Protein AF-0000000080790261 (afdb_homodimer)

InterPro domains:
  IPR000873 AMP-dependent synthetase/ligase domain [PF00501] (18-394)
  IPR020845 AMP-binding, conserved site [PS00455] (175-186)
  IPR025110 AMP-binding enzyme, C-terminal domain [PF13193] (445-522)
  IPR042099 ANL, N-terminal domain [G3DSA:3.40.50.12780] (2-430)
  IPR045851 AMP-binding enzyme domain superfamily [G3DSA:3.30.300.30] (431-535)
  IPR050237 ATP-dependent AMP-binding enzyme [PTHR43767] (5-531)

Nearest PDB structures (foldseek):
  6ijb-assembly1_B  TM=9.107E-01  e=2.250E-53  Ruegeria lacuscaerulensis ITI-1157
  4wv3-assembly1_A  TM=9.064E-01  e=4.041E-45  Stigmatella aurantiaca
  7kyd-assembly1_A  TM=8.888E-01  e=2.104E-43  Drosophila melanogaster
  8ppp-assembly2_B  TM=8.956E-01  e=1.020E-39  Streptoalloteichus hindustanus
  8pyx-assembly2_B  TM=8.896E-01  e=2.801E-38  Streptoalloteichus hindustanus

Sequence (1072 aa):
MSEYYEYELTIDKILDTGVKSFPDREIVYRDVRRYTFSSFADSVRRLMSGLKKLGVKEGETVGVIDWDTDVYLHSYYAIPMLGSVLHTVNIRYPPEIILKTILQAEDKYLIVRDEFLPLLEKAKNLLPVGMKIITYSDSKEKVRSNISDADFWELIDSSEPSEIPQVSENSRATIFFTSGTTGDPKGVWFTHRKLVLHALSVSLVGARPPLNVTTNDVYLILVPMFHVHSWGYPYVFMLSGIKYVLPGKYDYGLILKLMDKERVTFSAMVPTILYFIITHPEAQNYLHVFKRWKVIIGGSALPEGLARKAKELGITIICGYGLSETCPVLTVSYYNSLVENLDENKKFLEQITAGTPIPLVQLRIVDPVSGEEKKVNEIGEIVVRSPWLTKEYYKDPEKTKALWRGGWLHTGDLGYIDEYGYVHIVDREKDAIKSGGEFIPSLLLENVISLYPKVSQVAVVGRKDEKWGERPIAFIVPKEPITEEELRNFLLEMSNQGKIQKWWIPDKFIFIQSMPLTSTNKIDKKILRDLANKSMMSEYYEYELTIDKILDTGVKSFPDREIVYRDVRRYTFSSFADSVRRLMSGLKKLGVKEGETVGVIDWDTDVYLHSYYAIPMLGSVLHTVNIRYPPEIILKTILQAEDKYLIVRDEFLPLLEKAKNLLPVGMKIITYSDSKEKVRSNISDADFWELIDSSEPSEIPQVSENSRATIFFTSGTTGDPKGVWFTHRKLVLHALSVSLVGARPPLNVTTNDVYLILVPMFHVHSWGYPYVFMLSGIKYVLPGKYDYGLILKLMDKERVTFSAMVPTILYFIITHPEAQNYLHVFKRWKVIIGGSALPEGLARKAKELGITIICGYGLSETCPVLTVSYYNSLVENLDENKKFLEQITAGTPIPLVQLRIVDPVSGEEKKVNEIGEIVVRSPWLTKEYYKDPEKTKALWRGGWLHTGDLGYIDEYGYVHIVDREKDAIKSGGEFIPSLLLENVISLYPKVSQVAVVGRKDEKWGERPIAFIVPKEPITEEELRNFLLEMSNQGKIQKWWIPDKFIFIQSMPLTSTNKIDKKILRDLANKSM

Structure (mmCIF, N/CA/C/O backbone):
data_AF-0000000080790261-model_v1
#
loop_
_entity.id
_entity.type
_entity.pdbx_description
1 polymer 'Acyl-acyl carrier protein synthetase'
#
loop_
_atom_site.group_PDB
_atom_site.id
_atom_site.type_symbol
_atom_site.label_atom_id
_atom_site.label_alt_id
_atom_site.label_comp_id
_atom_site.label_asym_id
_atom_site.label_entity_id
_atom_site.label_seq_id
_atom_site.pdbx_PDB_ins_code
_atom_site.Cartn_x
_atom_site.Cartn_y
_atom_site.Cartn_z
_atom_site.occupancy
_atom_site.B_iso_or_equiv
_atom_site.auth_seq_id
_atom_site.auth_comp_id
_atom_site.auth_asym_id
_atom_site.auth_atom_id
_atom_site.pdbx_PDB_model_num
ATOM 1 N N . MET A 1 1 ? 14.242 -26.844 16.438 1 55.31 1 MET A N 1
ATOM 2 C CA . MET A 1 1 ? 13.258 -25.766 16.484 1 55.31 1 MET A CA 1
ATOM 3 C C . MET A 1 1 ? 13.359 -24.906 15.234 1 55.31 1 MET A C 1
ATOM 5 O O . MET A 1 1 ? 14.453 -24.688 14.703 1 55.31 1 MET A O 1
ATOM 9 N N . SER A 1 2 ? 12.219 -24.625 14.555 1 67.38 2 SER A N 1
ATOM 10 C CA . SER A 1 2 ? 12.242 -23.875 13.305 1 67.38 2 SER A CA 1
ATOM 11 C C . SER A 1 2 ? 12.891 -22.516 13.5 1 67.38 2 SER A C 1
ATOM 13 O O . SER A 1 2 ? 12.742 -21.891 14.555 1 67.38 2 SER A O 1
ATOM 15 N N . GLU A 1 3 ? 13.844 -22.266 12.633 1 88.25 3 GLU A N 1
ATOM 16 C CA . GLU A 1 3 ? 14.562 -21 12.617 1 88.25 3 GLU A CA 1
ATOM 17 C C . GLU A 1 3 ? 13.742 -19.906 11.93 1 88.25 3 GLU A C 1
ATOM 19 O O . GLU A 1 3 ? 14.305 -19.031 11.266 1 88.25 3 GLU A O 1
ATOM 24 N N . TYR A 1 4 ? 12.406 -20.078 12.156 1 92 4 TYR A N 1
ATOM 25 C CA . TYR A 1 4 ? 11.477 -19.109 11.578 1 92 4 TYR A CA 1
ATOM 26 C C . TYR A 1 4 ? 11.828 -17.688 12.008 1 92 4 TYR A C 1
ATOM 28 O O . TYR A 1 4 ? 12.133 -17.438 13.172 1 92 4 TYR A O 1
ATOM 36 N N . TYR A 1 5 ? 11.914 -16.781 11.062 1 92.75 5 TYR A N 1
ATOM 37 C CA . TYR A 1 5 ? 12.188 -15.359 11.305 1 92.75 5 TYR A CA 1
ATOM 38 C C . TYR A 1 5 ? 10.891 -14.57 11.445 1 92.75 5 TYR A C 1
ATOM 40 O O . TYR A 1 5 ? 10.117 -14.461 10.484 1 92.75 5 TYR A O 1
ATOM 48 N N . GLU A 1 6 ? 10.656 -14.031 12.602 1 93 6 GLU A N 1
ATOM 49 C CA . GLU A 1 6 ? 9.5 -13.156 12.797 1 93 6 GLU A CA 1
ATOM 50 C C . GLU A 1 6 ? 9.734 -11.781 12.188 1 93 6 GLU A C 1
ATOM 52 O O . GLU A 1 6 ? 10.422 -10.945 12.781 1 93 6 GLU A O 1
ATOM 57 N N . TYR A 1 7 ? 9.203 -11.531 11.086 1 97.06 7 TYR A N 1
ATOM 58 C CA . TYR A 1 7 ? 9.391 -10.281 10.359 1 97.06 7 TYR A CA 1
ATOM 59 C C . TYR A 1 7 ? 8.664 -9.133 11.062 1 97.06 7 TYR A C 1
ATOM 61 O O . TYR A 1 7 ? 7.449 -9.18 11.242 1 97.06 7 TYR A O 1
ATOM 69 N N . GLU A 1 8 ? 9.406 -8.117 11.5 1 97.81 8 GLU A N 1
ATOM 70 C CA . GLU A 1 8 ? 8.859 -6.945 12.172 1 97.81 8 GLU A CA 1
ATOM 71 C C . GLU A 1 8 ? 8.688 -5.785 11.195 1 97.81 8 GLU A C 1
ATOM 73 O O . GLU A 1 8 ? 9.586 -5.492 10.406 1 97.81 8 GLU A O 1
ATOM 78 N N . LEU A 1 9 ? 7.52 -5.145 11.242 1 98.5 9 LEU A N 1
ATOM 79 C CA . LEU A 1 9 ? 7.305 -3.943 10.445 1 98.5 9 LEU A CA 1
ATOM 80 C C . LEU A 1 9 ? 8.023 -2.746 11.062 1 98.5 9 LEU A C 1
ATOM 82 O O . LEU A 1 9 ? 7.457 -2.041 11.898 1 98.5 9 LEU A O 1
ATOM 86 N N . THR A 1 10 ? 9.234 -2.516 10.586 1 98.62 10 THR A N 1
ATOM 87 C CA . THR A 1 10 ? 10.039 -1.43 11.133 1 98.62 10 THR A CA 1
ATOM 88 C C . THR A 1 10 ? 10.547 -0.518 10.016 1 98.62 10 THR A C 1
ATOM 90 O O . THR A 1 10 ? 10.578 -0.911 8.852 1 98.62 10 THR A O 1
ATOM 93 N N . ILE A 1 11 ? 10.953 0.626 10.375 1 98.62 11 ILE A N 1
ATOM 94 C CA . ILE A 1 11 ? 11.297 1.713 9.469 1 98.62 11 ILE A CA 1
ATOM 95 C C . ILE A 1 11 ? 12.469 1.298 8.586 1 98.62 11 ILE A C 1
ATOM 97 O O . ILE A 1 11 ? 12.539 1.671 7.41 1 98.62 11 ILE A O 1
ATOM 101 N N . ASP A 1 12 ? 13.383 0.454 9.094 1 98.31 12 ASP A N 1
ATOM 102 C CA . ASP A 1 12 ? 14.523 0.006 8.305 1 98.31 12 ASP A CA 1
ATOM 103 C C . ASP A 1 12 ? 14.07 -0.736 7.051 1 98.31 12 ASP A C 1
ATOM 105 O O . ASP A 1 12 ? 14.75 -0.71 6.023 1 98.31 12 ASP A O 1
ATOM 109 N N . LYS A 1 13 ? 12.906 -1.394 7.137 1 98.5 13 LYS A N 1
ATOM 110 C CA . LYS A 1 13 ? 12.391 -2.119 5.977 1 98.5 13 LYS A CA 1
ATOM 111 C C . LYS A 1 13 ? 11.969 -1.157 4.871 1 98.5 13 LYS A C 1
ATOM 113 O O . LYS A 1 13 ? 12.039 -1.496 3.688 1 98.5 13 LYS A O 1
ATOM 118 N N . ILE A 1 14 ? 11.477 0.048 5.23 1 98.56 14 ILE A N 1
ATOM 119 C CA . ILE A 1 14 ? 11.148 1.07 4.242 1 98.56 14 ILE A CA 1
ATOM 120 C C . ILE A 1 14 ? 12.422 1.513 3.516 1 98.56 14 ILE A C 1
ATOM 122 O O . ILE A 1 14 ? 12.438 1.593 2.285 1 98.56 14 ILE A O 1
ATOM 126 N N . LEU A 1 15 ? 13.461 1.804 4.305 1 98.31 15 LEU A N 1
ATOM 127 C CA . LEU A 1 15 ? 14.742 2.199 3.727 1 98.31 15 LEU A CA 1
ATOM 128 C C . LEU A 1 15 ? 15.266 1.123 2.783 1 98.31 15 LEU A C 1
ATOM 130 O O . LEU A 1 15 ? 15.719 1.428 1.677 1 98.31 15 LEU A O 1
ATOM 134 N N . ASP A 1 16 ? 15.188 -0.118 3.236 1 97.12 16 ASP A N 1
ATOM 135 C CA . ASP A 1 16 ? 15.656 -1.255 2.447 1 97.12 16 ASP A CA 1
ATOM 136 C C . ASP A 1 16 ? 14.891 -1.357 1.128 1 97.12 16 ASP A C 1
ATOM 138 O O . ASP A 1 16 ? 15.492 -1.602 0.078 1 97.12 16 ASP A O 1
ATOM 142 N N . THR A 1 17 ? 13.602 -1.162 1.152 1 97.25 17 THR A N 1
ATOM 143 C CA . THR A 1 17 ? 12.742 -1.211 -0.03 1 97.25 17 THR A CA 1
ATOM 144 C C . THR A 1 17 ? 13.211 -0.198 -1.073 1 97.25 17 THR A C 1
ATOM 146 O O . THR A 1 17 ? 13.352 -0.534 -2.252 1 97.25 17 THR A O 1
ATOM 149 N N . GLY A 1 18 ? 13.414 1.036 -0.629 1 97.56 18 GLY A N 1
ATOM 150 C CA . GLY A 1 18 ? 13.836 2.086 -1.545 1 97.56 18 GLY A CA 1
ATOM 151 C C . GLY A 1 18 ? 15.195 1.833 -2.162 1 97.56 18 GLY A C 1
ATOM 152 O O . GLY A 1 18 ? 15.367 1.956 -3.377 1 97.56 18 GLY A O 1
ATOM 153 N N . VAL A 1 19 ? 16.141 1.401 -1.335 1 97.31 19 VAL A N 1
ATOM 154 C CA . VAL A 1 19 ? 17.516 1.246 -1.77 1 97.31 19 VAL A CA 1
ATOM 155 C C . VAL A 1 19 ? 17.625 0.084 -2.754 1 97.31 19 VAL A C 1
ATOM 157 O O . VAL A 1 19 ? 18.375 0.16 -3.736 1 97.31 19 VAL A O 1
ATOM 160 N N . LYS A 1 20 ? 16.891 -0.927 -2.516 1 96.12 20 LYS A N 1
ATOM 161 C CA . LYS A 1 20 ? 16.984 -2.133 -3.334 1 96.12 20 LYS A CA 1
ATOM 162 C C . LYS A 1 20 ? 16.422 -1.892 -4.734 1 96.12 20 LYS A C 1
ATOM 164 O O . LYS A 1 20 ? 17.031 -2.301 -5.727 1 96.12 20 LYS A O 1
ATOM 169 N N . SER A 1 21 ? 15.344 -1.177 -4.859 1 96.38 21 SER A N 1
ATOM 170 C CA . SER A 1 21 ? 14.648 -1.059 -6.141 1 96.38 21 SER A CA 1
ATOM 171 C C . SER A 1 21 ? 14.977 0.264 -6.824 1 96.38 21 SER A C 1
ATOM 173 O O . SER A 1 21 ? 14.883 0.375 -8.047 1 96.38 21 SER A O 1
ATOM 175 N N . PHE A 1 22 ? 15.375 1.237 -6.059 1 98.06 22 PHE A N 1
ATOM 176 C CA . PHE A 1 22 ? 15.586 2.562 -6.629 1 98.06 22 PHE A CA 1
ATOM 177 C C . PHE A 1 22 ? 16.875 3.172 -6.117 1 98.06 22 PHE A C 1
ATOM 179 O O . PHE A 1 22 ? 16.891 4.309 -5.645 1 98.06 22 PHE A O 1
ATOM 186 N N . PRO A 1 23 ? 17.938 2.482 -6.281 1 98.12 23 PRO A N 1
ATOM 187 C CA . PRO A 1 23 ? 19.188 2.883 -5.633 1 98.12 23 PRO A CA 1
ATOM 188 C C . PRO A 1 23 ? 19.688 4.246 -6.105 1 98.12 23 PRO A C 1
ATOM 190 O O . PRO A 1 23 ? 20.328 4.973 -5.34 1 98.12 23 PRO A O 1
ATOM 193 N N . ASP A 1 24 ? 19.406 4.672 -7.344 1 98.12 24 ASP A N 1
ATOM 194 C CA . ASP A 1 24 ? 19.969 5.906 -7.871 1 98.12 24 ASP A CA 1
ATOM 195 C C . ASP A 1 24 ? 18.938 7.027 -7.891 1 98.12 24 ASP A C 1
ATOM 197 O O . ASP A 1 24 ? 19.172 8.094 -8.453 1 98.12 24 ASP A O 1
ATOM 201 N N . ARG A 1 25 ? 17.719 6.73 -7.379 1 98.5 25 ARG A N 1
ATOM 202 C CA . ARG A 1 25 ? 16.734 7.797 -7.215 1 98.5 25 ARG A CA 1
ATOM 203 C C . ARG A 1 25 ? 17.25 8.883 -6.281 1 98.5 25 ARG A C 1
ATOM 205 O O . ARG A 1 25 ? 17.984 8.594 -5.324 1 98.5 25 ARG A O 1
ATOM 212 N N . GLU A 1 26 ? 16.812 10.141 -6.441 1 98.69 26 GLU A N 1
ATOM 213 C CA . GLU A 1 26 ? 17.516 11.242 -5.809 1 98.69 26 GLU A CA 1
ATOM 214 C C . GLU A 1 26 ? 16.719 11.82 -4.641 1 98.69 26 GLU A C 1
ATOM 216 O O . GLU A 1 26 ? 15.492 11.758 -4.633 1 98.69 26 GLU A O 1
ATOM 221 N N . ILE A 1 27 ? 17.375 12.25 -3.67 1 98.88 27 ILE A N 1
ATOM 222 C CA . ILE A 1 27 ? 16.953 13.18 -2.629 1 98.88 27 ILE A CA 1
ATOM 223 C C . ILE A 1 27 ? 17.719 14.5 -2.773 1 98.88 27 ILE A C 1
ATOM 225 O O . ILE A 1 27 ? 18.953 14.5 -2.824 1 98.88 27 ILE A O 1
ATOM 229 N N . VAL A 1 28 ? 17.016 15.578 -2.916 1 98.88 28 VAL A N 1
ATOM 230 C CA . VAL A 1 28 ? 17.656 16.875 -3.162 1 98.88 28 VAL A CA 1
ATOM 231 C C . VAL A 1 28 ? 17.328 17.828 -2.02 1 98.88 28 VAL A C 1
ATOM 233 O O . VAL A 1 28 ? 16.156 18 -1.656 1 98.88 28 VAL A O 1
ATOM 236 N N . TYR A 1 29 ? 18.328 18.375 -1.375 1 98.69 29 TYR A N 1
ATOM 237 C CA . TYR A 1 29 ? 18.156 19.438 -0.388 1 98.69 29 TYR A CA 1
ATOM 238 C C . TYR A 1 29 ? 18.516 20.797 -0.978 1 98.69 29 TYR A C 1
ATOM 240 O O . TYR A 1 29 ? 19.703 21.109 -1.144 1 98.69 29 TYR A O 1
ATOM 248 N N . ARG A 1 30 ? 17.422 21.562 -1.202 1 97.38 30 ARG A N 1
ATOM 249 C CA . ARG A 1 30 ? 17.594 22.859 -1.842 1 97.38 30 ARG A CA 1
ATOM 250 C C . ARG A 1 30 ? 18.484 22.75 -3.08 1 97.38 30 ARG A C 1
ATOM 252 O O . ARG A 1 30 ? 18.219 21.922 -3.961 1 97.38 30 ARG A O 1
ATOM 259 N N . ASP A 1 31 ? 19.266 23.641 -3.34 1 93.69 31 ASP A N 1
ATOM 260 C CA . ASP A 1 31 ? 20.266 23.562 -4.402 1 93.69 31 ASP A CA 1
ATOM 261 C C . ASP A 1 31 ? 21.672 23.406 -3.824 1 93.69 31 ASP A C 1
ATOM 263 O O . ASP A 1 31 ? 22.641 23.891 -4.406 1 93.69 31 ASP A O 1
ATOM 267 N N . VAL A 1 32 ? 21.688 22.672 -2.697 1 95.5 32 VAL A N 1
ATOM 268 C CA . VAL A 1 32 ? 22.938 22.641 -1.948 1 95.5 32 VAL A CA 1
ATOM 269 C C . VAL A 1 32 ? 23.516 21.234 -1.944 1 95.5 32 VAL A C 1
ATOM 271 O O . VAL A 1 32 ? 24.734 21.047 -2.047 1 95.5 32 VAL A O 1
ATOM 274 N N . ARG A 1 33 ? 22.719 20.172 -1.651 1 97.75 33 ARG A N 1
ATOM 275 C CA . ARG A 1 33 ? 23.188 18.797 -1.528 1 97.75 33 ARG A CA 1
ATOM 276 C C . ARG A 1 33 ? 22.25 17.812 -2.232 1 97.75 33 ARG A C 1
ATOM 278 O O . ARG A 1 33 ? 21.047 18.078 -2.338 1 97.75 33 ARG A O 1
ATOM 285 N N . ARG A 1 34 ? 22.812 16.781 -2.729 1 98.12 34 ARG A N 1
ATOM 286 C CA . ARG A 1 34 ? 22.078 15.734 -3.434 1 98.12 34 ARG A CA 1
ATOM 287 C C . ARG A 1 34 ? 22.547 14.352 -2.988 1 98.12 34 ARG A C 1
ATOM 289 O O . ARG A 1 34 ? 23.75 14.141 -2.746 1 98.12 34 ARG A O 1
ATOM 296 N N . TYR A 1 35 ? 21.641 13.484 -2.82 1 98.62 35 TYR A N 1
ATOM 297 C CA . TYR A 1 35 ? 21.891 12.078 -2.508 1 98.62 35 TYR A CA 1
ATOM 298 C C . TYR A 1 35 ? 21.188 11.164 -3.5 1 98.62 35 TYR A C 1
ATOM 300 O O . TYR A 1 35 ? 20.219 11.57 -4.156 1 98.62 35 TYR A O 1
ATOM 308 N N . THR A 1 36 ? 21.719 10 -3.732 1 98.75 36 THR A N 1
ATOM 309 C CA . THR A 1 36 ? 20.906 8.891 -4.207 1 98.75 36 THR A CA 1
ATOM 310 C C . THR A 1 36 ? 20.312 8.109 -3.035 1 98.75 36 THR A C 1
ATOM 312 O O . THR A 1 36 ? 20.766 8.25 -1.898 1 98.75 36 THR A O 1
ATOM 315 N N . PHE A 1 37 ? 19.297 7.336 -3.268 1 98.81 37 PHE A N 1
ATOM 316 C CA . PHE A 1 37 ? 18.766 6.516 -2.186 1 98.81 37 PHE A CA 1
ATOM 317 C C . PHE A 1 37 ? 19.875 5.691 -1.536 1 98.81 37 PHE A C 1
ATOM 319 O O . PHE A 1 37 ? 19.938 5.586 -0.309 1 98.81 37 PHE A O 1
ATOM 326 N N . SER A 1 38 ? 20.781 5.117 -2.314 1 98.44 38 SER A N 1
ATOM 327 C CA . SER A 1 38 ? 21.875 4.285 -1.81 1 98.44 38 SER A CA 1
ATOM 328 C C . SER A 1 38 ? 22.828 5.098 -0.949 1 98.44 38 SER A C 1
ATOM 330 O O . SER A 1 38 ? 23.203 4.672 0.148 1 98.44 38 SER A O 1
ATOM 332 N N . SER A 1 39 ? 23.281 6.262 -1.501 1 98.62 39 SER A N 1
ATOM 333 C CA . SER A 1 39 ? 24.234 7.074 -0.745 1 98.62 39 SER A CA 1
ATOM 334 C C . SER A 1 39 ? 23.594 7.625 0.527 1 98.62 39 SER A C 1
ATOM 336 O O . SER A 1 39 ? 24.266 7.777 1.549 1 98.62 39 SER A O 1
ATOM 338 N N . PHE A 1 40 ? 22.328 7.988 0.444 1 98.75 40 PHE A N 1
ATOM 339 C CA . PHE A 1 40 ? 21.594 8.438 1.624 1 98.75 40 PHE A CA 1
ATOM 340 C C . PHE A 1 40 ? 21.531 7.34 2.678 1 98.75 40 PHE A C 1
ATOM 342 O O . PHE A 1 40 ? 21.797 7.586 3.855 1 98.75 40 PHE A O 1
ATOM 349 N N . ALA A 1 41 ? 21.188 6.137 2.266 1 98.5 41 ALA A N 1
ATOM 350 C CA . ALA A 1 41 ? 21.094 5.008 3.188 1 98.5 41 ALA A CA 1
ATOM 351 C C . ALA A 1 41 ? 22.453 4.75 3.859 1 98.5 41 ALA A C 1
ATOM 353 O O . ALA A 1 41 ? 22.5 4.441 5.051 1 98.5 41 ALA A O 1
ATOM 354 N N . ASP A 1 42 ? 23.516 4.805 3.113 1 98.31 42 ASP A N 1
ATOM 355 C CA . ASP A 1 42 ? 24.859 4.656 3.674 1 98.31 42 ASP A CA 1
ATOM 356 C C . ASP A 1 42 ? 25.125 5.723 4.734 1 98.31 42 ASP A C 1
ATOM 358 O O . ASP A 1 42 ? 25.641 5.418 5.809 1 98.31 42 ASP A O 1
ATOM 362 N N . SER A 1 43 ? 24.797 6.961 4.391 1 98.5 43 SER A N 1
ATOM 363 C CA . SER A 1 43 ? 24.969 8.07 5.316 1 98.5 43 SER A CA 1
ATOM 364 C C . SER A 1 43 ? 24.156 7.867 6.586 1 98.5 43 SER A C 1
ATOM 366 O O . SER A 1 43 ? 24.609 8.18 7.688 1 98.5 43 SER A O 1
ATOM 368 N N . VAL A 1 44 ? 22.906 7.367 6.48 1 98.69 44 VAL A N 1
ATOM 369 C CA . VAL A 1 44 ? 22.047 7.074 7.613 1 98.69 44 VAL A CA 1
ATOM 370 C C . VAL A 1 44 ? 22.703 6.039 8.523 1 98.69 44 VAL A C 1
ATOM 372 O O . VAL A 1 44 ? 22.734 6.199 9.742 1 98.69 44 VAL A O 1
ATOM 375 N N . ARG A 1 45 ? 23.266 4.996 7.938 1 98.25 45 ARG A N 1
ATOM 376 C CA . ARG A 1 45 ? 23.906 3.928 8.703 1 98.25 45 ARG A CA 1
ATOM 377 C C . ARG A 1 45 ? 25.156 4.43 9.414 1 98.25 45 ARG A C 1
ATOM 379 O O . ARG A 1 45 ? 25.469 3.984 10.516 1 98.25 45 ARG A O 1
ATOM 386 N N . ARG A 1 46 ? 25.906 5.301 8.75 1 98.56 46 ARG A N 1
ATOM 387 C CA . ARG A 1 46 ? 27.062 5.918 9.398 1 98.56 46 ARG A CA 1
ATOM 388 C C . ARG A 1 46 ? 26.641 6.785 10.578 1 98.56 46 ARG A C 1
ATOM 390 O O . ARG A 1 46 ? 27.281 6.777 11.625 1 98.56 46 ARG A O 1
ATOM 397 N N . LEU A 1 47 ? 25.562 7.547 10.367 1 98.62 47 LEU A N 1
ATOM 398 C CA . LEU A 1 47 ? 25.031 8.344 11.469 1 98.62 47 LEU A CA 1
ATOM 399 C C . LEU A 1 47 ? 24.656 7.453 12.648 1 98.62 47 LEU A C 1
ATOM 401 O O . LEU A 1 47 ? 24.906 7.801 13.805 1 98.62 47 LEU A O 1
ATOM 405 N N . MET A 1 48 ? 23.953 6.32 12.359 1 98.19 48 MET A N 1
ATOM 406 C CA . MET A 1 48 ? 23.609 5.367 13.406 1 98.19 48 MET A CA 1
ATOM 407 C C . MET A 1 48 ? 24.828 4.965 14.219 1 98.19 48 MET A C 1
ATOM 409 O O . MET A 1 48 ? 24.797 4.961 15.445 1 98.19 48 MET A O 1
ATOM 413 N N . SER A 1 49 ? 25.906 4.645 13.5 1 97.81 49 SER A N 1
ATOM 414 C CA . SER A 1 49 ? 27.156 4.266 14.148 1 97.81 49 SER A CA 1
ATOM 415 C C . SER A 1 49 ? 27.703 5.406 15 1 97.81 49 SER A C 1
ATOM 417 O O . SER A 1 49 ? 28.172 5.18 16.125 1 97.81 49 SER A O 1
ATOM 419 N N . GLY A 1 50 ? 27.688 6.574 14.414 1 98.06 50 GLY A N 1
ATOM 420 C CA . GLY A 1 50 ? 28.156 7.738 15.156 1 98.06 50 GLY A CA 1
ATOM 421 C C . GLY A 1 50 ? 27.344 7.992 16.422 1 98.06 50 GLY A C 1
ATOM 422 O O . GLY A 1 50 ? 27.906 8.297 17.469 1 98.06 50 GLY A O 1
ATOM 423 N N . LEU A 1 51 ? 26.031 7.898 16.375 1 98.12 51 LEU A N 1
ATOM 424 C CA . LEU A 1 51 ? 25.156 8.094 17.531 1 98.12 51 LEU A CA 1
ATOM 425 C C . LEU A 1 51 ? 25.406 7.023 18.578 1 98.12 51 LEU A C 1
ATOM 427 O O . LEU A 1 51 ? 25.406 7.32 19.781 1 98.12 51 LEU A O 1
ATOM 431 N N . LYS A 1 52 ? 25.547 5.812 18.094 1 96.56 52 LYS A N 1
ATOM 432 C CA . LYS A 1 52 ? 25.859 4.727 19.016 1 96.56 52 LYS A CA 1
ATOM 433 C C . LYS A 1 52 ? 27.156 5.012 19.766 1 96.56 52 LYS A C 1
ATOM 435 O O . LYS A 1 52 ? 27.25 4.805 20.984 1 96.56 52 LYS A O 1
ATOM 440 N N . LYS A 1 53 ? 28.172 5.449 19.047 1 96.12 53 LYS A N 1
ATOM 441 C CA . LYS A 1 53 ? 29.469 5.773 19.641 1 96.12 53 LYS A CA 1
ATOM 442 C C . LYS A 1 53 ? 29.344 6.902 20.656 1 96.12 53 LYS A C 1
ATOM 444 O O . LYS A 1 53 ? 30.047 6.93 21.672 1 96.12 53 LYS A O 1
ATOM 449 N N . LEU A 1 54 ? 28.422 7.809 20.375 1 96.69 54 LEU A N 1
ATOM 450 C CA . LEU A 1 54 ? 28.188 8.938 21.281 1 96.69 54 LEU A CA 1
ATOM 451 C C . LEU A 1 54 ? 27.469 8.477 22.547 1 96.69 54 LEU A C 1
ATOM 453 O O . LEU A 1 54 ? 27.469 9.188 23.562 1 96.69 54 LEU A O 1
ATOM 457 N N . GLY A 1 55 ? 26.797 7.246 22.453 1 96.5 55 GLY A N 1
ATOM 458 C CA . GLY A 1 55 ? 26.203 6.672 23.641 1 96.5 55 GLY A CA 1
ATOM 459 C C . GLY A 1 55 ? 24.688 6.547 23.562 1 96.5 55 GLY A C 1
ATOM 460 O O . GLY A 1 55 ? 24.031 6.152 24.531 1 96.5 55 GLY A O 1
ATOM 461 N N . VAL A 1 56 ? 24.109 6.832 22.438 1 97.12 56 VAL A N 1
ATOM 462 C CA . VAL A 1 56 ? 22.672 6.746 22.281 1 97.12 56 VAL A CA 1
ATOM 463 C C . VAL A 1 56 ? 22.219 5.293 22.438 1 97.12 56 VAL A C 1
ATOM 465 O O . VAL A 1 56 ? 22.797 4.391 21.812 1 97.12 56 VAL A O 1
ATOM 468 N N . LYS A 1 57 ? 21.219 5.035 23.203 1 96.12 57 LYS A N 1
ATOM 469 C CA . LYS A 1 57 ? 20.75 3.684 23.484 1 96.12 57 LYS A CA 1
ATOM 470 C C . LYS A 1 57 ? 19.297 3.496 23.031 1 96.12 57 LYS A C 1
ATOM 472 O O . LYS A 1 57 ? 18.594 4.473 22.766 1 96.12 57 LYS A O 1
ATOM 477 N N . GLU A 1 58 ? 18.922 2.242 23 1 96 58 GLU A N 1
ATOM 478 C CA . GLU A 1 58 ? 17.547 1.891 22.688 1 96 58 GLU A CA 1
ATOM 479 C C . GLU A 1 58 ? 16.578 2.502 23.719 1 96 58 GLU A C 1
ATOM 481 O O . GLU A 1 58 ? 16.859 2.492 24.906 1 96 58 GLU A O 1
ATOM 486 N N . GLY A 1 59 ? 15.508 3.068 23.156 1 96.62 59 GLY A N 1
ATOM 487 C CA . GLY A 1 59 ? 14.477 3.598 24.031 1 96.62 59 GLY A CA 1
ATOM 488 C C . GLY A 1 59 ? 14.703 5.051 24.422 1 96.62 59 GLY A C 1
ATOM 489 O O . GLY A 1 59 ? 13.781 5.73 24.859 1 96.62 59 GLY A O 1
ATOM 490 N N . GLU A 1 60 ? 15.938 5.582 24.328 1 97.88 60 GLU A N 1
ATOM 491 C CA . GLU A 1 60 ? 16.203 6.98 24.641 1 97.88 60 GLU A CA 1
ATOM 492 C C . GLU A 1 60 ? 15.664 7.91 23.562 1 97.88 60 GLU A C 1
ATOM 494 O O . GLU A 1 60 ? 15.594 7.535 22.391 1 97.88 60 GLU A O 1
ATOM 499 N N . THR A 1 61 ? 15.281 9.086 23.984 1 98.56 61 THR A N 1
ATOM 500 C CA . THR A 1 61 ? 14.688 10.039 23.062 1 98.56 61 THR A CA 1
ATOM 501 C C . THR A 1 61 ? 15.734 11.039 22.562 1 98.56 61 THR A C 1
ATOM 503 O O . THR A 1 61 ? 16.547 11.539 23.344 1 98.56 61 THR A O 1
ATOM 506 N N . VAL A 1 62 ? 15.797 11.234 21.266 1 98.81 62 VAL A N 1
ATOM 507 C CA . VAL A 1 62 ? 16.641 12.227 20.609 1 98.81 62 VAL A CA 1
ATOM 508 C C . VAL A 1 62 ? 15.766 13.289 19.938 1 98.81 62 VAL A C 1
ATOM 510 O O . VAL A 1 62 ? 15.008 12.984 19.016 1 98.81 62 VAL A O 1
ATOM 513 N N . GLY A 1 63 ? 15.867 14.523 20.406 1 98.69 63 GLY A N 1
ATOM 514 C CA . GLY A 1 63 ? 15.141 15.625 19.797 1 98.69 63 GLY A CA 1
ATOM 515 C C . GLY A 1 63 ? 15.867 16.25 18.625 1 98.69 63 GLY A C 1
ATOM 516 O O . GLY A 1 63 ? 17.094 16.266 18.594 1 98.69 63 GLY A O 1
ATOM 517 N N . VAL A 1 64 ? 15.141 16.734 17.672 1 98.75 64 VAL A N 1
ATOM 518 C CA . VAL A 1 64 ? 15.711 17.422 16.531 1 98.75 64 VAL A CA 1
ATOM 519 C C . VAL A 1 64 ? 15.078 18.812 16.391 1 98.75 64 VAL A C 1
ATOM 521 O O . VAL A 1 64 ? 13.852 18.938 16.359 1 98.75 64 VAL A O 1
ATOM 524 N N . ILE A 1 65 ? 15.852 19.828 16.406 1 97.69 65 ILE A N 1
ATOM 525 C CA . ILE A 1 65 ? 15.445 21.219 16.234 1 97.69 65 ILE A CA 1
ATOM 526 C C . ILE A 1 65 ? 16 21.766 14.922 1 97.69 65 ILE A C 1
ATOM 528 O O . ILE A 1 65 ? 17.156 22.203 14.867 1 97.69 65 ILE A O 1
ATOM 532 N N . ASP A 1 66 ? 15.188 21.734 13.914 1 97.94 66 ASP A N 1
ATOM 533 C CA . ASP A 1 66 ? 15.664 22.062 12.57 1 97.94 66 ASP A CA 1
ATOM 534 C C . ASP A 1 66 ? 14.508 22.438 11.648 1 97.94 66 ASP A C 1
ATOM 536 O O . ASP A 1 66 ? 13.344 22.391 12.047 1 97.94 66 ASP A O 1
ATOM 540 N N . TRP A 1 67 ? 14.875 23.016 10.438 1 96.62 67 TRP A N 1
ATOM 541 C CA . TRP A 1 67 ? 13.945 23.172 9.328 1 96.62 67 TRP A CA 1
ATOM 542 C C . TRP A 1 67 ? 13.75 21.844 8.594 1 96.62 67 TRP A C 1
ATOM 544 O O . TRP A 1 67 ? 14.094 20.781 9.117 1 96.62 67 TRP A O 1
ATOM 554 N N . ASP A 1 68 ? 13.125 21.859 7.379 1 98 68 ASP A N 1
ATOM 555 C CA . ASP A 1 68 ? 12.922 20.656 6.57 1 98 68 ASP A CA 1
ATOM 556 C C . ASP A 1 68 ? 14.18 20.312 5.77 1 98 68 ASP A C 1
ATOM 558 O O . ASP A 1 68 ? 14.195 20.453 4.543 1 98 68 ASP A O 1
ATOM 562 N N . THR A 1 69 ? 15.188 19.766 6.395 1 98.56 69 THR A N 1
ATOM 563 C CA . THR A 1 69 ? 16.516 19.594 5.816 1 98.56 69 THR A CA 1
ATOM 564 C C . THR A 1 69 ? 16.844 18.125 5.629 1 98.56 69 THR A C 1
ATOM 566 O O . THR A 1 69 ? 16.094 17.25 6.062 1 98.56 69 THR A O 1
ATOM 569 N N . ASP A 1 70 ? 17.969 17.812 4.914 1 98.62 70 ASP A N 1
ATOM 570 C CA . ASP A 1 70 ? 18.484 16.453 4.777 1 98.62 70 ASP A CA 1
ATOM 571 C C . ASP A 1 70 ? 18.953 15.914 6.121 1 98.62 70 ASP A C 1
ATOM 573 O O . ASP A 1 70 ? 18.891 14.711 6.367 1 98.62 70 ASP A O 1
ATOM 577 N N . VAL A 1 71 ? 19.406 16.797 7.043 1 98.69 71 VAL A N 1
ATOM 578 C CA . VAL A 1 71 ? 19.797 16.391 8.391 1 98.69 71 VAL A CA 1
ATOM 579 C C . VAL A 1 71 ? 18.578 15.836 9.133 1 98.69 71 VAL A C 1
ATOM 581 O O . VAL A 1 71 ? 18.656 14.781 9.766 1 98.69 71 VAL A O 1
ATOM 584 N N . TYR A 1 72 ? 17.516 16.625 9.023 1 98.81 72 TYR A N 1
ATOM 585 C CA . TYR A 1 72 ? 16.266 16.172 9.633 1 98.81 72 TYR A CA 1
ATOM 586 C C . TYR A 1 72 ? 15.836 14.828 9.047 1 98.81 72 TYR A C 1
ATOM 588 O O . TYR A 1 72 ? 15.438 13.922 9.781 1 98.81 72 TYR A O 1
ATOM 596 N N . LEU A 1 73 ? 15.922 14.664 7.738 1 98.94 73 LEU A N 1
ATOM 597 C CA . LEU A 1 73 ? 15.539 13.43 7.074 1 98.94 73 LEU A CA 1
ATOM 598 C C . LEU A 1 73 ? 16.406 12.266 7.539 1 98.94 73 LEU A C 1
ATOM 600 O O . LEU A 1 73 ? 15.906 11.164 7.77 1 98.94 73 LEU A O 1
ATOM 604 N N . HIS A 1 74 ? 17.734 12.477 7.695 1 98.88 74 HIS A N 1
ATOM 605 C CA . HIS A 1 74 ? 18.609 11.453 8.258 1 98.88 74 HIS A CA 1
ATOM 606 C C . HIS A 1 74 ? 18.109 10.992 9.625 1 98.88 74 HIS A C 1
ATOM 608 O O . HIS A 1 74 ? 18.156 9.797 9.93 1 98.88 74 HIS A O 1
ATOM 614 N N . SER A 1 75 ? 17.641 11.938 10.383 1 98.88 75 SER A N 1
ATOM 615 C CA . SER A 1 75 ? 17.203 11.656 11.742 1 98.88 75 SER A CA 1
ATOM 616 C C . SER A 1 75 ? 15.922 10.836 11.75 1 98.88 75 SER A C 1
ATOM 618 O O . SER A 1 75 ? 15.711 10 12.641 1 98.88 75 SER A O 1
ATOM 620 N N . TYR A 1 76 ? 15.039 11.078 10.75 1 98.88 76 TYR A N 1
ATOM 621 C CA . TYR A 1 76 ? 13.805 10.32 10.602 1 98.88 76 TYR A CA 1
ATOM 622 C C . TYR A 1 76 ? 14.086 8.828 10.484 1 98.88 76 TYR A C 1
ATOM 624 O O . TYR A 1 76 ? 13.227 8 10.797 1 98.88 76 TYR A O 1
ATOM 632 N N . TYR A 1 77 ? 15.242 8.461 10.016 1 98.81 77 TYR A N 1
ATOM 633 C CA . TYR A 1 77 ? 15.602 7.062 9.789 1 98.81 77 TYR A CA 1
ATOM 634 C C . TYR A 1 77 ? 16.578 6.57 10.852 1 98.81 77 TYR A C 1
ATOM 636 O O . TYR A 1 77 ? 16.266 5.641 11.602 1 98.81 77 TYR A O 1
ATOM 644 N N . ALA A 1 78 ? 17.672 7.23 11.102 1 98.75 78 ALA A N 1
ATOM 645 C CA . ALA A 1 78 ? 18.766 6.75 11.938 1 98.75 78 ALA A CA 1
ATOM 646 C C . ALA A 1 78 ? 18.312 6.543 13.383 1 98.75 78 ALA A C 1
ATOM 648 O O . ALA A 1 78 ? 18.609 5.516 13.992 1 98.75 78 ALA A O 1
ATOM 649 N N . ILE A 1 79 ? 17.578 7.48 13.922 1 98.75 79 ILE A N 1
ATOM 650 C CA . ILE A 1 79 ? 17.219 7.469 15.336 1 98.75 79 ILE A CA 1
ATOM 651 C C . ILE A 1 79 ? 16.281 6.301 15.625 1 98.75 79 ILE A C 1
ATOM 653 O O . ILE A 1 79 ? 16.594 5.426 16.438 1 98.75 79 ILE A O 1
ATOM 657 N N . PRO A 1 80 ? 15.148 6.227 14.906 1 98.75 80 PRO A N 1
ATOM 658 C CA . PRO A 1 80 ? 14.281 5.082 15.188 1 98.75 80 PRO A CA 1
ATOM 659 C C . PRO A 1 80 ? 14.93 3.748 14.828 1 98.75 80 PRO A C 1
ATOM 661 O O . PRO A 1 80 ? 14.688 2.738 15.492 1 98.75 80 PRO A O 1
ATOM 664 N N . MET A 1 81 ? 15.742 3.686 13.766 1 98.38 81 MET A N 1
ATOM 665 C CA . MET A 1 81 ? 16.359 2.436 13.344 1 98.38 81 MET A CA 1
ATOM 666 C C . MET A 1 81 ? 17.328 1.926 14.398 1 98.38 81 MET A C 1
ATOM 668 O O . MET A 1 81 ? 17.625 0.729 14.461 1 98.38 81 MET A O 1
ATOM 672 N N . LEU A 1 82 ? 17.797 2.783 15.258 1 97.38 82 LEU A N 1
ATOM 673 C CA . LEU A 1 82 ? 18.656 2.41 16.375 1 97.38 82 LEU A CA 1
ATOM 674 C C . LEU A 1 82 ? 17.844 1.88 17.547 1 97.38 82 LEU A C 1
ATOM 676 O O . LEU A 1 82 ? 18.391 1.346 18.5 1 97.38 82 LEU A O 1
ATOM 680 N N . GLY A 1 83 ? 16.562 1.977 17.422 1 97.81 83 GLY A N 1
ATOM 681 C CA . GLY A 1 83 ? 15.68 1.609 18.516 1 97.81 83 GLY A CA 1
ATOM 682 C C . GLY A 1 83 ? 15.375 2.766 19.453 1 97.81 83 GLY A C 1
ATOM 683 O O . GLY A 1 83 ? 14.719 2.586 20.469 1 97.81 83 GLY A O 1
ATOM 684 N N . SER A 1 84 ? 15.859 3.938 19.109 1 98.44 84 SER A N 1
ATOM 685 C CA . SER A 1 84 ? 15.594 5.141 19.891 1 98.44 84 SER A CA 1
ATOM 686 C C . SER A 1 84 ? 14.352 5.859 19.391 1 98.44 84 SER A C 1
ATOM 688 O O . SER A 1 84 ? 13.703 5.414 18.453 1 98.44 84 SER A O 1
ATOM 690 N N . VAL A 1 85 ? 13.945 6.961 20.094 1 98.81 85 VAL A N 1
ATOM 691 C CA . VAL A 1 85 ? 12.711 7.676 19.797 1 98.81 85 VAL A CA 1
ATOM 692 C C . VAL A 1 85 ? 13.039 9.055 19.234 1 98.81 85 VAL A C 1
ATOM 694 O O . VAL A 1 85 ? 13.781 9.82 19.844 1 98.81 85 VAL A O 1
ATOM 697 N N . LEU A 1 86 ? 12.586 9.359 18.094 1 98.94 86 LEU A N 1
ATOM 698 C CA . LEU A 1 86 ? 12.742 10.672 17.484 1 98.94 86 LEU A CA 1
ATOM 699 C C . LEU A 1 86 ? 11.703 11.656 18.016 1 98.94 86 LEU A C 1
ATOM 701 O O . LEU A 1 86 ? 10.5 11.43 17.875 1 98.94 86 LEU A O 1
ATOM 705 N N . HIS A 1 87 ? 12.109 12.648 18.719 1 98.81 87 HIS A N 1
ATOM 706 C CA . HIS A 1 87 ? 11.258 13.766 19.109 1 98.81 87 HIS A CA 1
ATOM 707 C C . HIS A 1 87 ? 11.375 14.922 18.109 1 98.81 87 HIS A C 1
ATOM 709 O O . HIS A 1 87 ? 12.422 15.562 18.016 1 98.81 87 HIS A O 1
ATOM 715 N N . THR A 1 88 ? 10.359 15.141 17.312 1 98.31 88 THR A N 1
ATOM 716 C CA . THR A 1 88 ? 10.359 16.25 16.359 1 98.31 88 THR A CA 1
ATOM 717 C C . THR A 1 88 ? 9.922 17.547 17.047 1 98.31 88 THR A C 1
ATOM 719 O O . THR A 1 88 ? 8.734 17.781 17.234 1 98.31 88 THR A O 1
ATOM 722 N N . VAL A 1 89 ? 10.844 18.375 17.297 1 96.31 89 VAL A N 1
ATOM 723 C CA . VAL A 1 89 ? 10.617 19.578 18.078 1 96.31 89 VAL A CA 1
ATOM 724 C C . VAL A 1 89 ? 10.062 20.688 17.188 1 96.31 89 VAL A C 1
ATOM 726 O O . VAL A 1 89 ? 10.625 20.984 16.125 1 96.31 89 VAL A O 1
ATOM 729 N N . ASN A 1 90 ? 8.961 21.281 17.578 1 93.12 90 ASN A N 1
ATOM 730 C CA . ASN A 1 90 ? 8.359 22.391 16.844 1 93.12 90 ASN A CA 1
ATOM 731 C C . ASN A 1 90 ? 9.133 23.688 17.047 1 93.12 90 ASN A C 1
ATOM 733 O O . ASN A 1 90 ? 9.031 24.312 18.094 1 93.12 90 ASN A O 1
ATOM 737 N N . ILE A 1 91 ? 9.844 24.141 16.125 1 91.69 91 ILE A N 1
ATOM 738 C CA . ILE A 1 91 ? 10.758 25.266 16.219 1 91.69 91 ILE A CA 1
ATOM 739 C C . ILE A 1 91 ? 9.969 26.578 16.25 1 91.69 91 ILE A C 1
ATOM 741 O O . ILE A 1 91 ? 10.516 27.625 16.547 1 91.69 91 ILE A O 1
ATOM 745 N N . ARG A 1 92 ? 8.734 26.453 15.984 1 86.25 92 ARG A N 1
ATOM 746 C CA . ARG A 1 92 ? 7.914 27.656 15.898 1 86.25 92 ARG A CA 1
ATOM 747 C C . ARG A 1 92 ? 7.242 27.953 17.234 1 86.25 92 ARG A C 1
ATOM 749 O O . ARG A 1 92 ? 6.605 29 17.406 1 86.25 92 ARG A O 1
ATOM 756 N N . TYR A 1 93 ? 7.383 27.078 18.188 1 84.69 93 TYR A N 1
ATOM 757 C CA . TYR A 1 93 ? 6.922 27.359 19.547 1 84.69 93 TYR A CA 1
ATOM 758 C C . TYR A 1 93 ? 7.793 28.406 20.219 1 84.69 93 TYR A C 1
ATOM 760 O O . TYR A 1 93 ? 8.961 28.578 19.859 1 84.69 93 TYR A O 1
ATOM 768 N N . PRO A 1 94 ? 7.16 29.141 21.172 1 83.44 94 PRO A N 1
ATOM 769 C CA . PRO A 1 94 ? 8.023 29.969 22.016 1 83.44 94 PRO A CA 1
ATOM 770 C C . PRO A 1 94 ? 9.102 29.156 22.734 1 83.44 94 PRO A C 1
ATOM 772 O O . PRO A 1 94 ? 8.875 28 23.078 1 83.44 94 PRO A O 1
ATOM 775 N N . PRO A 1 95 ? 10.25 29.75 23 1 86.06 95 PRO A N 1
ATOM 776 C CA . PRO A 1 95 ? 11.383 29.047 23.594 1 86.06 95 PRO A CA 1
ATOM 777 C C . PRO A 1 95 ? 11 28.281 24.875 1 86.06 95 PRO A C 1
ATOM 779 O O . PRO A 1 95 ? 11.461 27.156 25.078 1 86.06 95 PRO A O 1
ATOM 782 N N . GLU A 1 96 ? 10.164 28.891 25.703 1 85.69 96 GLU A N 1
ATOM 783 C CA . GLU A 1 96 ? 9.766 28.25 26.953 1 85.69 96 GLU A CA 1
ATOM 784 C C . GLU A 1 96 ? 8.992 26.969 26.688 1 85.69 96 GLU A C 1
ATOM 786 O O . GLU A 1 96 ? 9.148 25.984 27.422 1 85.69 96 GLU A O 1
ATOM 791 N N . ILE A 1 97 ? 8.172 27.016 25.656 1 87.69 97 ILE A N 1
ATOM 792 C CA . ILE A 1 97 ? 7.383 25.844 25.297 1 87.69 97 ILE A CA 1
ATOM 793 C C . ILE A 1 97 ? 8.281 24.781 24.672 1 87.69 97 ILE A C 1
ATOM 795 O O . ILE A 1 97 ? 8.117 23.594 24.922 1 87.69 97 ILE A O 1
ATOM 799 N N . ILE A 1 98 ? 9.242 25.203 23.859 1 91.69 98 ILE A N 1
ATOM 800 C CA . ILE A 1 98 ? 10.211 24.281 23.281 1 91.69 98 ILE A CA 1
ATOM 801 C C . ILE A 1 98 ? 10.922 23.516 24.391 1 91.69 98 ILE A C 1
ATOM 803 O O . ILE A 1 98 ? 10.992 22.281 24.359 1 91.69 98 ILE A O 1
ATOM 807 N N . LEU A 1 99 ? 11.352 24.25 25.375 1 92 99 LEU A N 1
ATOM 808 C CA . LEU A 1 99 ? 12.07 23.641 26.484 1 92 99 LEU A CA 1
ATOM 809 C C . LEU A 1 99 ? 11.164 22.688 27.266 1 92 99 LEU A C 1
ATOM 811 O O . LEU A 1 99 ? 11.594 21.609 27.672 1 92 99 LEU A O 1
ATOM 815 N N . LYS A 1 100 ? 9.945 23.156 27.438 1 91.38 100 LYS A N 1
ATOM 816 C CA . LYS A 1 100 ? 8.977 22.312 28.141 1 91.38 100 LYS A CA 1
ATOM 817 C C . LYS A 1 100 ? 8.789 20.969 27.422 1 91.38 100 LYS A C 1
ATOM 819 O O . LYS A 1 100 ? 8.703 19.922 28.062 1 91.38 100 LYS A O 1
ATOM 824 N N . THR A 1 101 ? 8.656 20.984 26.094 1 94.81 101 THR A N 1
ATOM 825 C CA . THR A 1 101 ? 8.445 19.75 25.344 1 94.81 101 THR A CA 1
ATOM 826 C C . THR A 1 101 ? 9.688 18.875 25.391 1 94.81 101 THR A C 1
ATOM 828 O O . THR A 1 101 ? 9.578 17.641 25.438 1 94.81 101 THR A O 1
ATOM 831 N N . ILE A 1 102 ? 10.883 19.438 25.422 1 95.94 102 ILE A N 1
ATOM 832 C CA . ILE A 1 102 ? 12.141 18.703 25.516 1 95.94 102 ILE A CA 1
ATOM 833 C C . ILE A 1 102 ? 12.195 17.953 26.844 1 95.94 102 ILE A C 1
ATOM 835 O O . ILE A 1 102 ? 12.562 16.766 26.891 1 95.94 102 ILE A O 1
ATOM 839 N N . LEU A 1 103 ? 11.758 18.625 27.875 1 95 103 LEU A N 1
ATOM 840 C CA . LEU A 1 103 ? 11.766 18.031 29.203 1 95 103 LEU A CA 1
ATOM 841 C C . LEU A 1 103 ? 10.695 16.938 29.328 1 95 103 LEU A C 1
ATOM 843 O O . LEU A 1 103 ? 10.953 15.875 29.875 1 95 103 LEU A O 1
ATOM 847 N N . GLN A 1 104 ? 9.578 17.266 28.781 1 94.44 104 GLN A N 1
ATOM 848 C CA . GLN A 1 104 ? 8.477 16.312 28.859 1 94.44 104 GLN A CA 1
ATOM 849 C C . GLN A 1 104 ? 8.773 15.047 28.047 1 94.44 104 GLN A C 1
ATOM 851 O O . GLN A 1 104 ? 8.406 13.945 28.438 1 94.44 104 GLN A O 1
ATOM 856 N N . ALA A 1 105 ? 9.422 15.211 26.891 1 97 105 ALA A N 1
ATOM 857 C CA . ALA A 1 105 ? 9.789 14.086 26.047 1 97 105 ALA A CA 1
ATOM 858 C C . ALA A 1 105 ? 10.977 13.32 26.625 1 97 105 ALA A C 1
ATOM 860 O O . ALA A 1 105 ? 11.289 12.219 26.188 1 97 105 ALA A O 1
ATOM 861 N N . GLU A 1 106 ? 11.641 13.906 27.609 1 96.88 106 GLU A N 1
ATOM 862 C CA . GLU A 1 106 ? 12.812 13.328 28.25 1 96.88 106 GLU A CA 1
ATOM 863 C C . GLU A 1 106 ? 13.953 13.133 27.25 1 96.88 106 GLU A C 1
ATOM 865 O O . GLU A 1 106 ? 14.57 12.07 27.219 1 96.88 106 GLU A O 1
ATOM 870 N N . ASP A 1 107 ? 14.164 14.125 26.484 1 97.94 107 ASP A N 1
ATOM 871 C CA . ASP A 1 107 ? 15.258 14.07 25.516 1 97.94 107 ASP A CA 1
ATOM 872 C C . ASP A 1 107 ? 16.594 13.906 26.234 1 97.94 107 ASP A C 1
ATOM 874 O O . ASP A 1 107 ? 16.891 14.609 27.203 1 97.94 107 ASP A O 1
ATOM 878 N N . LYS A 1 108 ? 17.375 12.977 25.734 1 98.06 108 LYS A N 1
ATOM 879 C CA . LYS A 1 108 ? 18.734 12.812 26.234 1 98.06 108 LYS A CA 1
ATOM 880 C C . LYS A 1 108 ? 19.75 13.43 25.281 1 98.06 108 LYS A C 1
ATOM 882 O O . LYS A 1 108 ? 20.859 13.781 25.703 1 98.06 108 LYS A O 1
ATOM 887 N N . TYR A 1 109 ? 19.375 13.547 24.109 1 98.38 109 TYR A N 1
ATOM 888 C CA . TYR A 1 109 ? 20.188 14.148 23.047 1 98.38 109 TYR A CA 1
ATOM 889 C C . TYR A 1 109 ? 19.359 15.148 22.234 1 98.38 109 TYR A C 1
ATOM 891 O O . TYR A 1 109 ? 18.141 15.008 22.109 1 98.38 109 TYR A O 1
ATOM 899 N N . LEU A 1 110 ? 20.031 16.172 21.719 1 98.44 110 LEU A N 1
ATOM 900 C CA . LEU A 1 110 ? 19.422 17.109 20.781 1 98.44 110 LEU A CA 1
ATOM 901 C C . LEU A 1 110 ? 20.297 17.297 19.547 1 98.44 110 LEU A C 1
ATOM 903 O O . LEU A 1 110 ? 21.5 17.531 19.688 1 98.44 110 LEU A O 1
ATOM 907 N N . ILE A 1 111 ? 19.766 17.078 18.406 1 98.69 111 ILE A N 1
ATOM 908 C CA . ILE A 1 111 ? 20.391 17.531 17.156 1 98.69 111 ILE A CA 1
ATOM 909 C C . ILE A 1 111 ? 19.875 18.922 16.812 1 98.69 111 ILE A C 1
ATOM 911 O O . ILE A 1 111 ? 18.672 19.109 16.609 1 98.69 111 ILE A O 1
ATOM 915 N N . VAL A 1 112 ? 20.812 19.891 16.703 1 97.94 112 VAL A N 1
ATOM 916 C CA . VAL A 1 112 ? 20.375 21.281 16.609 1 97.94 112 VAL A CA 1
ATOM 917 C C . VAL A 1 112 ? 21.141 21.984 15.484 1 97.94 112 VAL A C 1
ATOM 919 O O . VAL A 1 112 ? 22.375 21.938 15.445 1 97.94 112 VAL A O 1
ATOM 922 N N . ARG A 1 113 ? 20.375 22.531 14.617 1 96.88 113 ARG A N 1
ATOM 923 C CA . ARG A 1 113 ? 20.953 23.422 13.625 1 96.88 113 ARG A CA 1
ATOM 924 C C . ARG A 1 113 ? 21.578 24.656 14.289 1 96.88 113 ARG A C 1
ATOM 926 O O . ARG A 1 113 ? 21.016 25.188 15.25 1 96.88 113 ARG A O 1
ATOM 933 N N . ASP A 1 114 ? 22.625 25.203 13.758 1 96 114 ASP A N 1
ATOM 934 C CA . ASP A 1 114 ? 23.375 26.312 14.344 1 96 114 ASP A CA 1
ATOM 935 C C . ASP A 1 114 ? 22.469 27.531 14.562 1 96 114 ASP A C 1
ATOM 937 O O . ASP A 1 114 ? 22.578 28.203 15.578 1 96 114 ASP A O 1
ATOM 941 N N . GLU A 1 115 ? 21.5 27.719 13.68 1 94 115 GLU A N 1
ATOM 942 C CA . GLU A 1 115 ? 20.594 28.859 13.75 1 94 115 GLU A CA 1
ATOM 943 C C . GLU A 1 115 ? 19.781 28.844 15.039 1 94 115 GLU A C 1
ATOM 945 O O . GLU A 1 115 ? 19.328 29.875 15.523 1 94 115 GLU A O 1
ATOM 950 N N . PHE A 1 116 ? 19.594 27.703 15.633 1 94.75 116 PHE A N 1
ATOM 951 C CA . PHE A 1 116 ? 18.719 27.578 16.797 1 94.75 116 PHE A CA 1
ATOM 952 C C . PHE A 1 116 ? 19.547 27.375 18.062 1 94.75 116 PHE A C 1
ATOM 954 O O . PHE A 1 116 ? 18.984 27.266 19.156 1 94.75 116 PHE A O 1
ATOM 961 N N . LEU A 1 117 ? 20.844 27.359 17.969 1 94.69 117 LEU A N 1
ATOM 962 C CA . LEU A 1 117 ? 21.734 27.094 19.094 1 94.69 117 LEU A CA 1
ATOM 963 C C . LEU A 1 117 ? 21.594 28.172 20.156 1 94.69 117 LEU A C 1
ATOM 965 O O . LEU A 1 117 ? 21.656 27.875 21.359 1 94.69 117 LEU A O 1
ATOM 969 N N . PRO A 1 118 ? 21.406 29.453 19.781 1 92.69 118 PRO A N 1
ATOM 970 C CA . PRO A 1 118 ? 21.266 30.5 20.797 1 92.69 118 PRO A CA 1
ATOM 971 C C . PRO A 1 118 ? 20.094 30.234 21.75 1 92.69 118 PRO A C 1
ATOM 973 O O . PRO A 1 118 ? 20.156 30.609 22.938 1 92.69 118 PRO A O 1
ATOM 976 N N . LEU A 1 119 ? 19.062 29.656 21.219 1 90.81 119 LEU A N 1
ATOM 977 C CA . LEU A 1 119 ? 17.922 29.297 22.047 1 90.81 119 LEU A CA 1
ATOM 978 C C . LEU A 1 119 ? 18.344 28.375 23.188 1 90.81 119 LEU A C 1
ATOM 980 O O . LEU A 1 119 ? 17.938 28.562 24.328 1 90.81 119 LEU A O 1
ATOM 984 N N . LEU A 1 120 ? 19.172 27.406 22.922 1 92.81 120 LEU A N 1
ATOM 985 C CA . LEU A 1 120 ? 19.625 26.422 23.906 1 92.81 120 LEU A CA 1
ATOM 986 C C . LEU A 1 120 ? 20.672 27.016 24.828 1 92.81 120 LEU A C 1
ATOM 988 O O . LEU A 1 120 ? 20.734 26.688 26.016 1 92.81 120 LEU A O 1
ATOM 992 N N . GLU A 1 121 ? 21.5 27.891 24.266 1 92.81 121 GLU A N 1
ATOM 993 C CA . GLU A 1 121 ? 22.516 28.547 25.078 1 92.81 121 GLU A CA 1
ATOM 994 C C . GLU A 1 121 ? 21.891 29.391 26.172 1 92.81 121 GLU A C 1
ATOM 996 O O . GLU A 1 121 ? 22.375 29.406 27.297 1 92.81 121 GLU A O 1
ATOM 1001 N N . LYS A 1 122 ? 20.828 30.016 25.781 1 90.5 122 LYS A N 1
ATOM 1002 C CA . LYS A 1 122 ? 20.125 30.875 26.734 1 90.5 122 LYS A CA 1
ATOM 1003 C C . LYS A 1 122 ? 19.438 30.031 27.812 1 90.5 122 LYS A C 1
ATOM 1005 O O . LYS A 1 122 ? 19.266 30.5 28.938 1 90.5 122 LYS A O 1
ATOM 1010 N N . ALA A 1 123 ? 19.125 28.844 27.469 1 90.19 123 ALA A N 1
ATOM 1011 C CA . ALA A 1 123 ? 18.406 27.984 28.391 1 90.19 123 ALA A CA 1
ATOM 1012 C C . ALA A 1 123 ? 19.312 26.922 28.984 1 90.19 123 ALA A C 1
ATOM 1014 O O . ALA A 1 123 ? 18.844 25.891 29.469 1 90.19 123 ALA A O 1
ATOM 1015 N N . LYS A 1 124 ? 20.531 27.078 28.906 1 90 124 LYS A N 1
ATOM 1016 C CA . LYS A 1 124 ? 21.531 26.062 29.25 1 90 124 LYS A CA 1
ATOM 1017 C C . LYS A 1 124 ? 21.297 25.5 30.656 1 90 124 LYS A C 1
ATOM 1019 O O . LYS A 1 124 ? 21.391 24.297 30.875 1 90 124 LYS A O 1
ATOM 1024 N N . ASN A 1 125 ? 20.891 26.359 31.594 1 89.44 125 ASN A N 1
ATOM 1025 C CA . ASN A 1 125 ? 20.734 25.953 33 1 89.44 125 ASN A CA 1
ATOM 1026 C C . ASN A 1 125 ? 19.438 25.172 33.188 1 89.44 125 ASN A C 1
ATOM 1028 O O . ASN A 1 125 ? 19.25 24.531 34.25 1 89.44 125 ASN A O 1
ATOM 1032 N N . LEU A 1 126 ? 18.594 25.219 32.188 1 89.94 126 LEU A N 1
ATOM 1033 C CA . LEU A 1 126 ? 17.312 24.531 32.281 1 89.94 126 LEU A CA 1
ATOM 1034 C C . LEU A 1 126 ? 17.359 23.188 31.578 1 89.94 126 LEU A C 1
ATOM 1036 O O . LEU A 1 126 ? 16.438 22.375 31.734 1 89.94 126 LEU A O 1
ATOM 1040 N N . LEU A 1 127 ? 18.406 22.906 30.859 1 91.75 127 LEU A N 1
ATOM 1041 C CA . LEU A 1 127 ? 18.547 21.641 30.156 1 91.75 127 LEU A CA 1
ATOM 1042 C C . LEU A 1 127 ? 18.938 20.531 31.125 1 91.75 127 LEU A C 1
ATOM 1044 O O . LEU A 1 127 ? 19.625 20.766 32.125 1 91.75 127 LEU A O 1
ATOM 1048 N N . PRO A 1 128 ? 18.375 19.359 30.844 1 90.69 128 PRO A N 1
ATOM 1049 C CA . PRO A 1 128 ? 18.719 18.25 31.734 1 90.69 128 PRO A CA 1
ATOM 1050 C C . PRO A 1 128 ? 20.219 18 31.812 1 90.69 128 PRO A C 1
ATOM 1052 O O . PRO A 1 128 ? 20.938 18.125 30.812 1 90.69 128 PRO A O 1
ATOM 1055 N N . VAL A 1 129 ? 20.578 17.562 33.031 1 89.69 129 VAL A N 1
ATOM 1056 C CA . VAL A 1 129 ? 21.984 17.234 33.281 1 89.69 129 VAL A CA 1
ATOM 1057 C C . VAL A 1 129 ? 22.375 16.016 32.406 1 89.69 129 VAL A C 1
ATOM 1059 O O . VAL A 1 129 ? 21.641 15.031 32.375 1 89.69 129 VAL A O 1
ATOM 1062 N N . GLY A 1 130 ? 23.484 16.188 31.719 1 91.75 130 GLY A N 1
ATOM 1063 C CA . GLY A 1 130 ? 23.984 15.062 30.953 1 91.75 130 GLY A CA 1
ATOM 1064 C C . GLY A 1 130 ? 23.5 15.039 29.516 1 91.75 130 GLY A C 1
ATOM 1065 O O . GLY A 1 130 ? 23.938 14.211 28.719 1 91.75 130 GLY A O 1
ATOM 1066 N N . MET A 1 131 ? 22.547 15.945 29.203 1 95.75 131 MET A N 1
ATOM 1067 C CA . MET A 1 131 ? 22.078 16.016 27.828 1 95.75 131 MET A CA 1
ATOM 1068 C C . MET A 1 131 ? 23.219 16.344 26.875 1 95.75 131 MET A C 1
ATOM 1070 O O . MET A 1 131 ? 24.047 17.219 27.188 1 95.75 131 MET A O 1
ATOM 1074 N N . LYS A 1 132 ? 23.312 15.633 25.781 1 97.44 132 LYS A N 1
ATOM 1075 C CA . LYS A 1 132 ? 24.312 15.914 24.766 1 97.44 132 LYS A CA 1
ATOM 1076 C C . LYS A 1 132 ? 23.719 16.656 23.578 1 97.44 132 LYS A C 1
ATOM 1078 O O . LYS A 1 132 ? 22.625 16.312 23.109 1 97.44 132 LYS A O 1
ATOM 1083 N N . ILE A 1 133 ? 24.391 17.641 23.188 1 97.69 133 ILE A N 1
ATOM 1084 C CA . ILE A 1 133 ? 23.938 18.484 22.109 1 97.69 133 ILE A CA 1
ATOM 1085 C C . ILE A 1 133 ? 24.797 18.266 20.859 1 97.69 133 ILE A C 1
ATOM 1087 O O . ILE A 1 133 ? 26.016 18.469 20.906 1 97.69 133 ILE A O 1
ATOM 1091 N N . ILE A 1 134 ? 24.203 17.781 19.812 1 98.31 134 ILE A N 1
ATOM 1092 C CA . ILE A 1 134 ? 24.844 17.578 18.516 1 98.31 134 ILE A CA 1
ATOM 1093 C C . ILE A 1 134 ? 24.5 18.75 17.594 1 98.31 134 ILE A C 1
ATOM 1095 O O . ILE A 1 134 ? 23.328 18.984 17.297 1 98.31 134 ILE A O 1
ATOM 1099 N N . THR A 1 135 ? 25.5 19.5 17.125 1 98 135 THR A N 1
ATOM 1100 C CA . THR A 1 135 ? 25.25 20.688 16.312 1 98 135 THR A CA 1
ATOM 1101 C C . THR A 1 135 ? 25.703 20.469 14.875 1 98 135 THR A C 1
ATOM 1103 O O . THR A 1 135 ? 26.469 19.547 14.594 1 98 135 THR A O 1
ATOM 1106 N N . TYR A 1 136 ? 25.141 21.219 13.961 1 97.06 136 TYR A N 1
ATOM 1107 C CA . TYR A 1 136 ? 25.641 21.219 12.586 1 97.06 136 TYR A CA 1
ATOM 1108 C C . TYR A 1 136 ? 25.359 22.562 11.922 1 97.06 136 TYR A C 1
ATOM 1110 O O . TYR A 1 136 ? 24.562 23.359 12.422 1 97.06 136 TYR A O 1
ATOM 1118 N N . SER A 1 137 ? 26.094 22.875 10.922 1 95.56 137 SER A N 1
ATOM 1119 C CA . SER A 1 137 ? 25.844 23.984 10.016 1 95.56 137 SER A CA 1
ATOM 1120 C C . SER A 1 137 ? 25.547 23.484 8.602 1 95.56 137 SER A C 1
ATOM 1122 O O . SER A 1 137 ? 26.062 22.453 8.188 1 95.56 137 SER A O 1
ATOM 1124 N N . ASP A 1 138 ? 24.734 24.219 7.965 1 92.94 138 ASP A N 1
ATOM 1125 C CA . ASP A 1 138 ? 24.328 23.844 6.613 1 92.94 138 ASP A CA 1
ATOM 1126 C C . ASP A 1 138 ? 25.547 23.75 5.684 1 92.94 138 ASP A C 1
ATOM 1128 O O . ASP A 1 138 ? 25.547 22.953 4.738 1 92.94 138 ASP A O 1
ATOM 1132 N N . SER A 1 139 ? 26.578 24.562 5.906 1 92.31 139 SER A N 1
ATOM 1133 C CA . SER A 1 139 ? 27.797 24.594 5.105 1 92.31 139 SER A CA 1
ATOM 1134 C C . SER A 1 139 ? 28.75 23.469 5.516 1 92.31 139 SER A C 1
ATOM 1136 O O . SER A 1 139 ? 29.797 23.281 4.891 1 92.31 139 SER A O 1
ATOM 1138 N N . LYS A 1 140 ? 28.438 22.719 6.551 1 92.19 140 LYS A N 1
ATOM 1139 C CA . LYS A 1 140 ? 29.219 21.609 7.102 1 92.19 140 LYS A CA 1
ATOM 1140 C C . LYS A 1 140 ? 30.422 22.125 7.879 1 92.19 140 LYS A C 1
ATOM 1142 O O . LYS A 1 140 ? 31.281 21.344 8.289 1 92.19 140 LYS A O 1
ATOM 1147 N N . GLU A 1 141 ? 30.453 23.406 8.078 1 92.38 141 GLU A N 1
ATOM 1148 C CA . GLU A 1 141 ? 31.484 23.953 8.961 1 92.38 141 GLU A CA 1
ATOM 1149 C C . GLU A 1 141 ? 31.188 23.625 10.422 1 92.38 141 GLU A C 1
ATOM 1151 O O . GLU A 1 141 ? 30.031 23.641 10.852 1 92.38 141 GLU A O 1
ATOM 1156 N N . LYS A 1 142 ? 32.188 23.344 11.117 1 92.06 142 LYS A N 1
ATOM 1157 C CA . LYS A 1 142 ? 32.031 23.016 12.531 1 92.06 142 LYS A CA 1
ATOM 1158 C C . LYS A 1 142 ? 31.453 24.219 13.297 1 92.06 142 LYS A C 1
ATOM 1160 O O . LYS A 1 142 ? 31.922 25.344 13.125 1 92.06 142 LYS A O 1
ATOM 1165 N N . VAL A 1 143 ? 30.438 23.922 14.086 1 92.69 143 VAL A N 1
ATOM 1166 C CA . VAL A 1 143 ? 29.797 24.969 14.875 1 92.69 143 VAL A CA 1
ATOM 1167 C C . VAL A 1 143 ? 30.609 25.234 16.141 1 92.69 143 VAL A C 1
ATOM 1169 O O . VAL A 1 143 ? 30.969 24.297 16.859 1 92.69 143 VAL A O 1
ATOM 1172 N N . ARG A 1 144 ? 30.922 26.5 16.406 1 88.62 144 ARG A N 1
ATOM 1173 C CA . ARG A 1 144 ? 31.656 26.891 17.609 1 88.62 144 ARG A CA 1
ATOM 1174 C C . ARG A 1 144 ? 30.719 27.266 18.734 1 88.62 144 ARG A C 1
ATOM 1176 O O . ARG A 1 144 ? 30.109 28.344 18.703 1 88.62 144 ARG A O 1
ATOM 1183 N N . SER A 1 145 ? 30.547 26.406 19.594 1 90.5 145 SER A N 1
ATOM 1184 C CA . SER A 1 145 ? 29.719 26.656 20.766 1 90.5 145 SER A CA 1
ATOM 1185 C C . SER A 1 145 ? 30.203 25.859 21.969 1 90.5 145 SER A C 1
ATOM 1187 O O . SER A 1 145 ? 30.688 24.734 21.812 1 90.5 145 SER A O 1
ATOM 1189 N N . ASN A 1 146 ? 30.062 26.438 23.172 1 88.94 146 ASN A N 1
ATOM 1190 C CA . ASN A 1 146 ? 30.531 25.797 24.406 1 88.94 146 ASN A CA 1
ATOM 1191 C C . ASN A 1 146 ? 29.578 24.688 24.859 1 88.94 146 ASN A C 1
ATOM 1193 O O . ASN A 1 146 ? 29.922 23.891 25.719 1 88.94 146 ASN A O 1
ATOM 1197 N N . ILE A 1 147 ? 28.422 24.609 24.234 1 90.5 147 ILE A N 1
ATOM 1198 C CA . ILE A 1 147 ? 27.469 23.609 24.703 1 90.5 147 ILE A CA 1
ATOM 1199 C C . ILE A 1 147 ? 27.406 22.453 23.703 1 90.5 147 ILE A C 1
ATOM 1201 O O . ILE A 1 147 ? 26.656 21.5 23.906 1 90.5 147 ILE A O 1
ATOM 1205 N N . SER A 1 148 ? 28.141 22.547 22.609 1 93.25 148 SER A N 1
ATOM 1206 C CA . SER A 1 148 ? 28.156 21.5 21.594 1 93.25 148 SER A CA 1
ATOM 1207 C C . SER A 1 148 ? 29.031 20.328 22.031 1 93.25 148 SER A C 1
ATOM 1209 O O . SER A 1 148 ? 30.203 20.516 22.375 1 93.25 148 SER A O 1
ATOM 1211 N N . ASP A 1 149 ? 28.438 19.156 21.953 1 94.44 149 ASP A N 1
ATOM 1212 C CA . ASP A 1 149 ? 29.172 17.969 22.359 1 94.44 149 ASP A CA 1
ATOM 1213 C C . ASP A 1 149 ? 29.719 17.219 21.125 1 94.44 149 ASP A C 1
ATOM 1215 O O . ASP A 1 149 ? 30.672 16.453 21.234 1 94.44 149 ASP A O 1
ATOM 1219 N N . ALA A 1 150 ? 29.078 17.359 20.062 1 96.69 150 ALA A N 1
ATOM 1220 C CA . ALA A 1 150 ? 29.484 16.656 18.844 1 96.69 150 ALA A CA 1
ATOM 1221 C C . ALA A 1 150 ? 29 17.406 17.609 1 96.69 150 ALA A C 1
ATOM 1223 O O . ALA A 1 150 ? 28.094 18.234 17.688 1 96.69 150 ALA A O 1
ATOM 1224 N N . ASP A 1 151 ? 29.688 17.125 16.547 1 97.69 151 ASP A N 1
ATOM 1225 C CA . ASP A 1 151 ? 29.281 17.656 15.234 1 97.69 151 ASP A CA 1
ATOM 1226 C C . ASP A 1 151 ? 28.578 16.578 14.414 1 97.69 151 ASP A C 1
ATOM 1228 O O . ASP A 1 151 ? 29.094 15.477 14.242 1 97.69 151 ASP A O 1
ATOM 1232 N N . PHE A 1 152 ? 27.422 16.938 13.891 1 98.12 152 PHE A N 1
ATOM 1233 C CA . PHE A 1 152 ? 26.578 15.992 13.164 1 98.12 152 PHE A CA 1
ATOM 1234 C C . PHE A 1 152 ? 27.359 15.367 12.008 1 98.12 152 PHE A C 1
ATOM 1236 O O . PHE A 1 152 ? 27.344 14.148 11.828 1 98.12 152 PHE A O 1
ATOM 1243 N N . TRP A 1 153 ? 27.969 16.188 11.156 1 97.94 153 TRP A N 1
ATOM 1244 C CA . TRP A 1 153 ? 28.672 15.711 9.969 1 97.94 153 TRP A CA 1
ATOM 1245 C C . TRP A 1 153 ? 29.891 14.891 10.344 1 97.94 153 TRP A C 1
ATOM 1247 O O . TRP A 1 153 ? 30.234 13.93 9.648 1 97.94 153 TRP A O 1
ATOM 1257 N N . GLU A 1 154 ? 30.516 15.242 11.43 1 96.62 154 GLU A N 1
ATOM 1258 C CA . GLU A 1 154 ? 31.656 14.453 11.906 1 96.62 154 GLU A CA 1
ATOM 1259 C C . GLU A 1 154 ? 31.219 13.062 12.344 1 96.62 154 GLU A C 1
ATOM 1261 O O . GLU A 1 154 ? 31.953 12.094 12.18 1 96.62 154 GLU A O 1
ATOM 1266 N N . LEU A 1 155 ? 30.031 13.008 12.992 1 97.5 155 LEU A N 1
ATOM 1267 C CA . LEU A 1 155 ? 29.516 11.703 13.383 1 97.5 155 LEU A CA 1
ATOM 1268 C C . LEU A 1 155 ? 29.391 10.781 12.18 1 97.5 155 LEU A C 1
ATOM 1270 O O . LEU A 1 155 ? 29.641 9.578 12.281 1 97.5 155 LEU A O 1
ATOM 1274 N N . ILE A 1 156 ? 28.953 11.289 11.016 1 97.56 156 ILE A N 1
ATOM 1275 C CA . ILE A 1 156 ? 28.766 10.516 9.797 1 97.56 156 ILE A CA 1
ATOM 1276 C C . ILE A 1 156 ? 30.125 10.195 9.172 1 97.56 156 ILE A C 1
ATOM 1278 O O . ILE A 1 156 ? 30.422 9.031 8.891 1 97.56 156 ILE A O 1
ATOM 1282 N N . ASP A 1 157 ? 30.969 11.195 9.023 1 96.56 157 ASP A N 1
ATOM 1283 C CA . ASP A 1 157 ? 32.219 11.086 8.266 1 96.56 157 ASP A CA 1
ATOM 1284 C C . ASP A 1 157 ? 33.219 10.203 8.992 1 96.56 157 ASP A C 1
ATOM 1286 O O . ASP A 1 157 ? 34.062 9.562 8.359 1 96.56 157 ASP A O 1
ATOM 1290 N N . SER A 1 158 ? 33.062 10.141 10.266 1 95.62 158 SER A N 1
ATOM 1291 C CA . SER A 1 158 ? 34.062 9.43 11.039 1 95.62 158 SER A CA 1
ATOM 1292 C C . SER A 1 158 ? 33.625 8.016 11.375 1 95.62 158 SER A C 1
ATOM 1294 O O . SER A 1 158 ? 34.281 7.316 12.164 1 95.62 158 SER A O 1
ATOM 1296 N N . SER A 1 159 ? 32.531 7.598 10.836 1 96.06 159 SER A N 1
ATOM 1297 C CA . SER A 1 159 ? 31.984 6.301 11.227 1 96.06 159 SER A CA 1
ATOM 1298 C C . SER A 1 159 ? 31.797 5.395 10.016 1 96.06 159 SER A C 1
ATOM 1300 O O . SER A 1 159 ? 31.562 5.871 8.906 1 96.06 159 SER A O 1
ATOM 1302 N N . GLU A 1 160 ? 31.922 4.09 10.242 1 95.94 160 GLU A N 1
ATOM 1303 C CA . GLU A 1 160 ? 31.547 3.084 9.258 1 95.94 160 GLU A CA 1
ATOM 1304 C C . GLU A 1 160 ? 30.062 2.729 9.375 1 95.94 160 GLU A C 1
ATOM 1306 O O . GLU A 1 160 ? 29.469 2.859 10.453 1 95.94 160 GLU A O 1
ATOM 1311 N N . PRO A 1 161 ? 29.531 2.285 8.281 1 93.94 161 PRO A N 1
ATOM 1312 C CA . PRO A 1 161 ? 28.109 1.936 8.359 1 93.94 161 PRO A CA 1
ATOM 1313 C C . PRO A 1 161 ? 27.828 0.842 9.391 1 93.94 161 PRO A C 1
ATOM 1315 O O . PRO A 1 161 ? 28.562 -0.146 9.461 1 93.94 161 PRO A O 1
ATOM 1318 N N . SER A 1 162 ? 26.797 0.993 10.133 1 87.44 162 SER A N 1
ATOM 1319 C CA . SER A 1 162 ? 26.391 0.081 11.203 1 87.44 162 SER A CA 1
ATOM 1320 C C . SER A 1 162 ? 25.469 -1.011 10.664 1 87.44 162 SER A C 1
ATOM 1322 O O . SER A 1 162 ? 24.766 -0.804 9.68 1 87.44 162 SER A O 1
ATOM 1324 N N . GLU A 1 163 ? 25.562 -2.156 11.367 1 88.69 163 GLU A N 1
ATOM 1325 C CA . GLU A 1 163 ? 24.484 -3.119 11.195 1 88.69 163 GLU A CA 1
ATOM 1326 C C . GLU A 1 163 ? 23.188 -2.615 11.844 1 88.69 163 GLU A C 1
ATOM 1328 O O . GLU A 1 163 ? 23.234 -1.932 12.867 1 88.69 163 GLU A O 1
ATOM 1333 N N . ILE A 1 164 ? 22.156 -2.9 11.258 1 90.56 164 ILE A N 1
ATOM 1334 C CA . ILE A 1 164 ? 20.859 -2.459 11.773 1 90.56 164 ILE A CA 1
ATOM 1335 C C . ILE A 1 164 ? 20.375 -3.428 12.852 1 90.56 164 ILE A C 1
ATOM 1337 O O . ILE A 1 164 ? 20.219 -4.621 12.594 1 90.56 164 ILE A O 1
ATOM 1341 N N . PRO A 1 165 ? 20.172 -2.939 14.008 1 93.56 165 PRO A N 1
ATOM 1342 C CA . PRO A 1 165 ? 19.672 -3.824 15.062 1 93.56 165 PRO A CA 1
ATOM 1343 C C . PRO A 1 165 ? 18.25 -4.293 14.82 1 93.56 165 PRO A C 1
ATOM 1345 O O . PRO A 1 165 ? 17.516 -3.676 14.039 1 93.56 165 PRO A O 1
ATOM 1348 N N . GLN A 1 166 ? 17.922 -5.383 15.469 1 92.75 166 GLN A N 1
ATOM 1349 C CA . GLN A 1 166 ? 16.531 -5.836 15.43 1 92.75 166 GLN A CA 1
ATOM 1350 C C . GLN A 1 166 ? 15.664 -5.027 16.375 1 92.75 166 GLN A C 1
ATOM 1352 O O . GLN A 1 166 ? 15.922 -4.992 17.578 1 92.75 166 GLN A O 1
ATOM 1357 N N . VAL A 1 167 ? 14.789 -4.32 15.859 1 96.62 167 VAL A N 1
ATOM 1358 C CA . VAL A 1 167 ? 13.859 -3.486 16.609 1 96.62 167 VAL A CA 1
ATOM 1359 C C . VAL A 1 167 ? 12.453 -4.066 16.5 1 96.62 167 VAL A C 1
ATOM 1361 O O . VAL A 1 167 ? 12.047 -4.551 15.445 1 96.62 167 VAL A O 1
ATOM 1364 N N . SER A 1 168 ? 11.695 -4.086 17.641 1 97.75 168 SER A N 1
ATOM 1365 C CA . SER A 1 168 ? 10.305 -4.543 17.625 1 97.75 168 SER A CA 1
ATOM 1366 C C . SER A 1 168 ? 9.422 -3.562 16.859 1 97.75 168 SER A C 1
ATOM 1368 O O . SER A 1 168 ? 9.57 -2.346 17 1 97.75 168 SER A O 1
ATOM 1370 N N . GLU A 1 169 ? 8.453 -4.098 16.109 1 98.38 169 GLU A N 1
ATOM 1371 C CA . GLU A 1 169 ? 7.523 -3.219 15.398 1 98.38 169 GLU A CA 1
ATOM 1372 C C . GLU A 1 169 ? 6.648 -2.438 16.375 1 98.38 169 GLU A C 1
ATOM 1374 O O . GLU A 1 169 ? 6.082 -1.404 16.016 1 98.38 169 GLU A O 1
ATOM 1379 N N . ASN A 1 170 ? 6.562 -2.867 17.656 1 97.88 170 ASN A N 1
ATOM 1380 C CA . ASN A 1 170 ? 5.711 -2.232 18.656 1 97.88 170 ASN A CA 1
ATOM 1381 C C . ASN A 1 170 ? 6.496 -1.227 19.5 1 97.88 170 ASN A C 1
ATOM 1383 O O . ASN A 1 170 ? 5.938 -0.595 20.406 1 97.88 170 ASN A O 1
ATOM 1387 N N . SER A 1 171 ? 7.797 -1.052 19.156 1 97.94 171 SER A N 1
ATOM 1388 C CA . SER A 1 171 ? 8.594 -0.039 19.844 1 97.94 171 SER A CA 1
ATOM 1389 C C . SER A 1 171 ? 8.203 1.366 19.391 1 97.94 171 SER A C 1
ATOM 1391 O O . SER A 1 171 ? 7.926 1.593 18.219 1 97.94 171 SER A O 1
ATOM 1393 N N . ARG A 1 172 ? 8.172 2.295 20.375 1 98.12 172 ARG A N 1
ATOM 1394 C CA . ARG A 1 172 ? 7.934 3.693 20.031 1 98.12 172 ARG A CA 1
ATOM 1395 C C . ARG A 1 172 ? 9.031 4.23 19.125 1 98.12 172 ARG A C 1
ATOM 1397 O O . ARG A 1 172 ? 10.219 4.086 19.422 1 98.12 172 ARG A O 1
ATOM 1404 N N . ALA A 1 173 ? 8.633 4.844 18.031 1 98.69 173 ALA A N 1
ATOM 1405 C CA . ALA A 1 173 ? 9.602 5.348 17.062 1 98.69 173 ALA A CA 1
ATOM 1406 C C . ALA A 1 173 ? 9.68 6.871 17.094 1 98.69 173 ALA A C 1
ATOM 1408 O O . ALA A 1 173 ? 10.734 7.453 16.844 1 98.69 173 ALA A O 1
ATOM 1409 N N . THR A 1 174 ? 8.531 7.5 17.391 1 98.81 174 THR A N 1
ATOM 1410 C CA . THR A 1 174 ? 8.484 8.953 17.328 1 98.81 174 THR A CA 1
ATOM 1411 C C . THR A 1 174 ? 7.578 9.523 18.406 1 98.81 174 THR A C 1
ATOM 1413 O O . THR A 1 174 ? 6.684 8.836 18.906 1 98.81 174 THR A O 1
ATOM 1416 N N . ILE A 1 175 ? 7.82 10.734 18.766 1 98.56 175 ILE A N 1
ATOM 1417 C CA . ILE A 1 175 ? 6.961 11.531 19.641 1 98.56 175 ILE A CA 1
ATOM 1418 C C . ILE A 1 175 ? 7.008 12.992 19.219 1 98.56 175 ILE A C 1
ATOM 1420 O O . ILE A 1 175 ? 8.031 13.477 18.719 1 98.56 175 ILE A O 1
ATOM 1424 N N . PHE A 1 176 ? 5.977 13.664 19.234 1 97.5 176 PHE A N 1
ATOM 1425 C CA . PHE A 1 176 ? 5.895 15.109 19.062 1 97.5 176 PHE A CA 1
ATOM 1426 C C . PHE A 1 176 ? 4.793 15.703 19.922 1 97.5 176 PHE A C 1
ATOM 1428 O O . PHE A 1 176 ? 4.039 14.961 20.562 1 97.5 176 PHE A O 1
ATOM 1435 N N . PHE A 1 177 ? 4.742 17.031 19.984 1 93.75 177 PHE A N 1
ATOM 1436 C CA . PHE A 1 177 ? 3.799 17.688 20.875 1 93.75 177 PHE A CA 1
ATOM 1437 C C . PHE A 1 177 ? 2.865 18.609 20.094 1 93.75 177 PHE A C 1
ATOM 1439 O O . PHE A 1 177 ? 3.291 19.281 19.156 1 93.75 177 PHE A O 1
ATOM 1446 N N . THR A 1 178 ? 1.601 18.547 20.406 1 87.5 178 THR A N 1
ATOM 1447 C CA . THR A 1 178 ? 0.6 19.391 19.766 1 87.5 178 THR A CA 1
ATOM 1448 C C . THR A 1 178 ? 0.023 20.391 20.766 1 87.5 178 THR A C 1
ATOM 1450 O O . THR A 1 178 ? 0.031 20.141 21.969 1 87.5 178 THR A O 1
ATOM 1453 N N . SER A 1 179 ? -0.401 21.609 20.203 1 72 179 SER A N 1
ATOM 1454 C CA . SER A 1 179 ? -0.915 22.672 21.047 1 72 179 SER A CA 1
ATOM 1455 C C . SER A 1 179 ? -2.336 22.359 21.516 1 72 179 SER A C 1
ATOM 1457 O O . SER A 1 179 ? -3.121 21.766 20.781 1 72 179 SER A O 1
ATOM 1459 N N . GLY A 1 180 ? -2.496 22.031 22.859 1 57.16 180 GLY A N 1
ATOM 1460 C CA . GLY A 1 180 ? -3.842 21.828 23.375 1 57.16 180 GLY A CA 1
ATOM 1461 C C . GLY A 1 180 ? -4.598 23.109 23.625 1 57.16 180 GLY A C 1
ATOM 1462 O O . GLY A 1 180 ? -3.998 24.188 23.672 1 57.16 180 GLY A O 1
ATOM 1463 N N . THR A 1 181 ? -5.895 23.094 23.391 1 48.75 181 THR A N 1
ATOM 1464 C CA . THR A 1 181 ? -6.766 24.219 23.703 1 48.75 181 THR A CA 1
ATOM 1465 C C . THR A 1 181 ? -6.5 24.734 25.109 1 48.75 181 THR A C 1
ATOM 1467 O O . THR A 1 181 ? -6.711 25.922 25.391 1 48.75 181 THR A O 1
ATOM 1470 N N . THR A 1 182 ? -6.227 23.75 25.969 1 48.84 182 THR A N 1
ATOM 1471 C CA . THR A 1 182 ? -6.148 24.141 27.375 1 48.84 182 THR A CA 1
ATOM 1472 C C . THR A 1 182 ? -4.746 24.625 27.719 1 48.84 182 THR A C 1
ATOM 1474 O O . THR A 1 182 ? -4.41 24.781 28.906 1 48.84 182 THR A O 1
ATOM 1477 N N . GLY A 1 183 ? -3.842 24.844 26.734 1 62.44 183 GLY A N 1
ATOM 1478 C CA . GLY A 1 183 ? -2.609 25.594 26.922 1 62.44 183 GLY A CA 1
ATOM 1479 C C . GLY A 1 183 ? -1.374 24.719 26.938 1 62.44 183 GLY A C 1
ATOM 1480 O O . GLY A 1 183 ? -0.341 25.078 26.375 1 62.44 183 GLY A O 1
ATOM 1481 N N . ASP A 1 184 ? -1.363 23.516 27.656 1 76.19 184 ASP A N 1
ATOM 1482 C CA . ASP A 1 184 ? -0.112 22.766 27.688 1 76.19 184 ASP A CA 1
ATOM 1483 C C . ASP A 1 184 ? -0.011 21.812 26.5 1 76.19 184 ASP A C 1
ATOM 1485 O O . ASP A 1 184 ? -0.991 21.156 26.141 1 76.19 184 ASP A O 1
ATOM 1489 N N . PRO A 1 185 ? 1.109 21.703 25.922 1 86.38 185 PRO A N 1
ATOM 1490 C CA . PRO A 1 185 ? 1.281 20.797 24.781 1 86.38 185 PRO A CA 1
ATOM 1491 C C . PRO A 1 185 ? 1.074 19.328 25.156 1 86.38 185 PRO A C 1
ATOM 1493 O O . PRO A 1 185 ? 1.437 18.906 26.25 1 86.38 185 PRO A O 1
ATOM 1496 N N . LYS A 1 186 ? 0.375 18.484 24.359 1 92.06 186 LYS A N 1
ATOM 1497 C CA . LYS A 1 186 ? 0.134 17.047 24.531 1 92.06 186 LYS A CA 1
ATOM 1498 C C . LYS A 1 186 ? 1.096 16.219 23.672 1 92.06 186 LYS A C 1
ATOM 1500 O O . LYS A 1 186 ? 1.27 16.5 22.484 1 92.06 186 LYS A O 1
ATOM 1505 N N . GLY A 1 187 ? 1.727 15.273 24.328 1 96.12 187 GLY A N 1
ATOM 1506 C CA . GLY A 1 187 ? 2.641 14.398 23.609 1 96.12 187 GLY A CA 1
ATOM 1507 C C . GLY A 1 187 ? 1.937 13.273 22.875 1 96.12 187 GLY A C 1
ATOM 1508 O O . GLY A 1 187 ? 1.146 12.531 23.453 1 96.12 187 GLY A O 1
ATOM 1509 N N . VAL A 1 188 ? 2.137 13.172 21.578 1 97.81 188 VAL A N 1
ATOM 1510 C CA . VAL A 1 188 ? 1.585 12.133 20.734 1 97.81 188 VAL A CA 1
ATOM 1511 C C . VAL A 1 188 ? 2.715 11.266 20.172 1 97.81 188 VAL A C 1
ATOM 1513 O O . VAL A 1 188 ? 3.754 11.789 19.75 1 97.81 188 VAL A O 1
ATOM 1516 N N . TRP A 1 189 ? 2.543 9.969 20.25 1 98.19 189 TRP A N 1
ATOM 1517 C CA . TRP A 1 189 ? 3.645 9.109 19.812 1 98.19 189 TRP A CA 1
ATOM 1518 C C . TRP A 1 189 ? 3.133 7.938 18.984 1 98.19 189 TRP A C 1
ATOM 1520 O O . TRP A 1 189 ? 1.943 7.613 19.016 1 98.19 189 TRP A O 1
ATOM 1530 N N . PHE A 1 190 ? 4.031 7.34 18.234 1 98.69 190 PHE A N 1
ATOM 1531 C CA . PHE A 1 190 ? 3.695 6.266 17.297 1 98.69 190 PHE A CA 1
ATOM 1532 C C . PHE A 1 190 ? 4.793 5.211 17.281 1 98.69 190 PHE A C 1
ATOM 1534 O O . PHE A 1 190 ? 5.973 5.527 17.469 1 98.69 190 PHE A O 1
ATOM 1541 N N . THR A 1 191 ? 4.398 3.959 17.078 1 98.69 191 THR A N 1
ATOM 1542 C CA . THR A 1 191 ? 5.336 2.846 16.953 1 98.69 191 THR A CA 1
ATOM 1543 C C . THR A 1 191 ? 5.816 2.688 15.516 1 98.69 191 THR A C 1
ATOM 1545 O O . THR A 1 191 ? 5.27 3.309 14.602 1 98.69 191 THR A O 1
ATOM 1548 N N . HIS A 1 192 ? 6.836 1.812 15.32 1 98.81 192 HIS A N 1
ATOM 1549 C CA . HIS A 1 192 ? 7.293 1.459 13.984 1 98.81 192 HIS A CA 1
ATOM 1550 C C . HIS A 1 192 ? 6.148 0.919 13.133 1 98.81 192 HIS A C 1
ATOM 1552 O O . HIS A 1 192 ? 5.941 1.368 12.008 1 98.81 192 HIS A O 1
ATOM 1558 N N . ARG A 1 193 ? 5.371 0.038 13.727 1 98.69 193 ARG A N 1
ATOM 1559 C CA . ARG A 1 193 ? 4.266 -0.617 13.031 1 98.69 193 ARG A CA 1
ATOM 1560 C C . ARG A 1 193 ? 3.271 0.406 12.492 1 98.69 193 ARG A C 1
ATOM 1562 O O . ARG A 1 193 ? 2.842 0.319 11.344 1 98.69 193 ARG A O 1
ATOM 1569 N N . LYS A 1 194 ? 2.975 1.34 13.297 1 98.69 194 LYS A N 1
ATOM 1570 C CA . LYS A 1 194 ? 1.997 2.357 12.93 1 98.69 194 LYS A CA 1
ATOM 1571 C C . LYS A 1 194 ? 2.494 3.197 11.758 1 98.69 194 LYS A C 1
ATOM 1573 O O . LYS A 1 194 ? 1.756 3.432 10.797 1 98.69 194 LYS A O 1
ATOM 1578 N N . LEU A 1 195 ? 3.762 3.57 11.812 1 98.81 195 LEU A N 1
ATOM 1579 C CA . LEU A 1 195 ? 4.336 4.414 10.773 1 98.81 195 LEU A CA 1
ATOM 1580 C C . LEU A 1 195 ? 4.426 3.664 9.453 1 98.81 195 LEU A C 1
ATOM 1582 O O . LEU A 1 195 ? 4.125 4.223 8.398 1 98.81 195 LEU A O 1
ATOM 1586 N N . VAL A 1 196 ? 4.789 2.383 9.516 1 98.81 196 VAL A N 1
ATOM 1587 C CA . VAL A 1 196 ? 4.938 1.58 8.305 1 98.81 196 VAL A CA 1
ATOM 1588 C C . VAL A 1 196 ? 3.57 1.368 7.656 1 98.81 196 VAL A C 1
ATOM 1590 O O . VAL A 1 196 ? 3.414 1.561 6.449 1 98.81 196 VAL A O 1
ATOM 1593 N N . LEU A 1 197 ? 2.559 1.016 8.438 1 98.81 197 LEU A N 1
ATOM 1594 C CA . LEU A 1 197 ? 1.223 0.759 7.91 1 98.81 197 LEU A CA 1
ATOM 1595 C C . LEU A 1 197 ? 0.603 2.037 7.355 1 98.81 197 LEU A C 1
ATOM 1597 O O . LEU A 1 197 ? -0.063 2.01 6.316 1 98.81 197 LEU A O 1
ATOM 1601 N N . HIS A 1 198 ? 0.85 3.15 8.031 1 98.75 198 HIS A N 1
ATOM 1602 C CA . HIS A 1 198 ? 0.391 4.445 7.535 1 98.75 198 HIS A CA 1
ATOM 1603 C C . HIS A 1 198 ? 1 4.758 6.172 1 98.75 198 HIS A C 1
ATOM 1605 O O . HIS A 1 198 ? 0.286 5.141 5.242 1 98.75 198 HIS A O 1
ATOM 1611 N N . ALA A 1 199 ? 2.309 4.562 6.098 1 98.56 199 ALA A N 1
ATOM 1612 C CA . ALA A 1 199 ? 3.016 4.855 4.855 1 98.56 199 ALA A CA 1
ATOM 1613 C C . ALA A 1 199 ? 2.506 3.979 3.715 1 98.56 199 ALA A C 1
ATOM 1615 O O . ALA A 1 199 ? 2.346 4.449 2.586 1 98.56 199 ALA A O 1
ATOM 1616 N N . LEU A 1 200 ? 2.227 2.713 3.996 1 98.38 200 LEU A N 1
ATOM 1617 C CA . LEU A 1 200 ? 1.704 1.802 2.984 1 98.38 200 LEU A CA 1
ATOM 1618 C C . LEU A 1 200 ? 0.345 2.273 2.479 1 98.38 200 LEU A C 1
ATOM 1620 O O . LEU A 1 200 ? 0.122 2.352 1.269 1 98.38 200 LEU A O 1
ATOM 1624 N N . SER A 1 201 ? -0.524 2.617 3.354 1 98.31 201 SER A N 1
ATOM 1625 C CA . SER A 1 201 ? -1.88 3.016 2.986 1 98.31 201 SER A CA 1
ATOM 1626 C C . SER A 1 201 ? -1.88 4.336 2.225 1 98.31 201 SER A C 1
ATOM 1628 O O . SER A 1 201 ? -2.609 4.496 1.244 1 98.31 201 SER A O 1
ATOM 1630 N N . VAL A 1 202 ? -1.038 5.281 2.672 1 98.12 202 VAL A N 1
ATOM 1631 C CA . VAL A 1 202 ? -0.933 6.574 1.998 1 98.12 202 VAL A CA 1
ATOM 1632 C C . VAL A 1 202 ? -0.391 6.375 0.584 1 98.12 202 VAL A C 1
ATOM 1634 O O . VAL A 1 202 ? -0.857 7.016 -0.362 1 98.12 202 VAL A O 1
ATOM 1637 N N . SER A 1 203 ? 0.59 5.504 0.435 1 97.12 203 SER A N 1
ATOM 1638 C CA . SER A 1 203 ? 1.169 5.23 -0.876 1 97.12 203 SER A CA 1
ATOM 1639 C C . SER A 1 203 ? 0.122 4.676 -1.838 1 97.12 203 SER A C 1
ATOM 1641 O O . SER A 1 203 ? 0.144 4.984 -3.031 1 97.12 203 SER A O 1
ATOM 1643 N N . LEU A 1 204 ? -0.799 3.877 -1.349 1 96.12 204 LEU A N 1
ATOM 1644 C CA . LEU A 1 204 ? -1.814 3.254 -2.191 1 96.12 204 LEU A CA 1
ATOM 1645 C C . LEU A 1 204 ? -2.748 4.305 -2.783 1 96.12 204 LEU A C 1
ATOM 1647 O O . LEU A 1 204 ? -3.113 4.227 -3.957 1 96.12 204 LEU A O 1
ATOM 1651 N N . VAL A 1 205 ? -3.09 5.309 -2.027 1 95.19 205 VAL A N 1
ATOM 1652 C CA . VAL A 1 205 ? -4.109 6.25 -2.475 1 95.19 205 VAL A CA 1
ATOM 1653 C C . VAL A 1 205 ? -3.482 7.289 -3.4 1 95.19 205 VAL A C 1
ATOM 1655 O O . VAL A 1 205 ? -4.176 7.902 -4.219 1 95.19 205 VAL A O 1
ATOM 1658 N N . GLY A 1 206 ? -2.145 7.5 -3.252 1 94 206 GLY A N 1
ATOM 1659 C CA . GLY A 1 206 ? -1.474 8.414 -4.164 1 94 206 GLY A CA 1
ATOM 1660 C C . GLY A 1 206 ? -1.632 8.023 -5.621 1 94 206 GLY A C 1
ATOM 1661 O O . GLY A 1 206 ? -1.652 8.883 -6.504 1 94 206 GLY A O 1
ATOM 1662 N N . ALA A 1 207 ? -1.85 6.738 -5.852 1 92 207 ALA A N 1
ATOM 1663 C CA . ALA A 1 207 ? -1.933 6.227 -7.219 1 92 207 ALA A CA 1
ATOM 1664 C C . ALA A 1 207 ? -3.346 6.379 -7.773 1 92 207 ALA A C 1
ATOM 1666 O O . ALA A 1 207 ? -3.57 6.195 -8.969 1 92 207 ALA A O 1
ATOM 1667 N N . ARG A 1 208 ? -4.312 6.723 -6.965 1 95.88 208 ARG A N 1
ATOM 1668 C CA . ARG A 1 208 ? -5.703 6.832 -7.387 1 95.88 208 ARG A CA 1
ATOM 1669 C C . ARG A 1 208 ? -5.969 8.18 -8.055 1 95.88 208 ARG A C 1
ATOM 1671 O O . ARG A 1 208 ? -5.348 9.18 -7.707 1 95.88 208 ARG A O 1
ATOM 1678 N N . PRO A 1 209 ? -6.895 8.188 -8.992 1 95.88 209 PRO A N 1
ATOM 1679 C CA . PRO A 1 209 ? -7.293 9.484 -9.562 1 95.88 209 PRO A CA 1
ATOM 1680 C C . PRO A 1 209 ? -7.961 10.398 -8.539 1 95.88 209 PRO A C 1
ATOM 1682 O O . PRO A 1 209 ? -8.641 9.914 -7.625 1 95.88 209 PRO A O 1
ATOM 1685 N N . PRO A 1 210 ? -7.637 11.672 -8.688 1 95.94 210 PRO A N 1
ATOM 1686 C CA . PRO A 1 210 ? -7.023 12.32 -9.852 1 95.94 210 PRO A CA 1
ATOM 1687 C C . PRO A 1 210 ? -5.516 12.508 -9.695 1 95.94 210 PRO A C 1
ATOM 1689 O O . PRO A 1 210 ? -4.867 13.086 -10.57 1 95.94 210 PRO A O 1
ATOM 1692 N N . LEU A 1 211 ? -4.898 12.031 -8.578 1 95.25 211 LEU A N 1
ATOM 1693 C CA . LEU A 1 211 ? -3.475 12.273 -8.367 1 95.25 211 LEU A CA 1
ATOM 1694 C C . LEU A 1 211 ? -2.633 11.453 -9.336 1 95.25 211 LEU A C 1
ATOM 1696 O O . LEU A 1 211 ? -1.736 11.984 -9.992 1 95.25 211 LEU A O 1
ATOM 1700 N N . ASN A 1 212 ? -2.938 10.078 -9.422 1 94 212 ASN A N 1
ATOM 1701 C CA . ASN A 1 212 ? -2.234 9.172 -10.328 1 94 212 ASN A CA 1
ATOM 1702 C C . ASN A 1 212 ? -0.721 9.281 -10.156 1 94 212 ASN A C 1
ATOM 1704 O O . ASN A 1 212 ? 0.01 9.422 -11.141 1 94 212 ASN A O 1
ATOM 1708 N N . VAL A 1 213 ? -0.281 9.266 -8.945 1 94.94 213 VAL A N 1
ATOM 1709 C CA . VAL A 1 213 ? 1.143 9.375 -8.648 1 94.94 213 VAL A CA 1
ATOM 1710 C C . VAL A 1 213 ? 1.856 8.086 -9.047 1 94.94 213 VAL A C 1
ATOM 1712 O O . VAL A 1 213 ? 1.338 6.992 -8.836 1 94.94 213 VAL A O 1
ATOM 1715 N N . THR A 1 214 ? 2.994 8.18 -9.672 1 92.25 214 THR A N 1
ATOM 1716 C CA . THR A 1 214 ? 3.867 7.062 -10.031 1 92.25 214 THR A CA 1
ATOM 1717 C C . THR A 1 214 ? 5.309 7.355 -9.625 1 92.25 214 THR A C 1
ATOM 1719 O O . THR A 1 214 ? 5.594 8.406 -9.039 1 92.25 214 THR A O 1
ATOM 1722 N N . THR A 1 215 ? 6.199 6.445 -9.961 1 94.44 215 THR A N 1
ATOM 1723 C CA . THR A 1 215 ? 7.609 6.594 -9.617 1 94.44 215 THR A CA 1
ATOM 1724 C C . THR A 1 215 ? 8.25 7.715 -10.43 1 94.44 215 THR A C 1
ATOM 1726 O O . THR A 1 215 ? 9.352 8.172 -10.109 1 94.44 215 THR A O 1
ATOM 1729 N N . ASN A 1 216 ? 7.516 8.242 -11.422 1 93 216 ASN A N 1
ATOM 1730 C CA . ASN A 1 216 ? 8.039 9.312 -12.266 1 93 216 ASN A CA 1
ATOM 1731 C C . ASN A 1 216 ? 7.781 10.68 -11.648 1 93 216 ASN A C 1
ATOM 1733 O O . ASN A 1 216 ? 8.312 11.688 -12.117 1 93 216 ASN A O 1
ATOM 1737 N N . ASP A 1 217 ? 7.012 10.727 -10.625 1 97 217 ASP A N 1
ATOM 1738 C CA . ASP A 1 217 ? 6.691 11.992 -9.969 1 97 217 ASP A CA 1
ATOM 1739 C C . ASP A 1 217 ? 7.859 12.469 -9.109 1 97 217 ASP A C 1
ATOM 1741 O O . ASP A 1 217 ? 8.805 11.719 -8.859 1 97 217 ASP A O 1
ATOM 1745 N N . VAL A 1 218 ? 7.812 13.719 -8.742 1 98.69 218 VAL A N 1
ATOM 1746 C CA . VAL A 1 218 ? 8.805 14.359 -7.883 1 98.69 218 VAL A CA 1
ATOM 1747 C C . VAL A 1 218 ? 8.109 15.047 -6.715 1 98.69 218 VAL A C 1
ATOM 1749 O O . VAL A 1 218 ? 7.27 15.93 -6.914 1 98.69 218 VAL A O 1
ATOM 1752 N N . TYR A 1 219 ? 8.469 14.656 -5.496 1 98.81 219 TYR A N 1
ATOM 1753 C CA . TYR A 1 219 ? 7.855 15.195 -4.285 1 98.81 219 TYR A CA 1
ATOM 1754 C C . TYR A 1 219 ? 8.586 16.438 -3.807 1 98.81 219 TYR A C 1
ATOM 1756 O O . TYR A 1 219 ? 9.82 16.453 -3.746 1 98.81 219 TYR A O 1
ATOM 1764 N N . LEU A 1 220 ? 7.902 17.484 -3.539 1 98.88 220 LEU A N 1
ATOM 1765 C CA . LEU A 1 220 ? 8.281 18.609 -2.705 1 98.88 220 LEU A CA 1
ATOM 1766 C C . LEU A 1 220 ? 7.203 18.906 -1.662 1 98.88 220 LEU A C 1
ATOM 1768 O O . LEU A 1 220 ? 6.246 19.625 -1.938 1 98.88 220 LEU A O 1
ATOM 1772 N N . ILE A 1 221 ? 7.438 18.391 -0.502 1 98.75 221 ILE A N 1
ATOM 1773 C CA . ILE A 1 221 ? 6.414 18.438 0.536 1 98.75 221 ILE A CA 1
ATOM 1774 C C . ILE A 1 221 ? 6.59 19.688 1.396 1 98.75 221 ILE A C 1
ATOM 1776 O O . ILE A 1 221 ? 7.672 19.922 1.938 1 98.75 221 ILE A O 1
ATOM 1780 N N . LEU A 1 222 ? 5.527 20.453 1.486 1 98 222 LEU A N 1
ATOM 1781 C CA . LEU A 1 222 ? 5.555 21.703 2.244 1 98 222 LEU A CA 1
ATOM 1782 C C . LEU A 1 222 ? 4.707 21.578 3.51 1 98 222 LEU A C 1
ATOM 1784 O O . LEU A 1 222 ? 3.824 22.406 3.746 1 98 222 LEU A O 1
ATOM 1788 N N . VAL A 1 223 ? 4.922 20.562 4.238 1 96.62 223 VAL A N 1
ATOM 1789 C CA . VAL A 1 223 ? 4.488 20.266 5.598 1 96.62 223 VAL A CA 1
ATOM 1790 C C . VAL A 1 223 ? 5.707 20.125 6.512 1 96.62 223 VAL A C 1
ATOM 1792 O O . VAL A 1 223 ? 6.52 19.219 6.34 1 96.62 223 VAL A O 1
ATOM 1795 N N . PRO A 1 224 ? 5.828 21.047 7.441 1 95.5 224 PRO A N 1
ATOM 1796 C CA . PRO A 1 224 ? 7.043 21 8.258 1 95.5 224 PRO A CA 1
ATOM 1797 C C . PRO A 1 224 ? 7.32 19.594 8.812 1 95.5 224 PRO A C 1
ATOM 1799 O O . PRO A 1 224 ? 6.402 18.906 9.266 1 95.5 224 PRO A O 1
ATOM 1802 N N . MET A 1 225 ? 8.562 19.203 8.812 1 97.75 225 MET A N 1
ATOM 1803 C CA . MET A 1 225 ? 8.977 17.859 9.234 1 97.75 225 MET A CA 1
ATOM 1804 C C . MET A 1 225 ? 8.773 17.688 10.734 1 97.75 225 MET A C 1
ATOM 1806 O O . MET A 1 225 ? 8.633 16.562 11.211 1 97.75 225 MET A O 1
ATOM 1810 N N . PHE A 1 226 ? 8.711 18.75 11.477 1 95.12 226 PHE A N 1
ATOM 1811 C CA . PHE A 1 226 ? 8.484 18.625 12.906 1 95.12 226 PHE A CA 1
ATOM 1812 C C . PHE A 1 226 ? 7.02 18.359 13.203 1 95.12 226 PHE A C 1
ATOM 1814 O O . PHE A 1 226 ? 6.664 17.984 14.328 1 95.12 226 PHE A O 1
ATOM 1821 N N . HIS A 1 227 ? 6.184 18.578 12.172 1 93.56 227 HIS A N 1
ATOM 1822 C CA . HIS A 1 227 ? 4.742 18.469 12.391 1 93.56 227 HIS A CA 1
ATOM 1823 C C . HIS A 1 227 ? 4.203 17.141 11.867 1 93.56 227 HIS A C 1
ATOM 1825 O O . HIS A 1 227 ? 4.156 16.922 10.648 1 93.56 227 HIS A O 1
ATOM 1831 N N . VAL A 1 228 ? 3.77 16.297 12.711 1 95.5 228 VAL A N 1
ATOM 1832 C CA . VAL A 1 228 ? 3.074 15.039 12.492 1 95.5 228 VAL A CA 1
ATOM 1833 C C . VAL A 1 228 ? 3.719 14.289 11.32 1 95.5 228 VAL A C 1
ATOM 1835 O O . VAL A 1 228 ? 3.039 13.914 10.367 1 95.5 228 VAL A O 1
ATOM 1838 N N . HIS A 1 229 ? 5.023 14.188 11.266 1 97.19 229 HIS A N 1
ATOM 1839 C CA . HIS A 1 229 ? 5.844 13.398 10.352 1 97.19 229 HIS A CA 1
ATOM 1840 C C . HIS A 1 229 ? 5.742 13.93 8.93 1 97.19 229 HIS A C 1
ATOM 1842 O O . HIS A 1 229 ? 5.754 13.156 7.969 1 97.19 229 HIS A O 1
ATOM 1848 N N . SER A 1 230 ? 5.52 15.242 8.781 1 97.88 230 SER A N 1
ATOM 1849 C CA . SER A 1 230 ? 5.316 15.789 7.441 1 97.88 230 SER A CA 1
ATOM 1850 C C . SER A 1 230 ? 4.312 14.953 6.652 1 97.88 230 SER A C 1
ATOM 1852 O O . SER A 1 230 ? 4.555 14.609 5.492 1 97.88 230 SER A O 1
ATOM 1854 N N . TRP A 1 231 ? 3.316 14.531 7.348 1 98.19 231 TRP A N 1
ATOM 1855 C CA . TRP A 1 231 ? 2.166 13.75 6.891 1 98.19 231 TRP A CA 1
ATOM 1856 C C . TRP A 1 231 ? 2.6 12.383 6.379 1 98.19 231 TRP A C 1
ATOM 1858 O O . TRP A 1 231 ? 1.954 11.812 5.496 1 98.19 231 TRP A O 1
ATOM 1868 N N . GLY A 1 232 ? 3.717 11.883 6.75 1 98.44 232 GLY A N 1
ATOM 1869 C CA . GLY A 1 232 ? 4.188 10.539 6.453 1 98.44 232 GLY A CA 1
ATOM 1870 C C . GLY A 1 232 ? 5.074 10.477 5.223 1 98.44 232 GLY A C 1
ATOM 1871 O O . GLY A 1 232 ? 5.672 9.438 4.934 1 98.44 232 GLY A O 1
ATOM 1872 N N . TYR A 1 233 ? 5.348 11.578 4.523 1 98.56 233 TYR A N 1
ATOM 1873 C CA . TYR A 1 233 ? 5.984 11.57 3.213 1 98.56 233 TYR A CA 1
ATOM 1874 C C . TYR A 1 233 ? 7.473 11.258 3.33 1 98.56 233 TYR A C 1
ATOM 1876 O O . TYR A 1 233 ? 8.078 10.727 2.396 1 98.56 233 TYR A O 1
ATOM 1884 N N . PRO A 1 234 ? 8.094 11.523 4.531 1 98.75 234 PRO A N 1
ATOM 1885 C CA . PRO A 1 234 ? 9.484 11.078 4.68 1 98.75 234 PRO A CA 1
ATOM 1886 C C . PRO A 1 234 ? 9.633 9.562 4.547 1 98.75 234 PRO A C 1
ATOM 1888 O O . PRO A 1 234 ? 10.742 9.07 4.328 1 98.75 234 PRO A O 1
ATOM 1891 N N . TYR A 1 235 ? 8.562 8.828 4.711 1 98.81 235 TYR A N 1
ATOM 1892 C CA . TYR A 1 235 ? 8.586 7.375 4.539 1 98.81 235 TYR A CA 1
ATOM 1893 C C . TYR A 1 235 ? 7.992 6.98 3.193 1 98.81 235 TYR A C 1
ATOM 1895 O O . TYR A 1 235 ? 8.508 6.082 2.523 1 98.81 235 TYR A O 1
ATOM 1903 N N . VAL A 1 236 ? 6.949 7.684 2.73 1 98.56 236 VAL A N 1
ATOM 1904 C CA . VAL A 1 236 ? 6.195 7.363 1.524 1 98.56 236 VAL A CA 1
ATOM 1905 C C . VAL A 1 236 ? 7.105 7.445 0.303 1 98.56 236 VAL A C 1
ATOM 1907 O O . VAL A 1 236 ? 7.051 6.586 -0.581 1 98.56 236 VAL A O 1
ATOM 1910 N N . PHE A 1 237 ? 7.965 8.492 0.225 1 98.5 237 PHE A N 1
ATOM 1911 C CA . PHE A 1 237 ? 8.789 8.672 -0.964 1 98.5 237 PHE A CA 1
ATOM 1912 C C . PHE A 1 237 ? 9.742 7.496 -1.147 1 98.5 237 PHE A C 1
ATOM 1914 O O . PHE A 1 237 ? 9.977 7.051 -2.271 1 98.5 237 PHE A O 1
ATOM 1921 N N . MET A 1 238 ? 10.312 7.023 -0.075 1 98.19 238 MET A N 1
ATOM 1922 C CA . MET A 1 238 ? 11.258 5.91 -0.095 1 98.19 238 MET A CA 1
ATOM 1923 C C . MET A 1 238 ? 10.555 4.609 -0.47 1 98.19 238 MET A C 1
ATOM 1925 O O . MET A 1 238 ? 11.055 3.846 -1.298 1 98.19 238 MET A O 1
ATOM 1929 N N . LEU A 1 239 ? 9.391 4.391 0.082 1 97.25 239 LEU A N 1
ATOM 1930 C CA . LEU A 1 239 ? 8.578 3.213 -0.199 1 97.25 239 LEU A CA 1
ATOM 1931 C C . LEU A 1 239 ? 8.133 3.195 -1.657 1 97.25 239 LEU A C 1
ATOM 1933 O O . LEU A 1 239 ? 8.078 2.133 -2.281 1 97.25 239 LEU A O 1
ATOM 1937 N N . SER A 1 240 ? 7.836 4.352 -2.207 1 96.75 240 SER A N 1
ATOM 1938 C CA . SER A 1 240 ? 7.266 4.484 -3.543 1 96.75 240 SER A CA 1
ATOM 1939 C C . SER A 1 240 ? 8.352 4.688 -4.594 1 96.75 240 SER A C 1
ATOM 1941 O O . SER A 1 240 ? 8.086 4.613 -5.793 1 96.75 240 SER A O 1
ATOM 1943 N N . GLY A 1 241 ? 9.578 4.949 -4.168 1 97.31 241 GLY A N 1
ATOM 1944 C CA . GLY A 1 241 ? 10.672 5.168 -5.105 1 97.31 241 GLY A CA 1
ATOM 1945 C C . GLY A 1 241 ? 10.57 6.492 -5.84 1 97.31 241 GLY A C 1
ATOM 1946 O O . GLY A 1 241 ? 10.828 6.562 -7.043 1 97.31 241 GLY A O 1
ATOM 1947 N N . ILE A 1 242 ? 10.172 7.531 -5.168 1 98.19 242 ILE A N 1
ATOM 1948 C CA . ILE A 1 242 ? 9.93 8.828 -5.801 1 98.19 242 ILE A CA 1
ATOM 1949 C C . ILE A 1 242 ? 11.008 9.82 -5.371 1 98.19 242 ILE A C 1
ATOM 1951 O O . ILE A 1 242 ? 11.398 9.852 -4.199 1 98.19 242 ILE A O 1
ATOM 1955 N N . LYS A 1 243 ? 11.508 10.555 -6.34 1 98.56 243 LYS A N 1
ATOM 1956 C CA . LYS A 1 243 ? 12.453 11.633 -6.047 1 98.56 243 LYS A CA 1
ATOM 1957 C C . LYS A 1 243 ? 11.883 12.602 -5.016 1 98.56 243 LYS A C 1
ATOM 1959 O O . LYS A 1 243 ? 10.703 12.953 -5.07 1 98.56 243 LYS A O 1
ATOM 1964 N N . TYR A 1 244 ? 12.711 12.992 -4.008 1 98.88 244 TYR A N 1
ATOM 1965 C CA . TYR A 1 244 ? 12.258 13.828 -2.896 1 98.88 244 TYR A CA 1
ATOM 1966 C C . TYR A 1 244 ? 13.086 15.102 -2.795 1 98.88 244 TYR A C 1
ATOM 1968 O O . TYR A 1 244 ? 14.305 15.039 -2.611 1 98.88 244 TYR A O 1
ATOM 1976 N N . VAL A 1 245 ? 12.422 16.266 -2.902 1 98.94 245 VAL A N 1
ATOM 1977 C CA . VAL A 1 245 ? 13.07 17.562 -2.807 1 98.94 245 VAL A CA 1
ATOM 1978 C C . VAL A 1 245 ? 12.727 18.219 -1.471 1 98.94 245 VAL A C 1
ATOM 1980 O O . VAL A 1 245 ? 11.555 18.375 -1.134 1 98.94 245 VAL A O 1
ATOM 1983 N N . LEU A 1 246 ? 13.75 18.578 -0.666 1 98.88 246 LEU A N 1
ATOM 1984 C CA . LEU A 1 246 ? 13.602 19.234 0.623 1 98.88 246 LEU A CA 1
ATOM 1985 C C . LEU A 1 246 ? 13.883 20.734 0.498 1 98.88 246 LEU A C 1
ATOM 1987 O O . LEU A 1 246 ? 14.977 21.125 0.079 1 98.88 246 LEU A O 1
ATOM 1991 N N . PRO A 1 247 ? 12.969 21.531 0.92 1 98.12 247 PRO A N 1
ATOM 1992 C CA . PRO A 1 247 ? 13.117 22.969 0.702 1 98.12 247 PRO A CA 1
ATOM 1993 C C . PRO A 1 247 ? 13.953 23.656 1.782 1 98.12 247 PRO A C 1
ATOM 1995 O O . PRO A 1 247 ? 14.453 24.766 1.576 1 98.12 247 PRO A O 1
ATOM 1998 N N . GLY A 1 248 ? 14.133 23.047 2.994 1 97.5 248 GLY A N 1
ATOM 1999 C CA . GLY A 1 248 ? 14.695 23.75 4.133 1 97.5 248 GLY A CA 1
ATOM 2000 C C . GLY A 1 248 ? 13.727 24.75 4.742 1 97.5 248 GLY A C 1
ATOM 2001 O O . GLY A 1 248 ? 12.555 24.438 4.957 1 97.5 248 GLY A O 1
ATOM 2002 N N . LYS A 1 249 ? 14.281 25.875 5.113 1 94.81 249 LYS A N 1
ATOM 2003 C CA . LYS A 1 249 ? 13.414 26.969 5.539 1 94.81 249 LYS A CA 1
ATOM 2004 C C . LYS A 1 249 ? 12.531 27.453 4.391 1 94.81 249 LYS A C 1
ATOM 2006 O O . LYS A 1 249 ? 13.008 27.609 3.262 1 94.81 249 LYS A O 1
ATOM 2011 N N . TYR A 1 250 ? 11.266 27.703 4.656 1 94.94 250 TYR A N 1
ATOM 2012 C CA . TYR A 1 250 ? 10.336 28.078 3.605 1 94.94 250 TYR A CA 1
ATOM 2013 C C . TYR A 1 250 ? 10.641 29.484 3.094 1 94.94 250 TYR A C 1
ATOM 2015 O O . TYR A 1 250 ? 10.602 30.453 3.857 1 94.94 250 TYR A O 1
ATOM 2023 N N . ASP A 1 251 ? 11.125 29.547 1.993 1 94.94 251 ASP A N 1
ATOM 2024 C CA . ASP A 1 251 ? 11.258 30.703 1.129 1 94.94 251 ASP A CA 1
ATOM 2025 C C . ASP A 1 251 ? 10.531 30.5 -0.198 1 94.94 251 ASP A C 1
ATOM 2027 O O . ASP A 1 251 ? 11.016 29.75 -1.062 1 94.94 251 ASP A O 1
ATOM 2031 N N . TYR A 1 252 ? 9.391 31.156 -0.37 1 95.31 252 TYR A N 1
ATOM 2032 C CA . TYR A 1 252 ? 8.469 30.812 -1.451 1 95.31 252 TYR A CA 1
ATOM 2033 C C . TYR A 1 252 ? 9.086 31.141 -2.809 1 95.31 252 TYR A C 1
ATOM 2035 O O . TYR A 1 252 ? 8.766 30.484 -3.811 1 95.31 252 TYR A O 1
ATOM 2043 N N . GLY A 1 253 ? 9.93 32.219 -2.852 1 96 253 GLY A N 1
ATOM 2044 C CA . GLY A 1 253 ? 10.68 32.438 -4.074 1 96 253 GLY A CA 1
ATOM 2045 C C . GLY A 1 253 ? 11.609 31.297 -4.43 1 96 253 GLY A C 1
ATOM 2046 O O . GLY A 1 253 ? 11.664 30.875 -5.582 1 96 253 GLY A O 1
ATOM 2047 N N . LEU A 1 254 ? 12.32 30.844 -3.459 1 97.06 254 LEU A N 1
ATOM 2048 C CA . LEU A 1 254 ? 13.211 29.703 -3.654 1 97.06 254 LEU A CA 1
ATOM 2049 C C . LEU A 1 254 ? 12.422 28.438 -4 1 97.06 254 LEU A C 1
ATOM 2051 O O . LEU A 1 254 ? 12.867 27.641 -4.824 1 97.06 254 LEU A O 1
ATOM 2055 N N . ILE A 1 255 ? 11.312 28.266 -3.385 1 98.19 255 ILE A N 1
ATOM 2056 C CA . ILE A 1 255 ? 10.469 27.109 -3.611 1 98.19 255 ILE A CA 1
ATOM 2057 C C . ILE A 1 255 ? 10.016 27.062 -5.066 1 98.19 255 ILE A C 1
ATOM 2059 O O . ILE A 1 255 ? 10.086 26.031 -5.723 1 98.19 255 ILE A O 1
ATOM 2063 N N . LEU A 1 256 ? 9.578 28.203 -5.594 1 98.19 256 LEU A N 1
ATOM 2064 C CA . LEU A 1 256 ? 9.188 28.281 -7 1 98.19 256 LEU A CA 1
ATOM 2065 C C . LEU A 1 256 ? 10.352 27.891 -7.906 1 98.19 256 LEU A C 1
ATOM 2067 O O . LEU A 1 256 ? 10.164 27.141 -8.867 1 98.19 256 LEU A O 1
ATOM 2071 N N . LYS A 1 257 ? 11.508 28.359 -7.594 1 98.06 257 LYS A N 1
ATOM 2072 C CA . LYS A 1 257 ? 12.703 28.031 -8.367 1 98.06 257 LYS A CA 1
ATOM 2073 C C . LYS A 1 257 ? 13 26.531 -8.32 1 98.06 257 LYS A C 1
ATOM 2075 O O . LYS A 1 257 ? 13.336 25.922 -9.336 1 98.06 257 LYS A O 1
ATOM 2080 N N . LEU A 1 258 ? 12.898 25.969 -7.125 1 98.31 258 LEU A N 1
ATOM 2081 C CA . LEU A 1 258 ? 13.141 24.531 -6.941 1 98.31 258 LEU A CA 1
ATOM 2082 C C . LEU A 1 258 ? 12.125 23.703 -7.719 1 98.31 258 LEU A C 1
ATOM 2084 O O . LEU A 1 258 ? 12.469 22.672 -8.297 1 98.31 258 LEU A O 1
ATOM 2088 N N . MET A 1 259 ? 10.859 24.125 -7.672 1 98.44 259 MET A N 1
ATOM 2089 C CA . MET A 1 259 ? 9.805 23.422 -8.391 1 98.44 259 MET A CA 1
ATOM 2090 C C . MET A 1 259 ? 10.125 23.328 -9.875 1 98.44 259 MET A C 1
ATOM 2092 O O . MET A 1 259 ? 9.898 22.297 -10.5 1 98.44 259 MET A O 1
ATOM 2096 N N . ASP A 1 260 ? 10.602 24.406 -10.406 1 98.44 260 ASP A N 1
ATOM 2097 C CA . ASP A 1 260 ? 10.953 24.453 -11.82 1 98.44 260 ASP A CA 1
ATOM 2098 C C . ASP A 1 260 ? 12.203 23.625 -12.102 1 98.44 260 ASP A C 1
ATOM 2100 O O . ASP A 1 260 ? 12.172 22.703 -12.938 1 98.44 260 ASP A O 1
ATOM 2104 N N . LYS A 1 261 ? 13.266 23.859 -11.359 1 98.25 261 LYS A N 1
ATOM 2105 C CA . LYS A 1 261 ? 14.57 23.234 -11.586 1 98.25 261 LYS A CA 1
ATOM 2106 C C . LYS A 1 261 ? 14.492 21.719 -11.422 1 98.25 261 LYS A C 1
ATOM 2108 O O . LYS A 1 261 ? 15.109 20.984 -12.195 1 98.25 261 LYS A O 1
ATOM 2113 N N . GLU A 1 262 ? 13.75 21.234 -10.438 1 98.38 262 GLU A N 1
ATOM 2114 C CA . GLU A 1 262 ? 13.711 19.812 -10.117 1 98.38 262 GLU A CA 1
ATOM 2115 C C . GLU A 1 262 ? 12.477 19.156 -10.727 1 98.38 262 GLU A C 1
ATOM 2117 O O . GLU A 1 262 ? 12.211 17.984 -10.461 1 98.38 262 GLU A O 1
ATOM 2122 N N . ARG A 1 263 ? 11.664 19.953 -11.438 1 98.12 263 ARG A N 1
ATOM 2123 C CA . ARG A 1 263 ? 10.484 19.453 -12.133 1 98.12 263 ARG A CA 1
ATOM 2124 C C . ARG A 1 263 ? 9.5 18.812 -11.164 1 98.12 263 ARG A C 1
ATOM 2126 O O . ARG A 1 263 ? 9.023 17.703 -11.391 1 98.12 263 ARG A O 1
ATOM 2133 N N . VAL A 1 264 ? 9.258 19.5 -10.086 1 98.69 264 VAL A N 1
ATOM 2134 C CA . VAL A 1 264 ? 8.344 19.031 -9.055 1 98.69 264 VAL A CA 1
ATOM 2135 C C . VAL A 1 264 ? 6.953 18.828 -9.656 1 98.69 264 VAL A C 1
ATOM 2137 O O . VAL A 1 264 ? 6.473 19.656 -10.422 1 98.69 264 VAL A O 1
ATOM 2140 N N . THR A 1 265 ? 6.324 17.703 -9.297 1 98.56 265 THR A N 1
ATOM 2141 C CA . THR A 1 265 ? 5 17.422 -9.836 1 98.56 265 THR A CA 1
ATOM 2142 C C . THR A 1 265 ? 3.986 17.219 -8.719 1 98.56 265 THR A C 1
ATOM 2144 O O . THR A 1 265 ? 2.779 17.203 -8.961 1 98.56 265 THR A O 1
ATOM 2147 N N . PHE A 1 266 ? 4.434 17.125 -7.477 1 98.69 266 PHE A N 1
ATOM 2148 C CA . PHE A 1 266 ? 3.527 16.828 -6.371 1 98.69 266 PHE A CA 1
ATOM 2149 C C . PHE A 1 266 ? 3.969 17.547 -5.102 1 98.69 266 PHE A C 1
ATOM 2151 O O . PHE A 1 266 ? 5.156 17.562 -4.777 1 98.69 266 PHE A O 1
ATOM 2158 N N . SER A 1 267 ? 3.01 18.109 -4.348 1 98.75 267 SER A N 1
ATOM 2159 C CA . SER A 1 267 ? 3.264 18.719 -3.043 1 98.75 267 SER A CA 1
ATOM 2160 C C . SER A 1 267 ? 2.084 18.5 -2.1 1 98.75 267 SER A C 1
ATOM 2162 O O . SER A 1 267 ? 0.977 18.188 -2.541 1 98.75 267 SER A O 1
ATOM 2164 N N . ALA A 1 268 ? 2.338 18.578 -0.842 1 98.31 268 ALA A N 1
ATOM 2165 C CA . ALA A 1 268 ? 1.355 18.609 0.238 1 98.31 268 ALA A CA 1
ATOM 2166 C C . ALA A 1 268 ? 1.541 19.859 1.103 1 98.31 268 ALA A C 1
ATOM 2168 O O . ALA A 1 268 ? 2.67 20.266 1.388 1 98.31 268 ALA A O 1
ATOM 2169 N N . MET A 1 269 ? 0.437 20.438 1.458 1 97.31 269 MET A N 1
ATOM 2170 C CA . MET A 1 269 ? 0.556 21.703 2.197 1 97.31 269 MET A CA 1
ATOM 2171 C C . MET A 1 269 ? -0.785 22.094 2.803 1 97.31 269 MET A C 1
ATOM 2173 O O . MET A 1 269 ? -1.797 21.438 2.582 1 97.31 269 MET A O 1
ATOM 2177 N N . VAL A 1 270 ? -0.758 23.141 3.598 1 93.75 270 VAL A N 1
ATOM 2178 C CA . VAL A 1 270 ? -1.97 23.797 4.094 1 93.75 270 VAL A CA 1
ATOM 2179 C C . VAL A 1 270 ? -2.422 24.875 3.105 1 93.75 270 VAL A C 1
ATOM 2181 O O . VAL A 1 270 ? -1.64 25.312 2.266 1 93.75 270 VAL A O 1
ATOM 2184 N N . PRO A 1 271 ? -3.672 25.375 3.15 1 92.62 271 PRO A N 1
ATOM 2185 C CA . PRO A 1 271 ? -4.199 26.344 2.188 1 92.62 271 PRO A CA 1
ATOM 2186 C C . PRO A 1 271 ? -3.389 27.625 2.148 1 92.62 271 PRO A C 1
ATOM 2188 O O . PRO A 1 271 ? -3.18 28.203 1.073 1 92.62 271 PRO A O 1
ATOM 2191 N N . THR A 1 272 ? -2.883 28.078 3.303 1 88.81 272 THR A N 1
ATOM 2192 C CA . THR A 1 272 ? -2.16 29.344 3.373 1 88.81 272 THR A CA 1
ATOM 2193 C C . THR A 1 272 ? -0.881 29.281 2.545 1 88.81 272 THR A C 1
ATOM 2195 O O . THR A 1 272 ? -0.497 30.266 1.912 1 88.81 272 THR A O 1
ATOM 2198 N N . ILE A 1 273 ? -0.229 28.125 2.539 1 94.12 273 ILE A N 1
ATOM 2199 C CA . ILE A 1 273 ? 1.001 27.984 1.769 1 94.12 273 ILE A CA 1
ATOM 2200 C C . ILE A 1 273 ? 0.681 28 0.276 1 94.12 273 ILE A C 1
ATOM 2202 O O . ILE A 1 273 ? 1.396 28.625 -0.511 1 94.12 273 ILE A O 1
ATOM 2206 N N . LEU A 1 274 ? -0.383 27.312 -0.098 1 95.56 274 LEU A N 1
ATOM 2207 C CA . LEU A 1 274 ? -0.837 27.375 -1.481 1 95.56 274 LEU A CA 1
ATOM 2208 C C . LEU A 1 274 ? -1.062 28.828 -1.907 1 95.56 274 LEU A C 1
ATOM 2210 O O . LEU A 1 274 ? -0.61 29.234 -2.979 1 95.56 274 LEU A O 1
ATOM 2214 N N . TYR A 1 275 ? -1.758 29.578 -1.053 1 91.62 275 TYR A N 1
ATOM 2215 C CA . TYR A 1 275 ? -2.045 30.984 -1.315 1 91.62 275 TYR A CA 1
ATOM 2216 C C . TYR A 1 275 ? -0.759 31.781 -1.53 1 91.62 275 TYR A C 1
ATOM 2218 O O . TYR A 1 275 ? -0.644 32.531 -2.494 1 91.62 275 TYR A O 1
ATOM 2226 N N . PHE A 1 276 ? 0.264 31.562 -0.674 1 91.06 276 PHE A N 1
ATOM 2227 C CA . PHE A 1 276 ? 1.522 32.281 -0.757 1 91.06 276 PHE A CA 1
ATOM 2228 C C . PHE A 1 276 ? 2.262 31.953 -2.047 1 91.06 276 PHE A C 1
ATOM 2230 O O . PHE A 1 276 ? 2.877 32.812 -2.664 1 91.06 276 PHE A O 1
ATOM 2237 N N . ILE A 1 277 ? 2.154 30.703 -2.496 1 96.44 277 ILE A N 1
ATOM 2238 C CA . ILE A 1 277 ? 2.879 30.266 -3.684 1 96.44 277 ILE A CA 1
ATOM 2239 C C . ILE A 1 277 ? 2.225 30.859 -4.934 1 96.44 277 ILE A C 1
ATOM 2241 O O . ILE A 1 277 ? 2.9 31.453 -5.77 1 96.44 277 ILE A O 1
ATOM 2245 N N . ILE A 1 278 ? 0.926 30.781 -5.062 1 95.69 278 ILE A N 1
ATOM 2246 C CA . ILE A 1 278 ? 0.284 31.125 -6.324 1 95.69 278 ILE A CA 1
ATOM 2247 C C . ILE A 1 278 ? 0.147 32.625 -6.438 1 95.69 278 ILE A C 1
ATOM 2249 O O . ILE A 1 278 ? -0.106 33.156 -7.523 1 95.69 278 ILE A O 1
ATOM 2253 N N . THR A 1 279 ? 0.251 33.375 -5.254 1 92.5 279 THR A N 1
ATOM 2254 C CA . THR A 1 279 ? 0.144 34.844 -5.301 1 92.5 279 THR A CA 1
ATOM 2255 C C . THR A 1 279 ? 1.521 35.469 -5.184 1 92.5 279 THR A C 1
ATOM 2257 O O . THR A 1 279 ? 1.63 36.688 -5.09 1 92.5 279 THR A O 1
ATOM 2260 N N . HIS A 1 280 ? 2.527 34.688 -5.066 1 94.44 280 HIS A N 1
ATOM 2261 C CA . HIS A 1 280 ? 3.877 35.219 -5.016 1 94.44 280 HIS A CA 1
ATOM 2262 C C . HIS A 1 280 ? 4.148 36.125 -6.223 1 94.44 280 HIS A C 1
ATOM 2264 O O . HIS A 1 280 ? 3.721 35.812 -7.34 1 94.44 280 HIS A O 1
ATOM 2270 N N . PRO A 1 281 ? 4.914 37.156 -6.02 1 95.19 281 PRO A N 1
ATOM 2271 C CA . PRO A 1 281 ? 5.184 38.094 -7.125 1 95.19 281 PRO A CA 1
ATOM 2272 C C . PRO A 1 281 ? 5.836 37.406 -8.32 1 95.19 281 PRO A C 1
ATOM 2274 O O . PRO A 1 281 ? 5.617 37.812 -9.469 1 95.19 281 PRO A O 1
ATOM 2277 N N . GLU A 1 282 ? 6.535 36.375 -8.086 1 96.12 282 GLU A N 1
ATOM 2278 C CA . GLU A 1 282 ? 7.254 35.688 -9.148 1 96.12 282 GLU A CA 1
ATOM 2279 C C . GLU A 1 282 ? 6.438 34.531 -9.703 1 96.12 282 GLU A C 1
ATOM 2281 O O . GLU A 1 282 ? 6.855 33.844 -10.656 1 96.12 282 GLU A O 1
ATOM 2286 N N . ALA A 1 283 ? 5.273 34.281 -9.266 1 95.69 283 ALA A N 1
ATOM 2287 C CA . ALA A 1 283 ? 4.473 33.094 -9.633 1 95.69 283 ALA A CA 1
ATOM 2288 C C . ALA A 1 283 ? 4.172 33.094 -11.125 1 95.69 283 ALA A C 1
ATOM 2290 O O . ALA A 1 283 ? 4.109 32.031 -11.75 1 95.69 283 ALA A O 1
ATOM 2291 N N . GLN A 1 284 ? 4.062 34.25 -11.688 1 95.25 284 GLN A N 1
ATOM 2292 C CA . GLN A 1 284 ? 3.705 34.375 -13.094 1 95.25 284 GLN A CA 1
ATOM 2293 C C . GLN A 1 284 ? 4.781 33.781 -13.992 1 95.25 284 GLN A C 1
ATOM 2295 O O . GLN A 1 284 ? 4.488 33.312 -15.094 1 95.25 284 GLN A O 1
ATOM 2300 N N . ASN A 1 285 ? 5.988 33.781 -13.5 1 96.25 285 ASN A N 1
ATOM 2301 C CA . ASN A 1 285 ? 7.113 33.25 -14.266 1 96.25 285 ASN A CA 1
ATOM 2302 C C . ASN A 1 285 ? 7.117 31.734 -14.266 1 96.25 285 ASN A C 1
ATOM 2304 O O . ASN A 1 285 ? 7.863 31.109 -15.023 1 96.25 285 ASN A O 1
ATOM 2308 N N . TYR A 1 286 ? 6.242 31.109 -13.5 1 96.62 286 TYR A N 1
ATOM 2309 C CA . TYR A 1 286 ? 6.305 29.656 -13.305 1 96.62 286 TYR A CA 1
ATOM 2310 C C . TYR A 1 286 ? 4.965 29.016 -13.641 1 96.62 286 TYR A C 1
ATOM 2312 O O . TYR A 1 286 ? 4.645 27.938 -13.117 1 96.62 286 TYR A O 1
ATOM 2320 N N . LEU A 1 287 ? 4.176 29.547 -14.477 1 96.19 287 LEU A N 1
ATOM 2321 C CA . LEU A 1 287 ? 2.854 29.047 -14.836 1 96.19 287 LEU A CA 1
ATOM 2322 C C . LEU A 1 287 ? 2.943 27.641 -15.438 1 96.19 287 LEU A C 1
ATOM 2324 O O . LEU A 1 287 ? 2.041 26.828 -15.258 1 96.19 287 LEU A O 1
ATOM 2328 N N . HIS A 1 288 ? 4.035 27.359 -16.141 1 96.88 288 HIS A N 1
ATOM 2329 C CA . HIS A 1 288 ? 4.23 26.047 -16.75 1 96.88 288 HIS A CA 1
ATOM 2330 C C . HIS A 1 288 ? 4.414 24.984 -15.672 1 96.88 288 HIS A C 1
ATOM 2332 O O . HIS A 1 288 ? 4.07 23.812 -15.891 1 96.88 288 HIS A O 1
ATOM 2338 N N . VAL A 1 289 ? 4.934 25.297 -14.539 1 97.31 289 VAL A N 1
ATOM 2339 C CA . VAL A 1 289 ? 5.121 24.406 -13.406 1 97.31 289 VAL A CA 1
ATOM 2340 C C . VAL A 1 289 ? 3.762 24.016 -12.82 1 97.31 289 VAL A C 1
ATOM 2342 O O . VAL A 1 289 ? 3.535 22.859 -12.469 1 97.31 289 VAL A O 1
ATOM 2345 N N . PHE A 1 290 ? 2.848 25 -12.773 1 97.75 290 PHE A N 1
ATOM 2346 C CA . PHE A 1 290 ? 1.537 24.797 -12.164 1 97.75 290 PHE A CA 1
ATOM 2347 C C . PHE A 1 290 ? 0.697 23.828 -12.992 1 97.75 290 PHE A C 1
ATOM 2349 O O . PHE A 1 290 ? -0.122 23.094 -12.445 1 97.75 290 PHE A O 1
ATOM 2356 N N . LYS A 1 291 ? 0.92 23.734 -14.273 1 96.38 291 LYS A N 1
ATOM 2357 C CA . LYS A 1 291 ? 0.129 22.906 -15.172 1 96.38 291 LYS A CA 1
ATOM 2358 C C . LYS A 1 291 ? 0.372 21.422 -14.898 1 96.38 291 LYS A C 1
ATOM 2360 O O . LYS A 1 291 ? -0.479 20.578 -15.203 1 96.38 291 LYS A O 1
ATOM 2365 N N . ARG A 1 292 ? 1.495 21.078 -14.281 1 95.56 292 ARG A N 1
ATOM 2366 C CA . ARG A 1 292 ? 1.802 19.672 -13.992 1 95.56 292 ARG A CA 1
ATOM 2367 C C . ARG A 1 292 ? 1.75 19.406 -12.5 1 95.56 292 ARG A C 1
ATOM 2369 O O . ARG A 1 292 ? 2.051 18.297 -12.055 1 95.56 292 ARG A O 1
ATOM 2376 N N . TRP A 1 293 ? 1.383 20.469 -11.812 1 98.31 293 TRP A N 1
ATOM 2377 C CA . TRP A 1 293 ? 1.489 20.422 -10.359 1 98.31 293 TRP A CA 1
ATOM 2378 C C . TRP A 1 293 ? 0.233 19.812 -9.742 1 98.31 293 TRP A C 1
ATOM 2380 O O . TRP A 1 293 ? -0.883 20.234 -10.047 1 98.31 293 TRP A O 1
ATOM 2390 N N . LYS A 1 294 ? 0.369 18.75 -8.961 1 97.94 294 LYS A N 1
ATOM 2391 C CA . LYS A 1 294 ? -0.657 18.125 -8.117 1 97.94 294 LYS A CA 1
ATOM 2392 C C . LYS A 1 294 ? -0.437 18.469 -6.648 1 97.94 294 LYS A C 1
ATOM 2394 O O . LYS A 1 294 ? 0.674 18.312 -6.133 1 97.94 294 LYS A O 1
ATOM 2399 N N . VAL A 1 295 ? -1.506 18.859 -5.973 1 98.12 295 VAL A N 1
ATOM 2400 C CA . VAL A 1 295 ? -1.324 19.328 -4.602 1 98.12 295 VAL A CA 1
ATOM 2401 C C . VAL A 1 295 ? -2.379 18.703 -3.695 1 98.12 295 VAL A C 1
ATOM 2403 O O . VAL A 1 295 ? -3.57 18.719 -4.012 1 98.12 295 VAL A O 1
ATOM 2406 N N . ILE A 1 296 ? -1.96 18.141 -2.602 1 98.19 296 ILE A N 1
ATOM 2407 C CA . ILE A 1 296 ? -2.873 17.734 -1.538 1 98.19 296 ILE A CA 1
ATOM 2408 C C . ILE A 1 296 ? -2.91 18.797 -0.452 1 98.19 296 ILE A C 1
ATOM 2410 O O . ILE A 1 296 ? -1.865 19.219 0.049 1 98.19 296 ILE A O 1
ATOM 2414 N N . ILE A 1 297 ? -4.109 19.234 -0.164 1 97.75 297 ILE A N 1
ATOM 2415 C CA . ILE A 1 297 ? -4.32 20.25 0.863 1 97.75 297 ILE A CA 1
ATOM 2416 C C . ILE A 1 297 ? -4.934 19.609 2.105 1 97.75 297 ILE A C 1
ATOM 2418 O O . ILE A 1 297 ? -5.887 18.828 2.006 1 97.75 297 ILE A O 1
ATOM 2422 N N . GLY A 1 298 ? -4.34 19.844 3.219 1 95.5 298 GLY A N 1
ATOM 2423 C CA . GLY A 1 298 ? -4.848 19.391 4.5 1 95.5 298 GLY A CA 1
ATOM 2424 C C . GLY A 1 298 ? -4.516 20.328 5.648 1 95.5 298 GLY A C 1
ATOM 2425 O O . GLY A 1 298 ? -4.082 21.453 5.426 1 95.5 298 GLY A O 1
ATOM 2426 N N . GLY A 1 299 ? -4.793 19.891 6.867 1 89.62 299 GLY A N 1
ATOM 2427 C CA . GLY A 1 299 ? -4.5 20.672 8.062 1 89.62 299 GLY A CA 1
ATOM 2428 C C . GLY A 1 299 ? -5.586 21.672 8.398 1 89.62 299 GLY A C 1
ATOM 2429 O O . GLY A 1 299 ? -5.762 22.047 9.562 1 89.62 299 GLY A O 1
ATOM 2430 N N . SER A 1 300 ? -6.184 22.234 7.422 1 86.88 300 SER A N 1
ATOM 2431 C CA . SER A 1 300 ? -7.332 23.125 7.523 1 86.88 300 SER A CA 1
ATOM 2432 C C . SER A 1 300 ? -8.195 23.062 6.27 1 86.88 300 SER A C 1
ATOM 2434 O O . SER A 1 300 ? -7.766 22.547 5.238 1 86.88 300 SER A O 1
ATOM 2436 N N . ALA A 1 301 ? -9.352 23.594 6.426 1 87.56 301 ALA A N 1
ATOM 2437 C CA . ALA A 1 301 ? -10.273 23.578 5.289 1 87.56 301 ALA A CA 1
ATOM 2438 C C . ALA A 1 301 ? -9.758 24.438 4.148 1 87.56 301 ALA A C 1
ATOM 2440 O O . ALA A 1 301 ? -9.219 25.531 4.383 1 87.56 301 ALA A O 1
ATOM 2441 N N . LEU A 1 302 ? -9.867 23.922 2.971 1 91.88 302 LEU A N 1
ATOM 2442 C CA . LEU A 1 302 ? -9.555 24.688 1.769 1 91.88 302 LEU A CA 1
ATOM 2443 C C . LEU A 1 302 ? -10.773 25.484 1.293 1 91.88 302 LEU A C 1
ATOM 2445 O O . LEU A 1 302 ? -11.758 24.891 0.852 1 91.88 302 LEU A O 1
ATOM 2449 N N . PRO A 1 303 ? -10.688 26.797 1.405 1 89.94 303 PRO A N 1
ATOM 2450 C CA . PRO A 1 303 ? -11.812 27.578 0.875 1 89.94 303 PRO A CA 1
ATOM 2451 C C . PRO A 1 303 ? -12 27.391 -0.629 1 89.94 303 PRO A C 1
ATOM 2453 O O . PRO A 1 303 ? -11.016 27.359 -1.377 1 89.94 303 PRO A O 1
ATOM 2456 N N . GLU A 1 304 ? -13.219 27.281 -1.069 1 92.81 304 GLU A N 1
ATOM 2457 C CA . GLU A 1 304 ? -13.523 27.016 -2.473 1 92.81 304 GLU A CA 1
ATOM 2458 C C . GLU A 1 304 ? -12.938 28.094 -3.375 1 92.81 304 GLU A C 1
ATOM 2460 O O . GLU A 1 304 ? -12.5 27.812 -4.492 1 92.81 304 GLU A O 1
ATOM 2465 N N . GLY A 1 305 ? -12.977 29.391 -2.926 1 92.12 305 GLY A N 1
ATOM 2466 C CA . GLY A 1 305 ? -12.406 30.469 -3.717 1 92.12 305 GLY A CA 1
ATOM 2467 C C . GLY A 1 305 ? -10.945 30.25 -4.074 1 92.12 305 GLY A C 1
ATOM 2468 O O . GLY A 1 305 ? -10.547 30.438 -5.223 1 92.12 305 GLY A O 1
ATOM 2469 N N . LEU A 1 306 ? -10.172 29.859 -3.088 1 92.31 306 LEU A N 1
ATOM 2470 C CA . LEU A 1 306 ? -8.758 29.578 -3.305 1 92.31 306 LEU A CA 1
ATOM 2471 C C . LEU A 1 306 ? -8.578 28.344 -4.195 1 92.31 306 LEU A C 1
ATOM 2473 O O . LEU A 1 306 ? -7.695 28.312 -5.051 1 92.31 306 LEU A O 1
ATOM 2477 N N . ALA A 1 307 ? -9.414 27.359 -4.047 1 96.44 307 ALA A N 1
ATOM 2478 C CA . ALA A 1 307 ? -9.367 26.141 -4.855 1 96.44 307 ALA A CA 1
ATOM 2479 C C . ALA A 1 307 ? -9.625 26.453 -6.328 1 96.44 307 ALA A C 1
ATOM 2481 O O . ALA A 1 307 ? -8.945 25.922 -7.207 1 96.44 307 ALA A O 1
ATOM 2482 N N . ARG A 1 308 ? -10.602 27.234 -6.605 1 95.5 308 ARG A N 1
ATOM 2483 C CA . ARG A 1 308 ? -10.938 27.609 -7.977 1 95.5 308 ARG A CA 1
ATOM 2484 C C . ARG A 1 308 ? -9.797 28.391 -8.625 1 95.5 308 ARG A C 1
ATOM 2486 O O . ARG A 1 308 ? -9.5 28.203 -9.805 1 95.5 308 ARG A O 1
ATOM 2493 N N . LYS A 1 309 ? -9.234 29.312 -7.82 1 94.25 309 LYS A N 1
ATOM 2494 C CA . LYS A 1 309 ? -8.086 30.047 -8.328 1 94.25 309 LYS A CA 1
ATOM 2495 C C . LYS A 1 309 ? -6.957 29.094 -8.727 1 94.25 309 LYS A C 1
ATOM 2497 O O . LYS A 1 309 ? -6.332 29.266 -9.773 1 94.25 309 LYS A O 1
ATOM 2502 N N . ALA A 1 310 ? -6.66 28.141 -7.902 1 97.06 310 ALA A N 1
ATOM 2503 C CA . ALA A 1 310 ? -5.633 27.141 -8.195 1 97.06 310 ALA A CA 1
ATOM 2504 C C . ALA A 1 310 ? -5.977 26.344 -9.453 1 97.06 310 ALA A C 1
ATOM 2506 O O . ALA A 1 310 ? -5.117 26.125 -10.305 1 97.06 310 ALA A O 1
ATOM 2507 N N . LYS A 1 311 ? -7.227 25.953 -9.555 1 97.19 311 LYS A N 1
ATOM 2508 C CA . LYS A 1 311 ? -7.695 25.203 -10.719 1 97.19 311 LYS A CA 1
ATOM 2509 C C . LYS A 1 311 ? -7.488 26 -12 1 97.19 311 LYS A C 1
ATOM 2511 O O . LYS A 1 311 ? -7.094 25.453 -13.023 1 97.19 311 LYS A O 1
ATOM 2516 N N . GLU A 1 312 ? -7.789 27.266 -11.922 1 96.44 312 GLU A N 1
ATOM 2517 C CA . GLU A 1 312 ? -7.633 28.141 -13.078 1 96.44 312 GLU A CA 1
ATOM 2518 C C . GLU A 1 312 ? -6.184 28.172 -13.547 1 96.44 312 GLU A C 1
ATOM 2520 O O . GLU A 1 312 ? -5.918 28.375 -14.734 1 96.44 312 GLU A O 1
ATOM 2525 N N . LEU A 1 313 ? -5.289 28 -12.648 1 97.25 313 LEU A N 1
ATOM 2526 C CA . LEU A 1 313 ? -3.867 28.031 -12.969 1 97.25 313 LEU A CA 1
ATOM 2527 C C . LEU A 1 313 ? -3.404 26.672 -13.508 1 97.25 313 LEU A C 1
ATOM 2529 O O . LEU A 1 313 ? -2.242 26.516 -13.883 1 97.25 313 LEU A O 1
ATOM 2533 N N . GLY A 1 314 ? -4.27 25.703 -13.531 1 97.44 314 GLY A N 1
ATOM 2534 C CA . GLY A 1 314 ? -3.945 24.391 -14.07 1 97.44 314 GLY A CA 1
ATOM 2535 C C . GLY A 1 314 ? -3.479 23.422 -13.008 1 97.44 314 GLY A C 1
ATOM 2536 O O . GLY A 1 314 ? -3 22.328 -13.328 1 97.44 314 GLY A O 1
ATOM 2537 N N . ILE A 1 315 ? -3.594 23.75 -11.734 1 98.31 315 ILE A N 1
ATOM 2538 C CA . ILE A 1 315 ? -3.152 22.922 -10.633 1 98.31 315 ILE A CA 1
ATOM 2539 C C . ILE A 1 315 ? -4.234 21.891 -10.297 1 98.31 315 ILE A C 1
ATOM 2541 O O . ILE A 1 315 ? -5.414 22.234 -10.195 1 98.31 315 ILE A O 1
ATOM 2545 N N . THR A 1 316 ? -3.873 20.578 -10.195 1 98 316 THR A N 1
ATOM 2546 C CA . THR A 1 316 ? -4.773 19.562 -9.656 1 98 316 THR A CA 1
ATOM 2547 C C . THR A 1 316 ? -4.777 19.609 -8.133 1 98 316 THR A C 1
ATOM 2549 O O . THR A 1 316 ? -3.742 19.391 -7.496 1 98 316 THR A O 1
ATOM 2552 N N . ILE A 1 317 ? -5.914 19.906 -7.574 1 97.19 317 ILE A N 1
ATOM 2553 C CA . ILE A 1 317 ? -5.984 20.062 -6.129 1 97.19 317 ILE A CA 1
ATOM 2554 C C . ILE A 1 317 ? -6.934 19.031 -5.539 1 97.19 317 ILE A C 1
ATOM 2556 O O . ILE A 1 317 ? -8.016 18.781 -6.078 1 97.19 317 ILE A O 1
ATOM 2560 N N . ILE A 1 318 ? -6.504 18.375 -4.492 1 97.75 318 ILE A N 1
ATOM 2561 C CA . ILE A 1 318 ? -7.379 17.531 -3.693 1 97.75 318 ILE A CA 1
ATOM 2562 C C . ILE A 1 318 ? -7.125 17.781 -2.209 1 97.75 318 ILE A C 1
ATOM 2564 O O . ILE A 1 318 ? -6.086 18.328 -1.832 1 97.75 318 ILE A O 1
ATOM 2568 N N . CYS A 1 319 ? -8.055 17.438 -1.4 1 98 319 CYS A N 1
ATOM 2569 C CA . CYS A 1 319 ? -7.914 17.656 0.036 1 98 319 CYS A CA 1
ATOM 2570 C C . CYS A 1 319 ? -7.836 16.328 0.781 1 98 319 CYS A C 1
ATOM 2572 O O . CYS A 1 319 ? -8.133 15.281 0.214 1 98 319 CYS A O 1
ATOM 2574 N N . GLY A 1 320 ? -7.332 16.344 1.948 1 97.56 320 GLY A N 1
ATOM 2575 C CA . GLY A 1 320 ? -7.297 15.242 2.9 1 97.56 320 GLY A CA 1
ATOM 2576 C C . GLY A 1 320 ? -7.543 15.68 4.332 1 97.56 320 GLY A C 1
ATOM 2577 O O . GLY A 1 320 ? -7.539 16.875 4.625 1 97.56 320 GLY A O 1
ATOM 2578 N N . TYR A 1 321 ? -7.82 14.719 5.141 1 97.94 321 TYR A N 1
ATOM 2579 C CA . TYR A 1 321 ? -8.156 14.969 6.539 1 97.94 321 TYR A CA 1
ATOM 2580 C C . TYR A 1 321 ? -7.41 14.008 7.457 1 97.94 321 TYR A C 1
ATOM 2582 O O . TYR A 1 321 ? -7.207 12.844 7.113 1 97.94 321 TYR A O 1
ATOM 2590 N N . GLY A 1 322 ? -6.984 14.484 8.547 1 97.12 322 GLY A N 1
ATOM 2591 C CA . GLY A 1 322 ? -6.336 13.758 9.633 1 97.12 322 GLY A CA 1
ATOM 2592 C C . GLY A 1 322 ? -5.98 14.641 10.812 1 97.12 322 GLY A C 1
ATOM 2593 O O . GLY A 1 322 ? -6.207 15.859 10.773 1 97.12 322 GLY A O 1
ATOM 2594 N N . LEU A 1 323 ? -5.516 14.039 11.859 1 95.94 323 LEU A N 1
ATOM 2595 C CA . LEU A 1 323 ? -5.125 14.711 13.094 1 95.94 323 LEU A CA 1
ATOM 2596 C C . LEU A 1 323 ? -3.713 14.305 13.508 1 95.94 323 LEU A C 1
ATOM 2598 O O . LEU A 1 323 ? -3.141 13.367 12.938 1 95.94 323 LEU A O 1
ATOM 2602 N N . SER A 1 324 ? -3.166 15.078 14.422 1 94.81 324 SER A N 1
ATOM 2603 C CA . SER A 1 324 ? -1.91 14.664 15.039 1 94.81 324 SER A CA 1
ATOM 2604 C C . SER A 1 324 ? -2.018 13.266 15.633 1 94.81 324 SER A C 1
ATOM 2606 O O . SER A 1 324 ? -1.065 12.484 15.57 1 94.81 324 SER A O 1
ATOM 2608 N N . GLU A 1 325 ? -3.174 12.961 16.188 1 97.19 325 GLU A N 1
ATOM 2609 C CA . GLU A 1 325 ? -3.416 11.695 16.875 1 97.19 325 GLU A CA 1
ATOM 2610 C C . GLU A 1 325 ? -3.574 10.547 15.891 1 97.19 325 GLU A C 1
ATOM 2612 O O . GLU A 1 325 ? -3.555 9.375 16.281 1 97.19 325 GLU A O 1
ATOM 2617 N N . THR A 1 326 ? -3.672 10.844 14.516 1 97.81 326 THR A N 1
ATOM 2618 C CA . THR A 1 326 ? -4.004 9.789 13.57 1 97.81 326 THR A CA 1
ATOM 2619 C C . THR A 1 326 ? -2.842 9.539 12.609 1 97.81 326 THR A C 1
ATOM 2621 O O . THR A 1 326 ? -3.021 8.938 11.547 1 97.81 326 THR A O 1
ATOM 2624 N N . CYS A 1 327 ? -1.652 10.25 12.555 1 95.19 327 CYS A N 1
ATOM 2625 C CA . CYS A 1 327 ? -0.352 9.82 12.055 1 95.19 327 CYS A CA 1
ATOM 2626 C C . CYS A 1 327 ? -0.098 10.359 10.656 1 95.19 327 CYS A C 1
ATOM 2628 O O . CYS A 1 327 ? 0.961 10.117 10.07 1 95.19 327 CYS A O 1
ATOM 2630 N N . PRO A 1 328 ? -0.84 11.234 9.859 1 96.12 328 PRO A N 1
ATOM 2631 C CA . PRO A 1 328 ? -2.137 11.711 10.352 1 96.12 328 PRO A CA 1
ATOM 2632 C C . PRO A 1 328 ? -3.293 11.328 9.43 1 96.12 328 PRO A C 1
ATOM 2634 O O . PRO A 1 328 ? -4.457 11.508 9.789 1 96.12 328 PRO A O 1
ATOM 2637 N N . VAL A 1 329 ? -3.031 10.703 8.258 1 98.56 329 VAL A N 1
ATOM 2638 C CA . VAL A 1 329 ? -3.984 10.703 7.156 1 98.56 329 VAL A CA 1
ATOM 2639 C C . VAL A 1 329 ? -5.082 9.68 7.418 1 98.56 329 VAL A C 1
ATOM 2641 O O . VAL A 1 329 ? -4.797 8.508 7.68 1 98.56 329 VAL A O 1
ATOM 2644 N N . LEU A 1 330 ? -6.293 10.141 7.344 1 98.62 330 LEU A N 1
ATOM 2645 C CA . LEU A 1 330 ? -7.457 9.273 7.488 1 98.62 330 LEU A CA 1
ATOM 2646 C C . LEU A 1 330 ? -8.234 9.18 6.18 1 98.62 330 LEU A C 1
ATOM 2648 O O . LEU A 1 330 ? -8.711 8.102 5.805 1 98.62 330 LEU A O 1
ATOM 2652 N N . THR A 1 331 ? -8.438 10.344 5.539 1 98.56 331 THR A N 1
ATOM 2653 C CA . THR A 1 331 ? -9.227 10.422 4.312 1 98.56 331 THR A CA 1
ATOM 2654 C C . THR A 1 331 ? -8.523 11.281 3.268 1 98.56 331 THR A C 1
ATOM 2656 O O . THR A 1 331 ? -7.688 12.125 3.609 1 98.56 331 THR A O 1
ATOM 2659 N N . VAL A 1 332 ? -8.727 11.016 2.053 1 98.5 332 VAL A N 1
ATOM 2660 C CA . VAL A 1 332 ? -8.266 11.789 0.903 1 98.5 332 VAL A CA 1
ATOM 2661 C C . VAL A 1 332 ? -9.375 11.875 -0.141 1 98.5 332 VAL A C 1
ATOM 2663 O O . VAL A 1 332 ? -10.164 10.938 -0.296 1 98.5 332 VAL A O 1
ATOM 2666 N N . SER A 1 333 ? -9.461 12.93 -0.833 1 98.25 333 SER A N 1
ATOM 2667 C CA . SER A 1 333 ? -10.547 13.156 -1.775 1 98.25 333 SER A CA 1
ATOM 2668 C C . SER A 1 333 ? -10.227 12.57 -3.146 1 98.25 333 SER A C 1
ATOM 2670 O O . SER A 1 333 ? -10.453 13.219 -4.172 1 98.25 333 SER A O 1
ATOM 2672 N N . TYR A 1 334 ? -9.703 11.359 -3.18 1 97.44 334 TYR A N 1
ATOM 2673 C CA . TYR A 1 334 ? -9.578 10.648 -4.449 1 97.44 334 TYR A CA 1
ATOM 2674 C C . TYR A 1 334 ? -10.938 10.266 -5.004 1 97.44 334 TYR A C 1
ATOM 2676 O O . TYR A 1 334 ? -11.953 10.352 -4.301 1 97.44 334 TYR A O 1
ATOM 2684 N N . TYR A 1 335 ? -11.008 9.953 -6.344 1 97.56 335 TYR A N 1
ATOM 2685 C CA . TYR A 1 335 ? -12.289 9.586 -6.949 1 97.56 335 TYR A CA 1
ATOM 2686 C C . TYR A 1 335 ? -12.719 8.195 -6.516 1 97.56 335 TYR A C 1
ATOM 2688 O O . TYR A 1 335 ? -12.047 7.207 -6.828 1 97.56 335 TYR A O 1
ATOM 2696 N N . ASN A 1 336 ? -13.742 8.062 -5.727 1 96.88 336 ASN A N 1
ATOM 2697 C CA . ASN A 1 336 ? -14.375 6.77 -5.488 1 96.88 336 ASN A CA 1
ATOM 2698 C C . ASN A 1 336 ? -15.328 6.395 -6.617 1 96.88 336 ASN A C 1
ATOM 2700 O O . ASN A 1 336 ? -15.383 7.078 -7.641 1 96.88 336 ASN A O 1
ATOM 2704 N N . SER A 1 337 ? -16.016 5.297 -6.461 1 97.19 337 SER A N 1
ATOM 2705 C CA . SER A 1 337 ? -16.781 4.766 -7.578 1 97.19 337 SER A CA 1
ATOM 2706 C C . SER A 1 337 ? -18.047 5.582 -7.82 1 97.19 337 SER A C 1
ATOM 2708 O O . SER A 1 337 ? -18.656 5.5 -8.891 1 97.19 337 SER A O 1
ATOM 2710 N N . LEU A 1 338 ? -18.438 6.414 -6.855 1 97.12 338 LEU A N 1
ATOM 2711 C CA . LEU A 1 338 ? -19.672 7.18 -6.969 1 97.12 338 LEU A CA 1
ATOM 2712 C C . LEU A 1 338 ? -19.406 8.531 -7.621 1 97.12 338 LEU A C 1
ATOM 2714 O O . LEU A 1 338 ? -20.344 9.172 -8.133 1 97.12 338 LEU A O 1
ATOM 2718 N N . VAL A 1 339 ? -18.172 8.945 -7.617 1 97.31 339 VAL A N 1
ATOM 2719 C CA . VAL A 1 339 ? -17.859 10.297 -8.078 1 97.31 339 VAL A CA 1
ATOM 2720 C C . VAL A 1 339 ? -17.109 10.234 -9.398 1 97.31 339 VAL A C 1
ATOM 2722 O O . VAL A 1 339 ? -17.156 11.18 -10.195 1 97.31 339 VAL A O 1
ATOM 2725 N N . GLU A 1 340 ? -16.422 9.117 -9.695 1 95.94 340 GLU A N 1
ATOM 2726 C CA . GLU A 1 340 ? -15.445 9.031 -10.773 1 95.94 340 GLU A CA 1
ATOM 2727 C C . GLU A 1 340 ? -16.094 9.312 -12.125 1 95.94 340 GLU A C 1
ATOM 2729 O O . GLU A 1 340 ? -15.422 9.773 -13.055 1 95.94 340 GLU A O 1
ATOM 2734 N N . ASN A 1 341 ? -17.422 9.125 -12.273 1 94.19 341 ASN A N 1
ATOM 2735 C CA . ASN A 1 341 ? -18.094 9.305 -13.562 1 94.19 341 ASN A CA 1
ATOM 2736 C C . ASN A 1 341 ? -18.969 10.555 -13.57 1 94.19 341 ASN A C 1
ATOM 2738 O O . ASN A 1 341 ? -19.703 10.789 -14.523 1 94.19 341 ASN A O 1
ATOM 2742 N N . LEU A 1 342 ? -18.859 11.344 -12.5 1 96.44 342 LEU A N 1
ATOM 2743 C CA . LEU A 1 342 ? -19.625 12.594 -12.453 1 96.44 342 LEU A CA 1
ATOM 2744 C C . LEU A 1 342 ? -18.984 13.648 -13.344 1 96.44 342 LEU A C 1
ATOM 2746 O O . LEU A 1 342 ? -17.906 13.438 -13.891 1 96.44 342 LEU A O 1
ATOM 2750 N N . ASP A 1 343 ? -19.703 14.719 -13.578 1 96.25 343 ASP A N 1
ATOM 2751 C CA . ASP A 1 343 ? -19.141 15.805 -14.375 1 96.25 343 ASP A CA 1
ATOM 2752 C C . ASP A 1 343 ? -18 16.484 -13.641 1 96.25 343 ASP A C 1
ATOM 2754 O O . ASP A 1 343 ? -17.859 16.344 -12.422 1 96.25 343 ASP A O 1
ATOM 2758 N N . GLU A 1 344 ? -17.281 17.266 -14.273 1 95.94 344 GLU A N 1
ATOM 2759 C CA . GLU A 1 344 ? -16.031 17.828 -13.781 1 95.94 344 GLU A CA 1
ATOM 2760 C C . GLU A 1 344 ? -16.281 18.766 -12.602 1 95.94 344 GLU A C 1
ATOM 2762 O O . GLU A 1 344 ? -15.477 18.844 -11.672 1 95.94 344 GLU A O 1
ATOM 2767 N N . ASN A 1 345 ? -17.297 19.547 -12.625 1 96 345 ASN A N 1
ATOM 2768 C CA . ASN A 1 345 ? -17.594 20.469 -11.539 1 96 345 ASN A CA 1
ATOM 2769 C C . ASN A 1 345 ? -17.938 19.734 -10.25 1 96 345 ASN A C 1
ATOM 2771 O O . ASN A 1 345 ? -17.5 20.141 -9.172 1 96 345 ASN A O 1
ATOM 2775 N N . LYS A 1 346 ? -18.734 18.7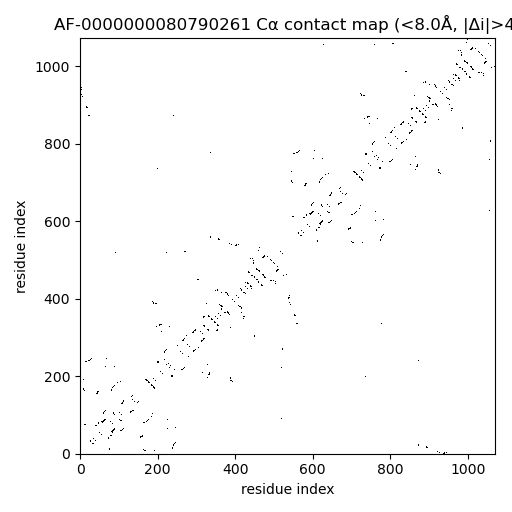19 -10.398 1 95.94 346 LYS A N 1
ATOM 2776 C CA . LYS A 1 346 ? -19.094 17.922 -9.234 1 95.94 346 LYS A CA 1
ATOM 2777 C C . LYS A 1 346 ? -17.875 17.203 -8.656 1 95.94 346 LYS A C 1
ATOM 2779 O O . LYS A 1 346 ? -17.719 17.125 -7.438 1 95.94 346 LYS A O 1
ATOM 2784 N N . LYS A 1 347 ? -17.094 16.656 -9.57 1 97.12 347 LYS A N 1
ATOM 2785 C CA . LYS A 1 347 ? -15.836 16.047 -9.125 1 97.12 347 LYS A CA 1
ATOM 2786 C C . LYS A 1 347 ? -14.984 17.047 -8.359 1 97.12 347 LYS A C 1
ATOM 2788 O O . LYS A 1 347 ? -14.453 16.734 -7.293 1 97.12 347 LYS A O 1
ATOM 2793 N N . PHE A 1 348 ? -14.898 18.25 -8.883 1 97.25 348 PHE A N 1
ATOM 2794 C CA . PHE A 1 348 ? -14.086 19.281 -8.281 1 97.25 348 PHE A CA 1
ATOM 2795 C C . PHE A 1 348 ? -14.586 19.625 -6.883 1 97.25 348 PHE A C 1
ATOM 2797 O O . PHE A 1 348 ? -13.797 19.781 -5.949 1 97.25 348 PHE A O 1
ATOM 2804 N N . LEU A 1 349 ? -15.852 19.719 -6.703 1 96.19 349 LEU A N 1
ATOM 2805 C CA . LEU A 1 349 ? -16.438 20.062 -5.41 1 96.19 349 LEU A CA 1
ATOM 2806 C C . LEU A 1 349 ? -16.141 18.984 -4.379 1 96.19 349 LEU A C 1
ATOM 2808 O O . LEU A 1 349 ? -15.961 19.266 -3.197 1 96.19 349 LEU A O 1
ATOM 2812 N N . GLU A 1 350 ? -16.125 17.719 -4.844 1 97 350 GLU A N 1
ATOM 2813 C CA . GLU A 1 350 ? -15.789 16.625 -3.93 1 97 350 GLU A CA 1
ATOM 2814 C C . GLU A 1 350 ? -14.297 16.625 -3.615 1 97 350 GLU A C 1
ATOM 2816 O O . GLU A 1 350 ? -13.891 16.25 -2.512 1 97 350 GLU A O 1
ATOM 2821 N N . GLN A 1 351 ? -13.477 17.047 -4.574 1 97.25 351 GLN A N 1
ATOM 2822 C CA . GLN A 1 351 ? -12.023 17.094 -4.402 1 97.25 351 GLN A CA 1
ATOM 2823 C C . GLN A 1 351 ? -11.648 18 -3.234 1 97.25 351 GLN A C 1
ATOM 2825 O O . GLN A 1 351 ? -10.602 17.812 -2.607 1 97.25 351 GLN A O 1
ATOM 2830 N N . ILE A 1 352 ? -12.438 19.016 -2.902 1 96.5 352 ILE A N 1
ATOM 2831 C CA . ILE A 1 352 ? -12.023 20 -1.914 1 96.5 352 ILE A CA 1
ATOM 2832 C C . ILE A 1 352 ? -12.734 19.734 -0.589 1 96.5 352 ILE A C 1
ATOM 2834 O O . ILE A 1 352 ? -12.781 20.609 0.282 1 96.5 352 ILE A O 1
ATOM 2838 N N . THR A 1 353 ? -13.453 18.531 -0.455 1 96.5 353 THR A N 1
ATOM 2839 C CA . THR A 1 353 ? -13.938 18.031 0.829 1 96.5 353 THR A CA 1
ATOM 2840 C C . THR A 1 353 ? -12.836 17.297 1.579 1 96.5 353 THR A C 1
ATOM 2842 O O . THR A 1 353 ? -11.68 17.297 1.141 1 96.5 353 THR A O 1
ATOM 2845 N N . ALA A 1 354 ? -13.195 16.734 2.766 1 96.94 354 ALA A N 1
ATOM 2846 C CA . ALA A 1 354 ? -12.227 15.953 3.523 1 96.94 354 ALA A CA 1
ATOM 2847 C C . ALA A 1 354 ? -11.992 14.586 2.875 1 96.94 354 ALA A C 1
ATOM 2849 O O . ALA A 1 354 ? -11.062 13.867 3.244 1 96.94 354 ALA A O 1
ATOM 2850 N N . GLY A 1 355 ? -12.812 14.25 1.908 1 97.75 355 GLY A N 1
ATOM 2851 C CA . GLY A 1 355 ? -12.562 13.07 1.09 1 97.75 355 GLY A CA 1
ATOM 2852 C C . GLY A 1 355 ? -13.156 11.805 1.672 1 97.75 355 GLY A C 1
ATOM 2853 O O . GLY A 1 355 ? -14.148 11.859 2.404 1 97.75 355 GLY A O 1
ATOM 2854 N N . THR A 1 356 ? -12.742 10.656 1.187 1 97.94 356 THR A N 1
ATOM 2855 C CA . THR A 1 356 ? -13.195 9.328 1.603 1 97.94 356 THR A CA 1
ATOM 2856 C C . THR A 1 356 ? -12.078 8.578 2.314 1 97.94 356 THR A C 1
ATOM 2858 O O . THR A 1 356 ? -10.898 8.875 2.119 1 97.94 356 THR A O 1
ATOM 2861 N N . PRO A 1 357 ? -12.383 7.664 3.236 1 98.38 357 PRO A N 1
ATOM 2862 C CA . PRO A 1 357 ? -11.367 6.949 4.008 1 98.38 357 PRO A CA 1
ATOM 2863 C C . PRO A 1 357 ? -10.344 6.238 3.117 1 98.38 357 PRO A C 1
ATOM 2865 O O . PRO A 1 357 ? -10.719 5.664 2.088 1 98.38 357 PRO A O 1
ATOM 2868 N N . ILE A 1 358 ? -9.086 6.352 3.482 1 98.38 358 ILE A N 1
ATOM 2869 C CA . ILE A 1 358 ? -8.062 5.57 2.791 1 98.38 358 ILE A CA 1
ATOM 2870 C C . ILE A 1 358 ? -8.117 4.121 3.264 1 98.38 358 ILE A C 1
ATOM 2872 O O . ILE A 1 358 ? -8.805 3.801 4.234 1 98.38 358 ILE A O 1
ATOM 2876 N N . PRO A 1 359 ? -7.418 3.207 2.635 1 98.12 359 PRO A N 1
ATOM 2877 C CA . PRO A 1 359 ? -7.488 1.795 3.016 1 98.12 359 PRO A CA 1
ATOM 2878 C C . PRO A 1 359 ? -7.168 1.565 4.492 1 98.12 359 PRO A C 1
ATOM 2880 O O . PRO A 1 359 ? -6.211 2.146 5.016 1 98.12 359 PRO A O 1
ATOM 2883 N N . LEU A 1 360 ? -7.957 0.778 5.191 1 98.38 360 LEU A N 1
ATOM 2884 C CA . LEU A 1 360 ? -7.805 0.318 6.566 1 98.38 360 LEU A CA 1
ATOM 2885 C C . LEU A 1 360 ? -8.32 1.361 7.551 1 98.38 360 LEU A C 1
ATOM 2887 O O . LEU A 1 360 ? -8.227 1.178 8.766 1 98.38 360 LEU A O 1
ATOM 2891 N N . VAL A 1 361 ? -8.945 2.43 7.066 1 98.62 361 VAL A N 1
ATOM 2892 C CA . VAL A 1 361 ? -9.57 3.408 7.949 1 98.62 361 VAL A CA 1
ATOM 2893 C C . VAL A 1 361 ? -11.062 3.123 8.07 1 98.62 361 VAL A C 1
ATOM 2895 O O . VAL A 1 361 ? -11.758 2.977 7.059 1 98.62 361 VAL A O 1
ATOM 2898 N N . GLN A 1 362 ? -11.5 2.951 9.242 1 97.94 362 GLN A N 1
ATOM 2899 C CA . GLN A 1 362 ? -12.922 2.928 9.578 1 97.94 362 GLN A CA 1
ATOM 2900 C C . GLN A 1 362 ? -13.359 4.25 10.195 1 97.94 362 GLN A C 1
ATOM 2902 O O . GLN A 1 362 ? -12.789 4.691 11.195 1 97.94 362 GLN A O 1
ATOM 2907 N N . LEU A 1 363 ? -14.281 4.91 9.562 1 97.94 363 LEU A N 1
ATOM 2908 C CA . LEU A 1 363 ? -14.75 6.227 9.984 1 97.94 363 LEU A CA 1
ATOM 2909 C C . LEU A 1 363 ? -16.266 6.262 10.078 1 97.94 363 LEU A C 1
ATOM 2911 O O . LEU A 1 363 ? -16.969 5.746 9.203 1 97.94 363 LEU A O 1
ATOM 2915 N N . ARG A 1 364 ? -16.781 6.777 11.172 1 96.19 364 ARG A N 1
ATOM 2916 C CA . ARG A 1 364 ? -18.203 6.949 11.391 1 96.19 364 ARG A CA 1
ATOM 2917 C C . ARG A 1 364 ? -18.516 8.344 11.922 1 96.19 364 ARG A C 1
ATOM 2919 O O . ARG A 1 364 ? -17.641 9.008 12.484 1 96.19 364 ARG A O 1
ATOM 2926 N N . ILE A 1 365 ? -19.75 8.742 11.625 1 97.56 365 ILE A N 1
ATOM 2927 C CA . ILE A 1 365 ? -20.297 9.953 12.227 1 97.56 365 ILE A CA 1
ATOM 2928 C C . ILE A 1 365 ? -21.266 9.578 13.344 1 97.56 365 ILE A C 1
ATOM 2930 O O . ILE A 1 365 ? -22.219 8.828 13.125 1 97.56 365 ILE A O 1
ATOM 2934 N N . VAL A 1 366 ? -20.984 10.109 14.57 1 96.62 366 VAL A N 1
ATOM 2935 C CA . VAL A 1 366 ? -21.828 9.688 15.68 1 96.62 366 VAL A CA 1
ATOM 2936 C C . VAL A 1 366 ? -22.391 10.914 16.391 1 96.62 366 VAL A C 1
ATOM 2938 O O . VAL A 1 366 ? -21.812 12 16.328 1 96.62 366 VAL A O 1
ATOM 2941 N N . ASP A 1 367 ? -23.5 10.703 16.984 1 93.12 367 ASP A N 1
ATOM 2942 C CA . ASP A 1 367 ? -24.031 11.711 17.891 1 93.12 367 ASP A CA 1
ATOM 2943 C C . ASP A 1 367 ? -23.156 11.836 19.141 1 93.12 367 ASP A C 1
ATOM 2945 O O . ASP A 1 367 ? -22.891 10.844 19.828 1 93.12 367 ASP A O 1
ATOM 2949 N N . PRO A 1 368 ? -22.719 12.984 19.375 1 84.94 368 PRO A N 1
ATOM 2950 C CA . PRO A 1 368 ? -21.781 13.156 20.484 1 84.94 368 PRO A CA 1
ATOM 2951 C C . PRO A 1 368 ? -22.391 12.758 21.828 1 84.94 368 PRO A C 1
ATOM 2953 O O . PRO A 1 368 ? -21.656 12.414 22.766 1 84.94 368 PRO A O 1
ATOM 2956 N N . VAL A 1 369 ? -23.688 12.75 21.969 1 84.88 369 VAL A N 1
ATOM 2957 C CA . VAL A 1 369 ? -24.359 12.477 23.234 1 84.88 369 VAL A CA 1
ATOM 2958 C C . VAL A 1 369 ? -24.781 11.016 23.281 1 84.88 369 VAL A C 1
ATOM 2960 O O . VAL A 1 369 ? -24.375 10.266 24.172 1 84.88 369 VAL A O 1
ATOM 2963 N N . SER A 1 370 ? -25.484 10.578 22.281 1 88.56 370 SER A N 1
ATOM 2964 C CA . SER A 1 370 ? -26.047 9.234 22.312 1 88.56 370 SER A CA 1
ATOM 2965 C C . SER A 1 370 ? -25.062 8.203 21.797 1 88.56 370 SER A C 1
ATOM 2967 O O . SER A 1 370 ? -25.188 7.012 22.094 1 88.56 370 SER A O 1
ATOM 2969 N N . GLY A 1 371 ? -24.172 8.672 20.969 1 90.5 371 GLY A N 1
ATOM 2970 C CA . GLY A 1 371 ? -23.234 7.75 20.375 1 90.5 371 GLY A CA 1
ATOM 2971 C C . GLY A 1 371 ? -23.797 7.031 19.156 1 90.5 371 GLY A C 1
ATOM 2972 O O . GLY A 1 371 ? -23.094 6.254 18.5 1 90.5 371 GLY A O 1
ATOM 2973 N N . GLU A 1 372 ? -24.969 7.281 18.844 1 93.25 372 GLU A N 1
ATOM 2974 C CA . GLU A 1 372 ? -25.594 6.633 17.703 1 93.25 372 GLU A CA 1
ATOM 2975 C C . GLU A 1 372 ? -25.031 7.145 16.391 1 93.25 372 GLU A C 1
ATOM 2977 O O . GLU A 1 372 ? -24.734 8.336 16.25 1 93.25 372 GLU A O 1
ATOM 2982 N N . GLU A 1 373 ? -24.875 6.211 15.492 1 94.19 373 GLU A N 1
ATOM 2983 C CA . GLU A 1 373 ? -24.359 6.582 14.18 1 94.19 373 GLU A CA 1
ATOM 2984 C C . GLU A 1 373 ? -25.344 7.449 13.422 1 94.19 373 GLU A C 1
ATOM 2986 O O . GLU A 1 373 ? -26.547 7.18 13.43 1 94.19 373 GLU A O 1
ATOM 2991 N N . LYS A 1 374 ? -24.859 8.477 12.836 1 94 374 LYS A N 1
ATOM 2992 C CA . LYS A 1 374 ? -25.672 9.414 12.07 1 94 374 LYS A CA 1
ATOM 2993 C C . LYS A 1 374 ? -25.891 8.922 10.648 1 94 374 LYS A C 1
ATOM 2995 O O . LYS A 1 374 ? -25.125 8.102 10.141 1 94 374 LYS A O 1
ATOM 3000 N N . LYS A 1 375 ? -27 9.375 10.07 1 91.19 375 LYS A N 1
ATOM 3001 C CA . LYS A 1 375 ? -27.297 9.062 8.68 1 91.19 375 LYS A CA 1
ATOM 3002 C C . LYS A 1 375 ? -26.547 9.992 7.727 1 91.19 375 LYS A C 1
ATOM 3004 O O . LYS A 1 375 ? -25.844 10.898 8.172 1 91.19 375 LYS A O 1
ATOM 3009 N N . VAL A 1 376 ? -26.609 9.68 6.516 1 94.62 376 VAL A N 1
ATOM 3010 C CA . VAL A 1 376 ? -26.016 10.492 5.453 1 94.62 376 VAL A CA 1
ATOM 3011 C C . VAL A 1 376 ? -26.484 11.938 5.594 1 94.62 376 VAL A C 1
ATOM 3013 O O . VAL A 1 376 ? -27.656 12.203 5.852 1 94.62 376 VAL A O 1
ATOM 3016 N N . ASN A 1 377 ? -25.562 12.859 5.551 1 94.5 377 ASN A N 1
ATOM 3017 C CA . ASN A 1 377 ? -25.797 14.297 5.547 1 94.5 377 ASN A CA 1
ATOM 3018 C C . ASN A 1 377 ? -26.203 14.805 6.926 1 94.5 377 ASN A C 1
ATOM 3020 O O . ASN A 1 377 ? -26.641 15.945 7.07 1 94.5 377 ASN A O 1
ATOM 3024 N N . GLU A 1 378 ? -26.109 13.984 7.926 1 94.25 378 GLU A N 1
ATOM 3025 C CA . GLU A 1 378 ? -26.375 14.422 9.289 1 94.25 378 GLU A CA 1
ATOM 3026 C C . GLU A 1 378 ? -25.078 14.703 10.047 1 94.25 378 GLU A C 1
ATOM 3028 O O . GLU A 1 378 ? -24.156 13.898 10.016 1 94.25 378 GLU A O 1
ATOM 3033 N N . ILE A 1 379 ? -25.094 15.82 10.688 1 91.88 379 ILE A N 1
ATOM 3034 C CA . ILE A 1 379 ? -23.891 16.297 11.367 1 91.88 379 ILE A CA 1
ATOM 3035 C C . ILE A 1 379 ? -23.703 15.547 12.68 1 91.88 379 ILE A C 1
ATOM 3037 O O . ILE A 1 379 ? -24.672 15.297 13.406 1 91.88 379 ILE A O 1
ATOM 3041 N N . GLY A 1 380 ? -22.578 15.133 12.961 1 93.94 380 GLY A N 1
ATOM 3042 C CA . GLY A 1 380 ? -22.141 14.523 14.203 1 93.94 380 GLY A CA 1
ATOM 3043 C C . GLY A 1 380 ? -20.641 14.547 14.391 1 93.94 380 GLY A C 1
ATOM 3044 O O . GLY A 1 380 ? -19.938 15.25 13.672 1 93.94 380 GLY A O 1
ATOM 3045 N N . GLU A 1 381 ? -20.188 13.914 15.422 1 95.5 381 GLU A N 1
ATOM 3046 C CA . GLU A 1 381 ? -18.75 13.82 15.656 1 95.5 381 GLU A CA 1
ATOM 3047 C C . GLU A 1 381 ? -18.109 12.734 14.789 1 95.5 381 GLU A C 1
ATOM 3049 O O . GLU A 1 381 ? -18.672 11.648 14.633 1 95.5 381 GLU A O 1
ATOM 3054 N N . ILE A 1 382 ? -17.031 13 14.242 1 97.25 382 ILE A N 1
ATOM 3055 C CA . ILE A 1 382 ? -16.25 12.016 13.492 1 97.25 382 ILE A CA 1
ATOM 3056 C C . ILE A 1 382 ? -15.477 11.133 14.461 1 97.25 382 ILE A C 1
ATOM 3058 O O . ILE A 1 382 ? -14.703 11.625 15.289 1 97.25 382 ILE A O 1
ATOM 3062 N N . VAL A 1 383 ? -15.648 9.852 14.453 1 97.75 383 VAL A N 1
ATOM 3063 C CA . VAL A 1 383 ? -14.859 8.898 15.219 1 97.75 383 VAL A CA 1
ATOM 3064 C C . VAL A 1 383 ? -14.18 7.906 14.281 1 97.75 383 VAL A C 1
ATOM 3066 O O . VAL A 1 383 ? -14.68 7.641 13.18 1 97.75 383 VAL A O 1
ATOM 3069 N N . VAL A 1 384 ? -13.055 7.359 14.703 1 98.31 384 VAL A N 1
ATOM 3070 C CA . VAL A 1 384 ? -12.266 6.629 13.719 1 98.31 384 VAL A CA 1
ATOM 3071 C C . VAL A 1 384 ? -11.562 5.453 14.383 1 98.31 384 VAL A C 1
ATOM 3073 O O . VAL A 1 384 ? -11.32 5.473 15.594 1 98.31 384 VAL A O 1
ATOM 3076 N N . ARG A 1 385 ? -11.344 4.438 13.617 1 98.12 385 ARG A N 1
ATOM 3077 C CA . ARG A 1 385 ? -10.422 3.336 13.867 1 98.12 385 ARG A CA 1
ATOM 3078 C C . ARG A 1 385 ? -9.445 3.154 12.711 1 98.12 385 ARG A C 1
ATOM 3080 O O . ARG A 1 385 ? -9.828 3.301 11.547 1 98.12 385 ARG A O 1
ATOM 3087 N N . SER A 1 386 ? -8.266 2.926 12.93 1 98.56 386 SER A N 1
ATOM 3088 C CA . SER A 1 386 ? -7.215 2.604 11.969 1 98.56 386 SER A CA 1
ATOM 3089 C C . SER A 1 386 ? -6 2.002 12.672 1 98.56 386 SER A C 1
ATOM 3091 O O . SER A 1 386 ? -5.832 2.158 13.883 1 98.56 386 SER A O 1
ATOM 3093 N N . PRO A 1 387 ? -5.156 1.288 11.977 1 98.44 387 PRO A N 1
ATOM 3094 C CA . PRO A 1 387 ? -4.043 0.628 12.664 1 98.44 387 PRO A CA 1
ATOM 3095 C C . PRO A 1 387 ? -2.947 1.605 13.086 1 98.44 387 PRO A C 1
ATOM 3097 O O . PRO A 1 387 ? -2.016 1.223 13.797 1 98.44 387 PRO A O 1
ATOM 3100 N N . TRP A 1 388 ? -3.049 2.842 12.82 1 98.62 388 TRP A N 1
ATOM 3101 C CA . TRP A 1 388 ? -1.93 3.736 13.094 1 98.62 388 TRP A CA 1
ATOM 3102 C C . TRP A 1 388 ? -2.35 4.867 14.023 1 98.62 388 TRP A C 1
ATOM 3104 O O . TRP A 1 388 ? -1.696 5.91 14.078 1 98.62 388 TRP A O 1
ATOM 3114 N N . LEU A 1 389 ? -3.428 4.723 14.781 1 98.56 389 LEU A N 1
ATOM 3115 C CA . LEU A 1 389 ? -3.859 5.742 15.734 1 98.56 389 LEU A CA 1
ATOM 3116 C C . LEU A 1 389 ? -2.996 5.715 16.984 1 98.56 389 LEU A C 1
ATOM 3118 O O . LEU A 1 389 ? -2.523 4.652 17.406 1 98.56 389 LEU A O 1
ATOM 3122 N N . THR A 1 390 ? -2.768 6.875 17.562 1 98.06 390 THR A N 1
ATOM 3123 C CA . THR A 1 390 ? -2.014 6.918 18.797 1 98.06 390 THR A CA 1
ATOM 3124 C C . THR A 1 390 ? -2.758 6.18 19.906 1 98.06 390 THR A C 1
ATOM 3126 O O . THR A 1 390 ? -3.99 6.203 19.969 1 98.06 390 THR A O 1
ATOM 3129 N N . LYS A 1 391 ? -2.023 5.523 20.719 1 96.25 391 LYS A N 1
ATOM 3130 C CA . LYS A 1 391 ? -2.611 4.762 21.812 1 96.25 391 LYS A CA 1
ATOM 3131 C C . LYS A 1 391 ? -3.018 5.676 22.969 1 96.25 391 LYS A C 1
ATOM 3133 O O . LYS A 1 391 ? -3.988 5.398 23.672 1 96.25 391 LYS A O 1
ATOM 3138 N N . GLU A 1 392 ? -2.244 6.68 23.141 1 96.38 392 GLU A N 1
ATOM 3139 C CA . GLU A 1 392 ? -2.432 7.566 24.281 1 96.38 392 GLU A CA 1
ATOM 3140 C C . GLU A 1 392 ? -1.626 8.852 24.125 1 96.38 392 GLU A C 1
ATOM 3142 O O . GLU A 1 392 ? -0.735 8.93 23.281 1 96.38 392 GLU A O 1
ATOM 3147 N N . TYR A 1 393 ? -2.059 9.844 24.875 1 95.44 393 TYR A N 1
ATOM 3148 C CA . TYR A 1 393 ? -1.182 10.984 25.078 1 95.44 393 TYR A CA 1
ATOM 3149 C C . TYR A 1 393 ? -0.089 10.664 26.094 1 95.44 393 TYR A C 1
ATOM 3151 O O . TYR A 1 393 ? -0.36 10.078 27.141 1 95.44 393 TYR A O 1
ATOM 3159 N N . TYR A 1 394 ? 1.113 10.977 25.703 1 95.81 394 TYR A N 1
ATOM 3160 C CA . TYR A 1 394 ? 2.266 10.633 26.531 1 95.81 394 TYR A CA 1
ATOM 3161 C C . TYR A 1 394 ? 2.109 11.18 27.938 1 95.81 394 TYR A C 1
ATOM 3163 O O . TYR A 1 394 ? 1.999 12.398 28.125 1 95.81 394 TYR A O 1
ATOM 3171 N N . LYS A 1 395 ? 1.979 10.414 28.984 1 93.06 395 LYS A N 1
ATOM 3172 C CA . LYS A 1 395 ? 1.903 10.727 30.406 1 93.06 395 LYS A CA 1
ATOM 3173 C C . LYS A 1 395 ? 0.722 11.641 30.703 1 93.06 395 LYS A C 1
ATOM 3175 O O . LYS A 1 395 ? 0.835 12.562 31.516 1 93.06 395 LYS A O 1
ATOM 3180 N N . ASP A 1 396 ? -0.349 11.445 30 1 92.5 396 ASP A N 1
ATOM 3181 C CA . ASP A 1 396 ? -1.57 12.219 30.219 1 92.5 396 ASP A CA 1
ATOM 3182 C C . ASP A 1 396 ? -2.803 11.312 30.188 1 92.5 396 ASP A C 1
ATOM 3184 O O . ASP A 1 396 ? -3.574 11.344 29.219 1 92.5 396 ASP A O 1
ATOM 3188 N N . PRO A 1 397 ? -3.02 10.656 31.234 1 92.69 397 PRO A N 1
ATOM 3189 C CA . PRO A 1 397 ? -4.117 9.688 31.266 1 92.69 397 PRO A CA 1
ATOM 3190 C C . PRO A 1 397 ? -5.488 10.336 31.094 1 92.69 397 PRO A C 1
ATOM 3192 O O . PRO A 1 397 ? -6.391 9.742 30.516 1 92.69 397 PRO A O 1
ATOM 3195 N N . GLU A 1 398 ? -5.621 11.508 31.641 1 90.19 398 GLU A N 1
ATOM 3196 C CA . GLU A 1 398 ? -6.914 12.18 31.562 1 90.19 398 GLU A CA 1
ATOM 3197 C C . GLU A 1 398 ? -7.293 12.492 30.125 1 90.19 398 GLU A C 1
ATOM 3199 O O . GLU A 1 398 ? -8.398 12.164 29.688 1 90.19 398 GLU A O 1
ATOM 3204 N N . LYS A 1 399 ? -6.414 13.109 29.438 1 90.19 399 LYS A N 1
ATOM 3205 C CA . LYS A 1 399 ? -6.699 13.422 28.031 1 90.19 399 LYS A CA 1
ATOM 3206 C C . LYS A 1 399 ? -6.801 12.156 27.188 1 90.19 399 LYS A C 1
ATOM 3208 O O . LYS A 1 399 ? -7.551 12.117 26.219 1 90.19 399 LYS A O 1
ATOM 3213 N N . THR A 1 400 ? -6.09 11.125 27.625 1 94.06 400 THR A N 1
ATOM 3214 C CA . THR A 1 400 ? -6.148 9.844 26.922 1 94.06 400 THR A CA 1
ATOM 3215 C C . THR A 1 400 ? -7.539 9.234 27.031 1 94.06 400 THR A C 1
ATOM 3217 O O . THR A 1 400 ? -8.07 8.695 26.062 1 94.06 400 THR A O 1
ATOM 3220 N N . LYS A 1 401 ? -8.102 9.32 28.203 1 92.88 401 LYS A N 1
ATOM 3221 C CA . LYS A 1 401 ? -9.438 8.773 28.438 1 92.88 401 LYS A CA 1
ATOM 3222 C C . LYS A 1 401 ? -10.477 9.477 27.578 1 92.88 401 LYS A C 1
ATOM 3224 O O . LYS A 1 401 ? -11.414 8.836 27.094 1 92.88 401 LYS A O 1
ATOM 3229 N N . ALA A 1 402 ? -10.297 10.727 27.406 1 89.88 402 ALA A N 1
ATOM 3230 C CA . ALA A 1 402 ? -11.227 11.516 26.594 1 89.88 402 ALA A CA 1
ATOM 3231 C C . ALA A 1 402 ? -11.07 11.188 25.109 1 89.88 402 ALA A C 1
ATOM 3233 O O . ALA A 1 402 ? -12.016 11.336 24.328 1 89.88 402 ALA A O 1
ATOM 3234 N N . LEU A 1 403 ? -9.953 10.781 24.75 1 93.88 403 LEU A N 1
ATOM 3235 C CA . LEU A 1 403 ? -9.617 10.5 23.359 1 93.88 403 LEU A CA 1
ATOM 3236 C C . LEU A 1 403 ? -10.289 9.219 22.875 1 93.88 403 LEU A C 1
ATOM 3238 O O . LEU A 1 403 ? -10.711 9.133 21.719 1 93.88 403 LEU A O 1
ATOM 3242 N N . TRP A 1 404 ? -10.414 8.219 23.781 1 95.62 404 TRP A N 1
ATOM 3243 C CA . TRP A 1 404 ? -10.93 6.898 23.438 1 95.62 404 TRP A CA 1
ATOM 3244 C C . TRP A 1 404 ? -12.219 6.59 24.203 1 95.62 404 TRP A C 1
ATOM 3246 O O . TRP A 1 404 ? -12.219 6.562 25.438 1 95.62 404 TRP A O 1
ATOM 3256 N N . ARG A 1 405 ? -13.273 6.387 23.516 1 93.69 405 ARG A N 1
ATOM 3257 C CA . ARG A 1 405 ? -14.547 5.969 24.094 1 93.69 405 ARG A CA 1
ATOM 3258 C C . ARG A 1 405 ? -15.234 4.922 23.219 1 93.69 405 ARG A C 1
ATOM 3260 O O . ARG A 1 405 ? -15.344 5.098 22 1 93.69 405 ARG A O 1
ATOM 3267 N N . GLY A 1 406 ? -15.656 3.824 23.766 1 92.06 406 GLY A N 1
ATOM 3268 C CA . GLY A 1 406 ? -16.359 2.785 23.047 1 92.06 406 GLY A CA 1
ATOM 3269 C C . GLY A 1 406 ? -15.516 2.115 21.984 1 92.06 406 GLY A C 1
ATOM 3270 O O . GLY A 1 406 ? -16.031 1.701 20.938 1 92.06 406 GLY A O 1
ATOM 3271 N N . GLY A 1 407 ? -14.258 2.193 22.125 1 94.25 407 GLY A N 1
ATOM 3272 C CA . GLY A 1 407 ? -13.367 1.547 21.188 1 94.25 407 GLY A CA 1
ATOM 3273 C C . GLY A 1 407 ? -13.125 2.375 19.938 1 94.25 407 GLY A C 1
ATOM 3274 O O . GLY A 1 407 ? -12.633 1.858 18.922 1 94.25 407 GLY A O 1
ATOM 3275 N N . TRP A 1 408 ? -13.547 3.551 19.984 1 96.94 408 TRP A N 1
ATOM 3276 C CA . TRP A 1 408 ? -13.32 4.48 18.875 1 96.94 408 TRP A CA 1
ATOM 3277 C C . TRP A 1 408 ? -12.523 5.695 19.344 1 96.94 408 TRP A C 1
ATOM 3279 O O . TRP A 1 408 ? -12.688 6.16 20.469 1 96.94 408 TRP A O 1
ATOM 3289 N N . LEU A 1 409 ? -11.633 6.168 18.516 1 97.81 409 LEU A N 1
ATOM 3290 C CA . LEU A 1 409 ? -11 7.457 18.766 1 97.81 409 LEU A CA 1
ATOM 3291 C C . LEU A 1 409 ? -11.938 8.602 18.422 1 97.81 409 LEU A C 1
ATOM 3293 O O . LEU A 1 409 ? -12.445 8.672 17.297 1 97.81 409 LEU A O 1
ATOM 3297 N N . HIS A 1 410 ? -12.172 9.43 19.359 1 95.94 410 HIS A N 1
ATOM 3298 C CA . HIS A 1 410 ? -13 10.609 19.172 1 95.94 410 HIS A CA 1
ATOM 3299 C C . HIS A 1 410 ? -12.164 11.797 18.703 1 95.94 410 HIS A C 1
ATOM 3301 O O . HIS A 1 410 ? -11.289 12.273 19.422 1 95.94 410 HIS A O 1
ATOM 3307 N N . THR A 1 411 ? -12.438 12.328 17.516 1 95.19 411 THR A N 1
ATOM 3308 C CA . THR A 1 411 ? -11.602 13.352 16.891 1 95.19 411 THR A CA 1
ATOM 3309 C C . THR A 1 411 ? -11.93 14.734 17.469 1 95.19 411 THR A C 1
ATOM 3311 O O . THR A 1 411 ? -11.117 15.656 17.375 1 95.19 411 THR A O 1
ATOM 3314 N N . GLY A 1 412 ? -13.148 14.883 17.922 1 92.12 412 GLY A N 1
ATOM 3315 C CA . GLY A 1 412 ? -13.609 16.188 18.359 1 92.12 412 GLY A CA 1
ATOM 3316 C C . GLY A 1 412 ? -14.078 17.062 17.203 1 92.12 412 GLY A C 1
ATOM 3317 O O . GLY A 1 412 ? -14.594 18.156 17.422 1 92.12 412 GLY A O 1
ATOM 3318 N N . ASP A 1 413 ? -13.953 16.594 16.016 1 92.88 413 ASP A N 1
ATOM 3319 C CA . ASP A 1 413 ? -14.422 17.328 14.836 1 92.88 413 ASP A CA 1
ATOM 3320 C C . ASP A 1 413 ? -15.859 16.938 14.484 1 92.88 413 ASP A C 1
ATOM 3322 O O . ASP A 1 413 ? -16.234 15.773 14.602 1 92.88 413 ASP A O 1
ATOM 3326 N N . LEU A 1 414 ? -16.562 17.969 14.117 1 92.62 414 LEU A N 1
ATOM 3327 C CA . LEU A 1 414 ? -17.938 17.75 13.664 1 92.62 414 LEU A CA 1
ATOM 3328 C C . LEU A 1 414 ? -18.016 17.75 12.141 1 92.62 414 LEU A C 1
ATOM 3330 O O . LEU A 1 414 ? -17.359 18.562 11.477 1 92.62 414 LEU A O 1
ATOM 3334 N N . GLY A 1 415 ? -18.703 16.828 11.664 1 94.5 415 GLY A N 1
ATOM 3335 C CA . GLY A 1 415 ? -18.859 16.719 10.227 1 94.5 415 GLY A CA 1
ATOM 3336 C C . GLY A 1 415 ? -19.969 15.773 9.812 1 94.5 415 GLY A C 1
ATOM 3337 O O . GLY A 1 415 ? -20.797 15.375 10.641 1 94.5 415 GLY A O 1
ATOM 3338 N N . TYR A 1 416 ? -20.125 15.516 8.578 1 95.75 416 TYR A N 1
ATOM 3339 C CA . TYR A 1 416 ? -21.078 14.562 8.016 1 95.75 416 TYR A CA 1
ATOM 3340 C C . TYR A 1 416 ? -20.5 13.875 6.781 1 95.75 416 TYR A C 1
ATOM 3342 O O . TYR A 1 416 ? -19.469 14.305 6.254 1 95.75 416 TYR A O 1
ATOM 3350 N N . ILE A 1 417 ? -21.047 12.742 6.395 1 97.56 417 ILE A N 1
ATOM 3351 C CA . ILE A 1 417 ? -20.766 12.039 5.152 1 97.56 417 ILE A CA 1
ATOM 3352 C C . ILE A 1 417 ? -21.875 12.297 4.137 1 97.56 417 ILE A C 1
ATOM 3354 O O . ILE A 1 417 ? -23.047 12.148 4.453 1 97.56 417 ILE A O 1
ATOM 3358 N N . ASP A 1 418 ? -21.547 12.695 2.955 1 97.25 418 ASP A N 1
ATOM 3359 C CA . ASP A 1 418 ? -22.578 13.023 1.965 1 97.25 418 ASP A CA 1
ATOM 3360 C C . ASP A 1 418 ? -23.016 11.773 1.204 1 97.25 418 ASP A C 1
ATOM 3362 O O . ASP A 1 418 ? -22.641 10.656 1.568 1 97.25 418 ASP A O 1
ATOM 3366 N N . GLU A 1 419 ? -23.875 11.93 0.191 1 96.19 419 GLU A N 1
ATOM 3367 C CA . GLU A 1 419 ? -24.469 10.812 -0.534 1 96.19 419 GLU A CA 1
ATOM 3368 C C . GLU A 1 419 ? -23.438 10.07 -1.361 1 96.19 419 GLU A C 1
ATOM 3370 O O . GLU A 1 419 ? -23.656 8.93 -1.776 1 96.19 419 GLU A O 1
ATOM 3375 N N . TYR A 1 420 ? -22.297 10.766 -1.554 1 96.88 420 TYR A N 1
ATOM 3376 C CA . TYR A 1 420 ? -21.234 10.141 -2.342 1 96.88 420 TYR A CA 1
ATOM 3377 C C . TYR A 1 420 ? -20.203 9.492 -1.438 1 96.88 420 TYR A C 1
ATOM 3379 O O . TYR A 1 420 ? -19.219 8.914 -1.923 1 96.88 420 TYR A O 1
ATOM 3387 N N . GLY A 1 421 ? -20.328 9.562 -0.181 1 96.69 421 GLY A N 1
ATOM 3388 C CA . GLY A 1 421 ? -19.422 8.922 0.757 1 96.69 421 GLY A CA 1
ATOM 3389 C C . GLY A 1 421 ? -18.25 9.805 1.17 1 96.69 421 GLY A C 1
ATOM 3390 O O . GLY A 1 421 ? -17.297 9.328 1.78 1 96.69 421 GLY A O 1
ATOM 3391 N N . TYR A 1 422 ? -18.297 11.07 0.842 1 98 422 TYR A N 1
ATOM 3392 C CA . TYR A 1 422 ? -17.219 11.992 1.199 1 98 422 TYR A CA 1
ATOM 3393 C C . TYR A 1 422 ? -17.5 12.672 2.531 1 98 422 TYR A C 1
ATOM 3395 O O . TYR A 1 422 ? -18.656 13.039 2.816 1 98 422 TYR A O 1
ATOM 3403 N N . VAL A 1 423 ? -16.469 12.836 3.275 1 97.88 423 VAL A N 1
ATOM 3404 C CA . VAL A 1 423 ? -16.562 13.469 4.586 1 97.88 423 VAL A CA 1
ATOM 3405 C C . VAL A 1 423 ? -16.469 14.984 4.434 1 97.88 423 VAL A C 1
ATOM 3407 O O . VAL A 1 423 ? -15.609 15.492 3.711 1 97.88 423 VAL A O 1
ATOM 3410 N N . HIS A 1 424 ? -17.344 15.664 5.043 1 95.75 424 HIS A N 1
ATOM 3411 C CA . HIS A 1 424 ? -17.344 17.125 5.16 1 95.75 424 HIS A CA 1
ATOM 3412 C C . HIS A 1 424 ? -17.125 17.562 6.605 1 95.75 424 HIS A C 1
ATOM 3414 O O . HIS A 1 424 ? -17.875 17.156 7.5 1 95.75 424 HIS A O 1
ATOM 3420 N N . ILE A 1 425 ? -16.078 18.312 6.801 1 93.69 425 ILE A N 1
ATOM 3421 C CA . ILE A 1 425 ? -15.852 18.875 8.125 1 93.69 425 ILE A CA 1
ATOM 3422 C C . ILE A 1 425 ? -16.625 20.172 8.281 1 93.69 425 ILE A C 1
ATOM 3424 O O . ILE A 1 425 ? -16.547 21.062 7.414 1 93.69 425 ILE A O 1
ATOM 3428 N N . VAL A 1 426 ? -17.328 20.266 9.312 1 87.75 426 VAL A N 1
ATOM 3429 C CA . VAL A 1 426 ? -18.156 21.453 9.516 1 87.75 426 VAL A CA 1
ATOM 3430 C C . VAL A 1 426 ? -17.469 22.391 10.508 1 87.75 426 VAL A C 1
ATOM 3432 O O . VAL A 1 426 ? -17.547 23.609 10.375 1 87.75 426 VAL A O 1
ATOM 3435 N N . ASP A 1 427 ? -16.922 21.875 11.516 1 84.19 427 ASP A N 1
ATOM 3436 C CA . ASP A 1 427 ? -16.203 22.672 12.492 1 84.19 427 ASP A CA 1
ATOM 3437 C C . ASP A 1 427 ? -15.516 21.797 13.531 1 84.19 427 ASP A C 1
ATOM 3439 O O . ASP A 1 427 ? -15.664 20.578 13.508 1 84.19 427 ASP A O 1
ATOM 3443 N N . ARG A 1 428 ? -14.648 22.438 14.25 1 78.81 428 ARG A N 1
ATOM 3444 C CA . ARG A 1 428 ? -14.195 21.797 15.477 1 78.81 428 ARG A CA 1
ATOM 3445 C C . ARG A 1 428 ? -15.141 22.094 16.641 1 78.81 428 ARG A C 1
ATOM 3447 O O . ARG A 1 428 ? -15.688 23.203 16.719 1 78.81 428 ARG A O 1
ATOM 3454 N N . GLU A 1 429 ? -15.297 21.109 17.344 1 72 429 GLU A N 1
ATOM 3455 C CA . GLU A 1 429 ? -16.188 21.312 18.484 1 72 429 GLU A CA 1
ATOM 3456 C C . GLU A 1 429 ? -15.828 22.594 19.234 1 72 429 GLU A C 1
ATOM 3458 O O . GLU A 1 429 ? -16.719 23.375 19.594 1 72 429 GLU A O 1
ATOM 3463 N N . LYS A 1 430 ? -14.57 22.859 19.25 1 68.94 430 LYS A N 1
ATOM 3464 C CA . LYS A 1 430 ? -14.125 24 20.031 1 68.94 430 LYS A CA 1
ATOM 3465 C C . LYS A 1 430 ? -14.289 25.297 19.25 1 68.94 430 LYS A C 1
ATOM 3467 O O . LYS A 1 430 ? -14.281 26.391 19.828 1 68.94 430 LYS A O 1
ATOM 3472 N N . ASP A 1 431 ? -14.445 25.234 17.969 1 73.94 431 ASP A N 1
ATOM 3473 C CA . ASP A 1 431 ? -14.523 26.422 17.109 1 73.94 431 ASP A CA 1
ATOM 3474 C C . ASP A 1 431 ? -15.953 26.672 16.656 1 73.94 431 ASP A C 1
ATOM 3476 O O . ASP A 1 431 ? -16.25 27.719 16.078 1 73.94 431 ASP A O 1
ATOM 3480 N N . ALA A 1 432 ? -16.734 25.75 16.922 1 76 432 ALA A N 1
ATOM 3481 C CA . ALA A 1 432 ? -18.141 25.922 16.531 1 76 432 ALA A CA 1
ATOM 3482 C C . ALA A 1 432 ? -18.766 27.109 17.25 1 76 432 ALA A C 1
ATOM 3484 O O . ALA A 1 432 ? -18.516 27.328 18.438 1 76 432 ALA A O 1
ATOM 3485 N N . ILE A 1 433 ? -19.375 27.984 16.469 1 84.88 433 ILE A N 1
ATOM 3486 C CA . ILE A 1 433 ? -20.031 29.172 17.016 1 84.88 433 ILE A CA 1
ATOM 3487 C C . ILE A 1 433 ? -21.438 28.812 17.484 1 84.88 433 ILE A C 1
ATOM 3489 O O . ILE A 1 433 ? -22.297 28.453 16.688 1 84.88 433 ILE A O 1
ATOM 3493 N N . LYS A 1 434 ? -21.641 28.859 18.797 1 84.81 434 LYS A N 1
ATOM 3494 C CA . LYS A 1 434 ? -22.938 28.562 19.391 1 84.81 434 LYS A CA 1
ATOM 3495 C C . LYS A 1 434 ? -23.781 29.828 19.531 1 84.81 434 LYS A C 1
ATOM 3497 O O . LYS A 1 434 ? -23.516 30.656 20.406 1 84.81 434 LYS A O 1
ATOM 3502 N N . SER A 1 435 ? -24.703 29.938 18.625 1 86.75 435 SER A N 1
ATOM 3503 C CA . SER A 1 435 ? -25.547 31.125 18.594 1 86.75 435 SER A CA 1
ATOM 3504 C C . SER A 1 435 ? -27.016 30.766 18.766 1 86.75 435 SER A C 1
ATOM 3506 O O . SER A 1 435 ? -27.578 30.031 17.969 1 86.75 435 SER A O 1
ATOM 3508 N N . GLY A 1 436 ? -27.703 31.234 19.797 1 80.31 436 GLY A N 1
ATOM 3509 C CA . GLY A 1 436 ? -29.109 31 20.047 1 80.31 436 GLY A CA 1
ATOM 3510 C C . GLY A 1 436 ? -29.453 29.531 20.219 1 80.31 436 GLY A C 1
ATOM 3511 O O . GLY A 1 436 ? -30.5 29.062 19.75 1 80.31 436 GLY A O 1
ATOM 3512 N N . GLY A 1 437 ? -28.562 28.797 20.781 1 72.56 437 GLY A N 1
ATOM 3513 C CA . GLY A 1 437 ? -28.797 27.375 21.031 1 72.56 437 GLY A CA 1
ATOM 3514 C C . GLY A 1 437 ? -28.484 26.5 19.828 1 72.56 437 GLY A C 1
ATOM 3515 O O . GLY A 1 437 ? -28.578 25.281 19.906 1 72.56 437 GLY A O 1
ATOM 3516 N N . GLU A 1 438 ? -28.094 27.156 18.719 1 79.75 438 GLU A N 1
ATOM 3517 C CA . GLU A 1 438 ? -27.734 26.422 17.5 1 79.75 438 GLU A CA 1
ATOM 3518 C C . GLU A 1 438 ? -26.281 26.656 17.125 1 79.75 438 GLU A C 1
ATOM 3520 O O . GLU A 1 438 ? -25.562 27.391 17.812 1 79.75 438 GLU A O 1
ATOM 3525 N N . PHE A 1 439 ? -25.922 25.875 16.188 1 80.38 439 PHE A N 1
ATOM 3526 C CA . PHE A 1 439 ? -24.531 25.938 15.766 1 80.38 439 PHE A CA 1
ATOM 3527 C C . PHE A 1 439 ? -24.422 26.594 14.391 1 80.38 439 PHE A C 1
ATOM 3529 O O . PHE A 1 439 ? -25.219 26.312 13.492 1 80.38 439 PHE A O 1
ATOM 3536 N N . ILE A 1 440 ? -23.531 27.672 14.359 1 85.44 440 ILE A N 1
ATOM 3537 C CA . ILE A 1 440 ? -23.172 28.266 13.078 1 85.44 440 ILE A CA 1
ATOM 3538 C C . ILE A 1 440 ? -21.891 27.625 12.555 1 85.44 440 ILE A C 1
ATOM 3540 O O . ILE A 1 440 ? -20.828 27.75 13.188 1 85.44 440 ILE A O 1
ATOM 3544 N N . PRO A 1 441 ? -21.922 26.984 11.477 1 85.38 441 PRO A N 1
ATOM 3545 C CA . PRO A 1 441 ? -20.703 26.375 10.906 1 85.38 441 PRO A CA 1
ATOM 3546 C C . PRO A 1 441 ? -19.75 27.422 10.32 1 85.38 441 PRO A C 1
ATOM 3548 O O . PRO A 1 441 ? -19.969 27.875 9.188 1 85.38 441 PRO A O 1
ATOM 3551 N N . SER A 1 442 ? -18.688 27.656 11.07 1 89.25 442 SER A N 1
ATOM 3552 C CA . SER A 1 442 ? -17.781 28.703 10.656 1 89.25 442 SER A CA 1
ATOM 3553 C C . SER A 1 442 ? -17.078 28.359 9.344 1 89.25 442 SER A C 1
ATOM 3555 O O . SER A 1 442 ? -16.844 29.234 8.508 1 89.25 442 SER A O 1
ATOM 3557 N N . LEU A 1 443 ? -16.797 27.078 9.086 1 88.12 443 LEU A N 1
ATOM 3558 C CA . LEU A 1 443 ? -16.078 26.672 7.891 1 88.12 443 LEU A CA 1
ATOM 3559 C C . LEU A 1 443 ? -16.938 26.828 6.648 1 88.12 443 LEU A C 1
ATOM 3561 O O . LEU A 1 443 ? -16.438 27.188 5.582 1 88.12 443 LEU A O 1
ATOM 3565 N N . LEU A 1 444 ? -18.172 26.516 6.777 1 84.62 444 LEU A N 1
ATOM 3566 C CA . LEU A 1 444 ? -19.078 26.734 5.66 1 84.62 444 LEU A CA 1
ATOM 3567 C C . LEU A 1 444 ? -19.188 28.203 5.312 1 84.62 444 LEU A C 1
ATOM 3569 O O . LEU A 1 444 ? -19.234 28.562 4.133 1 84.62 444 LEU A O 1
ATOM 3573 N N . LEU A 1 445 ? -19.266 29.031 6.34 1 90 445 LEU A N 1
ATOM 3574 C CA . LEU A 1 445 ? -19.312 30.469 6.125 1 90 445 LEU A CA 1
ATOM 3575 C C . LEU A 1 445 ? -18.031 30.953 5.445 1 90 445 LEU A C 1
ATOM 3577 O O . LEU A 1 445 ? -18.094 31.781 4.531 1 90 445 LEU A O 1
ATOM 3581 N N . GLU A 1 446 ? -16.938 30.469 5.934 1 92.94 446 GLU A N 1
ATOM 3582 C CA . GLU A 1 446 ? -15.664 30.828 5.316 1 92.94 446 GLU A CA 1
ATOM 3583 C C . GLU A 1 446 ? -15.633 30.422 3.846 1 92.94 446 GLU A C 1
ATOM 3585 O O . GLU A 1 446 ? -15.148 31.172 3 1 92.94 446 GLU A O 1
ATOM 3590 N N . ASN A 1 447 ? -16.141 29.297 3.574 1 91.44 447 ASN A N 1
ATOM 3591 C CA . ASN A 1 447 ? -16.203 28.781 2.207 1 91.44 447 ASN A CA 1
ATOM 3592 C C . ASN A 1 447 ? -17.016 29.703 1.303 1 91.44 447 ASN A C 1
ATOM 3594 O O . ASN A 1 447 ? -16.578 30.062 0.209 1 91.44 447 ASN A O 1
ATOM 3598 N N . VAL A 1 448 ? -18.172 30.109 1.727 1 91.5 448 VAL A N 1
ATOM 3599 C CA . VAL A 1 448 ? -19.078 30.938 0.935 1 91.5 448 VAL A CA 1
ATOM 3600 C C . VAL A 1 448 ? -18.453 32.312 0.746 1 91.5 448 VAL A C 1
ATOM 3602 O O . VAL A 1 448 ? -18.453 32.875 -0.363 1 91.5 448 VAL A O 1
ATOM 3605 N N . ILE A 1 449 ? -17.891 32.875 1.812 1 94.31 449 ILE A N 1
ATOM 3606 C CA . ILE A 1 449 ? -17.297 34.219 1.749 1 94.31 449 ILE A CA 1
ATOM 3607 C C . ILE A 1 449 ? -16.109 34.188 0.773 1 94.31 449 ILE A C 1
ATOM 3609 O O . ILE A 1 449 ? -15.906 35.156 0.036 1 94.31 449 ILE A O 1
ATOM 3613 N N . SER A 1 450 ? -15.414 33.156 0.718 1 93.25 450 SER A N 1
ATOM 3614 C CA . SER A 1 450 ? -14.219 33.031 -0.114 1 93.25 450 SER A CA 1
ATOM 3615 C C . SER A 1 450 ? -14.578 33.094 -1.597 1 93.25 450 SER A C 1
ATOM 3617 O O . SER A 1 450 ? -13.703 33.312 -2.439 1 93.25 450 SER A O 1
ATOM 3619 N N . LEU A 1 451 ? -15.812 32.844 -1.955 1 92.06 451 LEU A N 1
ATOM 3620 C CA . LEU A 1 451 ? -16.25 32.844 -3.346 1 92.06 451 LEU A CA 1
ATOM 3621 C C . LEU A 1 451 ? -16.359 34.281 -3.889 1 92.06 451 LEU A C 1
ATOM 3623 O O . LEU A 1 451 ? -16.453 34.469 -5.102 1 92.06 451 LEU A O 1
ATOM 3627 N N . TYR A 1 452 ? -16.422 35.219 -2.953 1 93.75 452 TYR A N 1
ATOM 3628 C CA . TYR A 1 452 ? -16.484 36.594 -3.414 1 93.75 452 TYR A CA 1
ATOM 3629 C C . TYR A 1 452 ? -15.188 37.031 -4.078 1 93.75 452 TYR A C 1
ATOM 3631 O O . TYR A 1 452 ? -14.109 36.906 -3.482 1 93.75 452 TYR A O 1
ATOM 3639 N N . PRO A 1 453 ? -15.203 37.562 -5.223 1 92.69 453 PRO A N 1
ATOM 3640 C CA . PRO A 1 453 ? -14.016 37.75 -6.055 1 92.69 453 PRO A CA 1
ATOM 3641 C C . PRO A 1 453 ? -12.969 38.656 -5.379 1 92.69 453 PRO A C 1
ATOM 3643 O O . PRO A 1 453 ? -11.773 38.5 -5.648 1 92.69 453 PRO A O 1
ATOM 3646 N N . LYS A 1 454 ? -13.391 39.5 -4.477 1 94.81 454 LYS A N 1
ATOM 3647 C CA . LYS A 1 454 ? -12.461 40.469 -3.891 1 94.81 454 LYS A CA 1
ATOM 3648 C C . LYS A 1 454 ? -11.883 39.969 -2.58 1 94.81 454 LYS A C 1
ATOM 3650 O O . LYS A 1 454 ? -11.125 40.656 -1.905 1 94.81 454 LYS A O 1
ATOM 3655 N N . VAL A 1 455 ? -12.18 38.75 -2.219 1 94.5 455 VAL A N 1
ATOM 3656 C CA . VAL A 1 455 ? -11.695 38.156 -0.979 1 94.5 455 VAL A CA 1
ATOM 3657 C C . VAL A 1 455 ? -10.508 37.25 -1.277 1 94.5 455 VAL A C 1
ATOM 3659 O O . VAL A 1 455 ? -10.609 36.344 -2.109 1 94.5 455 VAL A O 1
ATOM 3662 N N . SER A 1 456 ? -9.398 37.469 -0.606 1 92.06 456 SER A N 1
ATOM 3663 C CA . SER A 1 456 ? -8.211 36.625 -0.744 1 92.06 456 SER A CA 1
ATOM 3664 C C . SER A 1 456 ? -8.188 35.531 0.312 1 92.06 456 SER A C 1
ATOM 3666 O O . SER A 1 456 ? -7.945 34.375 -0.004 1 92.06 456 SER A O 1
ATOM 3668 N N . GLN A 1 457 ? -8.359 35.875 1.539 1 93.06 457 GLN A N 1
ATOM 3669 C CA . GLN A 1 457 ? -8.438 34.938 2.66 1 93.06 457 GLN A CA 1
ATOM 3670 C C . GLN A 1 457 ? -9.57 35.312 3.611 1 93.06 457 GLN A C 1
ATOM 3672 O O . GLN A 1 457 ? -9.961 36.5 3.686 1 93.06 457 GLN A O 1
ATOM 3677 N N . VAL A 1 458 ? -10.133 34.438 4.242 1 94.25 458 VAL A N 1
ATOM 3678 C CA . VAL A 1 458 ? -11.227 34.688 5.184 1 94.25 458 VAL A CA 1
ATOM 3679 C C . VAL A 1 458 ? -11.125 33.719 6.352 1 94.25 458 VAL A C 1
ATOM 3681 O O . VAL A 1 458 ? -10.727 32.562 6.172 1 94.25 458 VAL A O 1
ATOM 3684 N N . ALA A 1 459 ? -11.344 34.125 7.496 1 93.56 459 ALA A N 1
ATOM 3685 C CA . ALA A 1 459 ? -11.523 33.312 8.703 1 93.56 459 ALA A CA 1
ATOM 3686 C C . ALA A 1 459 ? -12.719 33.812 9.516 1 93.56 459 ALA A C 1
ATOM 3688 O O . ALA A 1 459 ? -12.922 35.031 9.656 1 93.56 459 ALA A O 1
ATOM 3689 N N . VAL A 1 460 ? -13.578 32.969 10.008 1 92.69 460 VAL A N 1
ATOM 3690 C CA . VAL A 1 460 ? -14.75 33.312 10.812 1 92.69 460 VAL A CA 1
ATOM 3691 C C . VAL A 1 460 ? -14.594 32.75 12.227 1 92.69 460 VAL A C 1
ATOM 3693 O O . VAL A 1 460 ? -14.266 31.594 12.406 1 92.69 460 VAL A O 1
ATOM 3696 N N . VAL A 1 461 ? -14.711 33.594 13.164 1 93.06 461 VAL A N 1
ATOM 3697 C CA . VAL A 1 461 ? -14.609 33.188 14.562 1 93.06 461 VAL A CA 1
ATOM 3698 C C . VAL A 1 461 ? -15.844 33.656 15.328 1 93.06 461 VAL A C 1
ATOM 3700 O O . VAL A 1 461 ? -16.578 34.531 14.859 1 93.06 461 VAL A O 1
ATOM 3703 N N . GLY A 1 462 ? -16.094 33 16.469 1 90.38 462 GLY A N 1
ATOM 3704 C CA . GLY A 1 462 ? -17.203 33.406 17.328 1 90.38 462 GLY A CA 1
ATOM 3705 C C . GLY A 1 462 ? -16.812 34.531 18.281 1 90.38 462 GLY A C 1
ATOM 3706 O O . GLY A 1 462 ? -15.703 34.531 18.812 1 90.38 462 GLY A O 1
ATOM 3707 N N . ARG A 1 463 ? -17.688 35.406 18.359 1 90.44 463 ARG A N 1
ATOM 3708 C CA . ARG A 1 463 ? -17.562 36.438 19.375 1 90.44 463 ARG A CA 1
ATOM 3709 C C . ARG A 1 463 ? -18.688 36.344 20.391 1 90.44 463 ARG A C 1
ATOM 3711 O O . ARG A 1 463 ? -19.828 36.031 20.031 1 90.44 463 ARG A O 1
ATOM 3718 N N . LYS A 1 464 ? -18.359 36.688 21.656 1 89.25 464 LYS A N 1
ATOM 3719 C CA . LYS A 1 464 ? -19.391 36.656 22.703 1 89.25 464 LYS A CA 1
ATOM 3720 C C . LYS A 1 464 ? -20.469 37.688 22.422 1 89.25 464 LYS A C 1
ATOM 3722 O O . LYS A 1 464 ? -20.188 38.812 22.016 1 89.25 464 LYS A O 1
ATOM 3727 N N . ASP A 1 465 ? -21.656 37.25 22.516 1 88.31 465 ASP A N 1
ATOM 3728 C CA . ASP A 1 465 ? -22.844 38.094 22.312 1 88.31 465 ASP A CA 1
ATOM 3729 C C . ASP A 1 465 ? -23.828 37.938 23.469 1 88.31 465 ASP A C 1
ATOM 3731 O O . ASP A 1 465 ? -24.125 36.844 23.906 1 88.31 465 ASP A O 1
ATOM 3735 N N . GLU A 1 466 ? -24.281 38.969 24.031 1 85.88 466 GLU A N 1
ATOM 3736 C CA . GLU A 1 466 ? -25.141 38.969 25.203 1 85.88 466 GLU A CA 1
ATOM 3737 C C . GLU A 1 466 ? -26.469 38.25 24.922 1 85.88 466 GLU A C 1
ATOM 3739 O O . GLU A 1 466 ? -27 37.562 25.766 1 85.88 466 GLU A O 1
ATOM 3744 N N . LYS A 1 467 ? -26.984 38.438 23.781 1 85.56 467 LYS A N 1
ATOM 3745 C CA . LYS A 1 467 ? -28.312 37.938 23.422 1 85.56 467 LYS A CA 1
ATOM 3746 C C . LYS A 1 467 ? -28.234 36.531 22.891 1 85.56 467 LYS A C 1
ATOM 3748 O O . LYS A 1 467 ? -29.094 35.688 23.219 1 85.56 467 LYS A O 1
ATOM 3753 N N . TRP A 1 468 ? -27.219 36.25 22.125 1 88.38 468 TRP A N 1
ATOM 3754 C CA . TRP A 1 468 ? -27.219 35 21.359 1 88.38 468 TRP A CA 1
ATOM 3755 C C . TRP A 1 468 ? -26.156 34.062 21.875 1 88.38 468 TRP A C 1
ATOM 3757 O O . TRP A 1 468 ? -26.031 32.906 21.406 1 88.38 468 TRP A O 1
ATOM 3767 N N . GLY A 1 469 ? -25.406 34.5 22.891 1 88.5 469 GLY A N 1
ATOM 3768 C CA . GLY A 1 469 ? -24.25 33.719 23.328 1 88.5 469 GLY A CA 1
ATOM 3769 C C . GLY A 1 469 ? -23 34 22.531 1 88.5 469 GLY A C 1
ATOM 3770 O O . GLY A 1 469 ? -22.031 34.562 23.047 1 88.5 469 GLY A O 1
ATOM 3771 N N . GLU A 1 470 ? -23.062 33.594 21.219 1 91.38 470 GLU A N 1
ATOM 3772 C CA . GLU A 1 470 ? -21.984 33.938 20.281 1 91.38 470 GLU A CA 1
ATOM 3773 C C . GLU A 1 470 ? -22.531 34.375 18.922 1 91.38 470 GLU A C 1
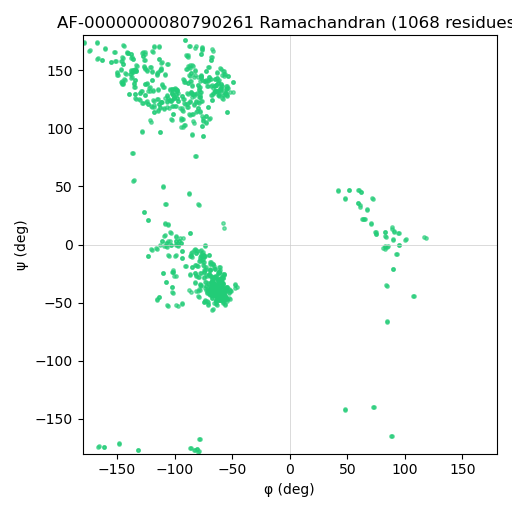ATOM 3775 O O . GLU A 1 470 ? -23.641 33.969 18.547 1 91.38 470 GLU A O 1
ATOM 3780 N N . ARG A 1 471 ? -21.812 35.188 18.344 1 92.44 471 ARG A N 1
ATOM 3781 C CA . ARG A 1 471 ? -22.094 35.594 16.969 1 92.44 471 ARG A CA 1
ATOM 3782 C C . ARG A 1 471 ? -20.812 35.562 16.125 1 92.44 471 ARG A C 1
ATOM 3784 O O . ARG A 1 471 ? -19.719 35.781 16.641 1 92.44 471 ARG A O 1
ATOM 3791 N N . PRO A 1 472 ? -20.969 35.281 14.867 1 93.81 472 PRO A N 1
ATOM 3792 C CA . PRO A 1 472 ? -19.797 35.188 14.016 1 93.81 472 PRO A CA 1
ATOM 3793 C C . PRO A 1 472 ? -19.219 36.562 13.633 1 93.81 472 PRO A C 1
ATOM 3795 O O . PRO A 1 472 ? -19.984 37.5 13.398 1 93.81 472 PRO A O 1
ATOM 3798 N N . ILE A 1 473 ? -17.938 36.625 13.594 1 94.62 473 ILE A N 1
ATOM 3799 C CA . ILE A 1 473 ? -17.172 37.719 13.023 1 94.62 473 ILE A CA 1
ATOM 3800 C C . ILE A 1 473 ? -16.234 37.188 11.938 1 94.62 473 ILE A C 1
ATOM 3802 O O . ILE A 1 473 ? -15.609 36.156 12.109 1 94.62 473 ILE A O 1
ATOM 3806 N N . ALA A 1 474 ? -16.266 37.875 10.812 1 95.56 474 ALA A N 1
ATOM 3807 C CA . ALA A 1 474 ? -15.414 37.438 9.711 1 95.56 474 ALA A CA 1
ATOM 3808 C C . ALA A 1 474 ? -14.203 38.344 9.562 1 95.56 474 ALA A C 1
ATOM 3810 O O . ALA A 1 474 ? -14.344 39.562 9.461 1 95.56 474 ALA A O 1
ATOM 3811 N N . PHE A 1 475 ? -13.086 37.812 9.602 1 95.31 475 PHE A N 1
ATOM 3812 C CA . PHE A 1 475 ? -11.859 38.5 9.242 1 95.31 475 PHE A CA 1
ATOM 3813 C C . PHE A 1 475 ? -11.508 38.25 7.781 1 95.31 475 PHE A C 1
ATOM 3815 O O . PHE A 1 475 ? -11.484 37.125 7.328 1 95.31 475 PHE A O 1
ATOM 3822 N N . ILE A 1 476 ? -11.273 39.312 7.016 1 95.5 476 ILE A N 1
ATOM 3823 C CA . ILE A 1 476 ? -11.094 39.219 5.57 1 95.5 476 ILE A CA 1
ATOM 3824 C C . ILE A 1 476 ? -9.781 39.875 5.16 1 95.5 476 ILE A C 1
ATOM 3826 O O . ILE A 1 476 ? -9.461 40.969 5.605 1 95.5 476 ILE A O 1
ATOM 3830 N N . VAL A 1 477 ? -8.969 39.188 4.406 1 94.88 477 VAL A N 1
ATOM 3831 C CA . VAL A 1 477 ? -7.891 39.781 3.635 1 94.88 477 VAL A CA 1
ATOM 3832 C C . VAL A 1 477 ? -8.375 40.094 2.217 1 94.88 477 VAL A C 1
ATOM 3834 O O . VAL A 1 477 ? -8.57 39.156 1.418 1 94.88 477 VAL A O 1
ATOM 3837 N N . PRO A 1 478 ? -8.562 41.312 1.868 1 93.88 478 PRO A N 1
ATOM 3838 C CA . PRO A 1 478 ? -9.094 41.656 0.545 1 93.88 478 PRO A CA 1
ATOM 3839 C C . PRO A 1 478 ? -8.023 41.688 -0.538 1 93.88 478 PRO A C 1
ATOM 3841 O O . PRO A 1 478 ? -6.863 42 -0.256 1 93.88 478 PRO A O 1
ATOM 3844 N N . LYS A 1 479 ? -8.391 41.281 -1.691 1 90.75 479 LYS A N 1
ATOM 3845 C CA . LYS A 1 479 ? -7.566 41.438 -2.883 1 90.75 479 LYS A CA 1
ATOM 3846 C C . LYS A 1 479 ? -7.641 42.875 -3.408 1 90.75 479 LYS A C 1
ATOM 3848 O O . LYS A 1 479 ? -6.703 43.344 -4.051 1 90.75 479 LYS A O 1
ATOM 3853 N N . GLU A 1 480 ? -8.789 43.438 -3.348 1 91.5 480 GLU A N 1
ATOM 3854 C CA . GLU A 1 480 ? -9.156 44.781 -3.746 1 91.5 480 GLU A CA 1
ATOM 3855 C C . GLU A 1 480 ? -10.094 45.438 -2.727 1 91.5 480 GLU A C 1
ATOM 3857 O O . GLU A 1 480 ? -10.586 44.75 -1.821 1 91.5 480 GLU A O 1
ATOM 3862 N N . PRO A 1 481 ? -10.164 46.688 -2.869 1 92.31 481 PRO A N 1
ATOM 3863 C CA . PRO A 1 481 ? -11.055 47.344 -1.908 1 92.31 481 PRO A CA 1
ATOM 3864 C C . PRO A 1 481 ? -12.461 46.75 -1.899 1 92.31 481 PRO A C 1
ATOM 3866 O O . PRO A 1 481 ? -13.047 46.5 -2.961 1 92.31 481 PRO A O 1
ATOM 3869 N N . ILE A 1 482 ? -12.945 46.375 -0.702 1 92.56 482 ILE A N 1
ATOM 3870 C CA . ILE A 1 482 ? -14.242 45.75 -0.511 1 92.56 482 ILE A CA 1
ATOM 3871 C C . ILE A 1 482 ? -14.938 46.375 0.706 1 92.56 482 ILE A C 1
ATOM 3873 O O . ILE A 1 482 ? -14.281 46.75 1.677 1 92.56 482 ILE A O 1
ATOM 3877 N N . THR A 1 483 ? -16.234 46.531 0.651 1 93.31 483 THR A N 1
ATOM 3878 C CA . THR A 1 483 ? -16.984 47.094 1.776 1 93.31 483 THR A CA 1
ATOM 3879 C C . THR A 1 483 ? -17.766 46 2.484 1 93.31 483 THR A C 1
ATOM 3881 O O . THR A 1 483 ? -18.047 44.938 1.899 1 93.31 483 THR A O 1
ATOM 3884 N N . GLU A 1 484 ? -18.031 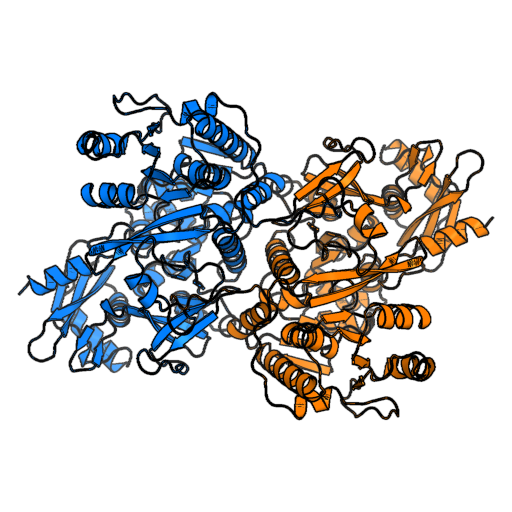46.281 3.729 1 94.38 484 GLU A N 1
ATOM 3885 C CA . GLU A 1 484 ? -18.891 45.344 4.484 1 94.38 484 GLU A CA 1
ATOM 3886 C C . GLU A 1 484 ? -20.219 45.125 3.789 1 94.38 484 GLU A C 1
ATOM 3888 O O . GLU A 1 484 ? -20.75 44.031 3.777 1 94.38 484 GLU A O 1
ATOM 3893 N N . GLU A 1 485 ? -20.734 46.156 3.201 1 94 485 GLU A N 1
ATOM 3894 C CA . GLU A 1 485 ? -22.031 46.094 2.531 1 94 485 GLU A CA 1
ATOM 3895 C C . GLU A 1 485 ? -21.984 45.156 1.337 1 94 485 GLU A C 1
ATOM 3897 O O . GLU A 1 485 ? -22.938 44.406 1.105 1 94 485 GLU A O 1
ATOM 3902 N N . GLU A 1 486 ? -20.938 45.188 0.653 1 94.75 486 GLU A N 1
ATOM 3903 C CA . GLU A 1 486 ? -20.766 44.312 -0.49 1 94.75 486 GLU A CA 1
ATOM 3904 C C . GLU A 1 486 ? -20.797 42.844 -0.057 1 94.75 486 GLU A C 1
ATOM 3906 O O . GLU A 1 486 ? -21.469 42.031 -0.679 1 94.75 486 GLU A O 1
ATOM 3911 N N . LEU A 1 487 ? -20.109 42.562 0.989 1 95.5 487 LEU A N 1
ATOM 3912 C CA . LEU A 1 487 ? -20.031 41.219 1.477 1 95.5 487 LEU A CA 1
ATOM 3913 C C . LEU A 1 487 ? -21.375 40.75 2.053 1 95.5 487 LEU A C 1
ATOM 3915 O O . LEU A 1 487 ? -21.781 39.625 1.846 1 95.5 487 LEU A O 1
ATOM 3919 N N . ARG A 1 488 ? -21.984 41.625 2.793 1 95.12 488 ARG A N 1
ATOM 3920 C CA . ARG A 1 488 ? -23.281 41.281 3.373 1 95.12 488 ARG A CA 1
ATOM 3921 C C . ARG A 1 488 ? -24.312 41 2.283 1 95.12 488 ARG A C 1
ATOM 3923 O O . ARG A 1 488 ? -25.094 40.062 2.402 1 95.12 488 ARG A O 1
ATOM 3930 N N . ASN A 1 489 ? -24.328 41.844 1.235 1 95.5 489 ASN A N 1
ATOM 3931 C CA . ASN A 1 489 ? -25.25 41.625 0.115 1 95.5 489 ASN A CA 1
ATOM 3932 C C . ASN A 1 489 ? -24.969 40.312 -0.576 1 95.5 489 ASN A C 1
ATOM 3934 O O . ASN A 1 489 ? -25.906 39.594 -0.938 1 95.5 489 ASN A O 1
ATOM 3938 N N . PHE A 1 490 ? -23.766 40.094 -0.739 1 95.5 490 PHE A N 1
ATOM 3939 C CA . PHE A 1 490 ? -23.359 38.844 -1.349 1 95.5 490 PHE A CA 1
ATOM 3940 C C . PHE A 1 490 ? -23.859 37.656 -0.519 1 95.5 490 PHE A C 1
ATOM 3942 O O . PHE A 1 490 ? -24.422 36.688 -1.06 1 95.5 490 PHE A O 1
ATOM 3949 N N . LEU A 1 491 ? -23.656 37.688 0.797 1 95.69 491 LEU A N 1
ATOM 3950 C CA . LEU A 1 491 ? -24.031 36.594 1.687 1 95.69 491 LEU A CA 1
ATOM 3951 C C . LEU A 1 491 ? -25.547 36.469 1.757 1 95.69 491 LEU A C 1
ATOM 3953 O O . LEU A 1 491 ? -26.062 35.344 1.897 1 95.69 491 LEU A O 1
ATOM 3957 N N . LEU A 1 492 ? -26.234 37.594 1.636 1 94.75 492 LEU A N 1
ATOM 3958 C CA . LEU A 1 492 ? -27.688 37.531 1.576 1 94.75 492 LEU A CA 1
ATOM 3959 C C . LEU A 1 492 ? -28.156 36.812 0.319 1 94.75 492 LEU A C 1
ATOM 3961 O O . LEU A 1 492 ? -29.109 36.031 0.363 1 94.75 492 LEU A O 1
ATOM 3965 N N . GLU A 1 493 ? -27.5 37.094 -0.689 1 95 493 GLU A N 1
ATOM 3966 C CA . GLU A 1 493 ? -27.797 36.375 -1.933 1 95 493 GLU A CA 1
ATOM 3967 C C . GLU A 1 493 ? -27.547 34.875 -1.794 1 95 493 GLU A C 1
ATOM 3969 O O . GLU A 1 493 ? -28.328 34.062 -2.268 1 95 493 GLU A O 1
ATOM 3974 N N . MET A 1 494 ? -26.438 34.594 -1.218 1 93.69 494 MET A N 1
ATOM 3975 C CA . MET A 1 494 ? -26.094 33.188 -1.003 1 93.69 494 MET A CA 1
ATOM 3976 C C . MET A 1 494 ? -27.125 32.5 -0.099 1 93.69 494 MET A C 1
ATOM 3978 O O . MET A 1 494 ? -27.453 31.344 -0.286 1 93.69 494 MET A O 1
ATOM 3982 N N . SER A 1 495 ? -27.578 33.25 0.894 1 91.25 495 SER A N 1
ATOM 3983 C CA . SER A 1 495 ? -28.609 32.75 1.786 1 91.25 495 SER A CA 1
ATOM 3984 C C . SER A 1 495 ? -29.906 32.5 1.03 1 91.25 495 SER A C 1
ATOM 3986 O O . SER A 1 495 ? -30.562 31.469 1.249 1 91.25 495 SER A O 1
ATOM 3988 N N . ASN A 1 496 ? -30.219 33.344 0.14 1 91.75 496 ASN A N 1
ATOM 3989 C CA . ASN A 1 496 ? -31.406 33.188 -0.683 1 91.75 496 ASN A CA 1
ATOM 3990 C C . ASN A 1 496 ? -31.312 31.969 -1.585 1 91.75 496 ASN A C 1
ATOM 3992 O O . ASN A 1 496 ? -32.344 31.359 -1.921 1 91.75 496 ASN A O 1
ATOM 3996 N N . GLN A 1 497 ? -30.125 31.656 -1.891 1 91.25 497 GLN A N 1
ATOM 3997 C CA . GLN A 1 497 ? -29.891 30.484 -2.74 1 91.25 497 GLN A CA 1
ATOM 3998 C C . GLN A 1 497 ? -29.828 29.203 -1.913 1 91.25 497 GLN A C 1
ATOM 4000 O O . GLN A 1 497 ? -29.656 28.109 -2.463 1 91.25 497 GLN A O 1
ATOM 4005 N N . GLY A 1 498 ? -29.844 29.375 -0.62 1 85.56 498 GLY A N 1
ATOM 4006 C CA . GLY A 1 498 ? -29.906 28.219 0.255 1 85.56 498 GLY A CA 1
ATOM 4007 C C . GLY A 1 498 ? -28.531 27.672 0.626 1 85.56 498 GLY A C 1
ATOM 4008 O O . GLY A 1 498 ? -28.422 26.578 1.156 1 85.56 498 GLY A O 1
ATOM 4009 N N . LYS A 1 499 ? -27.516 28.422 0.396 1 85.69 499 LYS A N 1
ATOM 4010 C CA . LYS A 1 499 ? -26.172 27.969 0.68 1 85.69 499 LYS A CA 1
ATOM 4011 C C . LYS A 1 499 ? -25.812 28.156 2.152 1 85.69 499 LYS A C 1
ATOM 4013 O O . LYS A 1 499 ? -25 27.422 2.707 1 85.69 499 LYS A O 1
ATOM 4018 N N . ILE A 1 500 ? -26.406 29.266 2.691 1 89.75 500 ILE A N 1
ATOM 4019 C CA . ILE A 1 500 ? -26.234 29.516 4.117 1 89.75 500 ILE A CA 1
ATOM 4020 C C . ILE A 1 500 ? -27.547 30.047 4.699 1 89.75 500 ILE A C 1
ATOM 4022 O O . ILE A 1 500 ? -28.484 30.359 3.959 1 89.75 500 ILE A O 1
ATOM 4026 N N . GLN A 1 501 ? -27.641 30.016 5.969 1 88 501 GLN A N 1
ATOM 4027 C CA . GLN A 1 501 ? -28.797 30.625 6.621 1 88 501 GLN A CA 1
ATOM 4028 C C . GLN A 1 501 ? -28.562 32.125 6.887 1 88 501 GLN A C 1
ATOM 4030 O O . GLN A 1 501 ? -27.438 32.531 7.184 1 88 501 GLN A O 1
ATOM 4035 N N . LYS A 1 502 ? -29.609 32.875 6.785 1 89.94 502 LYS A N 1
ATOM 4036 C CA . LYS A 1 502 ? -29.531 34.312 6.949 1 89.94 502 LYS A CA 1
ATOM 4037 C C . LYS A 1 502 ? -28.922 34.656 8.305 1 89.94 502 LYS A C 1
ATOM 4039 O O . LYS A 1 502 ? -28.109 35.594 8.406 1 89.94 502 LYS A O 1
ATOM 4044 N N . TRP A 1 503 ? -29.328 33.906 9.359 1 89.12 503 TRP A N 1
ATOM 4045 C CA . TRP A 1 503 ? -28.922 34.281 10.711 1 89.12 503 TRP A CA 1
ATOM 4046 C C . TRP A 1 503 ? -27.469 33.875 10.953 1 89.12 503 TRP A C 1
ATOM 4048 O O . TRP A 1 503 ? -26.906 34.188 12.016 1 89.12 503 TRP A O 1
ATOM 4058 N N . TRP A 1 504 ? -26.812 33.156 9.945 1 90.94 504 TRP A N 1
ATOM 4059 C CA . TRP A 1 504 ? -25.391 32.812 10.031 1 90.94 504 TRP A CA 1
ATOM 4060 C C . TRP A 1 504 ? -24.531 34.031 9.688 1 90.94 504 TRP A C 1
ATOM 4062 O O . TRP A 1 504 ? -23.328 34.031 9.992 1 90.94 504 TRP A O 1
ATOM 4072 N N . ILE A 1 505 ? -25.031 34.938 8.961 1 93.81 505 ILE A N 1
ATOM 4073 C CA . ILE A 1 505 ? -24.25 36.031 8.406 1 93.81 505 ILE A CA 1
ATOM 4074 C C . ILE A 1 505 ? -23.547 36.781 9.539 1 93.81 505 ILE A C 1
ATOM 4076 O O . ILE A 1 505 ? -24.172 37.156 10.539 1 93.81 505 ILE A O 1
ATOM 4080 N N . PRO A 1 506 ? -22.25 37 9.367 1 94.94 506 PRO A N 1
ATOM 4081 C CA . PRO A 1 506 ? -21.469 37.656 10.422 1 94.94 506 PRO A CA 1
ATOM 4082 C C . PRO A 1 506 ? -22 39.031 10.773 1 94.94 506 PRO A C 1
ATOM 4084 O O . PRO A 1 506 ? -22.438 39.781 9.891 1 94.94 506 PRO A O 1
ATOM 4087 N N . ASP A 1 507 ? -21.875 39.344 12.016 1 90.5 507 ASP A N 1
ATOM 4088 C CA . ASP A 1 507 ? -22.312 40.656 12.484 1 90.5 507 ASP A CA 1
ATOM 4089 C C . ASP A 1 507 ? -21.344 41.75 12.055 1 90.5 507 ASP A C 1
ATOM 4091 O O . ASP A 1 507 ? -21.719 42.906 11.938 1 90.5 507 ASP A O 1
ATOM 4095 N N . LYS A 1 508 ? -20.125 41.312 11.93 1 92.5 508 LYS A N 1
ATOM 4096 C CA . LYS A 1 508 ? -19.062 42.25 11.594 1 92.5 508 LYS A CA 1
ATOM 4097 C C . LYS A 1 508 ? -18.047 41.625 10.664 1 92.5 508 LYS A C 1
ATOM 4099 O O . LYS A 1 508 ? -17.781 40.406 10.758 1 92.5 508 LYS A O 1
ATOM 4104 N N . PHE A 1 509 ? -17.625 42.469 9.758 1 95.06 509 PHE A N 1
ATOM 4105 C CA . PHE A 1 509 ? -16.516 42.094 8.875 1 95.06 509 PHE A CA 1
ATOM 4106 C C . PHE A 1 509 ? -15.289 42.938 9.148 1 95.06 509 PHE A C 1
ATOM 4108 O O . PHE A 1 509 ? -15.336 44.188 9.039 1 95.06 509 PHE A O 1
ATOM 4115 N N . ILE A 1 510 ? -14.258 42.312 9.555 1 94.56 510 ILE A N 1
ATOM 4116 C CA . ILE A 1 510 ? -13.023 43.031 9.875 1 94.56 510 ILE A CA 1
ATOM 4117 C C . ILE A 1 510 ? -11.992 42.812 8.773 1 94.56 510 ILE A C 1
ATOM 4119 O O . ILE A 1 510 ? -11.617 41.656 8.5 1 94.56 510 ILE A O 1
ATOM 4123 N N . PHE A 1 511 ? -11.586 43.844 8.109 1 94.81 511 PHE A N 1
ATOM 4124 C CA . PHE A 1 511 ? -10.602 43.75 7.039 1 94.81 511 PHE A CA 1
ATOM 4125 C C . PHE A 1 511 ? -9.188 43.875 7.594 1 94.81 511 PHE A C 1
ATOM 4127 O O . PHE A 1 511 ? -8.867 44.875 8.25 1 94.81 511 PHE A O 1
ATOM 4134 N N . ILE A 1 512 ? -8.359 42.906 7.383 1 93.94 512 ILE A N 1
ATOM 4135 C CA . ILE A 1 512 ? -6.992 42.938 7.895 1 93.94 512 ILE A CA 1
ATOM 4136 C C . ILE A 1 512 ? -6.012 42.719 6.746 1 93.94 512 ILE A C 1
ATOM 4138 O O . ILE A 1 512 ? -6.402 42.281 5.652 1 93.94 512 ILE A O 1
ATOM 4142 N N . GLN A 1 513 ? -4.719 43 6.938 1 91.31 513 GLN A N 1
ATOM 4143 C CA . GLN A 1 513 ? -3.701 42.938 5.895 1 91.31 513 GLN A CA 1
ATOM 4144 C C . GLN A 1 513 ? -3.225 41.5 5.695 1 91.31 513 GLN A C 1
ATOM 4146 O O . GLN A 1 513 ? -2.898 41.094 4.578 1 91.31 513 GLN A O 1
ATOM 4151 N N . SER A 1 514 ? -3.102 40.844 6.805 1 92 514 SER A N 1
ATOM 4152 C CA . SER A 1 514 ? -2.637 39.438 6.754 1 92 514 SER A CA 1
ATOM 4153 C C . SER A 1 514 ? -3.207 38.625 7.91 1 92 514 SER A C 1
ATOM 4155 O O . SER A 1 514 ? -3.498 39.188 8.977 1 92 514 SER A O 1
ATOM 4157 N N . MET A 1 515 ? -3.426 37.406 7.672 1 92.56 515 MET A N 1
ATOM 4158 C CA . MET A 1 515 ? -3.947 36.5 8.703 1 92.56 515 MET A CA 1
ATOM 4159 C C . MET A 1 515 ? -2.842 36.062 9.656 1 92.56 515 MET A C 1
ATOM 4161 O O . MET A 1 515 ? -1.722 35.781 9.227 1 92.56 515 MET A O 1
ATOM 4165 N N . PRO A 1 516 ? -3.121 36.125 10.977 1 91.31 516 PRO A N 1
ATOM 4166 C CA . PRO A 1 516 ? -2.176 35.469 11.891 1 91.31 516 PRO A CA 1
ATOM 4167 C C . PRO A 1 516 ? -2.066 33.969 11.656 1 91.31 516 PRO A C 1
ATOM 4169 O O . PRO A 1 516 ? -3.066 33.312 11.352 1 91.31 516 PRO A O 1
ATOM 4172 N N . LEU A 1 517 ? -0.898 33.5 11.766 1 88.94 517 LEU A N 1
ATOM 4173 C CA . LEU A 1 517 ? -0.675 32.125 11.43 1 88.94 517 LEU A CA 1
ATOM 4174 C C . LEU A 1 517 ? -0.148 31.344 12.633 1 88.94 517 LEU A C 1
ATOM 4176 O O . LEU A 1 517 ? 0.539 31.906 13.484 1 88.94 517 LEU A O 1
ATOM 4180 N N . THR A 1 518 ? -0.516 30.078 12.672 1 84.75 518 THR A N 1
ATOM 4181 C CA . THR A 1 518 ? 0.039 29.141 13.656 1 84.75 518 THR A CA 1
ATOM 4182 C C . THR A 1 518 ? 1.43 28.688 13.227 1 84.75 518 THR A C 1
ATOM 4184 O O . THR A 1 518 ? 1.933 29.094 12.18 1 84.75 518 THR A O 1
ATOM 4187 N N . SER A 1 519 ? 1.971 27.766 14.109 1 78.62 519 SER A N 1
ATOM 4188 C CA . SER A 1 519 ? 3.311 27.25 13.859 1 78.62 519 SER A CA 1
ATOM 4189 C C . SER A 1 519 ? 3.332 26.344 12.633 1 78.62 519 SER A C 1
ATOM 4191 O O . SER A 1 519 ? 4.398 26.062 12.086 1 78.62 519 SER A O 1
ATOM 4193 N N . THR A 1 520 ? 2.244 25.922 12.188 1 76.19 520 THR A N 1
ATOM 4194 C CA . THR A 1 520 ? 2.166 25.047 11.023 1 76.19 520 THR A CA 1
ATOM 4195 C C . THR A 1 520 ? 1.591 25.812 9.828 1 76.19 520 THR A C 1
ATOM 4197 O O . THR A 1 520 ? 1.076 25.203 8.891 1 76.19 520 THR A O 1
ATOM 4200 N N . ASN A 1 521 ? 1.614 27.156 9.891 1 77.44 521 ASN A N 1
ATOM 4201 C CA . ASN A 1 521 ? 1.224 28.062 8.812 1 77.44 521 ASN A CA 1
ATOM 4202 C C . ASN A 1 521 ? -0.284 28.031 8.578 1 77.44 521 ASN A C 1
ATOM 4204 O O . ASN A 1 521 ? -0.753 28.359 7.488 1 77.44 521 ASN A O 1
ATOM 4208 N N . LYS A 1 522 ? -1.02 27.531 9.578 1 86.88 522 LYS A N 1
ATOM 4209 C CA . LYS A 1 522 ? -2.475 27.625 9.508 1 86.88 522 LYS A CA 1
ATOM 4210 C C . LYS A 1 522 ? -2.98 28.938 10.078 1 86.88 522 LYS A C 1
ATOM 4212 O O . LYS A 1 522 ? -2.287 29.594 10.867 1 86.88 522 LYS A O 1
ATOM 4217 N N . ILE A 1 523 ? -4.125 29.406 9.625 1 88.44 523 ILE A N 1
ATOM 4218 C CA . ILE A 1 523 ? -4.727 30.609 10.219 1 88.44 523 ILE A CA 1
ATOM 4219 C C . ILE A 1 523 ? -4.973 30.375 11.703 1 88.44 523 ILE A C 1
ATOM 4221 O O . ILE A 1 523 ? -5.531 29.344 12.094 1 88.44 523 ILE A O 1
ATOM 4225 N N . ASP A 1 524 ? -4.484 31.219 12.609 1 89.62 524 ASP A N 1
ATOM 4226 C CA . ASP A 1 524 ? -4.625 31.125 14.055 1 89.62 524 ASP A CA 1
ATOM 4227 C C . ASP A 1 524 ? -5.945 31.75 14.523 1 89.62 524 ASP A C 1
ATOM 4229 O O . ASP A 1 524 ? -5.996 32.938 14.859 1 89.62 524 ASP A O 1
ATOM 4233 N N . LYS A 1 525 ? -6.965 31.016 14.688 1 88.31 525 LYS A N 1
ATOM 4234 C CA . LYS A 1 525 ? -8.289 31.516 15.039 1 88.31 525 LYS A CA 1
ATOM 4235 C C . LYS A 1 525 ? -8.344 31.953 16.5 1 88.31 525 LYS A C 1
ATOM 4237 O O . LYS A 1 525 ? -9.234 32.719 16.891 1 88.31 525 LYS A O 1
ATOM 4242 N N . LYS A 1 526 ? -7.445 31.438 17.281 1 85.25 526 LYS A N 1
ATOM 4243 C CA . LYS A 1 526 ? -7.395 31.875 18.672 1 85.25 526 LYS A CA 1
ATOM 4244 C C . LYS A 1 526 ? -7.07 33.375 18.766 1 85.25 526 LYS A C 1
ATOM 4246 O O . LYS A 1 526 ? -7.738 34.094 19.484 1 85.25 526 LYS A O 1
ATOM 4251 N N . ILE A 1 527 ? -6.059 33.719 17.969 1 89.19 527 ILE A N 1
ATOM 4252 C CA . ILE A 1 527 ? -5.66 35.125 17.953 1 89.19 527 ILE A CA 1
ATOM 4253 C C . ILE A 1 527 ? -6.809 36 17.406 1 89.19 527 ILE A C 1
ATOM 4255 O O . ILE A 1 527 ? -7.09 37.062 17.938 1 89.19 527 ILE A O 1
ATOM 4259 N N . LEU A 1 528 ? -7.488 35.5 16.438 1 91.06 528 LEU A N 1
ATOM 4260 C CA . LEU A 1 528 ? -8.586 36.25 15.828 1 91.06 528 LEU A CA 1
ATOM 4261 C C . LEU A 1 528 ? -9.758 36.375 16.797 1 91.06 528 LEU A C 1
ATOM 4263 O O . LEU A 1 528 ? -10.422 37.438 16.828 1 91.06 528 LEU A O 1
ATOM 4267 N N . ARG A 1 529 ? -9.969 35.344 17.578 1 88.94 529 ARG A N 1
ATOM 4268 C CA . ARG A 1 529 ? -11.023 35.406 18.578 1 88.94 529 ARG A CA 1
ATOM 4269 C C . ARG A 1 529 ? -10.711 36.469 19.641 1 88.94 529 ARG A C 1
ATOM 4271 O O . ARG A 1 529 ? -11.609 37.188 20.078 1 88.94 529 ARG A O 1
ATOM 4278 N N . ASP A 1 530 ? -9.438 36.5 20.016 1 90.19 530 ASP A N 1
ATOM 4279 C CA . ASP A 1 530 ? -9.008 37.5 20.969 1 90.19 530 ASP A CA 1
ATOM 4280 C C . ASP A 1 530 ? -9.195 38.906 20.406 1 90.19 530 ASP A C 1
ATOM 4282 O O . ASP A 1 530 ? -9.625 39.844 21.125 1 90.19 530 ASP A O 1
ATOM 4286 N N . LEU A 1 531 ? -8.914 39.062 19.172 1 88.25 531 LEU A N 1
ATOM 4287 C CA . LEU A 1 531 ? -9.086 40.344 18.5 1 88.25 531 LEU A CA 1
ATOM 4288 C C . LEU A 1 531 ? -10.555 40.719 18.391 1 88.25 531 LEU A C 1
ATOM 4290 O O . LEU A 1 531 ? -10.922 41.875 18.547 1 88.25 531 LEU A O 1
ATOM 4294 N N . ALA A 1 532 ? -11.305 39.688 18.109 1 87.56 532 ALA A N 1
ATOM 4295 C CA . ALA A 1 532 ? -12.75 39.906 17.984 1 87.56 532 ALA A CA 1
ATOM 4296 C C . ALA A 1 532 ? -13.352 40.375 19.297 1 87.56 532 ALA A C 1
ATOM 4298 O O . ALA A 1 532 ? -14.258 41.219 19.312 1 87.56 532 ALA A O 1
ATOM 4299 N N . ASN A 1 533 ? -12.836 39.875 20.359 1 84.75 533 ASN A N 1
ATOM 4300 C CA . ASN A 1 533 ? -13.352 40.219 21.672 1 84.75 533 ASN A CA 1
ATOM 4301 C C . ASN A 1 533 ? -12.836 41.562 22.141 1 84.75 533 ASN A C 1
ATOM 4303 O O . ASN A 1 533 ? -13.445 42.188 23 1 84.75 533 ASN A O 1
ATOM 4307 N N . LYS A 1 534 ? -11.648 42 21.703 1 76.88 534 LYS A N 1
ATOM 4308 C CA . LYS A 1 534 ? -11.086 43.281 22.047 1 76.88 534 LYS A CA 1
ATOM 4309 C C . LYS A 1 534 ? -11.703 44.406 21.219 1 76.88 534 LYS A C 1
ATOM 4311 O O . LYS A 1 534 ? -11.766 45.562 21.656 1 76.88 534 LYS A O 1
ATOM 4316 N N . SER A 1 535 ? -11.781 44.031 19.891 1 61.03 535 SER A N 1
ATOM 4317 C CA . SER A 1 535 ? -12.312 45.031 18.969 1 61.03 535 SER A CA 1
ATOM 4318 C C . SER A 1 535 ? -13.711 45.5 19.391 1 61.03 535 SER A C 1
ATOM 4320 O O . SER A 1 535 ? -14.383 46.219 18.656 1 61.03 535 SER A O 1
ATOM 4322 N N . MET A 1 536 ? -14.109 45.188 20.625 1 48.94 536 MET A N 1
ATOM 4323 C CA . MET A 1 536 ? -15.234 45.906 21.25 1 48.94 536 MET A CA 1
ATOM 4324 C C . MET A 1 536 ? -14.773 47.219 21.859 1 48.94 536 MET A C 1
ATOM 4326 O O . MET A 1 536 ? -13.68 47.312 22.406 1 48.94 536 MET A O 1
ATOM 4330 N N . MET B 1 1 ? -9.555 2.836 32.656 1 55.31 1 MET B N 1
ATOM 4331 C CA . MET B 1 1 ? -8.641 2.199 31.703 1 55.31 1 MET B CA 1
ATOM 4332 C C . MET B 1 1 ? -8.984 2.588 30.281 1 55.31 1 MET B C 1
ATOM 4334 O O . MET B 1 1 ? -10.156 2.77 29.938 1 55.31 1 MET B O 1
ATOM 4338 N N . SER B 1 2 ? -7.98 3.023 29.484 1 67.19 2 SER B N 1
ATOM 4339 C CA . SER B 1 2 ? -8.234 3.496 28.125 1 67.19 2 SER B CA 1
ATOM 4340 C C . SER B 1 2 ? -8.938 2.43 27.297 1 67.19 2 SER B C 1
ATOM 4342 O O . SER B 1 2 ? -8.68 1.236 27.453 1 67.19 2 SER B O 1
ATOM 4344 N N . GLU B 1 3 ? -10.023 2.877 26.703 1 88.06 3 GLU B N 1
ATOM 4345 C CA . GLU B 1 3 ? -10.82 2.025 25.828 1 88.06 3 GLU B CA 1
ATOM 4346 C C . GLU B 1 3 ? -10.188 1.919 24.453 1 88.06 3 GLU B C 1
ATOM 4348 O O . GLU B 1 3 ? -10.898 1.844 23.438 1 88.06 3 GLU B O 1
ATOM 4353 N N . TYR B 1 4 ? -8.82 1.932 24.531 1 91.94 4 TYR B N 1
ATOM 4354 C CA . TYR B 1 4 ? -8.055 1.831 23.281 1 91.94 4 TYR B CA 1
ATOM 4355 C C . TYR B 1 4 ? -8.438 0.578 22.516 1 91.94 4 TYR B C 1
ATOM 4357 O O . TYR B 1 4 ? -8.602 -0.498 23.094 1 91.94 4 TYR B O 1
ATOM 4365 N N . TYR B 1 5 ? -8.711 0.72 21.219 1 92.69 5 TYR B N 1
ATOM 4366 C CA . TYR B 1 5 ? -9.039 -0.38 20.328 1 92.69 5 TYR B CA 1
ATOM 4367 C C . TYR B 1 5 ? -7.797 -0.904 19.625 1 92.69 5 TYR B C 1
ATOM 4369 O O . TYR B 1 5 ? -7.176 -0.189 18.828 1 92.69 5 TYR B O 1
ATOM 4377 N N . GLU B 1 6 ? -7.441 -2.133 19.891 1 93 6 GLU B N 1
ATOM 4378 C CA . GLU B 1 6 ? -6.336 -2.758 19.172 1 93 6 GLU B CA 1
ATOM 4379 C C . GLU B 1 6 ? -6.754 -3.18 17.766 1 93 6 GLU B C 1
ATOM 4381 O O . GLU B 1 6 ? -7.398 -4.215 17.594 1 93 6 GLU B O 1
ATOM 4386 N N . TYR B 1 7 ? -6.406 -2.453 16.812 1 97.06 7 TYR B N 1
ATOM 4387 C CA . TYR B 1 7 ? -6.777 -2.707 15.422 1 97.06 7 TYR B CA 1
ATOM 4388 C C . TYR B 1 7 ? -6.043 -3.922 14.875 1 97.06 7 TYR B C 1
ATOM 4390 O O . TYR B 1 7 ? -4.809 -3.941 14.828 1 97.06 7 TYR B O 1
ATOM 4398 N N . GLU B 1 8 ? -6.773 -4.965 14.484 1 97.81 8 GLU B N 1
ATOM 4399 C CA . GLU B 1 8 ? -6.215 -6.188 13.922 1 97.81 8 GLU B CA 1
ATOM 4400 C C . GLU B 1 8 ? -6.273 -6.164 12.398 1 97.81 8 GLU B C 1
ATOM 4402 O O . GLU B 1 8 ? -7.301 -5.809 11.812 1 97.81 8 GLU B O 1
ATOM 4407 N N . LEU B 1 9 ? -5.156 -6.523 11.758 1 98.5 9 LEU B N 1
ATOM 4408 C CA . LEU B 1 9 ? -5.152 -6.656 10.305 1 98.5 9 LEU B CA 1
ATOM 4409 C C . LEU B 1 9 ? -5.855 -7.941 9.875 1 98.5 9 LEU B C 1
ATOM 4411 O O . LEU B 1 9 ? -5.223 -9 9.781 1 98.5 9 LEU B O 1
ATOM 4415 N N . THR B 1 10 ? -7.137 -7.801 9.586 1 98.69 10 THR B N 1
ATOM 4416 C CA . THR B 1 10 ? -7.926 -8.969 9.211 1 98.69 10 THR B CA 1
ATOM 4417 C C . THR B 1 10 ? -8.656 -8.727 7.895 1 98.69 10 THR B C 1
ATOM 4419 O O . THR B 1 10 ? -8.82 -7.586 7.469 1 98.69 10 THR B O 1
ATOM 4422 N N . ILE B 1 11 ? -9.086 -9.766 7.293 1 98.62 11 ILE B N 1
ATOM 4423 C CA . ILE B 1 11 ? -9.633 -9.781 5.938 1 98.62 11 ILE B CA 1
ATOM 4424 C C . ILE B 1 11 ? -10.891 -8.922 5.883 1 98.62 11 ILE B C 1
ATOM 4426 O O . ILE B 1 11 ? -11.156 -8.266 4.871 1 98.62 11 ILE B O 1
ATOM 4430 N N . ASP B 1 12 ? -11.648 -8.844 6.984 1 98.31 12 ASP B N 1
ATOM 4431 C CA . ASP B 1 12 ? -12.867 -8.039 7.004 1 98.31 12 ASP B CA 1
ATOM 4432 C C . ASP B 1 12 ? -12.547 -6.566 6.73 1 98.31 12 ASP B C 1
ATOM 4434 O O . ASP B 1 12 ? -13.375 -5.844 6.172 1 98.31 12 ASP B O 1
ATOM 4438 N N . LYS B 1 13 ? -11.352 -6.133 7.121 1 98.5 13 LYS B N 1
ATOM 4439 C CA . LYS B 1 13 ? -10.969 -4.742 6.883 1 98.5 13 LYS B CA 1
ATOM 4440 C C . LYS B 1 13 ? -10.781 -4.469 5.395 1 98.5 13 LYS B C 1
ATOM 4442 O O . LYS B 1 13 ? -11 -3.348 4.93 1 98.5 13 LYS B O 1
ATOM 4447 N N . ILE B 1 14 ? -10.328 -5.473 4.617 1 98.56 14 ILE B N 1
ATOM 4448 C CA . ILE B 1 14 ? -10.227 -5.34 3.17 1 98.56 14 ILE B CA 1
ATOM 4449 C C . ILE B 1 14 ? -11.609 -5.156 2.566 1 98.56 14 ILE B C 1
ATOM 4451 O O . ILE B 1 14 ? -11.828 -4.262 1.742 1 98.56 14 ILE B O 1
ATOM 4455 N N . LEU B 1 15 ? -12.539 -6.016 2.99 1 98.31 15 LEU B N 1
ATOM 4456 C CA . LEU B 1 15 ? -13.914 -5.918 2.516 1 98.31 15 LEU B CA 1
ATOM 4457 C C . LEU B 1 15 ? -14.508 -4.547 2.834 1 98.31 15 LEU B C 1
ATOM 4459 O O . LEU B 1 15 ? -15.133 -3.922 1.976 1 98.31 15 LEU B O 1
ATOM 4463 N N . ASP B 1 16 ? -14.266 -4.098 4.055 1 97.12 16 ASP B N 1
ATOM 4464 C CA . ASP B 1 16 ? -14.773 -2.807 4.508 1 97.12 16 ASP B CA 1
ATOM 4465 C C . ASP B 1 16 ? -14.211 -1.67 3.656 1 97.12 16 ASP B C 1
ATOM 4467 O O . ASP B 1 16 ? -14.938 -0.75 3.279 1 97.12 16 ASP B O 1
ATOM 4471 N N . THR B 1 17 ? -12.945 -1.723 3.328 1 97.25 17 THR B N 1
ATOM 4472 C CA . THR B 1 17 ? -12.273 -0.721 2.508 1 97.25 17 THR B CA 1
ATOM 4473 C C . THR B 1 17 ? -12.953 -0.592 1.147 1 97.25 17 THR B C 1
ATOM 4475 O O . THR B 1 17 ? -13.25 0.517 0.697 1 97.25 17 THR B O 1
ATOM 4478 N N . GLY B 1 18 ? -13.18 -1.73 0.503 1 97.56 18 GLY B N 1
ATOM 4479 C CA . GLY B 1 18 ? -13.805 -1.721 -0.813 1 97.56 18 GLY B CA 1
ATOM 4480 C C . GLY B 1 18 ? -15.219 -1.184 -0.802 1 97.56 18 GLY B C 1
ATOM 4481 O O . GLY B 1 18 ? -15.578 -0.338 -1.625 1 97.56 18 GLY B O 1
ATOM 4482 N N . VAL B 1 19 ? -15.992 -1.615 0.182 1 97.31 19 VAL B N 1
ATOM 4483 C CA . VAL B 1 19 ? -17.406 -1.282 0.237 1 97.31 19 VAL B CA 1
ATOM 4484 C C . VAL B 1 19 ? -17.578 0.206 0.534 1 97.31 19 VAL B C 1
ATOM 4486 O O . VAL B 1 19 ? -18.469 0.857 -0.019 1 97.31 19 VAL B O 1
ATOM 4489 N N . LYS B 1 20 ? -16.75 0.717 1.343 1 96.12 20 LYS B N 1
ATOM 4490 C CA . LYS B 1 20 ? -16.875 2.105 1.773 1 96.12 20 LYS B CA 1
ATOM 4491 C C . LYS B 1 20 ? -16.547 3.068 0.635 1 96.12 20 LYS B C 1
ATOM 4493 O O . LYS B 1 20 ? -17.266 4.051 0.425 1 96.12 20 LYS B O 1
ATOM 4498 N N . SER B 1 21 ? -15.555 2.787 -0.154 1 96.31 21 SER B N 1
ATOM 4499 C CA . SER B 1 21 ? -15.07 3.744 -1.144 1 96.31 21 SER B CA 1
ATOM 4500 C C . SER B 1 21 ? -15.586 3.404 -2.539 1 96.31 21 SER B C 1
ATOM 4502 O O . SER B 1 21 ? -15.688 4.281 -3.398 1 96.31 21 SER B O 1
ATOM 4504 N N . PHE B 1 22 ? -15.922 2.172 -2.754 1 98.06 22 PHE B N 1
ATOM 4505 C CA . PHE B 1 22 ? -16.312 1.752 -4.098 1 98.06 22 PHE B CA 1
ATOM 4506 C C . PHE B 1 22 ? -17.547 0.878 -4.051 1 98.06 22 PHE B C 1
ATOM 4508 O O . PHE B 1 22 ? -17.578 -0.21 -4.629 1 98.06 22 PHE B O 1
ATOM 4515 N N . PRO B 1 23 ? -18.578 1.364 -3.463 1 98.12 23 PRO B N 1
ATOM 4516 C CA . PRO B 1 23 ? -19.734 0.525 -3.18 1 98.12 23 PRO B CA 1
ATOM 4517 C C . PRO B 1 23 ? -20.406 -0.017 -4.449 1 98.12 23 PRO B C 1
ATOM 4519 O O . PRO B 1 23 ? -20.969 -1.112 -4.434 1 98.12 23 PRO B O 1
ATOM 4522 N N . ASP B 1 24 ? -20.328 0.677 -5.59 1 98.12 24 ASP B N 1
ATOM 4523 C CA . ASP B 1 24 ? -21.062 0.253 -6.785 1 98.12 24 ASP B CA 1
ATOM 4524 C C . ASP B 1 24 ? -20.109 -0.368 -7.812 1 98.12 24 ASP B C 1
ATOM 4526 O O . ASP B 1 24 ? -20.516 -0.632 -8.945 1 98.12 24 ASP B O 1
ATOM 4530 N N . ARG B 1 25 ? -18.828 -0.487 -7.445 1 98.5 25 ARG B N 1
ATOM 4531 C CA . ARG B 1 25 ? -17.906 -1.22 -8.312 1 98.5 25 ARG B CA 1
ATOM 4532 C C . ARG B 1 25 ? -18.344 -2.668 -8.484 1 98.5 25 ARG B C 1
ATOM 4534 O O . ARG B 1 25 ? -18.891 -3.27 -7.555 1 98.5 25 ARG B O 1
ATOM 4541 N N . GLU B 1 26 ? -18.016 -3.303 -9.609 1 98.69 26 GLU B N 1
ATOM 4542 C CA . GLU B 1 26 ? -18.719 -4.543 -9.953 1 98.69 26 GLU B CA 1
ATOM 4543 C C . GLU B 1 26 ? -17.797 -5.75 -9.789 1 98.69 26 GLU B C 1
ATOM 4545 O O . GLU B 1 26 ? -16.578 -5.629 -9.914 1 98.69 26 GLU B O 1
ATOM 4550 N N . ILE B 1 27 ? -18.328 -6.82 -9.422 1 98.88 27 ILE B N 1
ATOM 4551 C CA . ILE B 1 27 ? -17.828 -8.188 -9.547 1 98.88 27 ILE B CA 1
ATOM 4552 C C . ILE B 1 27 ? -18.688 -8.969 -10.531 1 98.88 27 ILE B C 1
ATOM 4554 O O . ILE B 1 27 ? -19.906 -9.016 -10.383 1 98.88 27 ILE B O 1
ATOM 4558 N N . VAL B 1 28 ? -18.094 -9.5 -11.555 1 98.88 28 VAL B N 1
ATOM 4559 C CA . VAL B 1 28 ? -18.844 -10.18 -12.609 1 98.88 28 VAL B CA 1
ATOM 4560 C C . VAL B 1 28 ? -18.406 -11.641 -12.68 1 98.88 28 VAL B C 1
ATOM 4562 O O . VAL B 1 28 ? -17.219 -11.945 -12.75 1 98.88 28 VAL B O 1
ATOM 4565 N N . TYR B 1 29 ? -19.359 -12.547 -12.555 1 98.69 29 TYR B N 1
ATOM 4566 C CA . TYR B 1 29 ? -19.109 -13.969 -12.781 1 98.69 29 TYR B CA 1
ATOM 4567 C C . TYR B 1 29 ? -19.656 -14.406 -14.133 1 98.69 29 TYR B C 1
ATOM 4569 O O . TYR B 1 29 ? -20.859 -14.562 -14.305 1 98.69 29 TYR B O 1
ATOM 4577 N N . ARG B 1 30 ? -18.656 -14.648 -15.039 1 97.44 30 ARG B N 1
ATOM 4578 C CA . ARG B 1 30 ? -19.016 -14.992 -16.406 1 97.44 30 ARG B CA 1
ATOM 4579 C C . ARG B 1 30 ? -20.062 -14.031 -16.953 1 97.44 30 ARG B C 1
ATOM 4581 O O . ARG B 1 30 ? -19.891 -12.812 -16.922 1 97.44 30 ARG B O 1
ATOM 4588 N N . ASP B 1 31 ? -20.953 -14.461 -17.672 1 93.69 31 ASP B N 1
ATOM 4589 C CA . ASP B 1 31 ? -22.094 -13.68 -18.125 1 93.69 31 ASP B CA 1
ATOM 4590 C C . ASP B 1 31 ? -23.375 -14.125 -17.438 1 93.69 31 ASP B C 1
ATOM 4592 O O . ASP B 1 31 ? -24.469 -14.047 -18.016 1 93.69 31 ASP B O 1
ATOM 4596 N N . VAL B 1 32 ? -23.172 -14.516 -16.156 1 95.5 32 VAL B N 1
ATOM 4597 C CA . VAL B 1 32 ? -24.297 -15.172 -15.484 1 95.5 32 VAL B CA 1
ATOM 4598 C C . VAL B 1 32 ? -24.766 -14.305 -14.312 1 95.5 32 VAL B C 1
ATOM 4600 O O . VAL B 1 32 ? -25.969 -14.203 -14.062 1 95.5 32 VAL B O 1
ATOM 4603 N N . ARG B 1 33 ? -23.859 -13.781 -13.438 1 97.75 33 ARG B N 1
ATOM 4604 C CA . ARG B 1 33 ? -24.203 -13.031 -12.242 1 97.75 33 ARG B CA 1
ATOM 4605 C C . ARG B 1 33 ? -23.312 -11.805 -12.07 1 97.75 33 ARG B C 1
ATOM 4607 O O . ARG B 1 33 ? -22.172 -11.805 -12.516 1 97.75 33 ARG B O 1
ATOM 4614 N N . ARG B 1 34 ? -23.859 -10.805 -11.508 1 98.12 34 ARG B N 1
ATOM 4615 C CA . ARG B 1 34 ? -23.188 -9.547 -11.25 1 98.12 34 ARG B CA 1
ATOM 4616 C C . ARG B 1 34 ? -23.484 -9.039 -9.844 1 98.12 34 ARG B C 1
ATOM 4618 O O . ARG B 1 34 ? -24.594 -9.172 -9.352 1 98.12 34 ARG B O 1
ATOM 4625 N N . TYR B 1 35 ? -22.484 -8.547 -9.203 1 98.69 35 TYR B N 1
ATOM 4626 C CA . TYR B 1 35 ? -22.594 -7.914 -7.895 1 98.69 35 TYR B CA 1
ATOM 4627 C C . TYR B 1 35 ? -21.984 -6.52 -7.918 1 98.69 35 TYR B C 1
ATOM 4629 O O . TYR B 1 35 ? -21.156 -6.211 -8.789 1 98.69 35 TYR B O 1
ATOM 4637 N N . THR B 1 36 ? -22.453 -5.641 -7.086 1 98.75 36 THR B N 1
ATOM 4638 C CA . THR B 1 36 ? -21.641 -4.512 -6.648 1 98.75 36 THR B CA 1
ATOM 4639 C C . THR B 1 36 ? -20.828 -4.875 -5.406 1 98.75 36 THR B C 1
ATOM 4641 O O . THR B 1 36 ? -21.125 -5.875 -4.742 1 98.75 36 THR B O 1
ATOM 4644 N N . PHE B 1 37 ? -19.812 -4.133 -5.109 1 98.81 37 PHE B N 1
ATOM 4645 C CA . PHE B 1 37 ? -19.062 -4.406 -3.885 1 98.81 37 PHE B CA 1
ATOM 4646 C C . PHE B 1 37 ? -20 -4.457 -2.682 1 98.81 37 PHE B C 1
ATOM 4648 O O . PHE B 1 37 ? -19.875 -5.336 -1.828 1 98.81 37 PHE B O 1
ATOM 4655 N N . SER B 1 38 ? -20.984 -3.559 -2.6 1 98.44 38 SER B N 1
ATOM 4656 C CA . SER B 1 38 ? -21.922 -3.492 -1.485 1 98.44 38 SER B CA 1
ATOM 4657 C C . SER B 1 38 ? -22.797 -4.738 -1.428 1 98.44 38 SER B C 1
ATOM 4659 O O . SER B 1 38 ? -22.969 -5.336 -0.363 1 98.44 38 SER B O 1
ATOM 4661 N N . SER B 1 39 ? -23.406 -5.09 -2.596 1 98.62 39 SER B N 1
ATOM 4662 C CA . SER B 1 39 ? -24.281 -6.258 -2.609 1 98.62 39 SER B CA 1
ATOM 4663 C C . SER B 1 39 ? -23.5 -7.539 -2.336 1 98.62 39 SER B C 1
ATOM 4665 O O . SER B 1 39 ? -24.016 -8.469 -1.715 1 98.62 39 SER B O 1
ATOM 4667 N N . PHE B 1 40 ? -22.297 -7.617 -2.852 1 98.75 40 PHE B N 1
ATOM 4668 C CA . PHE B 1 40 ? -21.422 -8.758 -2.572 1 98.75 40 PHE B CA 1
ATOM 4669 C C . PHE B 1 40 ? -21.125 -8.859 -1.08 1 98.75 40 PHE B C 1
ATOM 4671 O O . PHE B 1 40 ? -21.234 -9.938 -0.494 1 98.75 40 PHE B O 1
ATOM 4678 N N . ALA B 1 41 ? -20.766 -7.754 -0.462 1 98.5 41 ALA B N 1
ATOM 4679 C CA . ALA B 1 41 ? -20.469 -7.734 0.968 1 98.5 41 ALA B CA 1
ATOM 4680 C C . ALA B 1 41 ? -21.672 -8.18 1.784 1 98.5 41 ALA B C 1
ATOM 4682 O O . ALA B 1 41 ? -21.531 -8.906 2.771 1 98.5 41 ALA B O 1
ATOM 4683 N N . ASP B 1 42 ? -22.844 -7.719 1.434 1 98.31 42 ASP B N 1
ATOM 4684 C CA . ASP B 1 42 ? -24.062 -8.148 2.096 1 98.31 42 ASP B CA 1
ATOM 4685 C C . ASP B 1 42 ? -24.25 -9.664 1.979 1 98.31 42 ASP B C 1
ATOM 4687 O O . ASP B 1 42 ? -24.578 -10.328 2.961 1 98.31 42 ASP B O 1
ATOM 4691 N N . SER B 1 43 ? -24.062 -10.164 0.764 1 98.44 43 SER B N 1
ATOM 4692 C CA . SER B 1 43 ? -24.172 -11.594 0.515 1 98.44 43 SER B CA 1
ATOM 4693 C C . SER B 1 43 ? -23.156 -12.383 1.344 1 98.44 43 SER B C 1
ATOM 4695 O O . SER B 1 43 ? -23.469 -13.461 1.856 1 98.44 43 SER B O 1
ATOM 4697 N N . VAL B 1 44 ? -21.922 -11.898 1.474 1 98.62 44 VAL B N 1
ATOM 4698 C CA . VAL B 1 44 ? -20.875 -12.516 2.275 1 98.62 44 VAL B CA 1
ATOM 4699 C C . VAL B 1 44 ? -21.312 -12.602 3.734 1 98.62 44 VAL B C 1
ATOM 4701 O O . VAL B 1 44 ? -21.172 -13.641 4.375 1 98.62 44 VAL B O 1
ATOM 4704 N N . ARG B 1 45 ? -21.891 -11.523 4.254 1 98.25 45 ARG B N 1
ATOM 4705 C CA . ARG B 1 45 ? -22.328 -11.477 5.645 1 98.25 45 ARG B CA 1
ATOM 4706 C C . ARG B 1 45 ? -23.5 -12.43 5.887 1 98.25 45 ARG B C 1
ATOM 4708 O O . ARG B 1 45 ? -23.609 -13.016 6.965 1 98.25 45 ARG B O 1
ATOM 4715 N N . ARG B 1 46 ? -24.391 -12.531 4.922 1 98.56 46 ARG B N 1
ATOM 4716 C CA . ARG B 1 46 ? -25.484 -13.5 5.016 1 98.56 46 ARG B CA 1
ATOM 4717 C C . ARG B 1 46 ? -24.938 -14.93 5.02 1 98.56 46 ARG B C 1
ATOM 4719 O O . ARG B 1 46 ? -25.422 -15.773 5.781 1 98.56 46 ARG B O 1
ATOM 4726 N N . LEU B 1 47 ? -23.969 -15.18 4.145 1 98.62 47 LEU B N 1
ATOM 4727 C CA . LEU B 1 47 ? -23.344 -16.5 4.141 1 98.62 47 LEU B CA 1
ATOM 4728 C C . LEU B 1 47 ? -22.719 -16.812 5.5 1 98.62 47 LEU B C 1
ATOM 4730 O O . LEU B 1 47 ? -22.828 -17.938 5.992 1 98.62 47 LEU B O 1
ATOM 4734 N N . MET B 1 48 ? -22 -15.82 6.086 1 98.19 48 MET B N 1
ATOM 4735 C CA . MET B 1 48 ? -21.422 -15.992 7.414 1 98.19 48 MET B CA 1
ATOM 4736 C C . MET B 1 48 ? -22.484 -16.438 8.414 1 98.19 48 MET B C 1
ATOM 4738 O O . MET B 1 48 ? -22.266 -17.391 9.172 1 98.19 48 MET B O 1
ATOM 4742 N N . SER B 1 49 ? -23.641 -15.758 8.375 1 97.75 49 SER B N 1
ATOM 4743 C CA . SER B 1 49 ? -24.75 -16.109 9.258 1 97.75 49 SER B CA 1
ATOM 4744 C C . SER B 1 49 ? -25.25 -17.516 9 1 97.75 49 SER B C 1
ATOM 4746 O O . SER B 1 49 ? -25.531 -18.266 9.938 1 97.75 49 SER B O 1
ATOM 4748 N N . GLY B 1 50 ? -25.391 -17.828 7.727 1 98 50 GLY B N 1
ATOM 4749 C CA . GLY B 1 50 ? -25.812 -19.172 7.363 1 98 50 GLY B CA 1
ATOM 4750 C C . GLY B 1 50 ? -24.859 -20.234 7.832 1 98 50 GLY B C 1
ATOM 4751 O O . GLY B 1 50 ? -25.281 -21.281 8.336 1 98 50 GLY B O 1
ATOM 4752 N N . LEU B 1 51 ? -23.562 -20.047 7.68 1 98.12 51 LEU B N 1
ATOM 4753 C CA . LEU B 1 51 ? -22.531 -21 8.117 1 98.12 51 LEU B CA 1
ATOM 4754 C C . LEU B 1 51 ? -22.547 -21.156 9.633 1 98.12 51 LEU B C 1
ATOM 4756 O O . LEU B 1 51 ? -22.406 -22.266 10.148 1 98.12 51 LEU B O 1
ATOM 4760 N N . LYS B 1 52 ? -22.672 -20.016 10.281 1 96.5 52 LYS B N 1
ATOM 4761 C CA . LYS B 1 52 ? -22.781 -20.047 11.742 1 96.5 52 LYS B CA 1
ATOM 4762 C C . LYS B 1 52 ? -23.969 -20.906 12.18 1 96.5 52 LYS B C 1
ATOM 4764 O O . LYS B 1 52 ? -23.859 -21.703 13.102 1 96.5 52 LYS B O 1
ATOM 4769 N N . LYS B 1 53 ? -25.109 -20.703 11.547 1 96.19 53 LYS B N 1
ATOM 4770 C CA . LYS B 1 53 ? -26.312 -21.453 11.867 1 96.19 53 LYS B CA 1
ATOM 4771 C C . LYS B 1 53 ? -26.125 -22.938 11.609 1 96.19 53 LYS B C 1
ATOM 4773 O O . LYS B 1 53 ? -26.688 -23.781 12.32 1 96.19 53 LYS B O 1
ATOM 4778 N N . LEU B 1 54 ? -25.328 -23.25 10.594 1 96.69 54 LEU B N 1
ATOM 4779 C CA . LEU B 1 54 ? -25.047 -24.625 10.25 1 96.69 54 LEU B CA 1
ATOM 4780 C C . LEU B 1 54 ? -24.125 -25.266 11.281 1 96.69 54 LEU B C 1
ATOM 4782 O O . LEU B 1 54 ? -24.031 -26.5 11.359 1 96.69 54 LEU B O 1
ATOM 4786 N N . GLY B 1 55 ? -23.359 -24.359 12.07 1 96.5 55 GLY B N 1
ATOM 4787 C CA . GLY B 1 55 ? -22.562 -24.875 13.164 1 96.5 55 GLY B CA 1
ATOM 4788 C C . GLY B 1 55 ? -21.078 -24.625 12.992 1 96.5 55 GLY B C 1
ATOM 4789 O O . GLY B 1 55 ? -20.266 -25.078 13.797 1 96.5 55 GLY B O 1
ATOM 4790 N N . VAL B 1 56 ? -20.703 -23.906 11.992 1 97.12 56 VAL B N 1
ATOM 4791 C CA . VAL B 1 56 ? -19.297 -23.625 11.75 1 97.12 56 VAL B CA 1
ATOM 4792 C C . VAL B 1 56 ? -18.734 -22.781 12.891 1 97.12 56 VAL B C 1
ATOM 4794 O O . VAL B 1 56 ? -19.328 -21.781 13.289 1 97.12 56 VAL B O 1
ATOM 4797 N N . LYS B 1 57 ? -17.609 -23.141 13.422 1 96.06 57 LYS B N 1
ATOM 4798 C CA . LYS B 1 57 ? -17 -22.469 14.57 1 96.06 57 LYS B CA 1
ATOM 4799 C C . LYS B 1 57 ? -15.641 -21.891 14.211 1 96.06 57 LYS B C 1
ATOM 4801 O O . LYS B 1 57 ? -15.055 -22.266 13.188 1 96.06 57 LYS B O 1
ATOM 4806 N N . GLU B 1 58 ? -15.18 -21.047 15.086 1 96 58 GLU B N 1
ATOM 4807 C CA . GLU B 1 58 ? -13.836 -20.484 14.969 1 96 58 GLU B CA 1
ATOM 4808 C C . GLU B 1 58 ? -12.781 -21.594 14.984 1 96 58 GLU B C 1
ATOM 4810 O O . GLU B 1 58 ? -12.875 -22.531 15.773 1 96 58 GLU B O 1
ATOM 4815 N N . GLY B 1 59 ? -11.852 -21.453 14.047 1 96.62 59 GLY B N 1
ATOM 4816 C CA . GLY B 1 59 ? -10.734 -22.391 14.031 1 96.62 59 GLY B CA 1
ATOM 4817 C C . GLY B 1 59 ? -11.008 -23.625 13.188 1 96.62 59 GLY B C 1
ATOM 4818 O O . GLY B 1 59 ? -10.078 -24.328 12.805 1 96.62 59 GLY B O 1
ATOM 4819 N N . GLU B 1 60 ? -12.266 -23.984 12.898 1 97.88 60 GLU B N 1
ATOM 4820 C CA . GLU B 1 60 ? -12.586 -25.125 12.07 1 97.88 60 GLU B CA 1
ATOM 4821 C C . GLU B 1 60 ? -12.281 -24.859 10.602 1 97.88 60 GLU B C 1
ATOM 4823 O O . GLU B 1 60 ? -12.359 -23.703 10.148 1 97.88 60 GLU B O 1
ATOM 4828 N N . THR B 1 61 ? -11.93 -25.906 9.898 1 98.56 61 THR B N 1
ATOM 4829 C CA . THR B 1 61 ? -11.547 -25.75 8.5 1 98.56 61 THR B CA 1
ATOM 4830 C C . THR B 1 61 ? -12.727 -26.078 7.586 1 98.56 61 THR B C 1
ATOM 4832 O O . THR B 1 61 ? -13.445 -27.047 7.812 1 98.56 61 THR B O 1
ATOM 4835 N N . VAL B 1 62 ? -12.984 -25.219 6.641 1 98.81 62 VAL B N 1
ATOM 4836 C CA . VAL B 1 62 ? -13.984 -25.391 5.59 1 98.81 62 VAL B CA 1
ATOM 4837 C C . VAL B 1 62 ? -13.297 -25.5 4.23 1 98.81 62 VAL B C 1
ATOM 4839 O O . VAL B 1 62 ? -12.664 -24.547 3.775 1 98.81 62 VAL B O 1
ATOM 4842 N N . GLY B 1 63 ? -13.406 -26.656 3.586 1 98.69 63 GLY B N 1
ATOM 4843 C CA . GLY B 1 63 ? -12.859 -26.828 2.252 1 98.69 63 GLY B CA 1
ATOM 4844 C C . GLY B 1 63 ? -13.797 -26.391 1.15 1 98.69 63 GLY B C 1
ATOM 4845 O O . GLY B 1 63 ? -15.016 -26.469 1.3 1 98.69 63 GLY B O 1
ATOM 4846 N N . VAL B 1 64 ? -13.25 -25.906 0.082 1 98.75 64 VAL B N 1
ATOM 4847 C CA . VAL B 1 64 ? -14.039 -25.516 -1.083 1 98.75 64 VAL B CA 1
ATOM 4848 C C . VAL B 1 64 ? -13.531 -26.25 -2.32 1 98.75 64 VAL B C 1
ATOM 4850 O O . VAL B 1 64 ? -12.336 -26.219 -2.621 1 98.75 64 VAL B O 1
ATOM 4853 N N . ILE B 1 65 ? -14.367 -26.969 -2.986 1 97.69 65 ILE B N 1
ATOM 4854 C CA . ILE B 1 65 ? -14.094 -27.688 -4.223 1 97.69 65 ILE B CA 1
ATOM 4855 C C . ILE B 1 65 ? -14.875 -27.062 -5.371 1 97.69 65 ILE B C 1
ATOM 4857 O O . ILE B 1 65 ? -16.047 -27.375 -5.566 1 97.69 65 ILE B O 1
ATOM 4861 N N . ASP B 1 66 ? -14.211 -26.203 -6.102 1 97.94 66 ASP B N 1
ATOM 4862 C CA . ASP B 1 66 ? -14.914 -25.422 -7.121 1 97.94 66 ASP B CA 1
ATOM 4863 C C . ASP B 1 66 ? -13.93 -24.875 -8.148 1 97.94 66 ASP B C 1
ATOM 4865 O O . ASP B 1 66 ? -12.719 -25.062 -8.031 1 97.94 66 ASP B O 1
ATOM 4869 N N . TRP B 1 67 ? -14.516 -24.328 -9.289 1 96.62 67 TRP B N 1
ATOM 4870 C CA . TRP B 1 67 ? -13.773 -23.516 -10.242 1 96.62 67 TRP B CA 1
ATOM 4871 C C . TRP B 1 67 ? -13.594 -22.094 -9.711 1 96.62 67 TRP B C 1
ATOM 4873 O O . TRP B 1 67 ? -13.773 -21.844 -8.516 1 96.62 67 TRP B O 1
ATOM 4883 N N . ASP B 1 68 ? -13.156 -21.125 -10.562 1 97.94 68 ASP B N 1
ATOM 4884 C CA . ASP B 1 68 ? -12.992 -19.719 -10.172 1 97.94 68 ASP B CA 1
ATOM 4885 C C . ASP B 1 68 ? -14.328 -18.984 -10.219 1 97.94 68 ASP B C 1
ATOM 4887 O O . ASP B 1 68 ? -14.539 -18.125 -11.078 1 97.94 68 ASP B O 1
ATOM 4891 N N . THR B 1 69 ? -15.195 -19.188 -9.258 1 98.56 69 THR B N 1
ATOM 4892 C CA . THR B 1 69 ? -16.578 -18.734 -9.289 1 98.56 69 THR B CA 1
ATOM 4893 C C . THR B 1 69 ? -16.828 -17.672 -8.219 1 98.56 69 THR B C 1
ATOM 4895 O O . THR B 1 69 ? -15.953 -17.391 -7.395 1 98.56 69 THR B O 1
ATOM 4898 N N . ASP B 1 70 ? -18.016 -17 -8.266 1 98.69 70 ASP B N 1
ATOM 4899 C CA . ASP B 1 70 ? -18.453 -16.062 -7.234 1 98.69 70 ASP B CA 1
ATOM 4900 C C . ASP B 1 70 ? -18.672 -16.781 -5.906 1 98.69 70 ASP B C 1
ATOM 4902 O O . ASP B 1 70 ? -18.484 -16.203 -4.84 1 98.69 70 ASP B O 1
ATOM 4906 N N . VAL B 1 71 ? -19.047 -18.094 -5.938 1 98.69 71 VAL B N 1
ATOM 4907 C CA . VAL B 1 71 ? -19.203 -18.891 -4.727 1 98.69 71 VAL B CA 1
ATOM 4908 C C . VAL B 1 71 ? -17.859 -19.016 -4.027 1 98.69 71 VAL B C 1
ATOM 4910 O O . VAL B 1 71 ? -17.766 -18.844 -2.809 1 98.69 71 VAL B O 1
ATOM 4913 N N . TYR B 1 72 ? -16.875 -19.375 -4.859 1 98.81 72 TYR B N 1
ATOM 4914 C CA . TYR B 1 72 ? -15.516 -19.453 -4.32 1 98.81 72 TYR B CA 1
ATOM 4915 C C . TYR B 1 72 ? -15.086 -18.125 -3.715 1 98.81 72 TYR B C 1
ATOM 4917 O O . TYR B 1 72 ? -14.523 -18.078 -2.619 1 98.81 72 TYR B O 1
ATOM 4925 N N . LEU B 1 73 ? -15.367 -17.016 -4.391 1 98.94 73 LEU B N 1
ATOM 4926 C CA . LEU B 1 73 ? -14.992 -15.688 -3.91 1 98.94 73 LEU B CA 1
ATOM 4927 C C . LEU B 1 73 ? -15.703 -15.367 -2.598 1 98.94 73 LEU B C 1
ATOM 4929 O O . LEU B 1 73 ? -15.094 -14.812 -1.681 1 98.94 73 LEU B O 1
ATOM 4933 N N . HIS B 1 74 ? -17 -15.711 -2.463 1 98.88 74 HIS B N 1
ATOM 4934 C CA . HIS B 1 74 ? -17.703 -15.562 -1.198 1 98.88 74 HIS B CA 1
ATOM 4935 C C . HIS B 1 74 ? -16.984 -16.281 -0.068 1 98.88 74 HIS B C 1
ATOM 4937 O O . HIS B 1 74 ? -16.891 -15.758 1.044 1 98.88 74 HIS B O 1
ATOM 4943 N N . SER B 1 75 ? -16.469 -17.422 -0.393 1 98.88 75 SER B N 1
ATOM 4944 C CA . SER B 1 75 ? -15.812 -18.266 0.604 1 98.88 75 SER B CA 1
ATOM 4945 C C . SER B 1 75 ? -14.484 -17.672 1.05 1 98.88 75 SER B C 1
ATOM 4947 O O . SER B 1 75 ? -14.086 -17.812 2.209 1 98.88 75 SER B O 1
ATOM 4949 N N . TYR B 1 76 ? -13.797 -16.984 0.105 1 98.88 76 TYR B N 1
ATOM 4950 C CA . TYR B 1 76 ? -12.539 -16.312 0.409 1 98.88 76 TYR B CA 1
ATOM 4951 C C . TYR B 1 76 ? -12.734 -15.281 1.522 1 98.88 76 TYR B C 1
ATOM 4953 O O . TYR B 1 76 ? -11.781 -14.938 2.227 1 98.88 76 TYR B O 1
ATOM 4961 N N . TYR B 1 77 ? -13.922 -14.766 1.687 1 98.81 77 TYR B N 1
ATOM 4962 C CA . TYR B 1 77 ? -14.203 -13.727 2.672 1 98.81 77 TYR B CA 1
ATOM 4963 C C . TYR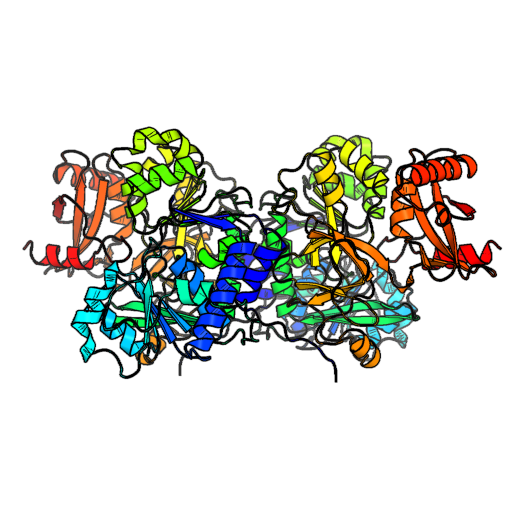 B 1 77 ? -14.977 -14.297 3.857 1 98.81 77 TYR B C 1
ATOM 4965 O O . TYR B 1 77 ? -14.492 -14.266 4.992 1 98.81 77 TYR B O 1
ATOM 4973 N N . ALA B 1 78 ? -16.062 -14.992 3.678 1 98.75 78 ALA B N 1
ATOM 4974 C CA . ALA B 1 78 ? -16.984 -15.406 4.73 1 98.75 78 ALA B CA 1
ATOM 4975 C C . ALA B 1 78 ? -16.297 -16.344 5.719 1 98.75 78 ALA B C 1
ATOM 4977 O O . ALA B 1 78 ? -16.438 -16.188 6.934 1 98.75 78 ALA B O 1
ATOM 4978 N N . ILE B 1 79 ? -15.57 -17.312 5.223 1 98.75 79 ILE B N 1
ATOM 4979 C CA . ILE B 1 79 ? -15.008 -18.359 6.059 1 98.75 79 ILE B CA 1
ATOM 4980 C C . ILE B 1 79 ? -13.953 -17.781 6.992 1 98.75 79 ILE B C 1
ATOM 4982 O O . ILE B 1 79 ? -14.078 -17.859 8.219 1 98.75 79 ILE B O 1
ATOM 4986 N N . PRO B 1 80 ? -12.938 -17.094 6.434 1 98.75 80 PRO B N 1
ATOM 4987 C CA . PRO B 1 80 ? -11.961 -16.531 7.359 1 98.75 80 PRO B CA 1
ATOM 4988 C C . PRO B 1 80 ? -12.562 -15.445 8.258 1 98.75 80 PRO B C 1
ATOM 4990 O O . PRO B 1 80 ? -12.148 -15.297 9.414 1 98.75 80 PRO B O 1
ATOM 4993 N N . MET B 1 81 ? -13.516 -14.648 7.766 1 98.31 81 MET B N 1
ATOM 4994 C CA . MET B 1 81 ? -14.102 -13.57 8.555 1 98.31 81 MET B CA 1
ATOM 4995 C C . MET B 1 81 ? -14.867 -14.125 9.75 1 98.31 81 MET B C 1
ATOM 4997 O O . MET B 1 81 ? -15.055 -13.43 10.75 1 98.31 81 MET B O 1
ATOM 5001 N N . LEU B 1 82 ? -15.25 -15.359 9.695 1 97.38 82 LEU B N 1
ATOM 5002 C CA . LEU B 1 82 ? -15.906 -16.047 10.805 1 97.38 82 LEU B CA 1
ATOM 5003 C C . LEU B 1 82 ? -14.883 -16.547 11.82 1 97.38 82 LEU B C 1
ATOM 5005 O O . LEU B 1 82 ? -15.25 -16.984 12.914 1 97.38 82 LEU B O 1
ATOM 5009 N N . GLY B 1 83 ? -13.656 -16.422 11.469 1 97.81 83 GLY B N 1
ATOM 5010 C CA . GLY B 1 83 ? -12.602 -16.969 12.305 1 97.81 83 GLY B CA 1
ATOM 5011 C C . GLY B 1 83 ? -12.242 -18.406 11.953 1 97.81 83 GLY B C 1
ATOM 5012 O O . GLY B 1 83 ? -11.43 -19.031 12.633 1 97.81 83 GLY B O 1
ATOM 5013 N N . SER B 1 84 ? -12.852 -18.922 10.914 1 98.5 84 SER B N 1
ATOM 5014 C CA . SER B 1 84 ? -12.562 -20.266 10.438 1 98.5 84 SER B CA 1
ATOM 5015 C C . SER B 1 84 ? -11.453 -20.266 9.391 1 98.5 84 SER B C 1
ATOM 5017 O O . SER B 1 84 ? -10.93 -19.203 9.047 1 98.5 84 SER B O 1
ATOM 5019 N N . VAL B 1 85 ? -11.031 -21.469 8.93 1 98.81 85 VAL B N 1
ATOM 5020 C CA . VAL B 1 85 ? -9.914 -21.609 8 1 98.81 85 VAL B CA 1
ATOM 5021 C C . VAL B 1 85 ? -10.414 -22.078 6.641 1 98.81 85 VAL B C 1
ATOM 5023 O O . VAL B 1 85 ? -11.109 -23.094 6.543 1 98.81 85 VAL B O 1
ATOM 5026 N N . LEU B 1 86 ? -10.156 -21.344 5.629 1 98.94 86 LEU B N 1
ATOM 5027 C CA . LEU B 1 86 ? -10.492 -21.734 4.262 1 98.94 86 LEU B CA 1
ATOM 5028 C C . LEU B 1 86 ? -9.461 -22.688 3.693 1 98.94 86 LEU B C 1
ATOM 5030 O O . LEU B 1 86 ? -8.273 -22.359 3.6 1 98.94 86 LEU B O 1
ATOM 5034 N N . HIS B 1 87 ? -9.828 -23.891 3.418 1 98.81 87 HIS B N 1
ATOM 5035 C CA . HIS B 1 87 ? -9.016 -24.844 2.678 1 98.81 87 HIS B CA 1
ATOM 5036 C C . HIS B 1 87 ? -9.352 -24.828 1.19 1 98.81 87 HIS B C 1
ATOM 5038 O O . HIS B 1 87 ? -10.445 -25.234 0.793 1 98.81 87 HIS B O 1
ATOM 5044 N N . THR B 1 88 ? -8.477 -24.281 0.372 1 98.38 88 THR B N 1
ATOM 5045 C CA . THR B 1 88 ? -8.703 -24.266 -1.069 1 98.38 88 THR B CA 1
ATOM 5046 C C . THR B 1 88 ? -8.258 -25.578 -1.706 1 98.38 88 THR B C 1
ATOM 5048 O O . THR B 1 88 ? -7.07 -25.797 -1.938 1 98.38 88 THR B O 1
ATOM 5051 N N . VAL B 1 89 ? -9.18 -26.359 -2.072 1 96.38 89 VAL B N 1
ATOM 5052 C CA . VAL B 1 89 ? -8.922 -27.719 -2.539 1 96.38 89 VAL B CA 1
ATOM 5053 C C . VAL B 1 89 ? -8.586 -27.703 -4.027 1 96.38 89 VAL B C 1
ATOM 5055 O O . VAL B 1 89 ? -9.32 -27.125 -4.828 1 96.38 89 VAL B O 1
ATOM 5058 N N . ASN B 1 90 ? -7.484 -28.297 -4.387 1 93.25 90 ASN B N 1
ATOM 5059 C CA . ASN B 1 90 ? -7.074 -28.391 -5.785 1 93.25 90 ASN B CA 1
ATOM 5060 C C . ASN B 1 90 ? -7.906 -29.438 -6.539 1 93.25 90 ASN B C 1
ATOM 5062 O O . ASN B 1 90 ? -7.695 -30.641 -6.383 1 93.25 90 ASN B O 1
ATOM 5066 N N . ILE B 1 91 ? -8.773 -29.047 -7.359 1 91.56 91 ILE B N 1
ATOM 5067 C CA . ILE B 1 91 ? -9.742 -29.906 -8.031 1 91.56 91 ILE B CA 1
ATOM 5068 C C . ILE B 1 91 ? -9.047 -30.703 -9.133 1 91.56 91 ILE B C 1
ATOM 5070 O O . ILE B 1 91 ? -9.625 -31.641 -9.688 1 91.56 91 ILE B O 1
ATOM 5074 N N . ARG B 1 92 ? -7.863 -30.344 -9.391 1 86.19 92 ARG B N 1
ATOM 5075 C CA . ARG B 1 92 ? -7.152 -30.984 -10.484 1 86.19 92 ARG B CA 1
ATOM 5076 C C . ARG B 1 92 ? -6.312 -32.156 -9.984 1 86.19 92 ARG B C 1
ATOM 5078 O O . ARG B 1 92 ? -5.727 -32.906 -10.773 1 86.19 92 ARG B O 1
ATOM 5085 N N . TYR B 1 93 ? -6.254 -32.344 -8.688 1 84.69 93 TYR B N 1
ATOM 5086 C CA . TYR B 1 93 ? -5.617 -33.531 -8.125 1 84.69 93 TYR B CA 1
ATOM 5087 C C . TYR B 1 93 ? -6.449 -34.781 -8.398 1 84.69 93 TYR B C 1
ATOM 5089 O O . TYR B 1 93 ? -7.668 -34.688 -8.57 1 84.69 93 TYR B O 1
ATOM 5097 N N . PRO B 1 94 ? -5.738 -35.938 -8.453 1 83.5 94 PRO B N 1
ATOM 5098 C CA . PRO B 1 94 ? -6.52 -37.156 -8.438 1 83.5 94 PRO B CA 1
ATOM 5099 C C . PRO B 1 94 ? -7.418 -37.281 -7.211 1 83.5 94 PRO B C 1
ATOM 5101 O O . PRO B 1 94 ? -7.059 -36.812 -6.133 1 83.5 94 PRO B O 1
ATOM 5104 N N . PRO B 1 95 ? -8.555 -37.938 -7.328 1 86 95 PRO B N 1
ATOM 5105 C CA . PRO B 1 95 ? -9.531 -38.031 -6.242 1 86 95 PRO B CA 1
ATOM 5106 C C . PRO B 1 95 ? -8.914 -38.5 -4.926 1 86 95 PRO B C 1
ATOM 5108 O O . PRO B 1 95 ? -9.266 -37.969 -3.859 1 86 95 PRO B O 1
ATOM 5111 N N . GLU B 1 96 ? -8.008 -39.469 -5.012 1 85.69 96 GLU B N 1
ATOM 5112 C CA . GLU B 1 96 ? -7.387 -40 -3.799 1 85.69 96 GLU B CA 1
ATOM 5113 C C . GLU B 1 96 ? -6.574 -38.906 -3.082 1 85.69 96 GLU B C 1
ATOM 5115 O O . GLU B 1 96 ? -6.555 -38.875 -1.851 1 85.69 96 GLU B O 1
ATOM 5120 N N . ILE B 1 97 ? -5.926 -38.094 -3.891 1 87.75 97 ILE B N 1
ATOM 5121 C CA . ILE B 1 97 ? -5.113 -37.031 -3.322 1 87.75 97 ILE B CA 1
ATOM 5122 C C . ILE B 1 97 ? -6.02 -35.938 -2.766 1 87.75 97 ILE B C 1
ATOM 5124 O O . ILE B 1 97 ? -5.734 -35.344 -1.713 1 87.75 97 ILE B O 1
ATOM 5128 N N . ILE B 1 98 ? -7.117 -35.656 -3.443 1 91.69 98 ILE B N 1
ATOM 5129 C CA . ILE B 1 98 ? -8.094 -34.688 -2.953 1 91.69 98 ILE B CA 1
ATOM 5130 C C . ILE B 1 98 ? -8.578 -35.094 -1.564 1 91.69 98 ILE B C 1
ATOM 5132 O O . ILE B 1 98 ? -8.555 -34.281 -0.629 1 91.69 98 ILE B O 1
ATOM 5136 N N . LEU B 1 99 ? -8.898 -36.344 -1.465 1 92.06 99 LEU B N 1
ATOM 5137 C CA . LEU B 1 99 ? -9.398 -36.875 -0.193 1 92.06 99 LEU B CA 1
ATOM 5138 C C . LEU B 1 99 ? -8.32 -36.781 0.883 1 92.06 99 LEU B C 1
ATOM 5140 O O . LEU B 1 99 ? -8.609 -36.438 2.031 1 92.06 99 LEU B O 1
ATOM 5144 N N . LYS B 1 100 ? -7.125 -37.125 0.461 1 91.38 100 LYS B N 1
ATOM 5145 C CA . LYS B 1 100 ? -6.004 -37.062 1.397 1 91.38 100 LYS B CA 1
ATOM 5146 C C . LYS B 1 100 ? -5.836 -35.656 1.948 1 91.38 100 LYS B C 1
ATOM 5148 O O . LYS B 1 100 ? -5.586 -35.469 3.143 1 91.38 100 LYS B O 1
ATOM 5153 N N . THR B 1 101 ? -5.906 -34.625 1.096 1 94.81 101 THR B N 1
ATOM 5154 C CA . THR B 1 101 ? -5.723 -33.25 1.535 1 94.81 101 THR B CA 1
ATOM 5155 C C . THR B 1 101 ? -6.879 -32.812 2.43 1 94.81 101 THR B C 1
ATOM 5157 O O . THR B 1 101 ? -6.68 -32.062 3.381 1 94.81 101 THR B O 1
ATOM 5160 N N . ILE B 1 102 ? -8.102 -33.281 2.195 1 95.94 102 ILE B N 1
ATOM 5161 C CA . ILE B 1 102 ? -9.273 -33 3.006 1 95.94 102 ILE B CA 1
ATOM 5162 C C . ILE B 1 102 ? -9.078 -33.531 4.422 1 95.94 102 ILE B C 1
ATOM 5164 O O . ILE B 1 102 ? -9.352 -32.844 5.402 1 95.94 102 ILE B O 1
ATOM 5168 N N . LEU B 1 103 ? -8.539 -34.719 4.484 1 95 103 LEU B N 1
ATOM 5169 C CA . LEU B 1 103 ? -8.305 -35.344 5.77 1 95 103 LEU B CA 1
ATOM 5170 C C . LEU B 1 103 ? -7.164 -34.688 6.52 1 95 103 LEU B C 1
ATOM 5172 O O . LEU B 1 103 ? -7.258 -34.438 7.723 1 95 103 LEU B O 1
ATOM 5176 N N . GLN B 1 104 ? -6.152 -34.375 5.77 1 94.38 104 GLN B N 1
ATOM 5177 C CA . GLN B 1 104 ? -4.988 -33.75 6.383 1 94.38 104 GLN B CA 1
ATOM 5178 C C . GLN B 1 104 ? -5.316 -32.344 6.887 1 94.38 104 GLN B C 1
ATOM 5180 O O . GLN B 1 104 ? -4.828 -31.938 7.934 1 94.38 104 GLN B O 1
ATOM 5185 N N . ALA B 1 105 ? -6.145 -31.625 6.148 1 97 105 ALA B N 1
ATOM 5186 C CA . ALA B 1 105 ? -6.555 -30.281 6.535 1 97 105 ALA B CA 1
ATOM 5187 C C . ALA B 1 105 ? -7.586 -30.328 7.66 1 97 105 ALA B C 1
ATOM 5189 O O . ALA B 1 105 ? -7.883 -29.297 8.281 1 97 105 ALA B O 1
ATOM 5190 N N . GLU B 1 106 ? -8.125 -31.484 7.914 1 96.88 106 GLU B N 1
ATOM 5191 C CA . GLU B 1 106 ? -9.148 -31.703 8.938 1 96.88 106 GLU B CA 1
ATOM 5192 C C . GLU B 1 106 ? -10.406 -30.891 8.633 1 96.88 106 GLU B C 1
ATOM 5194 O O . GLU B 1 106 ? -10.945 -30.219 9.523 1 96.88 106 GLU B O 1
ATOM 5199 N N . ASP B 1 107 ? -10.805 -30.938 7.418 1 97.94 107 ASP B N 1
ATOM 5200 C CA . ASP B 1 107 ? -12.031 -30.25 7.023 1 97.94 107 ASP B CA 1
ATOM 5201 C C . ASP B 1 107 ? -13.234 -30.781 7.793 1 97.94 107 ASP B C 1
ATOM 5203 O O . ASP B 1 107 ? -13.422 -32 7.895 1 97.94 107 ASP B O 1
ATOM 5207 N N . LYS B 1 108 ? -14.008 -29.859 8.32 1 98.06 108 LYS B N 1
ATOM 5208 C CA . LYS B 1 108 ? -15.258 -30.234 8.961 1 98.06 108 LYS B CA 1
ATOM 5209 C C . LYS B 1 108 ? -16.453 -29.969 8.047 1 98.06 108 LYS B C 1
ATOM 5211 O O . LYS B 1 108 ? -17.516 -30.578 8.203 1 98.06 108 LYS B O 1
ATOM 5216 N N . TYR B 1 109 ? -16.25 -29.125 7.16 1 98.38 109 TYR B N 1
ATOM 5217 C CA . TYR B 1 109 ? -17.25 -28.75 6.164 1 98.38 109 TYR B CA 1
ATOM 5218 C C . TYR B 1 109 ? -16.641 -28.719 4.77 1 98.38 109 TYR B C 1
ATOM 5220 O O . TYR B 1 109 ? -15.445 -28.438 4.617 1 98.38 109 TYR B O 1
ATOM 5228 N N . LEU B 1 110 ? -17.438 -29 3.766 1 98.44 110 LEU B N 1
ATOM 5229 C CA . LEU B 1 110 ? -17.047 -28.828 2.369 1 98.44 110 LEU B CA 1
ATOM 5230 C C . LEU B 1 110 ? -18.109 -28.062 1.591 1 98.44 110 LEU B C 1
ATOM 5232 O O . LEU B 1 110 ? -19.297 -28.391 1.683 1 98.44 110 LEU B O 1
ATOM 5236 N N . ILE B 1 111 ? -17.734 -27.016 0.964 1 98.69 111 ILE B N 1
ATOM 5237 C CA . ILE B 1 111 ? -18.578 -26.391 -0.065 1 98.69 111 ILE B CA 1
ATOM 5238 C C . ILE B 1 111 ? -18.203 -26.969 -1.434 1 98.69 111 ILE B C 1
ATOM 5240 O O . ILE B 1 111 ? -17.062 -26.859 -1.875 1 98.69 111 ILE B O 1
ATOM 5244 N N . VAL B 1 112 ? -19.219 -27.578 -2.107 1 97.94 112 VAL B N 1
ATOM 5245 C CA . VAL B 1 112 ? -18.891 -28.344 -3.305 1 97.94 112 VAL B CA 1
ATOM 5246 C C . VAL B 1 112 ? -19.875 -28 -4.426 1 97.94 112 VAL B C 1
ATOM 5248 O O . VAL B 1 112 ? -21.094 -28.031 -4.227 1 97.94 112 VAL B O 1
ATOM 5251 N N . ARG B 1 113 ? -19.297 -27.625 -5.5 1 96.88 113 ARG B N 1
ATOM 5252 C CA . ARG B 1 113 ? -20.094 -27.469 -6.707 1 96.88 113 ARG B CA 1
ATOM 5253 C C . ARG B 1 113 ? -20.688 -28.797 -7.145 1 96.88 113 ARG B C 1
ATOM 5255 O O . ARG B 1 113 ? -20.031 -29.844 -7.039 1 96.88 113 ARG B O 1
ATOM 5262 N N . ASP B 1 114 ? -21.844 -28.828 -7.75 1 96 114 ASP B N 1
ATOM 5263 C CA . ASP B 1 114 ? -22.562 -30.031 -8.125 1 96 114 ASP B CA 1
ATOM 5264 C C . ASP B 1 114 ? -21.734 -30.906 -9.062 1 96 114 ASP B C 1
ATOM 5266 O O . ASP B 1 114 ? -21.734 -32.125 -8.938 1 96 114 ASP B O 1
ATOM 5270 N N . GLU B 1 115 ? -20.922 -30.281 -9.906 1 93.94 115 GLU B N 1
ATOM 5271 C CA . GLU B 1 115 ? -20.094 -31 -10.875 1 93.94 115 GLU B CA 1
ATOM 5272 C C . GLU B 1 115 ? -19.094 -31.922 -10.18 1 93.94 115 GLU B C 1
ATOM 5274 O O . GLU B 1 115 ? -18.656 -32.906 -10.75 1 93.94 115 GLU B O 1
ATOM 5279 N N . PHE B 1 116 ? -18.734 -31.641 -8.953 1 94.62 116 PHE B N 1
ATOM 5280 C CA . PHE B 1 116 ? -17.688 -32.406 -8.266 1 94.62 116 PHE B CA 1
ATOM 5281 C C . PHE B 1 116 ? -18.297 -33.312 -7.203 1 94.62 116 PHE B C 1
ATOM 5283 O O . PHE B 1 116 ? -17.578 -34.031 -6.527 1 94.62 116 PHE B O 1
ATOM 5290 N N . LEU B 1 117 ? -19.594 -33.312 -7.062 1 94.62 117 LEU B N 1
ATOM 5291 C CA . LEU B 1 117 ? -20.281 -34.062 -6.027 1 94.62 117 LEU B CA 1
ATOM 5292 C C . LEU B 1 117 ? -20.062 -35.562 -6.207 1 94.62 117 LEU B C 1
ATOM 5294 O O . LEU B 1 117 ? -19.922 -36.281 -5.223 1 94.62 117 LEU B O 1
ATOM 5298 N N . PRO B 1 118 ? -20.016 -36.094 -7.449 1 92.56 118 PRO B N 1
ATOM 5299 C CA . PRO B 1 118 ? -19.797 -37.5 -7.645 1 92.56 118 PRO B CA 1
ATOM 5300 C C . PRO B 1 118 ? -18.5 -38 -7.023 1 92.56 118 PRO B C 1
ATOM 5302 O O . PRO B 1 118 ? -18.406 -39.156 -6.566 1 92.56 118 PRO B O 1
ATOM 5305 N N . LEU B 1 119 ? -17.516 -37.125 -7.059 1 90.75 119 LEU B N 1
ATOM 5306 C CA . LEU B 1 119 ? -16.25 -37.469 -6.441 1 90.75 119 LEU B CA 1
ATOM 5307 C C . LEU B 1 119 ? -16.422 -37.781 -4.957 1 90.75 119 LEU B C 1
ATOM 5309 O O . LEU B 1 119 ? -15.867 -38.75 -4.449 1 90.75 119 LEU B O 1
ATOM 5313 N N . LEU B 1 120 ? -17.203 -37.031 -4.246 1 92.75 120 LEU B N 1
ATOM 5314 C CA . LEU B 1 120 ? -17.438 -37.188 -2.814 1 92.75 120 LEU B CA 1
ATOM 5315 C C . LEU B 1 120 ? -18.375 -38.344 -2.543 1 92.75 120 LEU B C 1
ATOM 5317 O O . LEU B 1 120 ? -18.234 -39.031 -1.541 1 92.75 120 LEU B O 1
ATOM 5321 N N . GLU B 1 121 ? -19.344 -38.531 -3.434 1 92.88 121 GLU B N 1
ATOM 5322 C CA . GLU B 1 121 ? -20.281 -39.625 -3.281 1 92.88 121 GLU B CA 1
ATOM 5323 C C . GLU B 1 121 ? -19.547 -40.969 -3.344 1 92.88 121 GLU B C 1
ATOM 5325 O O . GLU B 1 121 ? -19.859 -41.875 -2.574 1 92.88 121 GLU B O 1
ATOM 5330 N N . LYS B 1 122 ? -18.594 -41 -4.219 1 90.44 122 LYS B N 1
ATOM 5331 C CA . LYS B 1 122 ? -17.812 -42.219 -4.383 1 90.44 122 LYS B CA 1
ATOM 5332 C C . LYS B 1 122 ? -16.922 -42.469 -3.166 1 90.44 122 LYS B C 1
ATOM 5334 O O . LYS B 1 122 ? -16.625 -43.625 -2.842 1 90.44 122 LYS B O 1
ATOM 5339 N N . ALA B 1 123 ? -16.594 -41.406 -2.516 1 90.06 123 ALA B N 1
ATOM 5340 C CA . ALA B 1 123 ? -15.672 -41.531 -1.385 1 90.06 123 ALA B CA 1
ATOM 5341 C C . ALA B 1 123 ? -16.406 -41.375 -0.061 1 90.06 123 ALA B C 1
ATOM 5343 O O . ALA B 1 123 ? -15.805 -41.062 0.964 1 90.06 123 ALA B O 1
ATOM 5344 N N . LYS B 1 124 ? -17.641 -41.5 -0.053 1 90 124 LYS B N 1
ATOM 5345 C CA . LYS B 1 124 ? -18.5 -41.188 1.085 1 90 124 LYS B CA 1
ATOM 5346 C C . LYS B 1 124 ? -18.016 -41.875 2.35 1 90 124 LYS B C 1
ATOM 5348 O O . LYS B 1 124 ? -18 -41.281 3.428 1 90 124 LYS B O 1
ATOM 5353 N N . ASN B 1 125 ? -17.547 -43.125 2.24 1 89.5 125 ASN B N 1
ATOM 5354 C CA . ASN B 1 125 ? -17.156 -43.906 3.391 1 89.5 125 ASN B CA 1
ATOM 5355 C C . ASN B 1 125 ? -15.789 -43.5 3.93 1 89.5 125 ASN B C 1
ATOM 5357 O O . ASN B 1 125 ? -15.414 -43.875 5.043 1 89.5 125 ASN B O 1
ATOM 5361 N N . LEU B 1 126 ? -15.125 -42.688 3.133 1 89.94 126 LEU B N 1
ATOM 5362 C CA . LEU B 1 126 ? -13.789 -42.25 3.525 1 89.94 126 LEU B CA 1
ATOM 5363 C C . LEU B 1 126 ? -13.828 -40.844 4.133 1 89.94 126 LEU B C 1
ATOM 5365 O O . LEU B 1 126 ? -12.844 -40.375 4.719 1 89.94 126 LEU B O 1
ATOM 5369 N N . LEU B 1 127 ? -14.953 -40.188 4.039 1 91.69 127 LEU B N 1
ATOM 5370 C CA . LEU B 1 127 ? -15.094 -38.844 4.602 1 91.69 127 LEU B CA 1
ATOM 5371 C C . LEU B 1 127 ? -15.266 -38.906 6.117 1 91.69 127 LEU B C 1
ATOM 5373 O O . LEU B 1 127 ? -15.828 -39.875 6.645 1 91.69 127 LEU B O 1
ATOM 5377 N N . PRO B 1 128 ? -14.688 -37.906 6.758 1 90.56 128 PRO B N 1
ATOM 5378 C CA . PRO B 1 128 ? -14.82 -37.906 8.219 1 90.56 128 PRO B CA 1
ATOM 5379 C C . PRO B 1 128 ? -16.281 -37.938 8.672 1 90.56 128 PRO B C 1
ATOM 5381 O O . PRO B 1 128 ? -17.125 -37.281 8.062 1 90.56 128 PRO B O 1
ATOM 5384 N N . VAL B 1 129 ? -16.422 -38.625 9.828 1 89.62 129 VAL B N 1
ATOM 5385 C CA . VAL B 1 129 ? -17.75 -38.688 10.414 1 89.62 129 VAL B CA 1
ATOM 5386 C C . VAL B 1 129 ? -18.188 -37.281 10.883 1 89.62 129 VAL B C 1
ATOM 5388 O O . VAL B 1 129 ? -17.406 -36.562 11.508 1 89.62 129 VAL B O 1
ATOM 5391 N N . GLY B 1 130 ? -19.375 -36.938 10.477 1 91.75 130 GLY B N 1
ATOM 5392 C CA . GLY B 1 130 ? -19.906 -35.656 10.945 1 91.75 130 GLY B CA 1
ATOM 5393 C C . GLY B 1 130 ? -19.625 -34.5 10 1 91.75 130 GLY B C 1
ATOM 5394 O O . GLY B 1 130 ? -20.125 -33.406 10.203 1 91.75 130 GLY B O 1
ATOM 5395 N N . MET B 1 131 ? -18.797 -34.781 8.977 1 95.81 131 MET B N 1
ATOM 5396 C CA . MET B 1 131 ? -18.547 -33.75 7.988 1 95.81 131 MET B CA 1
ATOM 5397 C C . MET B 1 131 ? -19.844 -33.312 7.312 1 95.81 131 MET B C 1
ATOM 5399 O O . MET B 1 131 ? -20.672 -34.156 6.957 1 95.81 131 MET B O 1
ATOM 5403 N N . LYS B 1 132 ? -20.047 -32 7.195 1 97.44 132 LYS B N 1
ATOM 5404 C CA . LYS B 1 132 ? -21.203 -31.469 6.492 1 97.44 132 LYS B CA 1
ATOM 5405 C C . LYS B 1 132 ? -20.828 -30.984 5.094 1 97.44 132 LYS B C 1
ATOM 5407 O O . LYS B 1 132 ? -19.812 -30.328 4.91 1 97.44 132 LYS B O 1
ATOM 5412 N N . ILE B 1 133 ? -21.641 -31.375 4.199 1 97.69 133 ILE B N 1
ATOM 5413 C CA . ILE B 1 133 ? -21.391 -31.047 2.799 1 97.69 133 ILE B CA 1
ATOM 5414 C C . ILE B 1 133 ? -22.422 -30.016 2.33 1 97.69 133 ILE B C 1
ATOM 5416 O O . ILE B 1 133 ? -23.625 -30.266 2.371 1 97.69 133 ILE B O 1
ATOM 5420 N N . ILE B 1 134 ? -21.953 -28.859 1.951 1 98.38 134 ILE B N 1
ATOM 5421 C CA . ILE B 1 134 ? -22.766 -27.781 1.387 1 98.38 134 ILE B CA 1
ATOM 5422 C C . ILE B 1 134 ? -22.641 -27.781 -0.135 1 98.38 134 ILE B C 1
ATOM 5424 O O . ILE B 1 134 ? -21.547 -27.625 -0.677 1 98.38 134 ILE B O 1
ATOM 5428 N N . THR B 1 135 ? -23.75 -27.969 -0.846 1 98 135 THR B N 1
ATOM 5429 C CA . THR B 1 135 ? -23.703 -28.094 -2.299 1 98 135 THR B CA 1
ATOM 5430 C C . THR B 1 135 ? -24.359 -26.875 -2.961 1 98 135 THR B C 1
ATOM 5432 O O . THR B 1 135 ? -25.078 -26.125 -2.312 1 98 135 THR B O 1
ATOM 5435 N N . TYR B 1 136 ? -23.984 -26.609 -4.18 1 97.06 136 TYR B N 1
ATOM 5436 C CA . TYR B 1 136 ? -24.688 -25.594 -4.969 1 97.06 136 TYR B CA 1
ATOM 5437 C C . TYR B 1 136 ? -24.609 -25.922 -6.457 1 97.06 136 TYR B C 1
ATOM 5439 O O . TYR B 1 136 ? -23.797 -26.75 -6.879 1 97.06 136 TYR B O 1
ATOM 5447 N N . SER B 1 137 ? -25.5 -25.406 -7.215 1 95.56 137 SER B N 1
ATOM 5448 C CA . SER B 1 137 ? -25.453 -25.391 -8.672 1 95.56 137 SER B CA 1
ATOM 5449 C C . SER B 1 137 ? -25.328 -23.969 -9.211 1 95.56 137 SER B C 1
ATOM 5451 O O . SER B 1 137 ? -25.828 -23.016 -8.602 1 95.56 137 SER B O 1
ATOM 5453 N N . ASP B 1 138 ? -24.688 -23.891 -10.273 1 93 138 ASP B N 1
ATOM 5454 C CA . ASP B 1 138 ? -24.453 -22.578 -10.883 1 93 138 ASP B CA 1
ATOM 5455 C C . ASP B 1 138 ? -25.781 -21.891 -11.219 1 93 138 ASP B C 1
ATOM 5457 O O . ASP B 1 138 ? -25.859 -20.672 -11.195 1 93 138 ASP B O 1
ATOM 5461 N N . SER B 1 139 ? -26.828 -22.641 -11.547 1 92.25 139 SER B N 1
ATOM 5462 C CA . SER B 1 139 ? -28.141 -22.125 -11.883 1 92.25 139 SER B CA 1
ATOM 5463 C C . SER B 1 139 ? -28.953 -21.797 -10.633 1 92.25 139 SER B C 1
ATOM 5465 O O . SER B 1 139 ? -30.062 -21.281 -10.727 1 92.25 139 SER B O 1
ATOM 5467 N N . LYS B 1 140 ? -28.438 -22.094 -9.469 1 92 140 LYS B N 1
ATOM 5468 C CA . LYS B 1 140 ? -29.062 -21.875 -8.164 1 92 140 LYS B CA 1
ATOM 5469 C C . LYS B 1 140 ? -30.172 -22.891 -7.906 1 92 140 LYS B C 1
ATOM 5471 O O . LYS B 1 140 ? -30.938 -22.75 -6.945 1 92 140 LYS B O 1
ATOM 5476 N N . GLU B 1 141 ? -30.234 -23.875 -8.75 1 92.38 141 GLU B N 1
ATOM 5477 C C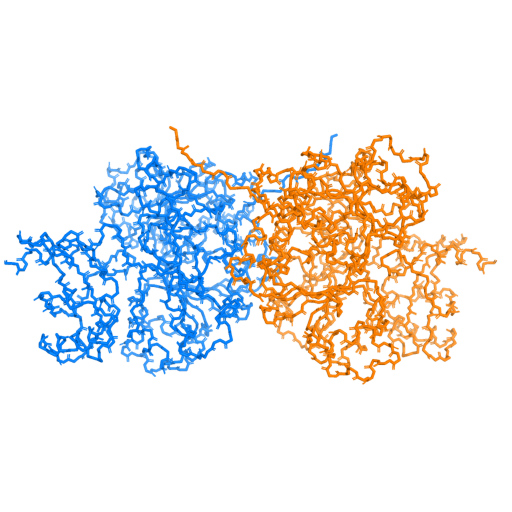A . GLU B 1 141 ? -31.156 -24.969 -8.477 1 92.38 141 GLU B CA 1
ATOM 5478 C C . GLU B 1 141 ? -30.625 -25.859 -7.348 1 92.38 141 GLU B C 1
ATOM 5480 O O . GLU B 1 141 ? -29.422 -26.109 -7.258 1 92.38 141 GLU B O 1
ATOM 5485 N N . LYS B 1 142 ? -31.516 -26.266 -6.555 1 92.06 142 LYS B N 1
ATOM 5486 C CA . LYS B 1 142 ? -31.109 -27.141 -5.453 1 92.06 142 LYS B CA 1
ATOM 5487 C C . LYS B 1 142 ? -30.531 -28.453 -5.973 1 92.06 142 LYS B C 1
ATOM 5489 O O . LYS B 1 142 ? -31.094 -29.078 -6.875 1 92.06 142 LYS B O 1
ATOM 5494 N N . VAL B 1 143 ? -29.375 -28.797 -5.402 1 92.69 143 VAL B N 1
ATOM 5495 C CA . VAL B 1 143 ? -28.703 -30.031 -5.801 1 92.69 143 VAL B CA 1
ATOM 5496 C C . VAL B 1 143 ? -29.344 -31.219 -5.102 1 92.69 143 VAL B C 1
ATOM 5498 O O . VAL B 1 143 ? -29.531 -31.203 -3.881 1 92.69 143 VAL B O 1
ATOM 5501 N N . ARG B 1 144 ? -29.688 -32.25 -5.879 1 88.81 144 ARG B N 1
ATOM 5502 C CA . ARG B 1 144 ? -30.281 -33.469 -5.32 1 88.81 144 ARG B CA 1
ATOM 5503 C C . ARG B 1 144 ? -29.203 -34.531 -5.047 1 88.81 144 ARG B C 1
ATOM 5505 O O . ARG B 1 144 ? -28.703 -35.156 -5.98 1 88.81 144 ARG B O 1
ATOM 5512 N N . SER B 1 145 ? -28.859 -34.625 -3.867 1 90.69 145 SER B N 1
ATOM 5513 C CA . SER B 1 145 ? -27.875 -35.625 -3.445 1 90.69 145 SER B CA 1
ATOM 5514 C C . SER B 1 145 ? -28.125 -36.062 -2.008 1 90.69 145 SER B C 1
ATOM 5516 O O . SER B 1 145 ? -28.531 -35.25 -1.168 1 90.69 145 SER B O 1
ATOM 5518 N N . ASN B 1 146 ? -27.859 -37.344 -1.72 1 89 146 ASN B N 1
ATOM 5519 C CA . ASN B 1 146 ? -28.078 -37.906 -0.395 1 89 146 ASN B CA 1
ATOM 5520 C C . ASN B 1 146 ? -26.984 -37.5 0.589 1 89 146 ASN B C 1
ATOM 5522 O O . ASN B 1 146 ? -27.141 -37.656 1.8 1 89 146 ASN B O 1
ATOM 5526 N N . ILE B 1 147 ? -25.938 -36.875 0.086 1 90.62 147 ILE B N 1
ATOM 5527 C CA . ILE B 1 147 ? -24.875 -36.531 1.013 1 90.62 147 ILE B CA 1
ATOM 5528 C C . ILE B 1 147 ? -24.859 -35.031 1.262 1 90.62 147 ILE B C 1
ATOM 5530 O O . ILE B 1 147 ? -24.016 -34.531 2.01 1 90.62 147 ILE B O 1
ATOM 5534 N N . SER B 1 148 ? -25.75 -34.312 0.614 1 93.44 148 SER B N 1
ATOM 5535 C CA . SER B 1 148 ? -25.844 -32.875 0.787 1 93.44 148 SER B CA 1
ATOM 553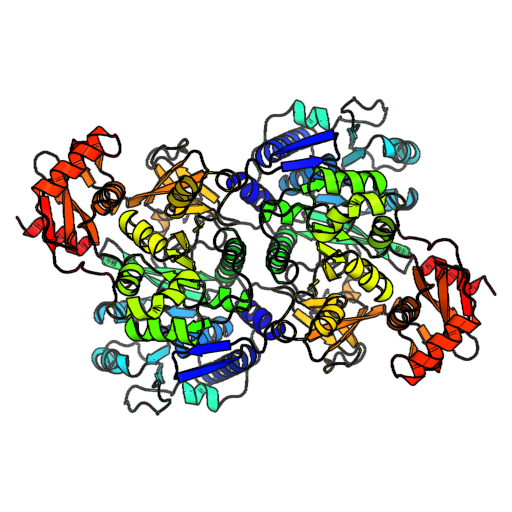6 C C . SER B 1 148 ? -26.562 -32.5 2.084 1 93.44 148 SER B C 1
ATOM 5538 O O . SER B 1 148 ? -27.688 -32.969 2.328 1 93.44 148 SER B O 1
ATOM 5540 N N . ASP B 1 149 ? -25.906 -31.672 2.863 1 94.69 149 ASP B N 1
ATOM 5541 C CA . ASP B 1 149 ? -26.5 -31.266 4.137 1 94.69 149 ASP B CA 1
ATOM 5542 C C . ASP B 1 149 ? -27.156 -29.906 4.027 1 94.69 149 ASP B C 1
ATOM 5544 O O . ASP B 1 149 ? -28.031 -29.562 4.82 1 94.69 149 ASP B O 1
ATOM 5548 N N . ALA B 1 150 ? -26.703 -29.125 3.16 1 96.69 150 ALA B N 1
ATOM 5549 C CA . ALA B 1 150 ? -27.219 -27.766 2.996 1 96.69 150 ALA B CA 1
ATOM 5550 C C . ALA B 1 150 ? -26.984 -27.25 1.579 1 96.69 150 ALA B C 1
ATOM 5552 O O . ALA B 1 150 ? -26.141 -27.781 0.855 1 96.69 150 ALA B O 1
ATOM 5553 N N . ASP B 1 151 ? -27.797 -26.297 1.234 1 97.69 151 ASP B N 1
ATOM 5554 C CA . ASP B 1 151 ? -27.641 -25.609 -0.036 1 97.69 151 ASP B CA 1
ATOM 5555 C C . ASP B 1 151 ? -26.984 -24.234 0.169 1 97.69 151 ASP B C 1
ATOM 5557 O O . ASP B 1 151 ? -27.438 -23.438 0.993 1 97.69 151 ASP B O 1
ATOM 5561 N N . PHE B 1 152 ? -25.953 -23.984 -0.601 1 98.12 152 PHE B N 1
ATOM 5562 C CA . PHE B 1 152 ? -25.156 -22.766 -0.454 1 98.12 152 PHE B CA 1
ATOM 5563 C C . PHE B 1 152 ? -26.047 -21.531 -0.582 1 98.12 152 PHE B C 1
ATOM 5565 O O . PHE B 1 152 ? -25.984 -20.625 0.247 1 98.12 152 PHE B O 1
ATOM 5572 N N . TRP B 1 153 ? -26.844 -21.438 -1.635 1 97.94 153 TRP B N 1
ATOM 5573 C CA . TRP B 1 153 ? -27.672 -20.281 -1.909 1 97.94 153 TRP B CA 1
ATOM 5574 C C . TRP B 1 153 ? -28.766 -20.125 -0.858 1 97.94 153 TRP B C 1
ATOM 5576 O O . TRP B 1 153 ? -29.141 -19.016 -0.494 1 97.94 153 TRP B O 1
ATOM 5586 N N . GLU B 1 154 ? -29.25 -21.234 -0.366 1 96.62 154 GLU B N 1
ATOM 5587 C CA . GLU B 1 154 ? -30.234 -21.188 0.703 1 96.62 154 GLU B CA 1
ATOM 5588 C C . GLU B 1 154 ? -29.641 -20.609 1.984 1 96.62 154 GLU B C 1
ATOM 5590 O O . GLU B 1 154 ? -30.328 -19.922 2.738 1 96.62 154 GLU B O 1
ATOM 5595 N N . LEU B 1 155 ? -28.375 -20.984 2.246 1 97.5 155 LEU B N 1
ATOM 5596 C CA . LEU B 1 155 ? -27.703 -20.422 3.418 1 97.5 155 LEU B CA 1
ATOM 5597 C C . LEU B 1 155 ? -27.703 -18.906 3.357 1 97.5 155 LEU B C 1
ATOM 5599 O O . LEU B 1 155 ? -27.859 -18.234 4.383 1 97.5 155 LEU B O 1
ATOM 5603 N N . ILE B 1 156 ? -27.484 -18.297 2.184 1 97.56 156 ILE B N 1
ATOM 5604 C CA . ILE B 1 156 ? -27.422 -16.859 1.994 1 97.56 156 ILE B CA 1
ATOM 5605 C C . ILE B 1 156 ? -28.828 -16.266 2.055 1 97.56 156 ILE B C 1
ATOM 5607 O O . ILE B 1 156 ? -29.094 -15.344 2.82 1 97.56 156 ILE B O 1
ATOM 5611 N N . ASP B 1 157 ? -29.766 -16.844 1.322 1 96.5 157 ASP B N 1
ATOM 5612 C CA . ASP B 1 157 ? -31.094 -16.281 1.118 1 96.5 157 ASP B CA 1
ATOM 5613 C C . ASP B 1 157 ? -31.922 -16.344 2.4 1 96.5 157 ASP B C 1
ATOM 5615 O O . ASP B 1 157 ? -32.812 -15.516 2.623 1 96.5 157 ASP B O 1
ATOM 5619 N N . SER B 1 158 ? -31.562 -17.281 3.211 1 95.69 158 SER B N 1
ATOM 5620 C CA . SER B 1 158 ? -32.406 -17.5 4.391 1 95.69 158 SER B CA 1
ATOM 5621 C C . SER B 1 158 ? -31.812 -16.828 5.621 1 95.69 158 SER B C 1
ATOM 5623 O O . SER B 1 158 ? -32.281 -17.031 6.738 1 95.69 158 SER B O 1
ATOM 5625 N N . SER B 1 159 ? -30.781 -16.062 5.43 1 96.12 159 SER B N 1
ATOM 5626 C CA . SER B 1 159 ? -30.094 -15.5 6.582 1 96.12 159 SER B CA 1
ATOM 5627 C C . SER B 1 159 ? -30.031 -13.977 6.5 1 96.12 159 SER B C 1
ATOM 5629 O O . SER B 1 159 ? -30 -13.406 5.402 1 96.12 159 SER B O 1
ATOM 5631 N N . GLU B 1 160 ? -30.016 -13.328 7.672 1 95.94 160 GLU B N 1
ATOM 5632 C CA . GLU B 1 160 ? -29.719 -11.898 7.773 1 95.94 160 GLU B CA 1
ATOM 5633 C C . GLU B 1 160 ? -28.219 -11.664 7.91 1 95.94 160 GLU B C 1
ATOM 5635 O O . GLU B 1 160 ? -27.484 -12.531 8.398 1 95.94 160 GLU B O 1
ATOM 5640 N N . PRO B 1 161 ? -27.828 -10.5 7.48 1 93.81 161 PRO B N 1
ATOM 5641 C CA . PRO B 1 161 ? -26.391 -10.242 7.594 1 93.81 161 PRO B CA 1
ATOM 5642 C C . PRO B 1 161 ? -25.891 -10.32 9.031 1 93.81 161 PRO B C 1
ATOM 5644 O O . PRO B 1 161 ? -26.531 -9.797 9.945 1 93.81 161 PRO B O 1
ATOM 5647 N N . SER B 1 162 ? -24.781 -10.914 9.242 1 87.06 162 SER B N 1
ATOM 5648 C CA . SER B 1 162 ? -24.156 -11.125 10.547 1 87.06 162 SER B CA 1
ATOM 5649 C C . SER B 1 162 ? -23.234 -9.961 10.914 1 87.06 162 SER B C 1
ATOM 5651 O O . SER B 1 162 ? -22.688 -9.297 10.031 1 87.06 162 SER B O 1
ATOM 5653 N N . GLU B 1 163 ? -23.141 -9.781 12.234 1 88.31 163 GLU B N 1
ATOM 5654 C CA . GLU B 1 163 ? -22.031 -8.969 12.703 1 88.31 163 GLU B CA 1
ATOM 5655 C C . GLU B 1 163 ? -20.703 -9.695 12.531 1 88.31 163 GLU B C 1
ATOM 5657 O O . GLU B 1 163 ? -20.641 -10.922 12.648 1 88.31 163 GLU B O 1
ATOM 5662 N N . ILE B 1 164 ? -19.734 -9.008 12.234 1 90.31 164 ILE B N 1
ATOM 5663 C CA . ILE B 1 164 ? -18.422 -9.594 12.023 1 90.31 164 ILE B CA 1
ATOM 5664 C C . ILE B 1 164 ? -17.719 -9.773 13.367 1 90.31 164 ILE B C 1
ATOM 5666 O O . ILE B 1 164 ? -17.516 -8.812 14.102 1 90.31 164 ILE B O 1
ATOM 5670 N N . PRO B 1 165 ? -17.375 -10.945 13.68 1 93.5 165 PRO B N 1
ATOM 5671 C CA . PRO B 1 165 ? -16.672 -11.164 14.945 1 93.5 165 PRO B CA 1
ATOM 5672 C C . PRO B 1 165 ? -15.266 -10.578 14.945 1 93.5 165 PRO B C 1
ATOM 5674 O O . PRO B 1 165 ? -14.703 -10.312 13.883 1 93.5 165 PRO B O 1
ATOM 5677 N N . GLN B 1 166 ? -14.781 -10.367 16.141 1 92.75 166 GLN B N 1
ATOM 5678 C CA . GLN B 1 166 ? -13.391 -9.945 16.266 1 92.75 166 GLN B CA 1
ATOM 5679 C C . GLN B 1 166 ? -12.445 -11.125 16.094 1 92.75 166 GLN B C 1
ATOM 5681 O O . GLN B 1 166 ? -12.508 -12.094 16.844 1 92.75 166 GLN B O 1
ATOM 5686 N N . VAL B 1 167 ? -11.703 -11.102 15.102 1 96.62 167 VAL B N 1
ATOM 5687 C CA . VAL B 1 167 ? -10.734 -12.141 14.773 1 96.62 167 VAL B CA 1
ATOM 5688 C C . VAL B 1 167 ? -9.32 -11.586 14.945 1 96.62 167 VAL B C 1
ATOM 5690 O O . VAL B 1 167 ? -9.047 -10.438 14.609 1 96.62 167 VAL B O 1
ATOM 5693 N N . SER B 1 168 ? -8.391 -12.398 15.555 1 97.75 168 SER B N 1
ATOM 5694 C CA . SER B 1 168 ? -7 -11.992 15.68 1 97.75 168 SER B CA 1
ATOM 5695 C C . SER B 1 168 ? -6.305 -11.969 14.328 1 97.75 168 SER B C 1
ATOM 5697 O O . SER B 1 168 ? -6.523 -12.852 13.492 1 97.75 168 SER B O 1
ATOM 5699 N N . GLU B 1 169 ? -5.426 -10.984 14.125 1 98.38 169 GLU B N 1
ATOM 5700 C CA . GLU B 1 169 ? -4.68 -10.938 12.867 1 98.38 169 GLU B CA 1
ATOM 5701 C C . GLU B 1 169 ? -3.729 -12.117 12.742 1 98.38 169 GLU B C 1
ATOM 5703 O O . GLU B 1 169 ? -3.293 -12.461 11.641 1 98.38 169 GLU B O 1
ATOM 5708 N N . ASN B 1 170 ? -3.428 -12.828 13.859 1 97.88 170 ASN B N 1
ATOM 5709 C CA . ASN B 1 170 ? -2.486 -13.938 13.867 1 97.88 170 ASN B CA 1
ATOM 5710 C C . ASN B 1 170 ? -3.205 -15.281 13.734 1 97.88 170 ASN B C 1
ATOM 5712 O O . ASN B 1 170 ? -2.566 -16.328 13.727 1 97.88 170 ASN B O 1
ATOM 5716 N N . SER B 1 171 ? -4.547 -15.219 13.578 1 98 171 SER B N 1
ATOM 5717 C CA . SER B 1 171 ? -5.309 -16.438 13.344 1 98 171 SER B CA 1
ATOM 5718 C C . SER B 1 171 ? -5.086 -16.969 11.93 1 98 171 SER B C 1
ATOM 5720 O O . SER B 1 171 ? -5.004 -16.188 10.977 1 98 171 SER B O 1
ATOM 5722 N N . ARG B 1 172 ? -4.969 -18.312 11.82 1 98.12 172 ARG B N 1
ATOM 5723 C CA . ARG B 1 172 ? -4.883 -18.922 10.5 1 98.12 172 ARG B CA 1
ATOM 5724 C C . ARG B 1 172 ? -6.141 -18.641 9.68 1 98.12 172 ARG B C 1
ATOM 5726 O O . ARG B 1 172 ? -7.254 -18.875 10.156 1 98.12 172 ARG B O 1
ATOM 5733 N N . ALA B 1 173 ? -5.953 -18.156 8.484 1 98.69 173 ALA B N 1
ATOM 5734 C CA . ALA B 1 173 ? -7.09 -17.812 7.637 1 98.69 173 ALA B CA 1
ATOM 5735 C C . ALA B 1 173 ? -7.262 -18.812 6.5 1 98.69 173 ALA B C 1
ATOM 5737 O O . ALA B 1 173 ? -8.383 -19.062 6.051 1 98.69 173 ALA B O 1
ATOM 5738 N N . THR B 1 174 ? -6.129 -19.359 6.031 1 98.81 174 THR B N 1
ATOM 5739 C CA . THR B 1 174 ? -6.195 -20.219 4.859 1 98.81 174 THR B CA 1
ATOM 5740 C C . THR B 1 174 ? -5.18 -21.359 4.969 1 98.81 174 THR B C 1
ATOM 5742 O O . THR B 1 174 ? -4.176 -21.234 5.668 1 98.81 174 THR B O 1
ATOM 5745 N N . ILE B 1 175 ? -5.457 -22.422 4.289 1 98.56 175 ILE B N 1
ATOM 5746 C CA . ILE B 1 175 ? -4.539 -23.531 4.098 1 98.56 175 ILE B CA 1
ATOM 5747 C C . ILE B 1 175 ? -4.75 -24.156 2.717 1 98.56 175 ILE B C 1
ATOM 5749 O O . ILE B 1 175 ? -5.867 -24.156 2.193 1 98.56 175 ILE B O 1
ATOM 5753 N N . PHE B 1 176 ? -3.777 -24.516 2.057 1 97.5 176 PHE B N 1
ATOM 5754 C CA . PHE B 1 176 ? -3.82 -25.281 0.82 1 97.5 176 PHE B CA 1
ATOM 5755 C C . PHE B 1 176 ? -2.643 -26.25 0.743 1 97.5 176 PHE B C 1
ATOM 5757 O O . PHE B 1 176 ? -1.755 -26.219 1.598 1 97.5 176 PHE B O 1
ATOM 5764 N N . PHE B 1 177 ? -2.678 -27.141 -0.254 1 93.69 177 PHE B N 1
ATOM 5765 C CA . PHE B 1 177 ? -1.662 -28.172 -0.341 1 93.69 177 PHE B CA 1
ATOM 5766 C C . PHE B 1 177 ? -0.921 -28.109 -1.671 1 93.69 177 PHE B C 1
ATOM 5768 O O . PHE B 1 177 ? -1.527 -27.844 -2.711 1 93.69 177 PHE B O 1
ATOM 5775 N N . THR B 1 178 ? 0.372 -28.203 -1.61 1 87.56 178 THR B N 1
ATOM 5776 C CA . THR B 1 178 ? 1.206 -28.188 -2.807 1 87.56 178 THR B CA 1
ATOM 5777 C C . THR B 1 178 ? 1.852 -29.562 -3.031 1 87.56 178 THR B C 1
ATOM 5779 O O . THR B 1 178 ? 2.041 -30.328 -2.084 1 87.56 178 THR B O 1
ATOM 5782 N N . SER B 1 179 ? 2.1 -29.859 -4.379 1 72.06 179 SER B N 1
ATOM 5783 C CA . SER B 1 179 ? 2.664 -31.156 -4.734 1 72.06 179 SER B CA 1
ATOM 5784 C C . SER B 1 179 ? 4.156 -31.219 -4.418 1 72.06 179 SER B C 1
ATOM 5786 O O . SER B 1 179 ? 4.859 -30.219 -4.531 1 72.06 179 SER B O 1
ATOM 5788 N N . GLY B 1 180 ? 4.531 -32.062 -3.357 1 57.16 180 GLY B N 1
ATOM 5789 C CA . GLY B 1 180 ? 5.949 -32.219 -3.068 1 57.16 180 GLY B CA 1
ATOM 5790 C C . GLY B 1 180 ? 6.645 -33.188 -4.012 1 57.16 180 GLY B C 1
ATOM 5791 O O . GLY B 1 180 ? 5.988 -33.938 -4.727 1 57.16 180 GLY B O 1
ATOM 5792 N N . THR B 1 181 ? 7.898 -32.875 -4.344 1 48.72 181 THR B N 1
ATOM 5793 C CA . THR B 1 181 ? 8.727 -33.781 -5.141 1 48.72 181 THR B CA 1
ATOM 5794 C C . THR B 1 181 ? 8.633 -35.219 -4.617 1 48.72 181 THR B C 1
ATOM 5796 O O . THR B 1 181 ? 8.812 -36.156 -5.375 1 48.72 181 THR B O 1
ATOM 5799 N N . THR B 1 182 ? 8.547 -35.25 -3.281 1 49.09 182 THR B N 1
ATOM 5800 C CA . THR B 1 182 ? 8.648 -36.594 -2.684 1 49.09 182 THR B CA 1
ATOM 5801 C C . THR B 1 182 ? 7.289 -37.25 -2.65 1 49.09 182 THR B C 1
ATOM 5803 O O . THR B 1 182 ? 7.121 -38.281 -1.99 1 49.09 182 THR B O 1
ATOM 5806 N N . GLY B 1 183 ? 6.215 -36.688 -3.311 1 62.94 183 GLY B N 1
ATOM 5807 C CA . GLY B 1 183 ? 4.977 -37.406 -3.576 1 62.94 183 GLY B CA 1
ATOM 5808 C C . GLY B 1 183 ? 3.82 -36.938 -2.715 1 62.94 183 GLY B C 1
ATOM 5809 O O . GLY B 1 183 ? 2.693 -36.812 -3.195 1 62.94 183 GLY B O 1
ATOM 5810 N N . ASP B 1 184 ? 4.012 -36.719 -1.344 1 76.31 184 ASP B N 1
ATOM 5811 C CA . ASP B 1 184 ? 2.834 -36.344 -0.562 1 76.31 184 ASP B CA 1
ATOM 5812 C C . ASP B 1 184 ? 2.625 -34.844 -0.555 1 76.31 184 ASP B C 1
ATOM 5814 O O . ASP B 1 184 ? 3.584 -34.094 -0.423 1 76.31 184 ASP B O 1
ATOM 5818 N N . PRO B 1 185 ? 1.441 -34.406 -0.669 1 86.38 185 PRO B N 1
ATOM 5819 C CA . PRO B 1 185 ? 1.168 -32.969 -0.664 1 86.38 185 PRO B CA 1
ATOM 5820 C C . PRO B 1 185 ? 1.529 -32.312 0.663 1 86.38 185 PRO B C 1
ATOM 5822 O O . PRO B 1 185 ? 1.363 -32.906 1.725 1 86.38 185 PRO B O 1
ATOM 5825 N N . LYS B 1 186 ? 2.162 -31.125 0.717 1 92.06 186 LYS B N 1
ATOM 5826 C CA . LYS B 1 186 ? 2.527 -30.328 1.885 1 92.06 186 LYS B CA 1
ATOM 5827 C C . LYS B 1 186 ? 1.511 -29.203 2.131 1 92.06 186 LYS B C 1
ATOM 5829 O O . LYS B 1 186 ? 1.146 -28.484 1.206 1 92.06 186 LYS B O 1
ATOM 5834 N N . GLY B 1 187 ? 1.056 -29.141 3.365 1 96.06 187 GLY B N 1
ATOM 5835 C CA . GLY B 1 187 ? 0.108 -28.094 3.729 1 96.06 187 GLY B CA 1
ATOM 5836 C C . GLY B 1 187 ? 0.771 -26.766 4.02 1 96.06 187 GLY B C 1
ATOM 5837 O O . GLY B 1 187 ? 1.688 -26.688 4.84 1 96.06 187 GLY B O 1
ATOM 5838 N N . VAL B 1 188 ? 0.393 -25.734 3.322 1 97.81 188 VAL B N 1
ATOM 5839 C CA . VAL B 1 188 ? 0.883 -24.375 3.508 1 97.81 188 VAL B CA 1
ATOM 5840 C C . VAL B 1 188 ? -0.253 -23.484 3.992 1 97.81 188 VAL B C 1
ATOM 5842 O O . VAL B 1 188 ? -1.376 -23.562 3.488 1 97.81 188 VAL B O 1
ATOM 5845 N N . TRP B 1 189 ? 0.019 -22.688 5.012 1 98.19 189 TRP B N 1
ATOM 5846 C CA . TRP B 1 189 ? -1.07 -21.891 5.57 1 98.19 189 TRP B CA 1
ATOM 5847 C C . TRP B 1 189 ? -0.606 -20.484 5.875 1 98.19 189 TRP B C 1
ATOM 5849 O O . TRP B 1 189 ? 0.596 -20.219 5.969 1 98.19 189 TRP B O 1
ATOM 5859 N N . PHE B 1 190 ? -1.56 -19.578 6.004 1 98.69 190 PHE B N 1
ATOM 5860 C CA . PHE B 1 190 ? -1.29 -18.156 6.203 1 98.69 190 PHE B CA 1
ATOM 5861 C C . PHE B 1 190 ? -2.303 -17.547 7.16 1 98.69 190 PHE B C 1
ATOM 5863 O O . PHE B 1 190 ? -3.459 -17.969 7.211 1 98.69 190 PHE B O 1
ATOM 5870 N N . THR B 1 191 ? -1.858 -16.562 7.93 1 98.69 191 THR B N 1
ATOM 5871 C CA . THR B 1 191 ? -2.719 -15.836 8.852 1 98.69 191 THR B CA 1
ATOM 5872 C C . THR B 1 191 ? -3.395 -14.656 8.148 1 98.69 191 THR B C 1
ATOM 5874 O O . THR B 1 191 ? -3.033 -14.312 7.023 1 98.69 191 THR B O 1
ATOM 5877 N N . HIS B 1 192 ? -4.367 -14.023 8.844 1 98.81 192 HIS B N 1
ATOM 5878 C CA . HIS B 1 192 ? -4.992 -12.797 8.352 1 98.81 192 HIS B CA 1
ATOM 5879 C C . HIS B 1 192 ? -3.945 -11.727 8.07 1 98.81 192 HIS B C 1
ATOM 5881 O O . HIS B 1 192 ? -3.939 -11.133 6.988 1 98.81 192 HIS B O 1
ATOM 5887 N N . ARG B 1 193 ? -3.029 -11.57 9 1 98.69 193 ARG B N 1
ATOM 5888 C CA . ARG B 1 193 ? -1.999 -10.547 8.906 1 98.69 193 ARG B CA 1
ATOM 5889 C C . ARG B 1 193 ? -1.166 -10.711 7.641 1 98.69 193 ARG B C 1
ATOM 5891 O O . ARG B 1 193 ? -0.905 -9.742 6.93 1 98.69 193 ARG B O 1
ATOM 5898 N N . LYS B 1 194 ? -0.824 -11.906 7.383 1 98.69 194 LYS B N 1
ATOM 5899 C CA . LYS B 1 194 ? 0.015 -12.195 6.227 1 98.69 194 LYS B CA 1
ATOM 5900 C C . LYS B 1 194 ? -0.708 -11.867 4.926 1 98.69 194 LYS B C 1
ATOM 5902 O O . LYS B 1 194 ? -0.138 -11.234 4.035 1 98.69 194 LYS B O 1
ATOM 5907 N N . LEU B 1 195 ? -1.979 -12.242 4.867 1 98.81 195 LEU B N 1
ATOM 5908 C CA . LEU B 1 195 ? -2.758 -12.023 3.654 1 98.81 195 LEU B CA 1
ATOM 5909 C C . LEU B 1 195 ? -2.99 -10.531 3.418 1 98.81 195 LEU B C 1
ATOM 5911 O O . LEU B 1 195 ? -2.885 -10.055 2.285 1 98.81 195 LEU B O 1
ATOM 5915 N N . VAL B 1 196 ? -3.248 -9.789 4.492 1 98.81 196 VAL B N 1
ATOM 5916 C CA . VAL B 1 196 ? -3.518 -8.359 4.375 1 98.81 196 VAL B CA 1
ATOM 5917 C C . VAL B 1 196 ? -2.252 -7.633 3.934 1 98.81 196 VAL B C 1
ATOM 5919 O O . VAL B 1 196 ? -2.289 -6.816 3.008 1 98.81 196 VAL B O 1
ATOM 5922 N N . LEU B 1 197 ? -1.115 -7.938 4.543 1 98.81 197 LEU B N 1
ATOM 5923 C CA . LEU B 1 197 ? 0.142 -7.273 4.211 1 98.81 197 LEU B CA 1
ATOM 5924 C C . LEU B 1 197 ? 0.582 -7.617 2.793 1 98.81 197 LEU B C 1
ATOM 5926 O O . LEU B 1 197 ? 1.083 -6.754 2.068 1 98.81 197 LEU B O 1
ATOM 5930 N N . HIS B 1 198 ? 0.365 -8.859 2.393 1 98.81 198 HIS B N 1
ATOM 5931 C CA . HIS B 1 198 ? 0.655 -9.266 1.022 1 98.81 198 HIS B CA 1
ATOM 5932 C C . HIS B 1 198 ? -0.17 -8.469 0.022 1 98.81 198 HIS B C 1
ATOM 5934 O O . HIS B 1 198 ? 0.369 -7.945 -0.957 1 98.81 198 HIS B O 1
ATOM 5940 N N . ALA B 1 199 ? -1.462 -8.375 0.319 1 98.62 199 ALA B N 1
ATOM 5941 C CA . ALA B 1 199 ? -2.365 -7.656 -0.575 1 98.62 199 ALA B CA 1
ATOM 5942 C C . ALA B 1 199 ? -1.967 -6.188 -0.689 1 98.62 199 ALA B C 1
ATOM 5944 O O . ALA B 1 199 ? -2.012 -5.605 -1.777 1 98.62 199 ALA B O 1
ATOM 5945 N N . LEU B 1 200 ? -1.556 -5.578 0.417 1 98.38 200 LEU B N 1
ATOM 5946 C CA . LEU B 1 200 ? -1.126 -4.184 0.407 1 98.38 200 LEU B CA 1
ATOM 5947 C C . LEU B 1 200 ? 0.106 -4 -0.472 1 98.38 200 LEU B C 1
ATOM 5949 O O . LEU B 1 200 ? 0.142 -3.107 -1.319 1 98.38 200 LEU B O 1
ATOM 5953 N N . SER B 1 201 ? 1.065 -4.832 -0.326 1 98.31 201 SER B N 1
ATOM 5954 C CA . SER B 1 201 ? 2.318 -4.711 -1.063 1 98.31 201 SER B CA 1
ATOM 5955 C C . SER B 1 201 ? 2.111 -4.969 -2.553 1 98.31 201 SER B C 1
ATOM 5957 O O . SER B 1 201 ? 2.672 -4.262 -3.395 1 98.31 201 SER B O 1
ATOM 5959 N N . VAL B 1 202 ? 1.283 -5.969 -2.871 1 98.19 202 VAL B N 1
ATOM 5960 C CA . VAL B 1 202 ? 0.987 -6.281 -4.266 1 98.19 202 VAL B CA 1
ATOM 5961 C C . VAL B 1 202 ? 0.258 -5.105 -4.914 1 98.19 202 VAL B C 1
ATOM 5963 O O . VAL B 1 202 ? 0.533 -4.758 -6.062 1 98.19 202 VAL B O 1
ATOM 5966 N N . SER B 1 203 ? -0.671 -4.504 -4.199 1 97.12 203 SER B N 1
ATOM 5967 C CA . SER B 1 203 ? -1.416 -3.363 -4.719 1 97.12 203 SER B CA 1
ATOM 5968 C C . SER B 1 203 ? -0.486 -2.201 -5.051 1 97.12 203 SER B C 1
ATOM 5970 O O . SER B 1 203 ? -0.703 -1.484 -6.027 1 97.12 203 SER B O 1
ATOM 5972 N N . LEU B 1 204 ? 0.545 -2.004 -4.262 1 96.19 204 LEU B N 1
ATOM 5973 C CA . LEU B 1 204 ? 1.468 -0.891 -4.461 1 96.19 204 LEU B CA 1
ATOM 5974 C C . LEU B 1 204 ? 2.227 -1.044 -5.773 1 96.19 204 LEU B C 1
ATOM 5976 O O . LEU B 1 204 ? 2.412 -0.07 -6.508 1 96.19 204 LEU B O 1
ATOM 5980 N N . VAL B 1 205 ? 2.613 -2.236 -6.117 1 95.25 205 VAL B N 1
ATOM 5981 C CA . VAL B 1 205 ? 3.486 -2.422 -7.273 1 95.25 205 VAL B CA 1
ATOM 5982 C C . VAL B 1 205 ? 2.654 -2.428 -8.555 1 95.25 205 VAL B C 1
ATOM 5984 O O . VAL B 1 205 ? 3.166 -2.133 -9.633 1 95.25 205 VAL B O 1
ATOM 5987 N N . GLY B 1 206 ? 1.344 -2.781 -8.422 1 94.19 206 GLY B N 1
ATOM 5988 C CA . GLY B 1 206 ? 0.479 -2.713 -9.586 1 94.19 206 GLY B CA 1
ATOM 5989 C C . GLY B 1 206 ? 0.432 -1.331 -10.211 1 94.19 206 GLY B C 1
ATOM 5990 O O . GLY B 1 206 ? 0.255 -1.199 -11.422 1 94.19 206 GLY B O 1
ATOM 5991 N N . ALA B 1 207 ? 0.694 -0.321 -9.398 1 92.19 207 ALA B N 1
ATOM 5992 C CA . ALA B 1 207 ? 0.599 1.061 -9.859 1 92.19 207 ALA B CA 1
ATOM 5993 C C . ALA B 1 207 ? 1.895 1.502 -10.539 1 92.19 207 ALA B C 1
ATOM 5995 O O . ALA B 1 207 ? 1.942 2.559 -11.172 1 92.19 207 ALA B O 1
ATOM 5996 N N . ARG B 1 208 ? 2.941 0.733 -10.445 1 95.88 208 ARG B N 1
ATOM 5997 C CA . ARG B 1 208 ? 4.242 1.097 -11 1 95.88 208 ARG B CA 1
ATOM 5998 C C . ARG B 1 208 ? 4.316 0.772 -12.484 1 95.88 208 ARG B C 1
ATOM 6000 O O . ARG B 1 208 ? 3.688 -0.181 -12.953 1 95.88 208 ARG B O 1
ATOM 6007 N N . PRO B 1 209 ? 5.102 1.554 -13.211 1 95.88 209 PRO B N 1
ATOM 6008 C CA . PRO B 1 209 ? 5.32 1.194 -14.609 1 95.88 209 PRO B CA 1
ATOM 6009 C C . PRO B 1 209 ? 6.074 -0.125 -14.773 1 95.88 209 PRO B C 1
ATOM 6011 O O . PRO B 1 209 ? 6.902 -0.474 -13.93 1 95.88 209 PRO B O 1
ATOM 6014 N N . PRO B 1 210 ? 5.641 -0.849 -15.805 1 96 210 PRO B N 1
ATOM 6015 C CA . PRO B 1 210 ? 4.82 -0.41 -16.938 1 96 210 PRO B CA 1
ATOM 6016 C C . PRO B 1 210 ? 3.344 -0.752 -16.766 1 96 210 PRO B C 1
ATOM 6018 O O . PRO B 1 210 ? 2.537 -0.495 -17.672 1 96 210 PRO B O 1
ATOM 6021 N N . LEU B 1 211 ? 2.924 -1.349 -15.617 1 95.31 211 LEU B N 1
ATOM 6022 C CA . LEU B 1 211 ? 1.535 -1.764 -15.461 1 95.31 211 LEU B CA 1
ATOM 6023 C C . LEU B 1 211 ? 0.62 -0.554 -15.297 1 95.31 211 LEU B C 1
ATOM 6025 O O . LEU B 1 211 ? -0.404 -0.452 -15.977 1 95.31 211 LEU B O 1
ATOM 6029 N N . ASN B 1 212 ? 1.01 0.409 -14.352 1 94.06 212 ASN B N 1
ATOM 6030 C CA . ASN B 1 212 ? 0.245 1.629 -14.109 1 94.06 212 ASN B CA 1
ATOM 6031 C C . ASN B 1 212 ? -1.229 1.325 -13.859 1 94.06 212 ASN B C 1
ATOM 6033 O O . ASN B 1 212 ? -2.107 1.938 -14.469 1 94.06 212 ASN B O 1
ATOM 6037 N N . VAL B 1 213 ? -1.486 0.372 -13.031 1 95 213 VAL B N 1
ATOM 6038 C CA . VAL B 1 213 ? -2.854 -0.031 -12.711 1 95 213 VAL B CA 1
ATOM 6039 C C . VAL B 1 213 ? -3.527 1.05 -11.867 1 95 213 VAL B C 1
ATOM 6041 O O . VAL B 1 213 ? -2.908 1.622 -10.969 1 95 213 VAL B O 1
ATOM 6044 N N . THR B 1 214 ? -4.746 1.392 -12.156 1 92.31 214 THR B N 1
ATOM 6045 C CA . THR B 1 214 ? -5.582 2.314 -11.398 1 92.31 214 THR B CA 1
ATOM 6046 C C . THR B 1 214 ? -6.965 1.716 -11.156 1 92.31 214 THR B C 1
ATOM 6048 O O . THR B 1 214 ? -7.234 0.583 -11.562 1 92.31 214 THR B O 1
ATOM 6051 N N . THR B 1 215 ? -7.84 2.486 -10.539 1 94.5 215 THR B N 1
ATOM 6052 C CA . THR B 1 215 ? -9.195 2.027 -10.242 1 94.5 215 THR B CA 1
ATOM 6053 C C . THR B 1 215 ? -10.016 1.898 -11.516 1 94.5 215 THR B C 1
ATOM 6055 O O . THR B 1 215 ? -11.094 1.291 -11.508 1 94.5 215 THR B O 1
ATOM 6058 N N . ASN B 1 216 ? -9.469 2.385 -12.641 1 93.06 216 ASN B N 1
ATOM 6059 C CA . ASN B 1 216 ? -10.172 2.312 -13.906 1 93.06 216 ASN B CA 1
ATOM 6060 C C . ASN B 1 216 ? -9.93 0.981 -14.617 1 93.06 216 ASN B C 1
ATOM 6062 O O . ASN B 1 216 ? -10.594 0.663 -15.602 1 93.06 216 ASN B O 1
ATOM 6066 N N . ASP B 1 217 ? -9.031 0.216 -14.125 1 97 217 ASP B N 1
ATOM 6067 C CA . ASP B 1 217 ? -8.703 -1.072 -14.734 1 97 217 ASP B CA 1
ATOM 6068 C C . ASP B 1 217 ? -9.766 -2.119 -14.391 1 97 217 ASP B C 1
ATOM 6070 O O . ASP B 1 217 ? -10.609 -1.897 -13.523 1 97 217 ASP B O 1
ATOM 6074 N N . VAL B 1 218 ? -9.742 -3.191 -15.133 1 98.69 218 VAL B N 1
ATOM 6075 C CA . VAL B 1 218 ? -10.641 -4.328 -14.945 1 98.69 218 VAL B CA 1
ATOM 6076 C C . VAL B 1 218 ? -9.828 -5.617 -14.852 1 98.69 218 VAL B C 1
ATOM 6078 O O . VAL B 1 218 ? -9.094 -5.965 -15.781 1 98.69 218 VAL B O 1
ATOM 6081 N N . TYR B 1 219 ? -9.977 -6.324 -13.734 1 98.81 219 TYR B N 1
ATOM 6082 C CA . TYR B 1 219 ? -9.234 -7.551 -13.477 1 98.81 219 TYR B CA 1
ATOM 6083 C C . TYR B 1 219 ? -9.969 -8.766 -14.031 1 98.81 219 TYR B C 1
ATOM 6085 O O . TYR B 1 219 ? -11.18 -8.906 -13.828 1 98.81 219 TYR B O 1
ATOM 6093 N N . LEU B 1 220 ? -9.32 -9.578 -14.766 1 98.88 220 LEU B N 1
ATOM 6094 C CA . LEU B 1 220 ? -9.648 -10.969 -15.07 1 98.88 220 LEU B CA 1
ATOM 6095 C C . LEU B 1 220 ? -8.453 -11.883 -14.805 1 98.88 220 LEU B C 1
ATOM 6097 O O . LEU B 1 220 ? -7.598 -12.055 -15.672 1 98.88 220 LEU B O 1
ATOM 6101 N N . ILE B 1 221 ? -8.477 -12.469 -13.656 1 98.75 221 ILE B N 1
ATOM 6102 C CA . ILE B 1 221 ? -7.312 -13.219 -13.188 1 98.75 221 ILE B CA 1
ATOM 6103 C C . ILE B 1 221 ? -7.449 -14.688 -13.586 1 98.75 221 ILE B C 1
ATOM 6105 O O . ILE B 1 221 ? -8.453 -15.328 -13.273 1 98.75 221 ILE B O 1
ATOM 6109 N N . LEU B 1 222 ? -6.438 -15.172 -14.273 1 98 222 LEU B N 1
ATOM 6110 C CA . LEU B 1 222 ? -6.434 -16.547 -14.758 1 98 222 LEU B CA 1
ATOM 6111 C C . LEU B 1 222 ? -5.402 -17.375 -14 1 98 222 LEU B C 1
ATOM 6113 O O . LEU B 1 222 ? -4.547 -18.016 -14.617 1 98 222 LEU B O 1
ATOM 6117 N N . VAL B 1 223 ? -5.441 -17.312 -12.734 1 96.62 223 VAL B N 1
ATOM 6118 C CA . VAL B 1 223 ? -4.789 -18.141 -11.719 1 96.62 223 VAL B CA 1
ATOM 6119 C C . VAL B 1 223 ? -5.848 -18.844 -10.867 1 96.62 223 VAL B C 1
ATOM 6121 O O . VAL B 1 223 ? -6.605 -18.188 -10.148 1 96.62 223 VAL B O 1
ATOM 6124 N N . PRO B 1 224 ? -5.887 -20.141 -10.977 1 95.44 224 PRO B N 1
ATOM 6125 C CA . PRO B 1 224 ? -6.961 -20.812 -10.242 1 95.44 224 PRO B CA 1
ATOM 6126 C C . PRO B 1 224 ? -7.059 -20.375 -8.789 1 95.44 224 PRO B C 1
ATOM 6128 O O . PRO B 1 224 ? -6.039 -20.219 -8.117 1 95.44 224 PRO B O 1
ATOM 6131 N N . MET B 1 225 ? -8.266 -20.219 -8.305 1 97.75 225 MET B N 1
ATOM 6132 C CA . MET B 1 225 ? -8.516 -19.719 -6.957 1 97.75 225 MET B CA 1
ATOM 6133 C C . MET B 1 225 ? -8.078 -20.75 -5.91 1 97.75 225 MET B C 1
ATOM 6135 O O . MET B 1 225 ? -7.801 -20.391 -4.766 1 97.75 225 MET B O 1
ATOM 6139 N N . PHE B 1 226 ? -7.973 -21.984 -6.277 1 95.12 226 PHE B N 1
ATOM 6140 C CA . PHE B 1 226 ? -7.527 -22.984 -5.32 1 95.12 226 PHE B CA 1
ATOM 6141 C C . PHE B 1 226 ? -6.016 -22.938 -5.141 1 95.12 226 PHE B C 1
ATOM 6143 O O . PHE B 1 226 ? -5.473 -23.547 -4.215 1 95.12 226 PHE B O 1
ATOM 6150 N N . HIS B 1 227 ? -5.359 -22.234 -6.082 1 93.62 227 HIS B N 1
ATOM 6151 C CA . HIS B 1 227 ? -3.902 -22.219 -6.078 1 93.62 227 HIS B CA 1
ATOM 6152 C C . HIS B 1 227 ? -3.354 -20.938 -5.469 1 93.62 227 HIS B C 1
ATOM 6154 O O . HIS B 1 227 ? -3.469 -19.859 -6.062 1 93.62 227 HIS B O 1
ATOM 6160 N N . VAL B 1 228 ? -2.742 -21.016 -4.359 1 95.56 228 VAL B N 1
ATOM 6161 C CA . VAL B 1 228 ? -2.002 -20 -3.627 1 95.56 228 VAL B CA 1
ATOM 6162 C C . VAL B 1 228 ? -2.76 -18.672 -3.682 1 95.56 228 VAL B C 1
ATOM 6164 O O . VAL B 1 228 ? -2.205 -17.656 -4.09 1 95.56 228 VAL B O 1
ATOM 6167 N N . HIS B 1 229 ? -4.047 -18.656 -3.436 1 97.25 229 HIS B N 1
ATOM 6168 C CA . HIS B 1 229 ? -4.934 -17.516 -3.279 1 97.25 229 HIS B CA 1
ATOM 6169 C C . HIS B 1 229 ? -5.086 -16.75 -4.59 1 97.25 229 HIS B C 1
ATOM 6171 O O . HIS B 1 229 ? -5.191 -15.523 -4.594 1 97.25 229 HIS B O 1
ATOM 6177 N N . SER B 1 230 ? -4.973 -17.453 -5.719 1 97.81 230 SER B N 1
ATOM 6178 C CA . SER B 1 230 ? -5.008 -16.766 -7.004 1 97.81 230 SER B CA 1
ATOM 6179 C C . SER B 1 230 ? -4.078 -15.555 -7 1 97.81 230 SER B C 1
ATOM 6181 O O . SER B 1 230 ? -4.473 -14.461 -7.414 1 97.81 230 SER B O 1
ATOM 6183 N N . TRP B 1 231 ? -2.963 -15.742 -6.402 1 98.19 231 TRP B N 1
ATOM 6184 C CA . TRP B 1 231 ? -1.844 -14.82 -6.258 1 98.19 231 TRP B CA 1
ATOM 6185 C C . TRP B 1 231 ? -2.256 -13.586 -5.465 1 98.19 231 TRP B C 1
ATOM 6187 O O . TRP B 1 231 ? -1.711 -12.492 -5.672 1 98.19 231 TRP B O 1
ATOM 6197 N N . GLY B 1 232 ? -3.262 -13.625 -4.688 1 98.44 232 GLY B N 1
ATOM 6198 C CA . GLY B 1 232 ? -3.68 -12.578 -3.771 1 98.44 232 GLY B CA 1
ATOM 6199 C C . GLY B 1 232 ? -4.738 -11.664 -4.355 1 98.44 232 GLY B C 1
ATOM 6200 O O . GLY B 1 232 ? -5.305 -10.828 -3.648 1 98.44 232 GLY B O 1
ATOM 6201 N N . TYR B 1 233 ? -5.191 -11.844 -5.59 1 98.56 233 TYR B N 1
ATOM 6202 C CA . TYR B 1 233 ? -6.02 -10.883 -6.309 1 98.56 233 TYR B CA 1
ATOM 6203 C C . TYR B 1 233 ? -7.445 -10.883 -5.777 1 98.56 233 TYR B C 1
ATOM 6205 O O . TYR B 1 233 ? -8.148 -9.875 -5.859 1 98.56 233 TYR B O 1
ATOM 6213 N N . PRO B 1 234 ? -7.895 -12.008 -5.133 1 98.75 234 PRO B N 1
ATOM 6214 C CA . PRO B 1 234 ? -9.211 -11.945 -4.492 1 98.75 234 PRO B CA 1
ATOM 6215 C C . PRO B 1 234 ? -9.281 -10.891 -3.391 1 98.75 234 PRO B C 1
ATOM 6217 O O . PRO B 1 234 ? -10.367 -10.492 -2.98 1 98.75 234 PRO B O 1
ATOM 6220 N N . TYR B 1 235 ? -8.148 -10.461 -2.887 1 98.81 235 TYR B N 1
ATOM 6221 C CA . TYR B 1 235 ? -8.094 -9.406 -1.88 1 98.81 235 TYR B CA 1
ATOM 6222 C C . TYR B 1 235 ? -7.68 -8.078 -2.504 1 98.81 235 TYR B C 1
ATOM 6224 O O . TYR B 1 235 ? -8.227 -7.027 -2.158 1 98.81 235 TYR B O 1
ATOM 6232 N N . VAL B 1 236 ? -6.773 -8.102 -3.494 1 98.56 236 VAL B N 1
ATOM 6233 C CA . VAL B 1 236 ? -6.18 -6.918 -4.113 1 98.56 236 VAL B CA 1
ATOM 6234 C C . VAL B 1 236 ? -7.27 -6.102 -4.805 1 98.56 236 VAL B C 1
ATOM 6236 O O . VAL B 1 236 ? -7.281 -4.871 -4.711 1 98.56 236 VAL B O 1
ATOM 6239 N N . PHE B 1 237 ? -8.203 -6.758 -5.52 1 98.56 237 PHE B N 1
ATOM 6240 C CA . PHE B 1 237 ? -9.211 -6.02 -6.277 1 98.56 237 PHE B CA 1
ATOM 6241 C C . PHE B 1 237 ? -10.094 -5.195 -5.348 1 98.56 237 PHE B C 1
ATOM 6243 O O . PHE B 1 237 ? -10.461 -4.062 -5.668 1 98.56 237 PHE B O 1
ATOM 6250 N N . MET B 1 238 ? -10.469 -5.766 -4.23 1 98.25 238 MET B N 1
ATOM 6251 C CA . MET B 1 238 ? -11.32 -5.109 -3.244 1 98.25 238 MET B CA 1
ATOM 6252 C C . MET B 1 238 ? -10.594 -3.945 -2.58 1 98.25 238 MET B C 1
ATOM 6254 O O . MET B 1 238 ? -11.148 -2.859 -2.432 1 98.25 238 MET B O 1
ATOM 6258 N N . LEU B 1 239 ? -9.344 -4.152 -2.246 1 97.31 239 LEU B N 1
ATOM 6259 C CA . LEU B 1 239 ? -8.5 -3.133 -1.634 1 97.31 239 LEU B CA 1
ATOM 6260 C C . LEU B 1 239 ? -8.273 -1.969 -2.592 1 97.31 239 LEU B C 1
ATOM 6262 O O . LEU B 1 239 ? -8.242 -0.81 -2.17 1 97.31 239 LEU B O 1
ATOM 6266 N N . SER B 1 240 ? -8.148 -2.254 -3.863 1 96.75 240 SER B N 1
ATOM 6267 C CA . SER B 1 240 ? -7.789 -1.271 -4.879 1 96.75 240 SER B CA 1
ATOM 6268 C C . SER B 1 240 ? -9.031 -0.671 -5.531 1 96.75 240 SER B C 1
ATOM 6270 O O . SER B 1 240 ? -8.938 0.317 -6.262 1 96.75 240 SER B O 1
ATOM 6272 N N . GLY B 1 241 ? -10.195 -1.247 -5.285 1 97.31 241 GLY B N 1
ATOM 6273 C CA . GLY B 1 241 ? -11.422 -0.74 -5.875 1 97.31 241 GLY B CA 1
ATOM 6274 C C . GLY B 1 241 ? -11.531 -1.016 -7.363 1 97.31 241 GLY B C 1
ATOM 6275 O O . GLY B 1 241 ? -11.969 -0.154 -8.125 1 97.31 241 GLY B O 1
ATOM 6276 N N . ILE B 1 242 ? -11.109 -2.162 -7.805 1 98.25 242 ILE B N 1
ATOM 6277 C CA . ILE B 1 242 ? -11.055 -2.488 -9.227 1 98.25 242 ILE B CA 1
ATOM 6278 C C . ILE B 1 242 ? -12.125 -3.525 -9.555 1 98.25 242 ILE B C 1
ATOM 6280 O O . ILE B 1 242 ? -12.344 -4.473 -8.797 1 98.25 242 ILE B O 1
ATOM 6284 N N . LYS B 1 243 ? -12.82 -3.283 -10.656 1 98.56 243 LYS B N 1
ATOM 6285 C CA . LYS B 1 243 ? -13.781 -4.262 -11.164 1 98.56 243 LYS B CA 1
ATOM 6286 C C . LYS B 1 243 ? -13.133 -5.629 -11.344 1 98.56 243 LYS B C 1
ATOM 6288 O O . LYS B 1 243 ? -12 -5.723 -11.828 1 98.56 243 LYS B O 1
ATOM 6293 N N . TYR B 1 244 ? -13.82 -6.711 -10.898 1 98.88 244 TYR B N 1
ATOM 6294 C CA . TYR B 1 244 ? -13.266 -8.062 -10.914 1 98.88 244 TYR B CA 1
ATOM 6295 C C . TYR B 1 244 ? -14.156 -9.008 -11.703 1 98.88 244 TYR B C 1
ATOM 6297 O O . TYR B 1 244 ? -15.328 -9.203 -11.359 1 98.88 244 TYR B O 1
ATOM 6305 N N . VAL B 1 245 ? -13.602 -9.617 -12.758 1 98.94 245 VAL B N 1
ATOM 6306 C CA . VAL B 1 245 ? -14.32 -10.57 -13.602 1 98.94 245 VAL B CA 1
ATOM 6307 C C . VAL B 1 245 ? -13.828 -11.984 -13.32 1 98.94 245 VAL B C 1
ATOM 6309 O O . VAL B 1 245 ? -12.633 -12.258 -13.414 1 98.94 245 VAL B O 1
ATOM 6312 N N . LEU B 1 246 ? -14.742 -12.891 -12.938 1 98.81 246 LEU B N 1
ATOM 6313 C CA . LEU B 1 246 ? -14.453 -14.297 -12.672 1 98.81 246 LEU B CA 1
ATOM 6314 C C . LEU B 1 246 ? -14.859 -15.172 -13.852 1 98.81 246 LEU B C 1
ATOM 6316 O O . LEU B 1 246 ? -16.016 -15.188 -14.25 1 98.81 246 LEU B O 1
ATOM 6320 N N . PRO B 1 247 ? -13.945 -15.945 -14.336 1 98.12 247 PRO B N 1
ATOM 6321 C CA . PRO B 1 247 ? -14.219 -16.703 -15.562 1 98.12 247 PRO B CA 1
ATOM 6322 C C . PRO B 1 247 ? -14.93 -18.031 -15.289 1 98.12 247 PRO B C 1
ATOM 6324 O O . PRO B 1 247 ? -15.531 -18.609 -16.203 1 98.12 247 PRO B O 1
ATOM 6327 N N . GLY B 1 248 ? -14.891 -18.578 -14.047 1 97.5 248 GLY B N 1
ATOM 6328 C CA . GLY B 1 248 ? -15.32 -19.953 -13.805 1 97.5 248 GLY B CA 1
ATOM 6329 C C . GLY B 1 248 ? -14.352 -20.984 -14.336 1 97.5 248 GLY B C 1
ATOM 6330 O O . GLY B 1 248 ? -13.141 -20.875 -14.133 1 97.5 248 GLY B O 1
ATOM 6331 N N . LYS B 1 249 ? -14.922 -22.016 -14.891 1 94.81 249 LYS B N 1
ATOM 6332 C CA . LYS B 1 249 ? -14.078 -22.984 -15.594 1 94.81 249 LYS B CA 1
ATOM 6333 C C . LYS B 1 249 ? -13.414 -22.344 -16.812 1 94.81 249 LYS B C 1
ATOM 6335 O O . LYS B 1 249 ? -14.055 -21.609 -17.562 1 94.81 249 LYS B O 1
ATOM 6340 N N . TYR B 1 250 ? -12.141 -22.625 -17 1 94.75 250 TYR B N 1
ATOM 6341 C CA . TYR B 1 250 ? -11.406 -22 -18.094 1 94.75 250 TYR B CA 1
ATOM 6342 C C . TYR B 1 250 ? -11.883 -22.531 -19.438 1 94.75 250 TYR B C 1
ATOM 6344 O O . TYR B 1 250 ? -11.82 -23.734 -19.703 1 94.75 250 TYR B O 1
ATOM 6352 N N . ASP B 1 251 ? -12.523 -21.734 -20.094 1 94.88 251 ASP B N 1
ATOM 6353 C CA . ASP B 1 251 ? -12.867 -21.828 -21.516 1 94.88 251 ASP B CA 1
ATOM 6354 C C . ASP B 1 251 ? -12.336 -20.625 -22.281 1 94.88 251 ASP B C 1
ATOM 6356 O O . ASP B 1 251 ? -12.883 -19.516 -22.188 1 94.88 251 ASP B O 1
ATOM 6360 N N . TYR B 1 252 ? -11.273 -20.844 -23.078 1 95.19 252 TYR B N 1
ATOM 6361 C CA . TYR B 1 252 ? -10.508 -19.719 -23.625 1 95.19 252 TYR B CA 1
ATOM 6362 C C . TYR B 1 252 ? -11.336 -18.938 -24.625 1 95.19 252 TYR B C 1
ATOM 6364 O O . TYR B 1 252 ? -11.133 -17.734 -24.797 1 95.19 252 TYR B O 1
ATOM 6372 N N . GLY B 1 253 ? -12.258 -19.641 -25.359 1 95.94 253 GLY B N 1
ATOM 6373 C CA . GLY B 1 253 ? -13.195 -18.906 -26.188 1 95.94 253 GLY B CA 1
ATOM 6374 C C . GLY B 1 253 ? -14.086 -17.969 -25.391 1 95.94 253 GLY B C 1
ATOM 6375 O O . GLY B 1 253 ? -14.281 -16.812 -25.766 1 95.94 253 GLY B O 1
ATOM 6376 N N . LEU B 1 254 ? -14.602 -18.469 -24.312 1 97 254 LEU B N 1
ATOM 6377 C CA . LEU B 1 254 ? -15.438 -17.656 -23.438 1 97 254 LEU B CA 1
ATOM 6378 C C . LEU B 1 254 ? -14.625 -16.531 -22.797 1 97 254 LEU B C 1
ATOM 6380 O O . LEU B 1 254 ? -15.125 -15.422 -22.625 1 97 254 LEU B O 1
ATOM 6384 N N . ILE B 1 255 ? -13.422 -16.828 -22.453 1 98.19 255 ILE B N 1
ATOM 6385 C CA . ILE B 1 255 ? -12.539 -15.844 -21.828 1 98.19 255 ILE B CA 1
ATOM 6386 C C . ILE B 1 255 ? -12.305 -14.672 -22.766 1 98.19 255 ILE B C 1
ATOM 6388 O O . ILE B 1 255 ? -12.406 -13.516 -22.375 1 98.19 255 ILE B O 1
ATOM 6392 N N . LEU B 1 256 ? -12.031 -14.961 -24.031 1 98.19 256 LEU B N 1
ATOM 6393 C CA . LEU B 1 256 ? -11.867 -13.906 -25.031 1 98.19 256 LEU B CA 1
ATOM 6394 C C . LEU B 1 256 ? -13.117 -13.047 -25.125 1 98.19 256 LEU B C 1
ATOM 6396 O O . LEU B 1 256 ? -13.031 -11.812 -25.172 1 98.19 256 LEU B O 1
ATOM 6400 N N . LYS B 1 257 ? -14.25 -13.656 -25.109 1 98.06 257 LYS B N 1
ATOM 6401 C CA . LYS B 1 257 ? -15.523 -12.938 -25.172 1 98.06 257 LYS B CA 1
ATOM 6402 C C . LYS B 1 257 ? -15.703 -12.047 -23.938 1 98.06 257 LYS B C 1
ATOM 6404 O O . LYS B 1 257 ? -16.141 -10.906 -24.062 1 98.06 257 LYS B O 1
ATOM 6409 N N . LEU B 1 258 ? -15.383 -12.594 -22.781 1 98.31 258 LEU B N 1
ATOM 6410 C CA . LEU B 1 258 ? -15.5 -11.844 -21.531 1 98.31 258 LEU B CA 1
ATOM 6411 C C . LEU B 1 258 ? -14.555 -10.641 -21.531 1 98.31 258 LEU B C 1
ATOM 6413 O O . LEU B 1 258 ? -14.906 -9.57 -21.031 1 98.31 258 LEU B O 1
ATOM 6417 N N . MET B 1 259 ? -13.328 -10.867 -22.016 1 98.44 259 MET B N 1
ATOM 6418 C CA . MET B 1 259 ? -12.344 -9.781 -22.062 1 98.44 259 MET B CA 1
ATOM 6419 C C . MET B 1 259 ? -12.875 -8.609 -22.875 1 98.44 259 MET B C 1
ATOM 6421 O O . MET B 1 259 ? -12.672 -7.449 -22.516 1 98.44 259 MET B O 1
ATOM 6425 N N . ASP B 1 260 ? -13.5 -8.914 -23.969 1 98.44 260 ASP B N 1
ATOM 6426 C CA . ASP B 1 260 ? -14.062 -7.879 -24.828 1 98.44 260 ASP B CA 1
ATOM 6427 C C . ASP B 1 260 ? -15.281 -7.223 -24.188 1 98.44 260 ASP B C 1
ATOM 6429 O O . ASP B 1 260 ? -15.312 -6.004 -24.016 1 98.44 260 ASP B O 1
ATOM 6433 N N . LYS B 1 261 ? -16.234 -8.023 -23.75 1 98.25 261 LYS B N 1
ATOM 6434 C CA . LYS B 1 261 ? -17.516 -7.551 -23.219 1 98.25 261 LYS B CA 1
ATOM 6435 C C . LYS B 1 261 ? -17.312 -6.699 -21.969 1 98.25 261 LYS B C 1
ATOM 6437 O O . LYS B 1 261 ? -17.969 -5.676 -21.797 1 98.25 261 LYS B O 1
ATOM 6442 N N . GLU B 1 262 ? -16.391 -7.094 -21.094 1 98.38 262 GLU B N 1
ATOM 6443 C CA . GLU B 1 262 ? -16.188 -6.43 -19.797 1 98.38 262 GLU B CA 1
ATOM 6444 C C . GLU B 1 262 ? -15.023 -5.449 -19.859 1 98.38 262 GLU B C 1
ATOM 6446 O O . GLU B 1 262 ? -14.633 -4.887 -18.828 1 98.38 262 GLU B O 1
ATOM 6451 N N . ARG B 1 263 ? -14.391 -5.352 -21.031 1 98.06 263 ARG B N 1
ATOM 6452 C CA . ARG B 1 263 ? -13.289 -4.422 -21.266 1 98.06 263 ARG B CA 1
ATOM 6453 C C . ARG B 1 263 ? -12.125 -4.691 -20.312 1 98.06 263 ARG B C 1
ATOM 6455 O O . ARG B 1 263 ? -11.617 -3.773 -19.672 1 98.06 263 ARG B O 1
ATOM 6462 N N . VAL B 1 264 ? -11.781 -5.93 -20.203 1 98.69 264 VAL B N 1
ATOM 6463 C CA . VAL B 1 264 ? -10.688 -6.359 -19.328 1 98.69 264 VAL B CA 1
ATOM 6464 C C . VAL B 1 264 ? -9.391 -5.672 -19.75 1 98.69 264 VAL B C 1
ATOM 6466 O O . VAL B 1 264 ? -9.094 -5.582 -20.953 1 98.69 264 VAL B O 1
ATOM 6469 N N . THR B 1 265 ? -8.641 -5.188 -18.75 1 98.56 265 THR B N 1
ATOM 6470 C CA . THR B 1 265 ? -7.391 -4.496 -19.078 1 98.56 265 THR B CA 1
ATOM 6471 C C . THR B 1 265 ? -6.211 -5.168 -18.375 1 98.56 265 THR B C 1
ATOM 6473 O O . THR B 1 265 ? -5.055 -4.879 -18.688 1 98.56 265 THR B O 1
ATOM 6476 N N . PHE B 1 266 ? -6.465 -6.082 -17.469 1 98.69 266 PHE B N 1
ATOM 6477 C CA . PHE B 1 266 ? -5.387 -6.676 -16.688 1 98.69 266 PHE B CA 1
ATOM 6478 C C . PHE B 1 266 ? -5.684 -8.141 -16.391 1 98.69 266 PHE B C 1
ATOM 6480 O O . PHE B 1 266 ? -6.805 -8.492 -16.016 1 98.69 266 PHE B O 1
ATOM 6487 N N . SER B 1 267 ? -4.66 -9.008 -16.484 1 98.75 267 SER B N 1
ATOM 6488 C CA . SER B 1 267 ? -4.758 -10.414 -16.094 1 98.75 267 SER B CA 1
ATOM 6489 C C . SER B 1 267 ? -3.439 -10.922 -15.523 1 98.75 267 SER B C 1
ATOM 6491 O O . SER B 1 267 ? -2.391 -10.305 -15.727 1 98.75 267 SER B O 1
ATOM 6493 N N . ALA B 1 268 ? -3.514 -11.961 -14.766 1 98.31 268 ALA B N 1
ATOM 6494 C CA . ALA B 1 268 ? -2.387 -12.742 -14.266 1 98.31 268 ALA B CA 1
ATOM 6495 C C . ALA B 1 268 ? -2.529 -14.211 -14.656 1 98.31 268 ALA B C 1
ATOM 6497 O O . ALA B 1 268 ? -3.631 -14.766 -14.617 1 98.31 268 ALA B O 1
ATOM 6498 N N . MET B 1 269 ? -1.427 -14.773 -15.047 1 97.25 269 MET B N 1
ATOM 6499 C CA . MET B 1 269 ? -1.521 -16.156 -15.531 1 97.25 269 MET B CA 1
ATOM 6500 C C . MET B 1 269 ? -0.136 -16.781 -15.656 1 97.25 269 MET B C 1
ATOM 6502 O O . MET B 1 269 ? 0.875 -16.109 -15.43 1 97.25 269 MET B O 1
ATOM 6506 N N . VAL B 1 270 ? -0.115 -18.062 -15.977 1 93.62 270 VAL B N 1
ATOM 6507 C CA . VAL B 1 270 ? 1.11 -18.766 -16.344 1 93.62 270 VAL B CA 1
ATOM 6508 C C . VAL B 1 270 ? 1.336 -18.672 -17.844 1 93.62 270 VAL B C 1
ATOM 6510 O O . VAL B 1 270 ? 0.407 -18.359 -18.609 1 93.62 270 VAL B O 1
ATOM 6513 N N . PRO B 1 271 ? 2.543 -18.938 -18.391 1 92.5 271 PRO B N 1
ATOM 6514 C CA . PRO B 1 271 ? 2.852 -18.781 -19.812 1 92.5 271 PRO B CA 1
ATOM 6515 C C . PRO B 1 271 ? 1.953 -19.625 -20.703 1 92.5 271 PRO B C 1
ATOM 6517 O O . PRO B 1 271 ? 1.547 -19.172 -21.781 1 92.5 271 PRO B O 1
ATOM 6520 N N . THR B 1 272 ? 1.597 -20.828 -20.25 1 88.88 272 THR B N 1
ATOM 6521 C CA . THR B 1 272 ? 0.805 -21.734 -21.078 1 88.88 272 THR B CA 1
ATOM 6522 C C . THR B 1 272 ? -0.576 -21.156 -21.344 1 88.88 272 THR B C 1
ATOM 6524 O O . THR B 1 272 ? -1.12 -21.328 -22.438 1 88.88 272 THR B O 1
ATOM 6527 N N . ILE B 1 273 ? -1.147 -20.469 -20.375 1 94 273 ILE B N 1
ATOM 6528 C CA . ILE B 1 273 ? -2.465 -19.859 -20.562 1 94 273 ILE B CA 1
ATOM 6529 C C . ILE B 1 273 ? -2.373 -18.703 -21.547 1 94 273 ILE B C 1
ATOM 6531 O O . ILE B 1 273 ? -3.238 -18.562 -22.406 1 94 273 ILE B O 1
ATOM 6535 N N . LEU B 1 274 ? -1.331 -17.906 -21.406 1 95.44 274 LEU B N 1
ATOM 6536 C CA . LEU B 1 274 ? -1.095 -16.859 -22.391 1 95.44 274 LEU B CA 1
ATOM 6537 C C . LEU B 1 274 ? -1.039 -17.438 -23.797 1 95.44 274 LEU B C 1
ATOM 6539 O O . LEU B 1 274 ? -1.673 -16.906 -24.719 1 95.44 274 LEU B O 1
ATOM 6543 N N . TYR B 1 275 ? -0.272 -18.531 -23.953 1 91.56 275 TYR B N 1
ATOM 6544 C CA . TYR B 1 275 ? -0.127 -19.203 -25.25 1 91.56 275 TYR B CA 1
ATOM 6545 C C . TYR B 1 275 ? -1.483 -19.625 -25.797 1 91.56 275 TYR B C 1
ATOM 6547 O O . TYR B 1 275 ? -1.794 -19.375 -26.953 1 91.56 275 TYR B O 1
ATOM 6555 N N . PHE B 1 276 ? -2.355 -20.203 -24.938 1 90.94 276 PHE B N 1
ATOM 6556 C CA . PHE B 1 276 ? -3.66 -20.703 -25.359 1 90.94 276 PHE B CA 1
ATOM 6557 C C . PHE B 1 276 ? -4.559 -19.547 -25.797 1 90.94 276 PHE B C 1
ATOM 6559 O O . PHE B 1 276 ? -5.32 -19.672 -26.75 1 90.94 276 PHE B O 1
ATOM 6566 N N . ILE B 1 277 ? -4.43 -18.406 -25.141 1 96.38 277 ILE B N 1
ATOM 6567 C CA . ILE B 1 277 ? -5.289 -17.266 -25.438 1 96.38 277 ILE B CA 1
ATOM 6568 C C . ILE B 1 277 ? -4.875 -16.641 -26.766 1 96.38 277 ILE B C 1
ATOM 6570 O O . ILE B 1 277 ? -5.707 -16.422 -27.641 1 96.38 277 ILE B O 1
ATOM 6574 N N . ILE B 1 278 ? -3.604 -16.391 -26.969 1 95.62 278 ILE B N 1
ATOM 6575 C CA . ILE B 1 278 ? -3.182 -15.602 -28.109 1 95.62 278 ILE B CA 1
ATOM 6576 C C . ILE B 1 278 ? -3.17 -16.469 -29.375 1 95.62 278 ILE B C 1
ATOM 6578 O O . ILE B 1 278 ? -3.117 -15.953 -30.484 1 95.62 278 ILE B O 1
ATOM 6582 N N . THR B 1 279 ? -3.152 -17.859 -29.188 1 92.38 279 THR B N 1
ATOM 6583 C CA . THR B 1 279 ? -3.154 -18.75 -30.344 1 92.38 279 THR B CA 1
ATOM 6584 C C . THR B 1 279 ? -4.539 -19.344 -30.562 1 92.38 279 THR B C 1
ATOM 6586 O O . THR B 1 279 ? -4.719 -20.203 -31.422 1 92.38 279 THR B O 1
ATOM 6589 N N . HIS B 1 280 ? -5.465 -19 -29.719 1 94.31 280 HIS B N 1
ATOM 6590 C CA . HIS B 1 280 ? -6.828 -19.469 -29.922 1 94.31 280 HIS B CA 1
ATOM 6591 C C . HIS B 1 280 ? -7.34 -19.141 -31.312 1 94.31 280 HIS B C 1
ATOM 6593 O O . HIS B 1 280 ? -7.062 -18.047 -31.828 1 94.31 280 HIS B O 1
ATOM 6599 N N . PRO B 1 281 ? -8.133 -20 -31.875 1 95.12 281 PRO B N 1
ATOM 6600 C CA . PRO B 1 281 ? -8.633 -19.766 -33.219 1 95.12 281 PRO B CA 1
ATOM 6601 C C . PRO B 1 281 ? -9.398 -18.453 -33.344 1 95.12 281 PRO B C 1
ATOM 6603 O O . PRO B 1 281 ? -9.383 -17.828 -34.406 1 95.12 281 PRO B O 1
ATOM 6606 N N . GLU B 1 282 ? -9.977 -18.031 -32.312 1 96.19 282 GLU B N 1
ATOM 6607 C CA . GLU B 1 282 ? -10.797 -16.828 -32.344 1 96.19 282 GLU B CA 1
ATOM 6608 C C . GLU B 1 282 ? -9.992 -15.594 -31.922 1 96.19 282 GLU B C 1
ATOM 6610 O O . GLU B 1 282 ? -10.5 -14.477 -31.953 1 96.19 282 GLU B O 1
ATOM 6615 N N . ALA B 1 283 ? -8.766 -15.703 -31.625 1 95.62 283 ALA B N 1
ATOM 6616 C CA . ALA B 1 283 ? -7.949 -14.617 -31.078 1 95.62 283 ALA B CA 1
ATOM 6617 C C . ALA B 1 283 ? -7.875 -13.445 -32.062 1 95.62 283 ALA B C 1
ATOM 6619 O O . ALA B 1 283 ? -7.836 -12.281 -31.625 1 95.62 283 ALA B O 1
ATOM 6620 N N . GLN B 1 284 ? -7.926 -13.742 -33.312 1 95.25 284 GLN B N 1
ATOM 6621 C CA . GLN B 1 284 ? -7.797 -12.719 -34.344 1 95.25 284 GLN B CA 1
ATOM 6622 C C . GLN B 1 284 ? -8.945 -11.719 -34.281 1 95.25 284 GLN B C 1
ATOM 6624 O O . GLN B 1 284 ? -8.789 -10.555 -34.625 1 95.25 284 GLN B O 1
ATOM 6629 N N . ASN B 1 285 ? -10.07 -12.188 -33.781 1 96.25 285 ASN B N 1
ATOM 6630 C CA . ASN B 1 285 ? -11.258 -11.344 -33.688 1 96.25 285 ASN B CA 1
ATOM 6631 C C . ASN B 1 285 ? -11.156 -10.375 -32.5 1 96.25 285 ASN B C 1
ATOM 6633 O O . ASN B 1 285 ? -11.953 -9.445 -32.406 1 96.25 285 ASN B O 1
ATOM 6637 N N . TYR B 1 286 ? -10.125 -10.508 -31.688 1 96.56 286 TYR B N 1
ATOM 6638 C CA . TYR B 1 286 ? -10.062 -9.734 -30.453 1 96.56 286 TYR B CA 1
ATOM 6639 C C . TYR B 1 286 ? -8.742 -8.977 -30.359 1 96.56 286 TYR B C 1
ATOM 6641 O O . TYR B 1 286 ? -8.281 -8.664 -29.25 1 96.56 286 TYR B O 1
ATOM 6649 N N . LEU B 1 287 ? -8.125 -8.625 -31.406 1 96.12 287 LEU B N 1
ATOM 6650 C CA . LEU B 1 287 ? -6.836 -7.938 -31.438 1 96.12 287 LEU B CA 1
ATOM 6651 C C . LEU B 1 287 ? -6.914 -6.59 -30.734 1 96.12 287 LEU B C 1
ATOM 6653 O O . LEU B 1 287 ? -5.938 -6.148 -30.125 1 96.12 287 LEU B O 1
ATOM 6657 N N . HIS B 1 288 ? -8.078 -5.941 -30.797 1 96.88 288 HIS B N 1
ATOM 6658 C CA . HIS B 1 288 ? -8.266 -4.656 -30.125 1 96.88 288 HIS B CA 1
ATOM 6659 C C . HIS B 1 288 ? -8.211 -4.812 -28.609 1 96.88 288 HIS B C 1
ATOM 6661 O O . HIS B 1 288 ? -7.82 -3.881 -27.906 1 96.88 288 HIS B O 1
ATOM 6667 N N . VAL B 1 289 ? -8.578 -5.922 -28.078 1 97.25 289 VAL B N 1
ATOM 6668 C CA . VAL B 1 289 ? -8.539 -6.234 -26.656 1 97.25 289 VAL B CA 1
ATOM 6669 C C . VAL B 1 289 ? -7.082 -6.348 -26.203 1 97.25 289 VAL B C 1
ATOM 6671 O O . VAL B 1 289 ? -6.727 -5.867 -25.109 1 97.25 289 VAL B O 1
ATOM 6674 N N . PHE B 1 290 ? -6.238 -6.926 -27.047 1 97.69 290 PHE B N 1
ATOM 6675 C CA . PHE B 1 290 ? -4.84 -7.176 -26.719 1 97.69 290 PHE B CA 1
ATOM 6676 C C . PHE B 1 290 ? -4.066 -5.867 -26.609 1 97.69 290 PHE B C 1
ATOM 6678 O O . PHE B 1 290 ? -3.123 -5.762 -25.812 1 97.69 290 PHE B O 1
ATOM 6685 N N . LYS B 1 291 ? -4.469 -4.836 -27.297 1 96.38 291 LYS B N 1
ATOM 6686 C CA . LYS B 1 291 ? -3.762 -3.561 -27.328 1 96.38 291 LYS B CA 1
ATOM 6687 C C . LYS B 1 291 ? -3.859 -2.84 -25.984 1 96.38 291 LYS B C 1
ATOM 6689 O O . LYS B 1 291 ? -3.002 -2.023 -25.656 1 96.38 291 LYS B O 1
ATOM 6694 N N . ARG B 1 292 ? -4.855 -3.162 -25.172 1 95.44 292 ARG B N 1
ATOM 6695 C CA . ARG B 1 292 ? -5.016 -2.516 -23.875 1 95.44 292 ARG B CA 1
ATOM 6696 C C . ARG B 1 292 ? -4.723 -3.488 -22.734 1 95.44 292 ARG B C 1
ATOM 6698 O O . ARG B 1 292 ? -4.883 -3.148 -21.562 1 95.44 292 ARG B O 1
ATOM 6705 N N . TRP B 1 293 ? -4.328 -4.664 -23.188 1 98.31 293 TRP B N 1
ATOM 6706 C CA . TRP B 1 293 ? -4.215 -5.758 -22.234 1 98.31 293 TRP B CA 1
ATOM 6707 C C . TRP B 1 293 ? -2.844 -5.762 -21.562 1 98.31 293 TRP B C 1
ATOM 6709 O O . TRP B 1 293 ? -1.816 -5.73 -22.25 1 98.31 293 TRP B O 1
ATOM 6719 N N . LYS B 1 294 ? -2.783 -5.688 -20.234 1 97.94 294 LYS B N 1
ATOM 6720 C CA . LYS B 1 294 ? -1.604 -5.867 -19.391 1 97.94 294 LYS B CA 1
ATOM 6721 C C . LYS B 1 294 ? -1.624 -7.223 -18.703 1 97.94 294 LYS B C 1
ATOM 6723 O O . LYS B 1 294 ? -2.635 -7.609 -18.109 1 97.94 294 LYS B O 1
ATOM 6728 N N . VAL B 1 295 ? -0.493 -7.922 -18.734 1 98.12 295 VAL B N 1
ATOM 6729 C CA . VAL B 1 295 ? -0.499 -9.289 -18.219 1 98.12 295 VAL B CA 1
ATOM 6730 C C . VAL B 1 295 ? 0.72 -9.516 -17.328 1 98.12 295 VAL B C 1
ATOM 6732 O O . VAL B 1 295 ? 1.846 -9.188 -17.719 1 98.12 295 VAL B O 1
ATOM 6735 N N . ILE B 1 296 ? 0.504 -10.031 -16.156 1 98.19 296 ILE B N 1
ATOM 6736 C CA . ILE B 1 296 ? 1.592 -10.523 -15.32 1 98.19 296 ILE B CA 1
ATOM 6737 C C . ILE B 1 296 ? 1.714 -12.039 -15.477 1 98.19 296 ILE B C 1
ATOM 6739 O O . ILE B 1 296 ? 0.728 -12.766 -15.336 1 98.19 296 ILE B O 1
ATOM 6743 N N . ILE B 1 297 ? 2.912 -12.445 -15.805 1 97.69 297 ILE B N 1
ATOM 6744 C CA . ILE B 1 297 ? 3.199 -13.867 -15.977 1 97.69 297 ILE B CA 1
ATOM 6745 C C . ILE B 1 297 ? 4.035 -14.367 -14.797 1 97.69 297 ILE B C 1
ATOM 6747 O O . ILE B 1 297 ? 5.012 -13.727 -14.406 1 97.69 297 ILE B O 1
ATOM 6751 N N . GLY B 1 298 ? 3.59 -15.422 -14.203 1 95.44 298 GLY B N 1
ATOM 6752 C CA . GLY B 1 298 ? 4.312 -16.078 -13.125 1 95.44 298 GLY B CA 1
ATOM 6753 C C . GLY B 1 298 ? 4.094 -17.578 -13.078 1 95.44 298 GLY B C 1
ATOM 6754 O O . GLY B 1 298 ? 3.566 -18.156 -14.023 1 95.44 298 GLY B O 1
ATOM 6755 N N . GLY B 1 299 ? 4.57 -18.203 -12.023 1 89.5 299 GLY B N 1
ATOM 6756 C CA . GLY B 1 299 ? 4.406 -19.641 -11.836 1 89.5 299 GLY B CA 1
ATOM 6757 C C . GLY B 1 299 ? 5.453 -20.469 -12.562 1 89.5 299 GLY B C 1
ATOM 6758 O O . GLY B 1 299 ? 5.77 -21.578 -12.141 1 89.5 299 GLY B O 1
ATOM 6759 N N . SER B 1 300 ? 5.871 -20.031 -13.68 1 86.69 300 SER B N 1
ATOM 6760 C CA . SER B 1 300 ? 6.961 -20.594 -14.469 1 86.69 300 SER B CA 1
ATOM 6761 C C . SER B 1 300 ? 7.629 -19.531 -15.336 1 86.69 300 SER B C 1
ATOM 6763 O O . SER B 1 300 ? 7.094 -18.438 -15.508 1 86.69 300 SER B O 1
ATOM 6765 N N . ALA B 1 301 ? 8.758 -19.906 -15.82 1 87.19 301 ALA B N 1
ATOM 6766 C CA . ALA B 1 301 ? 9.492 -18.953 -16.641 1 87.19 301 ALA B CA 1
ATOM 6767 C C . ALA B 1 301 ? 8.758 -18.672 -17.953 1 87.19 301 ALA B C 1
ATOM 6769 O O . ALA B 1 301 ? 8.188 -19.578 -18.562 1 87.19 301 ALA B O 1
ATOM 6770 N N . LEU B 1 302 ? 8.727 -17.438 -18.297 1 91.69 302 LEU B N 1
ATOM 6771 C CA . LEU B 1 302 ? 8.18 -17.031 -19.594 1 91.69 302 LEU B CA 1
ATOM 6772 C C . LEU B 1 302 ? 9.258 -17.078 -20.672 1 91.69 302 LEU B C 1
ATOM 6774 O O . LEU B 1 302 ? 10.211 -16.297 -20.641 1 91.69 302 LEU B O 1
ATOM 6778 N N . PRO B 1 303 ? 9.102 -18 -21.609 1 89.88 303 PRO B N 1
ATOM 6779 C CA . PRO B 1 303 ? 10.07 -18.016 -22.703 1 89.88 303 PRO B CA 1
ATOM 6780 C C . PRO B 1 303 ? 10.047 -16.734 -23.516 1 89.88 303 PRO B C 1
ATOM 6782 O O . PRO B 1 303 ? 8.969 -16.203 -23.812 1 89.88 303 PRO B O 1
ATOM 6785 N N . GLU B 1 304 ? 11.195 -16.25 -23.891 1 92.69 304 GLU B N 1
ATOM 6786 C CA . GLU B 1 304 ? 11.305 -14.977 -24.609 1 92.69 304 GLU B CA 1
ATOM 6787 C C . GLU B 1 304 ? 10.516 -15.008 -25.906 1 92.69 304 GLU B C 1
ATOM 6789 O O . GLU B 1 304 ? 9.93 -14 -26.312 1 92.69 304 GLU B O 1
ATOM 6794 N N . GLY B 1 305 ? 10.531 -16.172 -26.625 1 92 305 GLY B N 1
ATOM 6795 C CA . GLY B 1 305 ? 9.773 -16.297 -27.859 1 92 305 GLY B CA 1
ATOM 6796 C C . GLY B 1 305 ? 8.297 -15.969 -27.688 1 92 305 GLY B C 1
ATOM 6797 O O . GLY B 1 305 ? 7.719 -15.242 -28.5 1 92 305 GLY B O 1
ATOM 6798 N N . LEU B 1 306 ? 7.703 -16.547 -26.672 1 92.25 306 LEU B N 1
ATOM 6799 C CA . LEU B 1 306 ? 6.297 -16.297 -26.375 1 92.25 306 LEU B CA 1
ATOM 6800 C C . LEU B 1 306 ? 6.078 -14.844 -25.969 1 92.25 306 LEU B C 1
ATOM 6802 O O . LEU B 1 306 ? 5.078 -14.227 -26.344 1 92.25 306 LEU B O 1
ATOM 6806 N N . ALA B 1 307 ? 6.988 -14.258 -25.234 1 96.38 307 ALA B N 1
ATOM 6807 C CA . ALA B 1 307 ? 6.918 -12.867 -24.797 1 96.38 307 ALA B CA 1
ATOM 6808 C C . ALA B 1 307 ? 6.926 -11.914 -26 1 96.38 307 ALA B C 1
ATOM 6810 O O . ALA B 1 307 ? 6.16 -10.953 -26.031 1 96.38 307 ALA B O 1
ATOM 6811 N N . ARG B 1 308 ? 7.797 -12.141 -26.922 1 95.38 308 ARG B N 1
ATOM 6812 C CA . ARG B 1 308 ? 7.898 -11.305 -28.109 1 95.38 308 ARG B CA 1
ATOM 6813 C C . ARG B 1 308 ? 6.629 -11.383 -28.938 1 95.38 308 ARG B C 1
ATOM 6815 O O . ARG B 1 308 ? 6.168 -10.375 -29.484 1 95.38 308 ARG B O 1
ATOM 6822 N N . LYS B 1 309 ? 6.129 -12.617 -29.062 1 94.19 309 LYS B N 1
ATOM 6823 C CA . LYS B 1 309 ? 4.867 -12.781 -29.781 1 94.19 309 LYS B CA 1
ATOM 6824 C C . LYS B 1 309 ? 3.76 -11.953 -29.125 1 94.19 309 LYS B C 1
ATOM 6826 O O . LYS B 1 309 ? 2.975 -11.305 -29.812 1 94.19 309 LYS B O 1
ATOM 6831 N N . ALA B 1 310 ? 3.65 -12 -27.828 1 97 310 ALA B N 1
ATOM 6832 C CA . ALA B 1 310 ? 2.66 -11.211 -27.094 1 97 310 ALA B CA 1
ATOM 6833 C C . ALA B 1 310 ? 2.871 -9.719 -27.328 1 97 310 ALA B C 1
ATOM 6835 O O . ALA B 1 310 ? 1.911 -8.977 -27.547 1 97 310 ALA B O 1
ATOM 6836 N N . LYS B 1 311 ? 4.113 -9.305 -27.266 1 97.19 311 LYS B N 1
ATOM 6837 C CA . LYS B 1 311 ? 4.453 -7.898 -27.484 1 97.19 311 LYS B CA 1
ATOM 6838 C C . LYS B 1 311 ? 4.004 -7.434 -28.875 1 97.19 311 LYS B C 1
ATOM 6840 O O . LYS B 1 311 ? 3.5 -6.32 -29.016 1 97.19 311 LYS B O 1
ATOM 6845 N N . GLU B 1 312 ? 4.223 -8.273 -29.828 1 96.38 312 GLU B N 1
ATOM 6846 C CA . GLU B 1 312 ? 3.836 -7.953 -31.203 1 96.38 312 GLU B CA 1
ATOM 6847 C C . GLU B 1 312 ? 2.334 -7.715 -31.312 1 96.38 312 GLU B C 1
ATOM 6849 O O . GLU B 1 312 ? 1.881 -6.945 -32.156 1 96.38 312 GLU B O 1
ATOM 6854 N N . LEU B 1 313 ? 1.595 -8.352 -30.484 1 97.19 313 LEU B N 1
ATOM 6855 C CA . LEU B 1 313 ? 0.142 -8.227 -30.5 1 97.19 313 LEU B CA 1
ATOM 6856 C C . LEU B 1 313 ? -0.301 -6.98 -29.734 1 97.19 313 LEU B C 1
ATOM 6858 O O . LEU B 1 313 ? -1.493 -6.672 -29.672 1 97.19 313 LEU B O 1
ATOM 6862 N N . GLY B 1 314 ? 0.617 -6.289 -29.125 1 97.44 314 GLY B N 1
ATOM 6863 C CA . GLY B 1 314 ? 0.312 -5.066 -28.406 1 97.44 314 GLY B CA 1
ATOM 6864 C C . GLY B 1 314 ? 0.08 -5.289 -26.922 1 97.44 314 GLY B C 1
ATOM 6865 O O . GLY B 1 314 ? -0.359 -4.379 -26.203 1 97.44 314 GLY B O 1
ATOM 6866 N N . ILE B 1 315 ? 0.359 -6.469 -26.406 1 98.31 315 ILE B N 1
ATOM 6867 C CA . ILE B 1 315 ? 0.148 -6.816 -25 1 98.31 315 ILE B CA 1
ATOM 6868 C C . ILE B 1 315 ? 1.335 -6.34 -24.172 1 98.31 315 ILE B C 1
ATOM 6870 O O . ILE B 1 315 ? 2.49 -6.551 -24.547 1 98.31 315 ILE B O 1
ATOM 6874 N N . THR B 1 316 ? 1.083 -5.602 -23.047 1 98 316 THR B N 1
ATOM 6875 C CA . THR B 1 316 ? 2.121 -5.305 -22.062 1 98 316 THR B CA 1
ATOM 6876 C C . THR B 1 316 ? 2.354 -6.504 -21.141 1 98 316 THR B C 1
ATOM 6878 O O . THR B 1 316 ? 1.444 -6.93 -20.422 1 98 316 THR B O 1
ATOM 6881 N N . ILE B 1 317 ? 3.537 -7.039 -21.188 1 97.19 317 ILE B N 1
ATOM 6882 C CA . ILE B 1 317 ? 3.814 -8.258 -20.438 1 97.19 317 ILE B CA 1
ATOM 6883 C C . ILE B 1 317 ? 4.914 -7.988 -19.406 1 97.19 317 ILE B C 1
ATOM 6885 O O . ILE B 1 317 ? 5.922 -7.352 -19.719 1 97.19 317 ILE B O 1
ATOM 6889 N N . ILE B 1 318 ? 4.688 -8.406 -18.203 1 97.75 318 ILE B N 1
ATOM 6890 C CA . ILE B 1 318 ? 5.73 -8.422 -17.188 1 97.75 318 ILE B CA 1
ATOM 6891 C C . ILE B 1 318 ? 5.684 -9.742 -16.406 1 97.75 318 ILE B C 1
ATOM 6893 O O . ILE B 1 318 ? 4.672 -10.453 -16.453 1 97.75 318 ILE B O 1
ATOM 6897 N N . CYS B 1 319 ? 6.742 -10.086 -15.781 1 98 319 CYS B N 1
ATOM 6898 C CA . CYS B 1 319 ? 6.801 -11.336 -15.031 1 98 319 CYS B CA 1
ATOM 6899 C C . CYS B 1 319 ? 6.926 -11.07 -13.539 1 98 319 CYS B C 1
ATOM 6901 O O . CYS B 1 319 ? 7.203 -9.938 -13.125 1 98 319 CYS B O 1
ATOM 6903 N N . GLY B 1 320 ? 6.602 -12.008 -12.742 1 97.56 320 GLY B N 1
ATOM 6904 C CA . GLY B 1 320 ? 6.789 -12.039 -11.297 1 97.56 320 GLY B CA 1
ATOM 6905 C C . GLY B 1 320 ? 7.215 -13.406 -10.781 1 97.56 320 GLY B C 1
ATOM 6906 O O . GLY B 1 320 ? 7.176 -14.391 -11.523 1 97.56 320 GLY B O 1
ATOM 6907 N N . TYR B 1 321 ? 7.68 -13.391 -9.578 1 97.94 321 TYR B N 1
ATOM 6908 C CA . TYR B 1 321 ? 8.203 -14.602 -8.953 1 97.94 321 TYR B CA 1
ATOM 6909 C C . TYR B 1 321 ? 7.672 -14.75 -7.531 1 97.94 321 TYR B C 1
ATOM 6911 O O . TYR B 1 321 ? 7.504 -13.758 -6.816 1 97.94 321 TYR B O 1
ATOM 6919 N N . GLY B 1 322 ? 7.375 -15.922 -7.152 1 97.06 322 GLY B N 1
ATOM 6920 C CA . GLY B 1 322 ? 6.949 -16.328 -5.824 1 97.06 322 GLY B CA 1
ATOM 6921 C C . GLY B 1 322 ? 6.707 -17.828 -5.711 1 97.06 322 GLY B C 1
ATOM 6922 O O . GLY B 1 322 ? 6.848 -18.562 -6.695 1 97.06 322 GLY B O 1
ATOM 6923 N N . LEU B 1 323 ? 6.445 -18.266 -4.527 1 95.88 323 LEU B N 1
ATOM 6924 C CA . LEU B 1 323 ? 6.199 -19.672 -4.211 1 95.88 323 LEU B CA 1
ATOM 6925 C C . LEU B 1 323 ? 4.891 -19.828 -3.441 1 95.88 323 LEU B C 1
ATOM 6927 O O . LEU B 1 323 ? 4.305 -18.844 -2.996 1 95.88 323 LEU B O 1
ATOM 6931 N N . SER B 1 324 ? 4.438 -21.078 -3.379 1 94.81 324 SER B N 1
ATOM 6932 C CA . SER B 1 324 ? 3.316 -21.375 -2.494 1 94.81 324 SER B CA 1
ATOM 6933 C C . SER B 1 324 ? 3.605 -20.922 -1.065 1 94.81 324 SER B C 1
ATOM 6935 O O . SER B 1 324 ? 2.707 -20.453 -0.363 1 94.81 324 SER B O 1
ATOM 6937 N N . GLU B 1 325 ? 4.848 -21.062 -0.659 1 97.19 325 GLU B N 1
ATOM 6938 C CA . GLU B 1 325 ? 5.277 -20.781 0.707 1 97.19 325 GLU B CA 1
ATOM 6939 C C . GLU B 1 325 ? 5.371 -19.266 0.951 1 97.19 325 GLU B C 1
ATOM 6941 O O . GLU B 1 325 ? 5.492 -18.828 2.096 1 97.19 325 GLU B O 1
ATOM 6946 N N . THR B 1 326 ? 5.238 -18.406 -0.147 1 97.81 326 THR B N 1
ATOM 6947 C CA . THR B 1 326 ? 5.5 -16.984 0.022 1 97.81 326 THR B CA 1
ATOM 6948 C C . THR B 1 326 ? 4.23 -16.156 -0.22 1 97.81 326 THR B C 1
ATOM 6950 O O . THR B 1 326 ? 4.301 -14.953 -0.459 1 97.81 326 THR B O 1
ATOM 6953 N N . CYS B 1 327 ? 3 -16.656 -0.613 1 95.06 327 CYS B N 1
ATOM 6954 C CA . CYS B 1 327 ? 1.672 -16.078 -0.414 1 95.06 327 CYS B CA 1
ATOM 6955 C C . CYS B 1 327 ? 1.191 -15.375 -1.673 1 95.06 327 CYS B C 1
ATOM 6957 O O . CYS B 1 327 ? 0.101 -14.797 -1.688 1 95.06 327 CYS B O 1
ATOM 6959 N N . PRO B 1 328 ? 1.728 -15.258 -2.936 1 96 328 PRO B N 1
ATOM 6960 C CA . PRO B 1 328 ? 3.043 -15.852 -3.172 1 96 328 PRO B CA 1
ATOM 6961 C C . PRO B 1 328 ? 4.086 -14.836 -3.623 1 96 328 PRO B C 1
ATOM 6963 O O . PRO B 1 328 ? 5.273 -15.148 -3.699 1 96 328 PRO B O 1
ATOM 6966 N N . VAL B 1 329 ? 3.701 -13.57 -3.838 1 98.56 329 VAL B N 1
ATOM 6967 C CA . VAL B 1 329 ? 4.48 -12.656 -4.672 1 98.56 329 VAL B CA 1
ATOM 6968 C C . VAL B 1 329 ? 5.676 -12.133 -3.879 1 98.56 329 VAL B C 1
ATOM 6970 O O . VAL B 1 329 ? 5.512 -11.594 -2.779 1 98.56 329 VAL B O 1
ATOM 6973 N N . LEU B 1 330 ? 6.828 -12.281 -4.457 1 98.62 330 LEU B N 1
ATOM 6974 C CA . LEU B 1 330 ? 8.062 -11.758 -3.871 1 98.62 330 LEU B CA 1
ATOM 6975 C C . LEU B 1 330 ? 8.641 -10.641 -4.734 1 98.62 330 LEU B C 1
ATOM 6977 O O . LEU B 1 330 ? 9.117 -9.633 -4.211 1 98.62 330 LEU B O 1
ATOM 6981 N N . THR B 1 331 ? 8.664 -10.875 -6.059 1 98.56 331 THR B N 1
ATOM 6982 C CA . THR B 1 331 ? 9.25 -9.93 -7 1 98.56 331 THR B CA 1
ATOM 6983 C C . THR B 1 331 ? 8.336 -9.719 -8.203 1 98.56 331 THR B C 1
ATOM 6985 O O . THR B 1 331 ? 7.516 -10.586 -8.523 1 98.56 331 THR B O 1
ATOM 6988 N N . VAL B 1 332 ? 8.375 -8.609 -8.789 1 98.5 332 VAL B N 1
ATOM 6989 C CA . VAL B 1 332 ? 7.695 -8.25 -10.031 1 98.5 332 VAL B CA 1
ATOM 6990 C C . VAL B 1 332 ? 8.633 -7.418 -10.906 1 98.5 332 VAL B C 1
ATOM 6992 O O . VAL B 1 332 ? 9.453 -6.648 -10.398 1 98.5 332 VAL B O 1
ATOM 6995 N N . SER B 1 333 ? 8.539 -7.547 -12.156 1 98.25 333 SER B N 1
ATOM 6996 C CA . SER B 1 333 ? 9.461 -6.891 -13.086 1 98.25 333 SER B CA 1
ATOM 6997 C C . SER B 1 333 ? 8.984 -5.488 -13.438 1 98.25 333 SER B C 1
ATOM 6999 O O . SER B 1 333 ? 9.016 -5.094 -14.609 1 98.25 333 SER B O 1
ATOM 7001 N N . TYR B 1 334 ? 8.531 -4.727 -12.453 1 97.44 334 TYR B N 1
ATOM 7002 C CA . TYR B 1 334 ? 8.266 -3.312 -12.68 1 97.44 334 TYR B CA 1
ATOM 7003 C C . TYR B 1 334 ? 9.555 -2.545 -12.93 1 97.44 334 TYR B C 1
ATOM 7005 O O . TYR B 1 334 ? 10.648 -3.066 -12.703 1 97.44 334 TYR B O 1
ATOM 7013 N N . TYR B 1 335 ? 9.445 -1.317 -13.539 1 97.56 335 TYR B N 1
ATOM 7014 C CA . TYR B 1 335 ? 10.641 -0.53 -13.82 1 97.56 335 TYR B CA 1
ATOM 7015 C C . TYR B 1 335 ? 11.227 0.052 -12.539 1 97.56 335 TYR B C 1
ATOM 7017 O O . TYR B 1 335 ? 10.594 0.875 -11.875 1 97.56 335 TYR B O 1
ATOM 7025 N N . ASN B 1 336 ? 12.367 -0.401 -12.102 1 96.88 336 ASN B N 1
ATOM 7026 C CA . ASN B 1 336 ? 13.117 0.284 -11.055 1 96.88 336 ASN B CA 1
ATOM 7027 C C . ASN B 1 336 ? 13.914 1.462 -11.609 1 96.88 336 ASN B C 1
ATOM 7029 O O . ASN B 1 336 ? 13.766 1.816 -12.781 1 96.88 336 ASN B O 1
ATOM 7033 N N . SER B 1 337 ? 14.688 2.094 -10.773 1 97.19 337 SER B N 1
ATOM 7034 C CA . SER B 1 337 ? 15.312 3.35 -11.18 1 97.19 337 SER B CA 1
ATOM 7035 C C . SER B 1 337 ? 16.469 3.105 -12.148 1 97.19 337 SER B C 1
ATOM 7037 O O . SER B 1 337 ? 16.906 4.027 -12.844 1 97.19 337 SER B O 1
ATOM 7039 N N . LEU B 1 338 ? 16.938 1.863 -12.234 1 97.19 338 LEU B N 1
ATOM 7040 C CA . LEU B 1 338 ? 18.094 1.554 -13.078 1 97.19 338 LEU B CA 1
ATOM 7041 C C . LEU B 1 338 ? 17.641 1.175 -14.484 1 97.19 338 LEU B C 1
ATOM 7043 O O . LEU B 1 338 ? 18.422 1.228 -15.43 1 97.19 338 LEU B O 1
ATOM 7047 N N . VAL B 1 339 ? 16.391 0.821 -14.602 1 97.31 339 VAL B N 1
ATOM 7048 C CA . VAL B 1 339 ? 15.922 0.288 -15.875 1 97.31 339 VAL B CA 1
ATOM 7049 C C . VAL B 1 339 ? 14.984 1.292 -16.547 1 97.31 339 VAL B C 1
ATOM 7051 O O . VAL B 1 339 ? 14.844 1.303 -17.766 1 97.31 339 VAL B O 1
ATOM 7054 N N . GLU B 1 340 ? 14.336 2.184 -15.781 1 96 340 GLU B N 1
ATOM 7055 C CA . GLU B 1 340 ? 13.219 2.992 -16.25 1 96 340 GLU B CA 1
ATOM 7056 C C . GLU B 1 340 ? 13.625 3.9 -17.406 1 96 340 GLU B C 1
ATOM 7058 O O . GLU B 1 340 ? 12.797 4.266 -18.234 1 96 340 GLU B O 1
ATOM 7063 N N . ASN B 1 341 ? 14.938 4.234 -17.531 1 94.19 341 ASN B N 1
ATOM 7064 C CA . ASN B 1 341 ? 15.383 5.156 -18.578 1 94.19 341 ASN B CA 1
ATOM 7065 C C . ASN B 1 341 ? 16.156 4.426 -19.672 1 94.19 341 ASN B C 1
ATOM 7067 O O . ASN B 1 341 ? 16.734 5.062 -20.562 1 94.19 341 ASN B O 1
ATOM 7071 N N . LEU B 1 342 ? 16.172 3.094 -19.609 1 96.44 342 LEU B N 1
ATOM 7072 C CA . LEU B 1 342 ? 16.844 2.32 -20.641 1 96.44 342 LEU B CA 1
ATOM 7073 C C . LEU B 1 342 ? 16 2.279 -21.922 1 96.44 342 LEU B C 1
ATOM 7075 O O . LEU B 1 342 ? 14.867 2.754 -21.938 1 96.44 342 LEU B O 1
ATOM 7079 N N . ASP B 1 343 ? 16.609 1.845 -22.984 1 96.31 343 ASP B N 1
ATOM 7080 C CA . ASP B 1 343 ? 15.867 1.721 -24.234 1 96.31 343 ASP B CA 1
ATOM 7081 C C . ASP B 1 343 ? 14.797 0.64 -24.125 1 96.31 343 ASP B C 1
ATOM 7083 O O . ASP B 1 343 ? 14.852 -0.217 -23.234 1 96.31 343 ASP B O 1
ATOM 7087 N N . GLU B 1 344 ? 13.93 0.578 -25 1 95.94 344 GLU B N 1
ATOM 7088 C CA . GLU B 1 344 ? 12.727 -0.251 -24.953 1 95.94 344 GLU B CA 1
ATOM 7089 C C . GLU B 1 344 ? 13.078 -1.735 -24.984 1 95.94 344 GLU B C 1
ATOM 7091 O O . GLU B 1 344 ? 12.414 -2.551 -24.328 1 95.94 344 GLU B O 1
ATOM 7096 N N . ASN B 1 345 ? 14.023 -2.127 -25.75 1 95.94 345 ASN B N 1
ATOM 7097 C CA . ASN B 1 345 ? 14.406 -3.531 -25.828 1 95.94 345 ASN B CA 1
ATOM 7098 C C . ASN B 1 345 ? 15 -4.031 -24.516 1 95.94 345 ASN B C 1
ATOM 7100 O O . ASN B 1 345 ? 14.695 -5.145 -24.078 1 95.94 345 ASN B O 1
ATOM 7104 N N . LYS B 1 346 ? 15.852 -3.203 -23.938 1 96 346 LYS B N 1
ATOM 7105 C CA . LYS B 1 346 ? 16.438 -3.57 -22.656 1 96 346 LYS B CA 1
ATOM 7106 C C . LYS B 1 346 ? 15.375 -3.643 -21.562 1 96 346 LYS B C 1
ATOM 7108 O O . LYS B 1 346 ? 15.398 -4.543 -20.719 1 96 346 LYS B O 1
ATOM 7113 N N . LYS B 1 347 ? 14.492 -2.654 -21.594 1 97.12 347 LYS B N 1
ATOM 7114 C CA . LYS B 1 347 ? 13.367 -2.697 -20.672 1 97.12 347 LYS B CA 1
ATOM 7115 C C . LYS B 1 347 ? 12.562 -3.986 -20.828 1 97.12 347 LYS B C 1
ATOM 7117 O O . LYS B 1 347 ? 12.227 -4.645 -19.844 1 97.12 347 LYS B O 1
ATOM 7122 N N . PHE B 1 348 ? 12.328 -4.344 -22.062 1 97.19 348 PHE B N 1
ATOM 7123 C CA . PHE B 1 348 ? 11.539 -5.531 -22.359 1 97.19 348 PHE B CA 1
ATOM 7124 C C . PHE B 1 348 ? 12.219 -6.789 -21.828 1 97.19 348 PHE B C 1
ATOM 7126 O O . PHE B 1 348 ? 11.57 -7.656 -21.25 1 97.19 348 PHE B O 1
ATOM 7133 N N . LEU B 1 349 ? 13.469 -6.902 -21.984 1 96.25 349 LEU B N 1
ATOM 7134 C CA . LEU B 1 349 ? 14.219 -8.07 -21.531 1 96.25 349 LEU B CA 1
ATOM 7135 C C . LEU B 1 349 ? 14.164 -8.195 -20.016 1 96.25 349 LEU B C 1
ATOM 7137 O O . LEU B 1 349 ? 14.141 -9.305 -19.469 1 96.25 349 LEU B O 1
ATOM 7141 N N . GLU B 1 350 ? 14.172 -7.039 -19.328 1 97.06 350 GLU B N 1
ATOM 7142 C CA . GLU B 1 350 ? 14.047 -7.07 -17.875 1 97.06 350 GLU B CA 1
ATOM 7143 C C . GLU B 1 350 ? 12.625 -7.414 -17.453 1 97.06 350 GLU B C 1
ATOM 7145 O O . GLU B 1 350 ? 12.414 -8.055 -16.406 1 97.06 350 GLU B O 1
ATOM 7150 N N . GLN B 1 351 ? 11.648 -6.992 -18.25 1 97.25 351 GLN B N 1
ATOM 7151 C CA . GLN B 1 351 ? 10.242 -7.262 -17.969 1 97.25 351 GLN B CA 1
ATOM 7152 C C . GLN B 1 351 ? 9.977 -8.766 -17.875 1 97.25 351 GLN B C 1
ATOM 7154 O O . GLN B 1 351 ? 9.055 -9.195 -17.188 1 97.25 351 GLN B O 1
ATOM 7159 N N . ILE B 1 352 ? 10.734 -9.602 -18.562 1 96.44 352 ILE B N 1
ATOM 7160 C CA . ILE B 1 352 ? 10.398 -11.016 -18.641 1 96.44 352 ILE B CA 1
ATOM 7161 C C . ILE B 1 352 ? 11.32 -11.82 -17.719 1 96.44 352 ILE B C 1
ATOM 7163 O O . ILE B 1 352 ? 11.445 -13.039 -17.859 1 96.44 352 ILE B O 1
ATOM 7167 N N . THR B 1 353 ? 12.133 -11.109 -16.812 1 96.5 353 THR B N 1
ATOM 7168 C CA . THR B 1 353 ? 12.836 -11.75 -15.719 1 96.5 353 THR B CA 1
ATOM 7169 C C . THR B 1 353 ? 11.906 -11.938 -14.516 1 96.5 353 THR B C 1
ATOM 7171 O O . THR B 1 353 ? 10.711 -11.664 -14.609 1 96.5 353 THR B O 1
ATOM 7174 N N . ALA B 1 354 ? 12.484 -12.477 -13.406 1 96.88 354 ALA B N 1
ATOM 7175 C CA . ALA B 1 354 ? 11.695 -12.625 -12.18 1 96.88 354 ALA B CA 1
ATOM 7176 C C . ALA B 1 354 ? 11.477 -11.281 -11.5 1 96.88 354 ALA B C 1
ATOM 7178 O O . ALA B 1 354 ? 10.664 -11.172 -10.578 1 96.88 354 ALA B O 1
ATOM 7179 N N . GLY B 1 355 ? 12.156 -10.258 -11.953 1 97.75 355 GLY B N 1
ATOM 7180 C CA . GLY B 1 355 ? 11.867 -8.898 -11.523 1 97.75 355 GLY B CA 1
ATOM 7181 C C . GLY B 1 355 ? 12.633 -8.492 -10.273 1 97.75 355 GLY B C 1
ATOM 7182 O O . GLY B 1 355 ? 13.711 -9.023 -10 1 97.75 355 GLY B O 1
ATOM 7183 N N . THR B 1 356 ? 12.227 -7.418 -9.641 1 97.94 356 THR B N 1
ATOM 7184 C CA . THR B 1 356 ? 12.828 -6.863 -8.438 1 97.94 356 THR B CA 1
ATOM 7185 C C . THR B 1 356 ? 11.883 -7.008 -7.246 1 97.94 356 THR B C 1
ATOM 7187 O O . THR B 1 356 ? 10.672 -7.125 -7.422 1 97.94 356 THR B O 1
ATOM 7190 N N . PRO B 1 357 ? 12.383 -7.117 -6.023 1 98.38 357 PRO B N 1
ATOM 7191 C CA . PRO B 1 357 ? 11.547 -7.328 -4.844 1 98.38 357 PRO B CA 1
ATOM 7192 C C . PRO B 1 357 ? 10.453 -6.266 -4.699 1 98.38 357 PRO B C 1
ATOM 7194 O O . PRO B 1 357 ? 10.703 -5.086 -4.953 1 98.38 357 PRO B O 1
ATOM 7197 N N . ILE B 1 358 ? 9.258 -6.711 -4.371 1 98.38 358 ILE B N 1
ATOM 7198 C CA . ILE B 1 358 ? 8.195 -5.762 -4.047 1 98.38 358 ILE B CA 1
ATOM 7199 C C . ILE B 1 358 ? 8.422 -5.191 -2.648 1 98.38 358 ILE B C 1
ATOM 7201 O O . ILE B 1 358 ? 9.273 -5.684 -1.903 1 98.38 358 ILE B O 1
ATOM 7205 N N . PRO B 1 359 ? 7.707 -4.172 -2.236 1 98.19 359 PRO B N 1
ATOM 7206 C CA . PRO B 1 359 ? 7.938 -3.561 -0.925 1 98.19 359 PRO B CA 1
ATOM 7207 C C . PRO B 1 359 ? 7.859 -4.566 0.22 1 98.19 359 PRO B C 1
ATOM 7209 O O . PRO B 1 359 ? 6.953 -5.406 0.246 1 98.19 359 PRO B O 1
ATOM 7212 N N . LEU B 1 360 ? 8.805 -4.547 1.146 1 98.44 360 LEU B N 1
ATOM 7213 C CA . LEU B 1 360 ? 8.891 -5.316 2.381 1 98.44 360 LEU B CA 1
ATOM 7214 C C . LEU B 1 360 ? 9.477 -6.699 2.119 1 98.44 360 LEU B C 1
ATOM 7216 O O . LEU B 1 360 ? 9.57 -7.523 3.033 1 98.44 360 LEU B O 1
ATOM 7220 N N . VAL B 1 361 ? 9.938 -6.961 0.905 1 98.62 361 VAL B N 1
ATOM 7221 C CA . VAL B 1 361 ? 10.617 -8.219 0.613 1 98.62 361 VAL B CA 1
ATOM 7222 C C . VAL B 1 361 ? 12.125 -8.031 0.686 1 98.62 361 VAL B C 1
ATOM 7224 O O . VAL B 1 361 ? 12.672 -7.109 0.068 1 98.62 361 VAL B O 1
ATOM 7227 N N . GLN B 1 362 ? 12.75 -8.789 1.48 1 97.94 362 GLN B N 1
ATOM 7228 C CA . GLN B 1 362 ? 14.203 -8.93 1.499 1 97.94 362 GLN B CA 1
ATOM 7229 C C . GLN B 1 362 ? 14.633 -10.219 0.809 1 97.94 362 GLN B C 1
ATOM 7231 O O . GLN B 1 362 ? 14.195 -11.312 1.183 1 97.94 362 GLN B O 1
ATOM 7236 N N . LEU B 1 363 ? 15.398 -10.094 -0.236 1 97.94 363 LEU B N 1
ATOM 7237 C CA . LEU B 1 363 ? 15.828 -11.219 -1.056 1 97.94 363 LEU B CA 1
ATOM 7238 C C . LEU B 1 363 ? 17.344 -11.211 -1.245 1 97.94 363 LEU B C 1
ATOM 7240 O O . LEU B 1 363 ? 17.938 -10.164 -1.488 1 97.94 363 LEU B O 1
ATOM 7244 N N . ARG B 1 364 ? 17.953 -12.344 -1.039 1 96.12 364 ARG B N 1
ATOM 7245 C CA . ARG B 1 364 ? 19.391 -12.523 -1.248 1 96.12 364 ARG B CA 1
ATOM 7246 C C . ARG B 1 364 ? 19.672 -13.797 -2.027 1 96.12 364 ARG B C 1
ATOM 7248 O O . ARG B 1 364 ? 18.859 -14.719 -2.053 1 96.12 364 ARG B O 1
ATOM 7255 N N . ILE B 1 365 ? 20.828 -13.734 -2.701 1 97.5 365 ILE B N 1
ATOM 7256 C CA . ILE B 1 365 ? 21.375 -14.922 -3.34 1 97.5 365 ILE B CA 1
ATOM 7257 C C . ILE B 1 365 ? 22.516 -15.477 -2.5 1 97.5 365 ILE B C 1
ATOM 7259 O O . ILE B 1 365 ? 23.484 -14.766 -2.201 1 97.5 365 ILE B O 1
ATOM 7263 N N . VAL B 1 366 ? 22.391 -16.781 -2.1 1 96.5 366 VAL B N 1
ATOM 7264 C CA . VAL B 1 366 ? 23.422 -17.312 -1.211 1 96.5 366 VAL B CA 1
ATOM 7265 C C . VAL B 1 366 ? 24 -18.594 -1.801 1 96.5 366 VAL B C 1
ATOM 7267 O O . VAL B 1 366 ? 23.344 -19.266 -2.592 1 96.5 366 VAL B O 1
ATOM 7270 N N . ASP B 1 367 ? 25.188 -18.828 -1.44 1 93.06 367 ASP B N 1
ATOM 7271 C CA . ASP B 1 367 ? 25.766 -20.141 -1.728 1 93.06 367 ASP B CA 1
ATOM 7272 C C . ASP B 1 367 ? 25.078 -21.234 -0.926 1 93.06 367 ASP B C 1
ATOM 7274 O O . ASP B 1 367 ? 24.984 -21.156 0.301 1 93.06 367 ASP B O 1
ATOM 7278 N N . PRO B 1 368 ? 24.594 -22.188 -1.607 1 84.75 368 PRO B N 1
ATOM 7279 C CA . PRO B 1 368 ? 23.828 -23.219 -0.91 1 84.75 368 PRO B CA 1
ATOM 7280 C C . PRO B 1 368 ? 24.641 -23.953 0.141 1 84.75 368 PRO B C 1
ATOM 7282 O O . PRO B 1 368 ? 24.078 -24.516 1.086 1 84.75 368 PRO B O 1
ATOM 7285 N N . VAL B 1 369 ? 25.938 -23.953 0.044 1 84.69 369 VAL B N 1
ATOM 7286 C CA . VAL B 1 369 ? 26.797 -24.719 0.948 1 84.69 369 VAL B CA 1
ATOM 7287 C C . VAL B 1 369 ? 27.344 -23.797 2.041 1 84.69 369 VAL B C 1
ATOM 7289 O O . VAL B 1 369 ? 27.109 -24.031 3.23 1 84.69 369 VAL B O 1
ATOM 7292 N N . SER B 1 370 ? 27.922 -22.703 1.661 1 88.19 370 SER B N 1
ATOM 7293 C CA . SER B 1 370 ? 28.578 -21.828 2.625 1 88.19 370 SER B CA 1
ATOM 7294 C C . SER B 1 370 ? 27.594 -20.844 3.242 1 88.19 370 SER B C 1
ATOM 7296 O O . SER B 1 370 ? 27.844 -20.312 4.328 1 88.19 370 SER B O 1
ATOM 7298 N N . GLY B 1 371 ? 26.562 -20.562 2.494 1 90.38 371 GLY B N 1
ATOM 7299 C CA . GLY B 1 371 ? 25.609 -19.578 2.967 1 90.38 371 GLY B CA 1
ATOM 7300 C C . GLY B 1 371 ? 26.047 -18.156 2.686 1 90.38 371 GLY B C 1
ATOM 7301 O O . GLY B 1 371 ? 25.312 -17.203 2.982 1 90.38 371 GLY B O 1
ATOM 7302 N N . GLU B 1 372 ? 27.141 -18 2.133 1 93 372 GLU B N 1
ATOM 7303 C CA . GLU B 1 372 ? 27.641 -16.656 1.833 1 93 372 GLU B CA 1
ATOM 7304 C C . GLU B 1 372 ? 26.844 -16.016 0.7 1 93 372 GLU B C 1
ATOM 7306 O O . GLU B 1 372 ? 26.453 -16.688 -0.255 1 93 372 GLU B O 1
ATOM 7311 N N . GLU B 1 373 ? 26.641 -14.742 0.882 1 94.12 373 GLU B N 1
ATOM 7312 C CA . GLU B 1 373 ? 25.906 -14.008 -0.143 1 94.12 373 GLU B CA 1
ATOM 7313 C C . GLU B 1 373 ? 26.719 -13.906 -1.434 1 94.12 373 GLU B C 1
ATOM 7315 O O . GLU B 1 373 ? 27.922 -13.664 -1.399 1 94.12 373 GLU B O 1
ATOM 7320 N N . LYS B 1 374 ? 26.078 -14.125 -2.51 1 93.75 374 LYS B N 1
ATOM 7321 C CA . LYS B 1 374 ? 26.703 -14.078 -3.828 1 93.75 374 LYS B CA 1
ATOM 7322 C C . LYS B 1 374 ? 26.75 -12.648 -4.367 1 93.75 374 LYS B C 1
ATOM 7324 O O . LYS B 1 374 ? 25.969 -11.797 -3.938 1 93.75 374 LYS B O 1
ATOM 7329 N N . LYS B 1 375 ? 27.734 -12.422 -5.25 1 90.81 375 LYS B N 1
ATOM 7330 C CA . LYS B 1 375 ? 27.844 -11.133 -5.922 1 90.81 375 LYS B CA 1
ATOM 7331 C C . LYS B 1 375 ? 26.906 -11.047 -7.117 1 90.81 375 LYS B C 1
ATOM 7333 O O . LYS B 1 375 ? 26.203 -12.008 -7.426 1 90.81 375 LYS B O 1
ATOM 7338 N N . VAL B 1 376 ? 26.781 -9.914 -7.629 1 94.5 376 VAL B N 1
ATOM 7339 C CA . VAL B 1 376 ? 25.984 -9.656 -8.828 1 94.5 376 VAL B CA 1
ATOM 7340 C C . VAL B 1 376 ? 26.359 -10.648 -9.922 1 94.5 376 VAL B C 1
ATOM 7342 O O . VAL B 1 376 ? 27.547 -10.938 -10.133 1 94.5 376 VAL B O 1
ATOM 7345 N N . ASN B 1 377 ? 25.391 -11.266 -10.523 1 94.5 377 ASN B N 1
ATOM 7346 C CA . ASN B 1 377 ? 25.5 -12.164 -11.664 1 94.5 377 ASN B CA 1
ATOM 7347 C C . ASN B 1 377 ? 26.078 -13.516 -11.258 1 94.5 377 ASN B C 1
ATOM 7349 O O . ASN B 1 377 ? 26.453 -14.32 -12.109 1 94.5 377 ASN B O 1
ATOM 7353 N N . GLU B 1 378 ? 26.188 -13.766 -9.984 1 94.19 378 GLU B N 1
ATOM 7354 C CA . GLU B 1 378 ? 26.625 -15.078 -9.516 1 94.19 378 GLU B CA 1
ATOM 7355 C C . GLU B 1 378 ? 25.438 -15.93 -9.07 1 94.19 378 GLU B C 1
ATOM 7357 O O . GLU B 1 378 ? 24.578 -15.461 -8.336 1 94.19 378 GLU B O 1
ATOM 7362 N N . ILE B 1 379 ? 25.469 -17.141 -9.523 1 91.94 379 ILE B N 1
ATOM 7363 C CA . ILE B 1 379 ? 24.344 -18.047 -9.289 1 91.94 379 ILE B CA 1
ATOM 7364 C C . ILE B 1 379 ? 24.406 -18.594 -7.867 1 91.94 379 ILE B C 1
ATOM 7366 O O . ILE B 1 379 ? 25.484 -18.922 -7.371 1 91.94 379 ILE B O 1
ATOM 7370 N N . GLY B 1 380 ? 23.375 -18.625 -7.211 1 93.94 380 GLY B N 1
ATOM 7371 C CA . GLY B 1 380 ? 23.172 -19.219 -5.902 1 93.94 380 GLY B CA 1
ATOM 7372 C C . GLY B 1 380 ? 21.703 -19.484 -5.582 1 93.94 380 GLY B C 1
ATOM 7373 O O . GLY B 1 380 ? 20.859 -19.422 -6.469 1 93.94 380 GLY B O 1
ATOM 7374 N N . GLU B 1 381 ? 21.453 -19.906 -4.387 1 95.44 381 GLU B N 1
ATOM 7375 C CA . GLU B 1 381 ? 20.078 -20.125 -3.949 1 95.44 381 GLU B CA 1
ATOM 7376 C C . GLU B 1 381 ? 19.406 -18.812 -3.564 1 95.44 381 GLU B C 1
ATOM 7378 O O . GLU B 1 381 ? 20.016 -17.969 -2.912 1 95.44 381 GLU B O 1
ATOM 7383 N N . ILE B 1 382 ? 18.219 -18.641 -3.953 1 97.19 382 ILE B N 1
ATOM 7384 C CA . ILE B 1 382 ? 17.422 -17.5 -3.547 1 97.19 382 ILE B CA 1
ATOM 7385 C C . ILE B 1 382 ? 16.859 -17.734 -2.146 1 97.19 382 ILE B C 1
ATOM 7387 O O . ILE B 1 382 ? 16.188 -18.734 -1.903 1 97.19 382 ILE B O 1
ATOM 7391 N N . VAL B 1 383 ? 17.109 -16.906 -1.201 1 97.69 383 VAL B N 1
ATOM 7392 C CA . VAL B 1 383 ? 16.516 -16.938 0.131 1 97.69 383 VAL B CA 1
ATOM 7393 C C . VAL B 1 383 ? 15.781 -15.633 0.404 1 97.69 383 VAL B C 1
ATOM 7395 O O . VAL B 1 383 ? 16.125 -14.586 -0.149 1 97.69 383 VAL B O 1
ATOM 7398 N N . VAL B 1 384 ? 14.766 -15.695 1.254 1 98.31 384 VAL B N 1
ATOM 7399 C CA . VAL B 1 384 ? 13.898 -14.523 1.315 1 98.31 384 VAL B CA 1
ATOM 7400 C C . VAL B 1 384 ? 13.383 -14.336 2.742 1 98.31 384 VAL B C 1
ATOM 7402 O O . VAL B 1 384 ? 13.305 -15.297 3.512 1 98.31 384 VAL B O 1
ATOM 7405 N N . ARG B 1 385 ? 13.133 -13.109 3.084 1 98.12 385 ARG B N 1
ATOM 7406 C CA . ARG B 1 385 ? 12.336 -12.672 4.227 1 98.12 385 ARG B CA 1
ATOM 7407 C C . ARG B 1 385 ? 11.227 -11.727 3.785 1 98.12 385 ARG B C 1
ATOM 7409 O O . ARG B 1 385 ? 11.422 -10.898 2.895 1 98.12 385 ARG B O 1
ATOM 7416 N N . SER B 1 386 ? 10.109 -11.836 4.266 1 98.56 386 SER B N 1
ATOM 7417 C CA . SER B 1 386 ? 8.953 -10.969 4.074 1 98.56 386 SER B CA 1
ATOM 7418 C C . SER B 1 386 ? 7.895 -11.211 5.152 1 98.56 386 SER B C 1
ATOM 7420 O O . SER B 1 386 ? 7.898 -12.258 5.809 1 98.56 386 SER B O 1
ATOM 7422 N N . PRO B 1 387 ? 7.008 -10.273 5.391 1 98.44 387 PRO B N 1
ATOM 7423 C CA . PRO B 1 387 ? 6.059 -10.461 6.488 1 98.44 387 PRO B CA 1
ATOM 7424 C C . PRO B 1 387 ? 4.977 -11.484 6.164 1 98.44 387 PRO B C 1
ATOM 7426 O O . PRO B 1 387 ? 4.191 -11.859 7.039 1 98.44 387 PRO B O 1
ATOM 7429 N N . TRP B 1 388 ? 4.949 -12.07 5.043 1 98.62 388 TRP B N 1
ATOM 7430 C CA . TRP B 1 388 ? 3.822 -12.93 4.688 1 98.62 388 TRP B CA 1
ATOM 7431 C C . TRP B 1 388 ? 4.301 -14.336 4.34 1 98.62 388 TRP B C 1
ATOM 7433 O O . TRP B 1 388 ? 3.594 -15.078 3.658 1 98.62 388 TRP B O 1
ATOM 7443 N N . LEU B 1 389 ? 5.48 -14.75 4.766 1 98.56 389 LEU B N 1
ATOM 7444 C CA . LEU B 1 389 ? 5.977 -16.094 4.516 1 98.56 389 LEU B CA 1
ATOM 7445 C C . LEU B 1 389 ? 5.309 -17.109 5.445 1 98.56 389 LEU B C 1
ATOM 7447 O O . LEU B 1 389 ? 4.988 -16.781 6.59 1 98.56 389 LEU B O 1
ATOM 7451 N N . THR B 1 390 ? 5.086 -18.297 4.941 1 98.12 390 THR B N 1
ATOM 7452 C CA . THR B 1 390 ? 4.52 -19.328 5.793 1 98.12 390 THR B CA 1
ATOM 7453 C C . THR B 1 390 ? 5.461 -19.656 6.945 1 98.12 390 THR B C 1
ATOM 7455 O O . THR B 1 390 ? 6.684 -19.641 6.781 1 98.12 390 THR B O 1
ATOM 7458 N N . LYS B 1 391 ? 4.898 -19.906 8.055 1 96.38 391 LYS B N 1
ATOM 7459 C CA . LYS B 1 391 ? 5.691 -20.219 9.242 1 96.38 391 LYS B CA 1
ATOM 7460 C C . LYS B 1 391 ? 6.199 -21.656 9.195 1 96.38 391 LYS B C 1
ATOM 7462 O O . LYS B 1 391 ? 7.281 -21.953 9.703 1 96.38 391 LYS B O 1
ATOM 7467 N N . GLU B 1 392 ? 5.391 -22.5 8.641 1 96.38 392 GLU B N 1
ATOM 7468 C CA . GLU B 1 392 ? 5.68 -23.922 8.641 1 96.38 392 GLU B CA 1
ATOM 7469 C C . GLU B 1 392 ? 4.773 -24.672 7.664 1 96.38 392 GLU B C 1
ATOM 7471 O O . GLU B 1 392 ? 3.77 -24.125 7.203 1 96.38 392 GLU B O 1
ATOM 7476 N N . TYR B 1 393 ? 5.246 -25.859 7.312 1 95.38 393 TYR B N 1
ATOM 7477 C CA . TYR B 1 393 ? 4.332 -26.797 6.688 1 95.38 393 TYR B CA 1
ATOM 7478 C C . TYR B 1 393 ? 3.426 -27.453 7.727 1 95.38 393 TYR B C 1
ATOM 7480 O O . TYR B 1 393 ? 3.891 -27.875 8.789 1 95.38 393 TYR B O 1
ATOM 7488 N N . TYR B 1 394 ? 2.164 -27.438 7.418 1 95.81 394 TYR B N 1
ATOM 7489 C CA . TYR B 1 394 ? 1.174 -27.938 8.367 1 95.81 394 TYR B CA 1
ATOM 7490 C C . TYR B 1 394 ? 1.499 -29.359 8.797 1 95.81 394 TYR B C 1
ATOM 7492 O O . TYR B 1 394 ? 1.561 -30.266 7.965 1 95.81 394 TYR B O 1
ATOM 7500 N N . LYS B 1 395 ? 1.838 -29.656 10.023 1 93 395 LYS B N 1
ATOM 7501 C CA . LYS B 1 395 ? 2.1 -30.938 10.656 1 93 395 LYS B CA 1
ATOM 7502 C C . LYS B 1 395 ? 3.244 -31.672 9.961 1 93 395 LYS B C 1
ATOM 7504 O O . LYS B 1 395 ? 3.182 -32.906 9.766 1 93 395 LYS B O 1
ATOM 7509 N N . ASP B 1 396 ? 4.199 -30.938 9.508 1 92.5 396 ASP B N 1
ATOM 7510 C CA . ASP B 1 396 ? 5.383 -31.5 8.875 1 92.5 396 ASP B CA 1
ATOM 7511 C C . ASP B 1 396 ? 6.656 -30.812 9.359 1 92.5 396 ASP B C 1
ATOM 7513 O O . ASP B 1 396 ? 7.273 -30.047 8.633 1 92.5 396 ASP B O 1
ATOM 7517 N N . PRO B 1 397 ? 7.07 -31.188 10.492 1 92.62 397 PRO B N 1
ATOM 7518 C CA . PRO B 1 397 ? 8.227 -30.516 11.102 1 92.62 397 PRO B CA 1
ATOM 7519 C C . PRO B 1 397 ? 9.508 -30.703 10.289 1 92.62 397 PRO B C 1
ATOM 7521 O O . PRO B 1 397 ? 10.359 -29.812 10.242 1 92.62 397 PRO B O 1
ATOM 7524 N N . GLU B 1 398 ? 9.641 -31.859 9.703 1 90.06 398 GLU B N 1
ATOM 7525 C CA . GLU B 1 398 ? 10.859 -32.125 8.953 1 90.06 398 GLU B CA 1
ATOM 7526 C C . GLU B 1 398 ? 11 -31.188 7.758 1 90.06 398 GLU B C 1
ATOM 7528 O O . GLU B 1 398 ? 12.047 -30.562 7.57 1 90.06 398 GLU B O 1
ATOM 7533 N N . LYS B 1 399 ? 9.984 -31.125 6.988 1 90.12 399 LYS B N 1
ATOM 7534 C CA . LYS B 1 399 ? 10.039 -30.234 5.832 1 90.12 399 LYS B CA 1
ATOM 7535 C C . LYS B 1 399 ? 10.109 -28.781 6.262 1 90.12 399 LYS B C 1
ATOM 7537 O O . LYS B 1 399 ? 10.703 -27.953 5.574 1 90.12 399 LYS B O 1
ATOM 7542 N N . THR B 1 400 ? 9.539 -28.5 7.426 1 94.06 400 THR B N 1
ATOM 7543 C CA . THR B 1 400 ? 9.586 -27.141 7.965 1 94.06 400 THR B CA 1
ATOM 7544 C C . THR B 1 400 ? 11.023 -26.734 8.297 1 94.06 400 THR B C 1
ATOM 7546 O O . THR B 1 400 ? 11.438 -25.609 8.023 1 94.06 400 THR B O 1
ATOM 7549 N N . LYS B 1 401 ? 11.734 -27.656 8.875 1 92.81 401 LYS B N 1
ATOM 7550 C CA . LYS B 1 401 ? 13.125 -27.406 9.242 1 92.81 401 LYS B CA 1
ATOM 7551 C C . LYS B 1 401 ? 13.977 -27.109 8.008 1 92.81 401 LYS B C 1
ATOM 7553 O O . LYS B 1 401 ? 14.875 -26.266 8.055 1 92.81 401 LYS B O 1
ATOM 7558 N N . ALA B 1 402 ? 13.68 -27.781 6.969 1 89.69 402 ALA B N 1
ATOM 7559 C CA . ALA B 1 402 ? 14.43 -27.594 5.727 1 89.69 402 ALA B CA 1
ATOM 7560 C C . ALA B 1 402 ? 14.078 -26.266 5.074 1 89.69 402 ALA B C 1
ATOM 7562 O O . ALA B 1 402 ? 14.883 -25.688 4.34 1 89.69 402 ALA B O 1
ATOM 7563 N N . LEU B 1 403 ? 12.945 -25.797 5.328 1 93.81 403 LEU B N 1
ATOM 7564 C CA . LEU B 1 403 ? 12.422 -24.578 4.73 1 93.81 403 LEU B CA 1
ATOM 7565 C C . LEU B 1 403 ? 13.117 -23.344 5.316 1 93.81 403 LEU B C 1
ATOM 7567 O O . LEU B 1 403 ? 13.359 -22.375 4.609 1 93.81 403 LEU B O 1
ATOM 7571 N N . TRP B 1 404 ? 13.445 -23.406 6.629 1 95.62 404 TRP B N 1
ATOM 7572 C CA . TRP B 1 404 ? 14 -22.25 7.352 1 95.62 404 TRP B CA 1
ATOM 7573 C C . TRP B 1 404 ? 15.398 -22.562 7.875 1 95.62 404 TRP B C 1
ATOM 7575 O O . TRP B 1 404 ? 15.586 -23.5 8.656 1 95.62 404 TRP B O 1
ATOM 7585 N N . ARG B 1 405 ? 16.359 -21.828 7.457 1 93.69 405 ARG B N 1
ATOM 7586 C CA . ARG B 1 405 ? 17.734 -21.922 7.961 1 93.69 405 ARG B CA 1
ATOM 7587 C C . ARG B 1 405 ? 18.344 -20.531 8.125 1 93.69 405 ARG B C 1
ATOM 7589 O O . ARG B 1 405 ? 18.25 -19.688 7.223 1 93.69 405 ARG B O 1
ATOM 7596 N N . GLY B 1 406 ? 18.906 -20.234 9.25 1 91.94 406 GLY B N 1
ATOM 7597 C CA . GLY B 1 406 ? 19.578 -18.953 9.492 1 91.94 406 GLY B CA 1
ATOM 7598 C C . GLY B 1 406 ? 18.625 -17.781 9.469 1 91.94 406 GLY B C 1
ATOM 7599 O O . GLY B 1 406 ? 19.016 -16.672 9.062 1 91.94 406 GLY B O 1
ATOM 7600 N N . GLY B 1 407 ? 17.391 -18.031 9.688 1 94.25 407 GLY B N 1
ATOM 7601 C CA . GLY B 1 407 ? 16.422 -16.953 9.727 1 94.25 407 GLY B CA 1
ATOM 7602 C C . GLY B 1 407 ? 15.945 -16.531 8.344 1 94.25 407 GLY B C 1
ATOM 7603 O O . GLY B 1 407 ? 15.344 -15.461 8.188 1 94.25 407 GLY B O 1
ATOM 7604 N N . TRP B 1 408 ? 16.281 -17.281 7.41 1 96.88 408 TRP B N 1
ATOM 7605 C CA . TRP B 1 408 ? 15.844 -17.047 6.039 1 96.88 408 TRP B CA 1
ATOM 7606 C C . TRP B 1 408 ? 15.039 -18.234 5.508 1 96.88 408 TRP B C 1
ATOM 7608 O O . TRP B 1 408 ? 15.336 -19.375 5.836 1 96.88 408 TRP B O 1
ATOM 7618 N N . LEU B 1 409 ? 14.008 -17.953 4.758 1 97.81 409 LEU B N 1
ATOM 7619 C CA . LEU B 1 409 ? 13.328 -19.016 4.023 1 97.81 409 LEU B CA 1
ATOM 7620 C C . LEU B 1 409 ? 14.125 -19.406 2.779 1 97.81 409 LEU B C 1
ATOM 7622 O O . LEU B 1 409 ? 14.453 -18.562 1.955 1 97.81 409 LEU B O 1
ATOM 7626 N N . HIS B 1 410 ? 14.438 -20.641 2.699 1 95.88 410 HIS B N 1
ATOM 7627 C CA . HIS B 1 410 ? 15.148 -21.188 1.545 1 95.88 410 HIS B CA 1
ATOM 7628 C C . HIS B 1 410 ? 14.172 -21.641 0.461 1 95.88 410 HIS B C 1
ATOM 7630 O O . HIS B 1 410 ? 13.375 -22.562 0.678 1 95.88 410 HIS B O 1
ATOM 7636 N N . THR B 1 411 ? 14.234 -21.047 -0.721 1 95.19 411 THR B N 1
ATOM 7637 C CA . THR B 1 411 ? 13.25 -21.281 -1.769 1 95.19 411 THR B CA 1
ATOM 7638 C C . THR B 1 411 ? 13.555 -22.562 -2.52 1 95.19 411 THR B C 1
ATOM 7640 O O . THR B 1 411 ? 12.672 -23.141 -3.162 1 95.19 411 THR B O 1
ATOM 7643 N N . GLY B 1 412 ? 14.812 -22.938 -2.527 1 92.12 412 GLY B N 1
ATOM 7644 C CA . GLY B 1 412 ? 15.242 -24.062 -3.336 1 92.12 412 GLY B CA 1
ATOM 7645 C C . GLY B 1 412 ? 15.461 -23.703 -4.793 1 92.12 412 GLY B C 1
ATOM 7646 O O . GLY B 1 412 ? 15.93 -24.531 -5.578 1 92.12 412 GLY B O 1
ATOM 7647 N N . ASP B 1 413 ? 15.203 -22.516 -5.156 1 92.75 413 ASP B N 1
ATOM 7648 C CA . ASP B 1 413 ? 15.438 -22.031 -6.516 1 92.75 413 ASP B CA 1
ATOM 7649 C C . ASP B 1 413 ? 16.828 -21.422 -6.652 1 92.75 413 ASP B C 1
ATOM 7651 O O . ASP B 1 413 ? 17.312 -20.734 -5.742 1 92.75 413 ASP B O 1
ATOM 7655 N N . LEU B 1 414 ? 17.406 -21.734 -7.781 1 92.62 414 LEU B N 1
ATOM 7656 C CA . LEU B 1 414 ? 18.703 -21.156 -8.109 1 92.62 414 LEU B CA 1
ATOM 7657 C C . LEU B 1 414 ? 18.562 -19.969 -9.055 1 92.62 414 LEU B C 1
ATOM 7659 O O . LEU B 1 414 ? 17.75 -20.016 -9.992 1 92.62 414 LEU B O 1
ATOM 7663 N N . GLY B 1 415 ? 19.234 -18.969 -8.742 1 94.5 415 GLY B N 1
ATOM 7664 C CA . GLY B 1 415 ? 19.188 -17.797 -9.586 1 94.5 415 GLY B CA 1
ATOM 7665 C C . GLY B 1 415 ? 20.297 -16.797 -9.281 1 94.5 415 GLY B C 1
ATOM 7666 O O . GLY B 1 415 ? 21.25 -17.125 -8.586 1 94.5 415 GLY B O 1
ATOM 7667 N N . TYR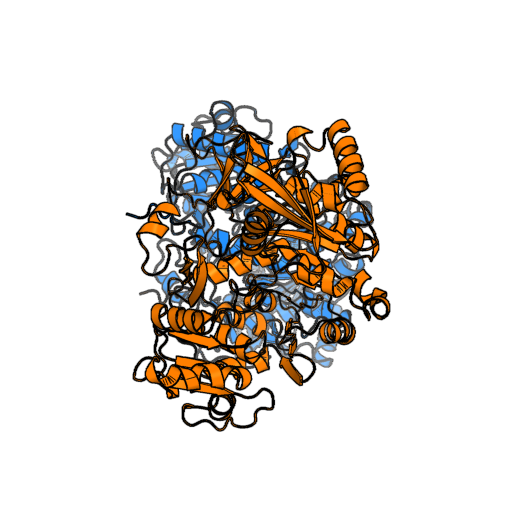 B 1 416 ? 20.281 -15.664 -9.875 1 95.75 416 TYR B N 1
ATOM 7668 C CA . TYR B 1 416 ? 21.203 -14.562 -9.633 1 95.75 416 TYR B CA 1
ATOM 7669 C C . TYR B 1 416 ? 20.5 -13.219 -9.789 1 95.75 416 TYR B C 1
ATOM 7671 O O . TYR B 1 416 ? 19.375 -13.156 -10.289 1 95.75 416 TYR B O 1
ATOM 7679 N N . ILE B 1 417 ? 21.062 -12.164 -9.25 1 97.56 417 ILE B N 1
ATOM 7680 C CA . ILE B 1 417 ? 20.625 -10.789 -9.445 1 97.56 417 ILE B CA 1
ATOM 7681 C C . ILE B 1 417 ? 21.562 -10.094 -10.438 1 97.56 417 ILE B C 1
ATOM 7683 O O . ILE B 1 417 ? 22.781 -10.156 -10.297 1 97.56 417 ILE B O 1
ATOM 7687 N N . ASP B 1 418 ? 21.047 -9.461 -11.422 1 97.25 418 ASP B N 1
ATOM 7688 C CA . ASP B 1 418 ? 21.875 -8.828 -12.438 1 97.25 418 ASP B CA 1
ATOM 7689 C C . ASP B 1 418 ? 22.297 -7.418 -12.016 1 97.25 418 ASP B C 1
ATOM 7691 O O . ASP B 1 418 ? 22.062 -7.016 -10.875 1 97.25 418 ASP B O 1
ATOM 7695 N N . GLU B 1 419 ? 22.969 -6.684 -12.891 1 96.19 419 GLU B N 1
ATOM 7696 C CA . GLU B 1 419 ? 23.531 -5.375 -12.57 1 96.19 419 GLU B CA 1
ATOM 7697 C C . GLU B 1 419 ? 22.438 -4.34 -12.359 1 96.19 419 GLU B C 1
ATOM 7699 O O . GLU B 1 419 ? 22.672 -3.281 -11.773 1 96.19 419 GLU B O 1
ATOM 7704 N N . TYR B 1 420 ? 21.234 -4.715 -12.844 1 96.94 420 TYR B N 1
ATOM 7705 C CA . TYR B 1 420 ? 20.125 -3.789 -12.703 1 96.94 420 TYR B CA 1
ATOM 7706 C C . TYR B 1 420 ? 19.281 -4.145 -11.484 1 96.94 420 TYR B C 1
ATOM 7708 O O . TYR B 1 420 ? 18.281 -3.477 -11.195 1 96.94 420 TYR B O 1
ATOM 7716 N N . GLY B 1 421 ? 19.594 -5.141 -10.773 1 96.69 421 GLY B N 1
ATOM 7717 C CA . GLY B 1 421 ? 18.875 -5.512 -9.555 1 96.69 421 GLY B CA 1
ATOM 7718 C C . GLY B 1 421 ? 17.734 -6.473 -9.805 1 96.69 421 GLY B C 1
ATOM 7719 O O . GLY B 1 421 ? 16.906 -6.703 -8.914 1 96.69 421 GLY B O 1
ATOM 7720 N N . TYR B 1 422 ? 17.641 -7.023 -10.984 1 98 422 TYR B N 1
ATOM 7721 C CA . TYR B 1 422 ? 16.562 -7.957 -11.312 1 98 422 TYR B CA 1
ATOM 7722 C C . TYR B 1 422 ? 17 -9.398 -11.047 1 98 422 TYR B C 1
ATOM 7724 O O . TYR B 1 422 ? 18.141 -9.766 -11.32 1 98 422 TYR B O 1
ATOM 7732 N N . VAL B 1 423 ? 16.062 -10.148 -10.562 1 97.88 423 VAL B N 1
ATOM 7733 C CA . VAL B 1 423 ? 16.297 -11.555 -10.25 1 97.88 423 VAL B CA 1
ATOM 7734 C C . VAL B 1 423 ? 16.078 -12.406 -11.492 1 97.88 423 VAL B C 1
ATOM 7736 O O . VAL B 1 423 ? 15.086 -12.227 -12.203 1 97.88 423 VAL B O 1
ATOM 7739 N N . HIS B 1 424 ? 16.984 -13.242 -11.766 1 95.75 424 HIS B N 1
ATOM 7740 C CA . HIS B 1 424 ? 16.906 -14.258 -12.812 1 95.75 424 HIS B CA 1
ATOM 7741 C C . HIS B 1 424 ? 16.875 -15.664 -12.219 1 95.75 424 HIS B C 1
ATOM 7743 O O . HIS B 1 424 ? 17.781 -16.047 -11.477 1 95.75 424 HIS B O 1
ATOM 7749 N N . ILE B 1 425 ? 15.82 -16.359 -12.523 1 93.62 425 ILE B N 1
ATOM 7750 C CA . ILE B 1 425 ? 15.75 -17.75 -12.094 1 93.62 425 ILE B CA 1
ATOM 7751 C C . ILE B 1 425 ? 16.453 -18.641 -13.125 1 93.62 425 ILE B C 1
ATOM 7753 O O . ILE B 1 425 ? 16.188 -18.547 -14.328 1 93.62 425 ILE B O 1
ATOM 7757 N N . VAL B 1 426 ? 17.281 -19.453 -12.641 1 87.75 426 VAL B N 1
ATOM 7758 C CA . VAL B 1 426 ? 18.047 -20.297 -13.555 1 87.75 426 VAL B CA 1
ATOM 7759 C C . VAL B 1 426 ? 17.453 -21.703 -13.555 1 87.75 426 VAL B C 1
ATOM 7761 O O . VAL B 1 426 ? 17.438 -22.375 -14.594 1 87.75 426 VAL B O 1
ATOM 7764 N N . ASP B 1 427 ? 17.094 -22.188 -12.453 1 84.19 427 ASP B N 1
ATOM 7765 C CA . ASP B 1 427 ? 16.469 -23.5 -12.359 1 84.19 427 ASP B CA 1
ATOM 7766 C C . ASP B 1 427 ? 15.984 -23.781 -10.938 1 84.19 427 ASP B C 1
ATOM 7768 O O . ASP B 1 427 ? 16.203 -22.969 -10.031 1 84.19 427 ASP B O 1
ATOM 7772 N N . ARG B 1 428 ? 15.195 -24.812 -10.859 1 78.69 428 ARG B N 1
ATOM 7773 C CA . ARG B 1 428 ? 14.961 -25.375 -9.539 1 78.69 428 ARG B CA 1
ATOM 7774 C C . ARG B 1 428 ? 16.047 -26.391 -9.18 1 78.69 428 ARG B C 1
ATOM 7776 O O . ARG B 1 428 ? 16.516 -27.141 -10.047 1 78.69 428 ARG B O 1
ATOM 7783 N N . GLU B 1 429 ? 16.359 -26.297 -7.996 1 72 429 GLU B N 1
ATOM 7784 C CA . GLU B 1 429 ? 17.375 -27.25 -7.566 1 72 429 GLU B CA 1
ATOM 7785 C C . GLU B 1 429 ? 17.047 -28.672 -8.039 1 72 429 GLU B C 1
ATOM 7787 O O . GLU B 1 429 ? 17.922 -29.375 -8.539 1 72 429 GLU B O 1
ATOM 7792 N N . LYS B 1 430 ? 15.789 -28.922 -8.047 1 69.12 430 LYS B N 1
ATOM 7793 C CA . LYS B 1 430 ? 15.375 -30.281 -8.391 1 69.12 430 LYS B CA 1
ATOM 7794 C C . LYS B 1 430 ? 15.352 -30.484 -9.898 1 69.12 430 LYS B C 1
ATOM 7796 O O . LYS B 1 430 ? 15.352 -31.625 -10.375 1 69.12 430 LYS B O 1
ATOM 7801 N N . ASP B 1 431 ? 15.336 -29.453 -10.664 1 74.12 431 ASP B N 1
ATOM 7802 C CA . ASP B 1 431 ? 15.219 -29.547 -12.109 1 74.12 431 ASP B CA 1
ATOM 7803 C C . ASP B 1 431 ? 16.547 -29.25 -12.789 1 74.12 431 ASP B C 1
ATOM 7805 O O . ASP B 1 431 ? 16.703 -29.453 -14 1 74.12 431 ASP B O 1
ATOM 7809 N N . ALA B 1 432 ? 17.422 -28.812 -12.023 1 75.75 432 ALA B N 1
ATOM 7810 C CA . ALA B 1 432 ? 18.734 -28.531 -12.578 1 75.75 432 ALA B CA 1
ATOM 7811 C C . ALA B 1 432 ? 19.391 -29.781 -13.148 1 75.75 432 ALA B C 1
ATOM 7813 O O . ALA B 1 432 ? 19.297 -30.8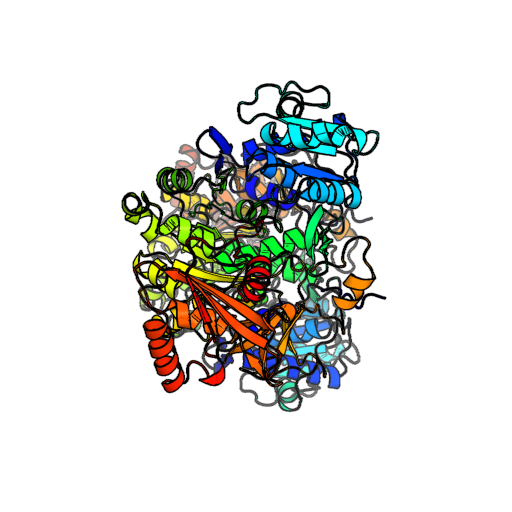59 -12.547 1 75.75 432 ALA B O 1
ATOM 7814 N N . ILE B 1 433 ? 19.844 -29.688 -14.398 1 84.75 433 ILE B N 1
ATOM 7815 C CA . ILE B 1 433 ? 20.484 -30.797 -15.07 1 84.75 433 ILE B CA 1
ATOM 7816 C C . ILE B 1 433 ? 21.969 -30.828 -14.703 1 84.75 433 ILE B C 1
ATOM 7818 O O . ILE B 1 433 ? 22.719 -29.906 -15.047 1 84.75 433 ILE B O 1
ATOM 7822 N N . LYS B 1 434 ? 22.375 -31.859 -13.961 1 84.44 434 LYS B N 1
ATOM 7823 C CA . LYS B 1 434 ? 23.766 -32.031 -13.555 1 84.44 434 LYS B CA 1
ATOM 7824 C C . LYS B 1 434 ? 24.531 -32.875 -14.555 1 84.44 434 LYS B C 1
ATOM 7826 O O . LYS B 1 434 ? 24.344 -34.094 -14.602 1 84.44 434 LYS B O 1
ATOM 7831 N N . SER B 1 435 ? 25.297 -32.188 -15.336 1 86.62 435 SER B N 1
ATOM 7832 C CA . SER B 1 435 ? 26.031 -32.844 -16.406 1 86.62 435 SER B CA 1
ATOM 7833 C C . SER B 1 435 ? 27.547 -32.656 -16.234 1 86.62 435 SER B C 1
ATOM 7835 O O . SER B 1 435 ? 28.031 -31.531 -16.25 1 86.62 435 SER B O 1
ATOM 7837 N N . GLY B 1 436 ? 28.344 -33.688 -16.062 1 79.88 436 GLY B N 1
ATOM 7838 C CA . GLY B 1 436 ? 29.797 -33.625 -15.93 1 79.88 436 GLY B CA 1
ATOM 7839 C C . GLY B 1 436 ? 30.25 -32.812 -14.734 1 79.88 436 GLY B C 1
ATOM 7840 O O . GLY B 1 436 ? 31.234 -32.062 -14.82 1 79.88 436 GLY B O 1
ATOM 7841 N N . GLY B 1 437 ? 29.5 -32.812 -13.688 1 72.31 437 GLY B N 1
ATOM 7842 C CA . GLY B 1 437 ? 29.859 -32.094 -12.477 1 72.31 437 GLY B CA 1
ATOM 7843 C C . GLY B 1 437 ? 29.453 -30.656 -12.508 1 72.31 437 GLY B C 1
ATOM 7844 O O . GLY B 1 437 ? 29.641 -29.922 -11.523 1 72.31 437 GLY B O 1
ATOM 7845 N N . GLU B 1 438 ? 28.844 -30.234 -13.648 1 79.5 438 GLU B N 1
ATOM 7846 C CA . GLU B 1 438 ? 28.375 -28.859 -13.805 1 79.5 438 GLU B CA 1
ATOM 7847 C C . GLU B 1 438 ? 26.875 -28.812 -14 1 79.5 438 GLU B C 1
ATOM 7849 O O . GLU B 1 438 ? 26.203 -29.844 -14.023 1 79.5 438 GLU B O 1
ATOM 7854 N N . PHE B 1 439 ? 26.438 -27.609 -13.922 1 80.12 439 PHE B N 1
ATOM 7855 C CA . PHE B 1 439 ? 25 -27.406 -14.023 1 80.12 439 PHE B CA 1
ATOM 7856 C C . PHE B 1 439 ? 24.641 -26.812 -15.375 1 80.12 439 PHE B C 1
ATOM 7858 O O . PHE B 1 439 ? 25.312 -25.891 -15.859 1 80.12 439 PHE B O 1
ATOM 7865 N N . ILE B 1 440 ? 23.672 -27.531 -16.094 1 85.25 440 ILE B N 1
ATOM 7866 C CA . ILE B 1 440 ? 23.094 -26.953 -17.297 1 85.25 440 ILE B CA 1
ATOM 7867 C C . ILE B 1 440 ? 21.781 -26.266 -16.938 1 85.25 440 ILE B C 1
ATOM 7869 O O . ILE B 1 440 ? 20.828 -26.906 -16.484 1 85.25 440 ILE B O 1
ATOM 7873 N N . PRO B 1 441 ? 21.688 -25.016 -17.125 1 85.31 441 PRO B N 1
ATOM 7874 C CA . PRO B 1 441 ? 20.438 -24.297 -16.844 1 85.31 441 PRO B CA 1
ATOM 7875 C C . PRO B 1 441 ? 19.344 -24.578 -17.859 1 85.31 441 PRO B C 1
ATOM 7877 O O . PRO B 1 441 ? 19.344 -23.984 -18.953 1 85.31 441 PRO B O 1
ATOM 7880 N N . SER B 1 442 ? 18.391 -25.375 -17.422 1 89.25 442 SER B N 1
ATOM 7881 C CA . SER B 1 442 ? 17.359 -25.797 -18.359 1 89.25 442 SER B CA 1
ATOM 7882 C C . SER B 1 442 ? 16.5 -24.625 -18.797 1 89.25 442 SER B C 1
ATOM 7884 O O . SER B 1 442 ? 16.078 -24.547 -19.953 1 89.25 442 SER B O 1
ATOM 7886 N N . LEU B 1 443 ? 16.266 -23.641 -17.938 1 88.12 443 LEU B N 1
ATOM 7887 C CA . LEU B 1 443 ? 15.406 -22.516 -18.266 1 88.12 443 LEU B CA 1
ATOM 7888 C C . LEU B 1 443 ? 16.062 -21.594 -19.297 1 88.12 443 LEU B C 1
ATOM 7890 O O . LEU B 1 443 ? 15.383 -21.047 -20.156 1 88.12 443 LEU B O 1
ATOM 7894 N N . LEU B 1 444 ? 17.312 -21.406 -19.141 1 84.5 444 LEU B N 1
ATOM 7895 C CA . LEU B 1 444 ? 18.031 -20.609 -20.141 1 84.5 444 LEU B CA 1
ATOM 7896 C C . LEU B 1 444 ? 17.984 -21.281 -21.516 1 84.5 444 LEU B C 1
ATOM 7898 O O . LEU B 1 444 ? 17.828 -20.609 -22.531 1 84.5 444 LEU B O 1
ATOM 7902 N N . LEU B 1 445 ? 18.141 -22.594 -21.516 1 89.81 445 LEU B N 1
ATOM 7903 C CA . LEU B 1 445 ? 18.062 -23.344 -22.766 1 89.81 445 LEU B CA 1
ATOM 7904 C C . LEU B 1 445 ? 16.656 -23.234 -23.375 1 89.81 445 LEU B C 1
ATOM 7906 O O . LEU B 1 445 ? 16.531 -23.047 -24.578 1 89.81 445 LEU B O 1
ATOM 7910 N N . GLU B 1 446 ? 15.703 -23.359 -22.531 1 92.88 446 GLU B N 1
ATOM 7911 C CA . GLU B 1 446 ? 14.328 -23.203 -22.984 1 92.88 446 GLU B CA 1
ATOM 7912 C C . GLU B 1 446 ? 14.102 -21.812 -23.594 1 92.88 446 GLU B C 1
ATOM 7914 O O . GLU B 1 446 ? 13.445 -21.672 -24.625 1 92.88 446 GLU B O 1
ATOM 7919 N N . ASN B 1 447 ? 14.641 -20.859 -22.984 1 91.38 447 ASN B N 1
ATOM 7920 C CA . ASN B 1 447 ? 14.531 -19.484 -23.453 1 91.38 447 ASN B CA 1
ATOM 7921 C C . ASN B 1 447 ? 15.141 -19.312 -24.844 1 91.38 447 ASN B C 1
ATOM 7923 O O . ASN B 1 447 ? 14.516 -18.75 -25.734 1 91.38 447 ASN B O 1
ATOM 7927 N N . VAL B 1 448 ? 16.312 -19.812 -25.047 1 91.56 448 VAL B N 1
ATOM 7928 C CA . VAL B 1 448 ? 17.031 -19.672 -26.312 1 91.56 448 VAL B CA 1
ATOM 7929 C C . VAL B 1 448 ? 16.297 -20.453 -27.406 1 91.56 448 VAL B C 1
ATOM 7931 O O . VAL B 1 448 ? 16.094 -19.953 -28.516 1 91.56 448 VAL B O 1
ATOM 7934 N N . ILE B 1 449 ? 15.852 -21.672 -27.078 1 94.31 449 ILE B N 1
ATOM 7935 C CA . ILE B 1 449 ? 15.164 -22.516 -28.047 1 94.31 449 ILE B CA 1
ATOM 7936 C C . ILE B 1 449 ? 13.859 -21.844 -28.484 1 94.31 449 ILE B C 1
ATOM 7938 O O . ILE B 1 449 ? 13.477 -21.906 -29.656 1 94.31 449 ILE B O 1
ATOM 7942 N N . SER B 1 450 ? 13.234 -21.188 -27.609 1 93.12 450 SER B N 1
ATOM 7943 C CA . SER B 1 450 ? 11.945 -20.562 -27.875 1 93.12 450 SER B CA 1
ATOM 7944 C C . SER B 1 450 ? 12.062 -19.438 -28.891 1 93.12 450 SER B C 1
ATOM 7946 O O . SER B 1 450 ? 11.07 -18.984 -29.453 1 93.12 450 SER B O 1
ATOM 7948 N N . LEU B 1 451 ? 13.25 -18.922 -29.109 1 92 451 LEU B N 1
ATOM 7949 C CA . LEU B 1 451 ? 13.484 -17.812 -30.031 1 92 451 LEU B CA 1
ATOM 7950 C C . LEU B 1 451 ? 13.414 -18.281 -31.469 1 92 451 LEU B C 1
ATOM 7952 O O . LEU B 1 451 ? 13.312 -17.469 -32.406 1 92 451 LEU B O 1
ATOM 7956 N N . TYR B 1 452 ? 13.539 -19.625 -31.625 1 93.75 452 TYR B N 1
ATOM 7957 C CA . TYR B 1 452 ? 13.445 -20.141 -32.969 1 93.75 452 TYR B CA 1
ATOM 7958 C C . TYR B 1 452 ? 12.031 -20 -33.531 1 93.75 452 TYR B C 1
ATOM 7960 O O . TYR B 1 452 ? 11.07 -20.438 -32.906 1 93.75 452 TYR B O 1
ATOM 7968 N N . PRO B 1 453 ? 11.836 -19.453 -34.656 1 92.69 453 PRO B N 1
ATOM 7969 C CA . PRO B 1 453 ? 10.523 -19.031 -35.156 1 92.69 453 PRO B CA 1
ATOM 7970 C C . PRO B 1 453 ? 9.531 -20.188 -35.25 1 92.69 453 PRO B C 1
ATOM 7972 O O . PRO B 1 453 ? 8.32 -19.969 -35.156 1 92.69 453 PRO B O 1
ATOM 7975 N N . LYS B 1 454 ? 10.023 -21.391 -35.438 1 94.81 454 LYS B N 1
ATOM 7976 C CA . LYS B 1 454 ? 9.125 -22.531 -35.656 1 94.81 454 LYS B CA 1
ATOM 7977 C C . LYS B 1 454 ? 8.789 -23.25 -34.375 1 94.81 454 LYS B C 1
ATOM 7979 O O . LYS B 1 454 ? 8.094 -24.266 -34.375 1 94.81 454 LYS B O 1
ATOM 7984 N N . VAL B 1 455 ? 9.219 -22.734 -33.25 1 94.5 455 VAL B N 1
ATOM 7985 C CA . VAL B 1 455 ? 8.969 -23.344 -31.953 1 94.5 455 VAL B CA 1
ATOM 7986 C C . VAL B 1 455 ? 7.82 -22.609 -31.266 1 94.5 455 VAL B C 1
ATOM 7988 O O . VAL B 1 455 ? 7.855 -21.391 -31.094 1 94.5 455 VAL B O 1
ATOM 7991 N N . SER B 1 456 ? 6.809 -23.344 -30.844 1 92 456 SER B N 1
ATOM 7992 C CA . SER B 1 456 ? 5.676 -22.797 -30.109 1 92 456 SER B CA 1
ATOM 7993 C C . SER B 1 456 ? 5.887 -22.906 -28.609 1 92 456 SER B C 1
ATOM 7995 O O . SER B 1 456 ? 5.688 -21.938 -27.875 1 92 456 SER B O 1
ATOM 7997 N N . GLN B 1 457 ? 6.215 -24.047 -28.141 1 92.94 457 GLN B N 1
ATOM 7998 C CA . GLN B 1 457 ? 6.527 -24.312 -26.734 1 92.94 457 GLN B CA 1
ATOM 7999 C C . GLN B 1 457 ? 7.758 -25.203 -26.609 1 92.94 457 GLN B C 1
ATOM 8001 O O . GLN B 1 457 ? 8.07 -25.984 -27.516 1 92.94 457 GLN B O 1
ATOM 8006 N N . VAL B 1 458 ? 8.469 -25.078 -25.609 1 94.25 458 VAL B N 1
ATOM 8007 C CA . VAL B 1 458 ? 9.672 -25.875 -25.375 1 94.25 458 VAL B CA 1
ATOM 8008 C C . VAL B 1 458 ? 9.812 -26.156 -23.875 1 94.25 458 VAL B C 1
ATOM 8010 O O . VAL B 1 458 ? 9.477 -25.312 -23.047 1 94.25 458 VAL B O 1
ATOM 8013 N N . ALA B 1 459 ? 10.164 -27.297 -23.531 1 93.56 459 ALA B N 1
ATOM 8014 C CA . ALA B 1 459 ? 10.578 -27.688 -22.188 1 93.56 459 ALA B CA 1
ATOM 8015 C C . ALA B 1 459 ? 11.844 -28.547 -22.234 1 93.56 459 ALA B C 1
ATOM 8017 O O . ALA B 1 459 ? 11.984 -29.406 -23.109 1 93.56 459 ALA B O 1
ATOM 8018 N N . VAL B 1 460 ? 12.828 -28.328 -21.406 1 92.75 460 VAL B N 1
ATOM 8019 C CA . VAL B 1 460 ? 14.078 -29.062 -21.344 1 92.75 460 VAL B CA 1
ATOM 8020 C C . VAL B 1 460 ? 14.172 -29.812 -20.016 1 92.75 460 VAL B C 1
ATOM 8022 O O . VAL B 1 460 ? 13.953 -29.234 -18.953 1 92.75 460 VAL B O 1
ATOM 8025 N N . VAL B 1 461 ? 14.375 -31.062 -20.094 1 93.12 461 VAL B N 1
ATOM 8026 C CA . VAL B 1 461 ? 14.508 -31.891 -18.891 1 93.12 461 VAL B CA 1
ATOM 8027 C C . VAL B 1 461 ? 15.805 -32.688 -18.953 1 93.12 461 VAL B C 1
ATOM 8029 O O . VAL B 1 461 ? 16.406 -32.844 -20.031 1 93.12 461 VAL B O 1
ATOM 8032 N N . GLY B 1 462 ? 16.281 -33.125 -17.781 1 90.5 462 GLY B N 1
ATOM 8033 C CA . GLY B 1 462 ? 17.469 -33.969 -17.719 1 90.5 462 GLY B CA 1
ATOM 8034 C C . GLY B 1 462 ? 17.156 -35.438 -17.906 1 90.5 462 GLY B C 1
ATOM 8035 O O . GLY B 1 462 ? 16.141 -35.938 -17.422 1 90.5 462 GLY B O 1
ATOM 8036 N N . ARG B 1 463 ? 17.953 -35.969 -18.656 1 90.5 463 ARG B N 1
ATOM 8037 C CA . ARG B 1 463 ? 17.906 -37.438 -18.812 1 90.5 463 ARG B CA 1
ATOM 8038 C C . ARG B 1 463 ? 19.188 -38.062 -18.281 1 90.5 463 ARG B C 1
ATOM 8040 O O . ARG B 1 463 ? 20.281 -37.5 -18.422 1 90.5 463 ARG B O 1
ATOM 8047 N N . LYS B 1 464 ? 19.047 -39.281 -17.688 1 89.38 464 LYS B N 1
ATOM 8048 C CA . LYS B 1 464 ? 20.203 -39.969 -17.172 1 89.38 464 LYS B CA 1
ATOM 8049 C C . LYS B 1 464 ? 21.172 -40.344 -18.281 1 89.38 464 LYS B C 1
ATOM 8051 O O . LYS B 1 464 ? 20.75 -40.781 -19.359 1 89.38 464 LYS B O 1
ATOM 8056 N N . ASP B 1 465 ? 22.375 -40.062 -18.062 1 88.19 465 ASP B N 1
ATOM 8057 C CA . ASP B 1 465 ? 23.453 -40.344 -19.016 1 88.19 465 ASP B CA 1
ATOM 8058 C C . ASP B 1 465 ? 24.609 -41.062 -18.312 1 88.19 465 ASP B C 1
ATOM 8060 O O . ASP B 1 465 ? 25.031 -40.656 -17.234 1 88.19 465 ASP B O 1
ATOM 8064 N N . GLU B 1 466 ? 25.078 -42.094 -18.797 1 85.69 466 GLU B N 1
ATOM 8065 C CA . GLU B 1 466 ? 26.094 -42.938 -18.172 1 85.69 466 GLU B CA 1
ATOM 8066 C C . GLU B 1 466 ? 27.406 -42.188 -18.016 1 85.69 466 GLU B C 1
ATOM 8068 O O . GLU B 1 466 ? 28.109 -42.344 -17.016 1 85.69 466 GLU B O 1
ATOM 8073 N N . LYS B 1 467 ? 27.734 -41.406 -18.969 1 85.25 467 LYS B N 1
ATOM 8074 C CA . LYS B 1 467 ? 29.016 -40.719 -19 1 85.25 467 LYS B CA 1
ATOM 8075 C C . LYS B 1 467 ? 28.953 -39.406 -18.219 1 85.25 467 LYS B C 1
ATOM 8077 O O . LYS B 1 467 ? 29.891 -39.062 -17.5 1 85.25 467 LYS B O 1
ATOM 8082 N N . TRP B 1 468 ? 27.875 -38.719 -18.375 1 88.12 468 TRP B N 1
ATOM 8083 C CA . TRP B 1 468 ? 27.828 -37.312 -17.891 1 88.12 468 TRP B CA 1
ATOM 8084 C C . TRP B 1 468 ? 26.922 -37.188 -16.672 1 88.12 468 TRP B C 1
ATOM 8086 O O . TRP B 1 468 ? 26.812 -36.125 -16.094 1 88.12 468 TRP B O 1
ATOM 8096 N N . GLY B 1 469 ? 26.312 -38.312 -16.266 1 88.25 469 GLY B N 1
ATOM 8097 C CA . GLY B 1 469 ? 25.281 -38.25 -15.227 1 88.25 469 GLY B CA 1
ATOM 8098 C C . GLY B 1 469 ? 23.906 -37.906 -15.766 1 88.25 469 GLY B C 1
ATOM 8099 O O . GLY B 1 469 ? 23 -38.719 -15.727 1 88.25 469 GLY B O 1
ATOM 8100 N N . GLU B 1 470 ? 23.797 -36.625 -16.297 1 91.38 470 GLU B N 1
ATOM 8101 C CA . GLU B 1 470 ? 22.578 -36.188 -16.969 1 91.38 470 GLU B CA 1
ATOM 8102 C C . GLU B 1 470 ? 22.891 -35.406 -18.219 1 91.38 470 GLU B C 1
ATOM 8104 O O . GLU B 1 470 ? 23.938 -34.75 -18.312 1 91.38 470 GLU B O 1
ATOM 8109 N N . ARG B 1 471 ? 22.031 -35.531 -19.109 1 92.38 471 ARG B N 1
ATOM 8110 C CA . ARG B 1 471 ? 22.078 -34.719 -20.312 1 92.38 471 ARG B CA 1
ATOM 8111 C C . ARG B 1 471 ? 20.703 -34.156 -20.641 1 92.38 471 ARG B C 1
ATOM 8113 O O . ARG B 1 471 ? 19.688 -34.75 -20.344 1 92.38 471 ARG B O 1
ATOM 8120 N N . PRO B 1 472 ? 20.688 -33 -21.25 1 93.81 472 PRO B N 1
ATOM 8121 C CA . PRO B 1 472 ? 19.406 -32.375 -21.531 1 93.81 472 PRO B CA 1
ATOM 8122 C C . PRO B 1 472 ? 18.688 -32.969 -22.734 1 93.81 472 PRO B C 1
ATOM 8124 O O . PRO B 1 472 ? 19.328 -33.344 -23.719 1 93.81 472 PRO B O 1
ATOM 8127 N N . ILE B 1 473 ? 17.406 -33.094 -22.625 1 94.62 473 ILE B N 1
ATOM 8128 C CA . ILE B 1 473 ? 16.484 -33.406 -23.703 1 94.62 473 ILE B CA 1
ATOM 8129 C C . ILE B 1 473 ? 15.445 -32.281 -23.844 1 94.62 473 ILE B C 1
ATOM 8131 O O . ILE B 1 473 ? 14.922 -31.812 -22.828 1 94.62 473 ILE B O 1
ATOM 8135 N N . ALA B 1 474 ? 15.266 -31.859 -25.062 1 95.56 474 ALA B N 1
ATOM 8136 C CA . ALA B 1 474 ? 14.289 -30.797 -25.281 1 95.56 474 ALA B CA 1
ATOM 8137 C C . ALA B 1 474 ? 13.008 -31.359 -25.906 1 95.56 474 ALA B C 1
ATOM 8139 O O . ALA B 1 474 ? 13.055 -32.062 -26.922 1 95.56 474 ALA B O 1
ATOM 8140 N N . PHE B 1 475 ? 11.945 -31.125 -25.297 1 95.31 475 PHE B N 1
ATOM 8141 C CA . PHE B 1 475 ? 10.633 -31.375 -25.875 1 95.31 475 PHE B CA 1
ATOM 8142 C C . PHE B 1 475 ? 10.086 -30.125 -26.547 1 95.31 475 PHE B C 1
ATOM 8144 O O . PHE B 1 475 ? 10.078 -29.047 -25.953 1 95.31 475 PHE B O 1
ATOM 8151 N N . ILE B 1 476 ? 9.664 -30.234 -27.812 1 95.44 476 ILE B N 1
ATOM 8152 C CA . ILE B 1 476 ? 9.281 -29.078 -28.609 1 95.44 476 ILE B CA 1
ATOM 8153 C C . ILE B 1 476 ? 7.875 -29.266 -29.172 1 95.44 476 ILE B C 1
ATOM 8155 O O . ILE B 1 476 ? 7.555 -30.344 -29.688 1 95.44 476 ILE B O 1
ATOM 8159 N N . VAL B 1 477 ? 7.016 -28.297 -28.984 1 94.88 477 VAL B N 1
ATOM 8160 C CA . VAL B 1 477 ? 5.797 -28.188 -29.766 1 94.88 477 VAL B CA 1
ATOM 8161 C C . VAL B 1 477 ? 6.039 -27.25 -30.953 1 94.88 477 VAL B C 1
ATOM 8163 O O . VAL B 1 477 ? 6.172 -26.031 -30.781 1 94.88 477 VAL B O 1
ATOM 8166 N N . PRO B 1 478 ? 6.098 -27.766 -32.156 1 93.88 478 PRO B N 1
ATOM 8167 C CA . PRO B 1 478 ? 6.402 -26.922 -33.312 1 93.88 478 PRO B CA 1
ATOM 8168 C C . PRO B 1 478 ? 5.18 -26.172 -33.844 1 93.88 478 PRO B C 1
ATOM 8170 O O . PRO B 1 478 ? 4.055 -26.672 -33.719 1 93.88 478 PRO B O 1
ATOM 8173 N N . LYS B 1 479 ? 5.402 -25.016 -34.312 1 90.81 479 LYS B N 1
ATOM 8174 C CA . LYS B 1 479 ? 4.398 -24.266 -35.062 1 90.81 479 LYS B CA 1
ATOM 8175 C C . LYS B 1 479 ? 4.297 -24.766 -36.5 1 90.81 479 LYS B C 1
ATOM 8177 O O . LYS B 1 479 ? 3.242 -24.656 -37.125 1 90.81 479 LYS B O 1
ATOM 8182 N N . GLU B 1 480 ? 5.391 -25.094 -37.062 1 91.5 480 GLU B N 1
ATOM 8183 C CA . GLU B 1 480 ? 5.602 -25.625 -38.406 1 91.5 480 GLU B CA 1
ATOM 8184 C C . GLU B 1 480 ? 6.633 -26.75 -38.406 1 91.5 480 GLU B C 1
ATOM 8186 O O . GLU B 1 480 ? 7.305 -26.984 -37.375 1 91.5 480 GLU B O 1
ATOM 8191 N N . PRO B 1 481 ? 6.602 -27.422 -39.438 1 92.19 481 PRO B N 1
ATOM 8192 C CA . PRO B 1 481 ? 7.574 -28.516 -39.469 1 92.19 481 PRO B CA 1
ATOM 8193 C C . PRO B 1 481 ? 9 -28.047 -39.219 1 92.19 481 PRO B C 1
ATOM 8195 O O . PRO B 1 481 ? 9.438 -27.047 -39.812 1 92.19 481 PRO B O 1
ATOM 8198 N N . ILE B 1 482 ? 9.68 -28.703 -38.281 1 92.56 482 ILE B N 1
ATOM 8199 C CA . ILE B 1 482 ? 11.039 -28.359 -37.875 1 92.56 482 ILE B CA 1
ATOM 8200 C C . ILE B 1 482 ? 11.859 -29.625 -37.688 1 92.56 482 ILE B C 1
ATOM 8202 O O . ILE B 1 482 ? 11.328 -30.656 -37.281 1 92.56 482 ILE B O 1
ATOM 8206 N N . THR B 1 483 ? 13.109 -29.609 -38.031 1 93.25 483 THR B N 1
ATOM 8207 C CA . THR B 1 483 ? 13.984 -30.766 -37.875 1 93.25 483 THR B CA 1
ATOM 8208 C C . THR B 1 483 ? 14.945 -30.562 -36.688 1 93.25 483 THR B C 1
ATOM 8210 O O . THR B 1 483 ? 15.195 -29.422 -36.312 1 93.25 483 THR B O 1
ATOM 8213 N N . GLU B 1 484 ? 15.375 -31.656 -36.188 1 94.44 484 GLU B N 1
ATOM 8214 C CA . GLU B 1 484 ? 16.391 -31.594 -35.125 1 94.44 484 GLU B CA 1
ATOM 8215 C C . GLU B 1 484 ? 17.609 -30.828 -35.594 1 94.44 484 GLU B C 1
ATOM 8217 O O . GLU B 1 484 ? 18.219 -30.078 -34.812 1 94.44 484 GLU B O 1
ATOM 8222 N N . GLU B 1 485 ? 17.953 -31 -36.812 1 94 485 GLU B N 1
ATOM 8223 C CA . GLU B 1 485 ? 19.141 -30.359 -37.375 1 94 485 GLU B CA 1
ATOM 8224 C C . GLU B 1 485 ? 18.984 -28.844 -37.406 1 94 485 GLU B C 1
ATOM 8226 O O . GLU B 1 485 ? 19.938 -28.109 -37.094 1 94 485 GLU B O 1
ATOM 8231 N N . GLU B 1 486 ? 17.844 -28.422 -37.719 1 94.75 486 GLU B N 1
ATOM 8232 C CA . GLU B 1 486 ? 17.578 -26.984 -37.719 1 94.75 486 GLU B CA 1
ATOM 8233 C C . GLU B 1 486 ? 17.766 -26.375 -36.312 1 94.75 486 GLU B C 1
ATOM 8235 O O . GLU B 1 486 ? 18.406 -25.328 -36.188 1 94.75 486 GLU B O 1
ATOM 8240 N N . LEU B 1 487 ? 17.266 -27.062 -35.375 1 95.5 487 LEU B N 1
ATOM 8241 C CA . LEU B 1 487 ? 17.359 -26.562 -34 1 95.5 487 LEU B CA 1
ATOM 8242 C C . LEU B 1 487 ? 18.781 -26.625 -33.5 1 95.5 487 LEU B C 1
ATOM 8244 O O . LEU B 1 487 ? 19.25 -25.703 -32.812 1 95.5 487 LEU B O 1
ATOM 8248 N N . ARG B 1 488 ? 19.438 -27.703 -33.781 1 95.19 488 ARG B N 1
ATOM 8249 C CA . ARG B 1 488 ? 20.828 -27.844 -33.375 1 95.19 488 ARG B CA 1
ATOM 8250 C C . ARG B 1 488 ? 21.703 -26.75 -33.969 1 95.19 488 ARG B C 1
ATOM 8252 O O . ARG B 1 488 ? 22.562 -26.188 -33.281 1 95.19 488 ARG B O 1
ATOM 8259 N N . ASN B 1 489 ? 21.516 -26.484 -35.281 1 95.5 489 ASN B N 1
ATOM 8260 C CA . ASN B 1 489 ? 22.266 -25.422 -35.938 1 95.5 489 ASN B CA 1
ATOM 8261 C C . ASN B 1 489 ? 21.984 -24.062 -35.312 1 95.5 489 ASN B C 1
ATOM 8263 O O . ASN B 1 489 ? 22.891 -23.25 -35.125 1 95.5 489 ASN B O 1
ATOM 8267 N N . PHE B 1 490 ? 20.781 -23.891 -35.094 1 95.5 490 PHE B N 1
ATOM 8268 C CA . PHE B 1 490 ? 20.391 -22.656 -34.438 1 95.5 490 PHE B CA 1
ATOM 8269 C C . PHE B 1 490 ? 21.078 -22.5 -33.094 1 95.5 490 PHE B C 1
ATOM 8271 O O . PHE B 1 490 ? 21.609 -21.438 -32.781 1 95.5 490 PHE B O 1
ATOM 8278 N N . LEU B 1 491 ? 21.062 -23.547 -32.25 1 95.69 491 LEU B N 1
ATOM 8279 C CA . LEU B 1 491 ? 21.656 -23.5 -30.922 1 95.69 491 LEU B CA 1
ATOM 8280 C C . LEU B 1 491 ? 23.172 -23.359 -31 1 95.69 491 LEU B C 1
ATOM 8282 O O . LEU B 1 491 ? 23.766 -22.719 -30.125 1 95.69 491 LEU B O 1
ATOM 8286 N N . LEU B 1 492 ? 23.75 -23.953 -32.031 1 94.75 492 LEU B N 1
ATOM 8287 C CA . LEU B 1 492 ? 25.172 -23.766 -32.25 1 94.75 492 LEU B CA 1
ATOM 8288 C C . LEU B 1 492 ? 25.5 -22.297 -32.531 1 94.75 492 LEU B C 1
ATOM 8290 O O . LEU B 1 492 ? 26.5 -21.781 -32.062 1 94.75 492 LEU B O 1
ATOM 8294 N N . GLU B 1 493 ? 24.672 -21.75 -33.281 1 95 493 GLU B N 1
ATOM 8295 C CA . GLU B 1 493 ? 24.828 -20.328 -33.562 1 95 493 GLU B CA 1
ATOM 8296 C C . GLU B 1 493 ? 24.703 -19.5 -32.281 1 95 493 GLU B C 1
ATOM 8298 O O . GLU B 1 493 ? 25.469 -18.547 -32.062 1 95 493 GLU B O 1
ATOM 8303 N N . MET B 1 494 ? 23.719 -19.828 -31.531 1 93.75 494 MET B N 1
ATOM 8304 C CA . MET B 1 494 ? 23.516 -19.125 -30.281 1 93.75 494 MET B CA 1
ATOM 8305 C C . MET B 1 494 ? 24.703 -19.312 -29.344 1 93.75 494 MET B C 1
ATOM 8307 O O . MET B 1 494 ? 25.078 -18.406 -28.609 1 93.75 494 MET B O 1
ATOM 8311 N N . SER B 1 495 ? 25.25 -20.516 -29.375 1 91.31 495 SER B N 1
ATOM 8312 C CA . SER B 1 495 ? 26.438 -20.797 -28.594 1 91.31 495 SER B CA 1
ATOM 8313 C C . SER B 1 495 ? 27.625 -19.969 -29.047 1 91.31 495 SER B C 1
ATOM 8315 O O . SER B 1 495 ? 28.375 -19.438 -28.234 1 91.31 495 SER B O 1
ATOM 8317 N N . ASN B 1 496 ? 27.734 -19.797 -30.312 1 91.75 496 ASN B N 1
ATOM 8318 C CA . ASN B 1 496 ? 28.797 -18.984 -30.875 1 91.75 496 ASN B CA 1
ATOM 8319 C C . ASN B 1 496 ? 28.656 -17.516 -30.484 1 91.75 496 ASN B C 1
ATOM 8321 O O . ASN B 1 496 ? 29.656 -16.812 -30.375 1 91.75 496 ASN B O 1
ATOM 8325 N N . GLN B 1 497 ? 27.453 -17.172 -30.266 1 91.25 497 GLN B N 1
ATOM 8326 C CA . GLN B 1 497 ? 27.172 -15.789 -29.859 1 91.25 497 GLN B CA 1
ATOM 8327 C C . GLN B 1 497 ? 27.328 -15.609 -28.359 1 91.25 497 GLN B C 1
ATOM 8329 O O . GLN B 1 497 ? 27.156 -14.508 -27.828 1 91.25 497 GLN B O 1
ATOM 8334 N N . GLY B 1 498 ? 27.547 -16.719 -27.672 1 85.62 498 GLY B N 1
ATOM 8335 C CA . GLY B 1 498 ? 27.812 -16.641 -26.25 1 85.62 498 GLY B CA 1
ATOM 8336 C C . GLY B 1 498 ? 26.547 -16.688 -25.406 1 85.62 498 GLY B C 1
ATOM 8337 O O . GLY B 1 498 ? 26.594 -16.391 -24.203 1 85.62 498 GLY B O 1
ATOM 8338 N N . LYS B 1 499 ? 25.469 -17.047 -25.969 1 85.88 499 LYS B N 1
ATOM 8339 C CA . LYS B 1 499 ? 24.203 -17.062 -25.234 1 85.88 499 LYS B CA 1
ATOM 8340 C C . LYS B 1 499 ? 24.062 -18.344 -24.422 1 85.88 499 LYS B C 1
ATOM 8342 O O . LYS B 1 499 ? 23.391 -18.359 -23.391 1 85.88 499 LYS B O 1
ATOM 8347 N N . ILE B 1 500 ? 24.656 -19.422 -25.016 1 89.69 500 ILE B N 1
ATOM 8348 C CA . ILE B 1 500 ? 24.688 -20.688 -24.297 1 89.69 500 ILE B CA 1
ATOM 8349 C C . ILE B 1 500 ? 26.031 -21.375 -24.531 1 89.69 500 ILE B C 1
ATOM 8351 O O . ILE B 1 500 ? 26.828 -20.938 -25.375 1 89.69 500 ILE B O 1
ATOM 8355 N N . GLN B 1 501 ? 26.312 -22.344 -23.734 1 87.94 501 GLN B N 1
ATOM 8356 C CA . GLN B 1 501 ? 27.5 -23.156 -23.969 1 87.94 501 GLN B CA 1
ATOM 8357 C C . GLN B 1 501 ? 27.203 -24.312 -24.906 1 87.94 501 GLN B C 1
ATOM 8359 O O . GLN B 1 501 ? 26.109 -24.875 -24.875 1 87.94 501 GLN B O 1
ATOM 8364 N N . LYS B 1 502 ? 28.188 -24.641 -25.703 1 89.88 502 LYS B N 1
ATOM 8365 C CA . LYS B 1 502 ? 28.016 -25.688 -26.688 1 89.88 502 LYS B CA 1
ATOM 8366 C C . LYS B 1 502 ? 27.594 -27 -26.031 1 89.88 502 LYS B C 1
ATOM 8368 O O . LYS B 1 502 ? 26.75 -27.719 -26.562 1 89.88 502 LYS B O 1
ATOM 8373 N N . TRP B 1 503 ? 28.219 -27.297 -24.875 1 89.06 503 TRP B N 1
ATOM 8374 C CA . TRP B 1 503 ? 27.984 -28.594 -24.234 1 89.06 503 TRP B CA 1
ATOM 8375 C C . TRP B 1 503 ? 26.609 -28.625 -23.562 1 89.06 503 TRP B C 1
ATOM 8377 O O . TRP B 1 503 ? 26.203 -29.672 -23.047 1 89.06 503 TRP B O 1
ATOM 8387 N N . TRP B 1 504 ? 25.875 -27.453 -23.531 1 90.88 504 TRP B N 1
ATOM 8388 C CA . TRP B 1 504 ? 24.5 -27.406 -23.016 1 90.88 504 TRP B CA 1
ATOM 8389 C C . TRP B 1 504 ? 23.516 -27.969 -24.016 1 90.88 504 TRP B C 1
ATOM 8391 O O . TRP B 1 504 ? 22.375 -28.297 -23.672 1 90.88 504 TRP B O 1
ATOM 8401 N N . ILE B 1 505 ? 23.828 -27.953 -25.25 1 93.88 505 ILE B N 1
ATOM 8402 C CA . ILE B 1 505 ? 22.922 -28.281 -26.328 1 93.88 505 ILE B CA 1
ATOM 8403 C C . ILE B 1 505 ? 22.328 -29.672 -26.094 1 93.88 505 ILE B C 1
ATOM 8405 O O . ILE B 1 505 ? 23.062 -30.641 -25.844 1 93.88 505 ILE B O 1
ATOM 8409 N N . PRO B 1 506 ? 21 -29.766 -26.172 1 95.06 506 PRO B N 1
ATOM 8410 C CA . PRO B 1 506 ? 20.344 -31.047 -25.906 1 95.06 506 PRO B CA 1
ATOM 8411 C C . PRO B 1 506 ? 20.828 -32.188 -26.812 1 95.06 506 PRO B C 1
ATOM 8413 O O . PRO B 1 506 ? 21.078 -31.938 -28 1 95.06 506 PRO B O 1
ATOM 8416 N N . ASP B 1 507 ? 20.875 -33.312 -26.25 1 90.75 507 ASP B N 1
ATOM 8417 C CA . ASP B 1 507 ? 21.281 -34.469 -27.016 1 90.75 507 ASP B CA 1
ATOM 8418 C C . ASP B 1 507 ? 20.188 -34.938 -27.984 1 90.75 507 ASP B C 1
ATOM 8420 O O . ASP B 1 507 ? 20.469 -35.562 -28.984 1 90.75 507 ASP B O 1
ATOM 8424 N N . LYS B 1 508 ? 19 -34.656 -27.578 1 92.5 508 LYS B N 1
ATOM 8425 C CA . LYS B 1 508 ? 17.844 -35.062 -28.359 1 92.5 508 LYS B CA 1
ATOM 8426 C C . LYS B 1 508 ? 16.734 -34 -28.281 1 92.5 508 LYS B C 1
ATOM 8428 O O . LYS B 1 508 ? 16.562 -33.344 -27.266 1 92.5 508 LYS B O 1
ATOM 8433 N N . PHE B 1 509 ? 16.125 -33.875 -29.438 1 95.06 509 PHE B N 1
ATOM 8434 C CA . PHE B 1 509 ? 14.938 -33.062 -29.547 1 95.06 509 PHE B CA 1
ATOM 8435 C C . PHE B 1 509 ? 13.703 -33.906 -29.844 1 95.06 509 PHE B C 1
ATOM 8437 O O . PHE B 1 509 ? 13.656 -34.562 -30.875 1 95.06 509 PHE B O 1
ATOM 8444 N N . ILE B 1 510 ? 12.781 -33.875 -28.953 1 94.5 510 ILE B N 1
ATOM 8445 C CA . ILE B 1 510 ? 11.57 -34.656 -29.125 1 94.5 510 ILE B CA 1
ATOM 8446 C C . ILE B 1 510 ? 10.398 -33.75 -29.484 1 94.5 510 ILE B C 1
ATOM 8448 O O . ILE B 1 510 ? 10.062 -32.844 -28.719 1 94.5 510 ILE B O 1
ATOM 8452 N N . PHE B 1 511 ? 9.828 -33.938 -30.625 1 94.81 511 PHE B N 1
ATOM 8453 C CA . PHE B 1 511 ? 8.703 -33.125 -31.094 1 94.81 511 PHE B CA 1
ATOM 8454 C C . PHE B 1 511 ? 7.383 -33.75 -30.641 1 94.81 511 PHE B C 1
ATOM 8456 O O . PHE B 1 511 ? 7.098 -34.906 -30.938 1 94.81 511 PHE B O 1
ATOM 8463 N N . ILE B 1 512 ? 6.605 -33.031 -29.906 1 93.88 512 ILE B N 1
ATOM 8464 C CA . ILE B 1 512 ? 5.332 -33.531 -29.391 1 93.88 512 ILE B CA 1
ATOM 8465 C C . ILE B 1 512 ? 4.207 -32.562 -29.797 1 93.88 512 ILE B C 1
ATOM 8467 O O . ILE B 1 512 ? 4.461 -31.438 -30.219 1 93.88 512 ILE B O 1
ATOM 8471 N N . GLN B 1 513 ? 2.941 -33 -29.719 1 91.25 513 GLN B N 1
ATOM 8472 C CA . GLN B 1 513 ? 1.788 -32.219 -30.156 1 91.25 513 GLN B CA 1
ATOM 8473 C C . GLN B 1 513 ? 1.389 -31.188 -29.109 1 91.25 513 GLN B C 1
ATOM 8475 O O . GLN B 1 513 ? 0.938 -30.094 -29.438 1 91.25 513 GLN B O 1
ATOM 8480 N N . SER B 1 514 ? 1.472 -31.641 -27.891 1 91.94 514 SER B N 1
ATOM 8481 C CA . SER B 1 514 ? 1.104 -30.75 -26.781 1 91.94 514 SER B CA 1
ATOM 8482 C C . SER B 1 514 ? 1.897 -31.078 -25.531 1 91.94 514 SER B C 1
ATOM 8484 O O . SER B 1 514 ? 2.305 -32.219 -25.328 1 91.94 514 SER B O 1
ATOM 8486 N N . MET B 1 515 ? 2.162 -30.094 -24.766 1 92.5 515 MET B N 1
ATOM 8487 C CA . MET B 1 515 ? 2.893 -30.281 -23.516 1 92.5 515 MET B CA 1
ATOM 8488 C C . MET B 1 515 ? 1.973 -30.812 -22.422 1 92.5 515 MET B C 1
ATOM 8490 O O . MET B 1 515 ? 0.826 -30.375 -22.297 1 92.5 515 MET B O 1
ATOM 8494 N N . PRO B 1 516 ? 2.443 -31.828 -21.688 1 91.31 516 PRO B N 1
ATOM 8495 C CA . PRO B 1 516 ? 1.691 -32.188 -20.484 1 91.31 516 PRO B CA 1
ATOM 8496 C C . PRO B 1 516 ? 1.649 -31.062 -19.453 1 91.31 516 PRO B C 1
ATOM 8498 O O . PRO B 1 516 ? 2.633 -30.328 -19.281 1 91.31 516 PRO B O 1
ATOM 8501 N N . LEU B 1 517 ? 0.547 -30.938 -18.859 1 88.94 517 LEU B N 1
ATOM 8502 C CA . LEU B 1 517 ? 0.371 -29.797 -17.953 1 88.94 517 LEU B CA 1
ATOM 8503 C C . LEU B 1 517 ? 0.084 -30.266 -16.531 1 88.94 517 LEU B C 1
ATOM 8505 O O . LEU B 1 517 ? -0.505 -31.328 -16.344 1 88.94 517 LEU B O 1
ATOM 8509 N N . THR B 1 518 ? 0.525 -29.453 -15.586 1 84.69 518 THR B N 1
ATOM 8510 C CA . THR B 1 518 ? 0.184 -29.656 -14.18 1 84.69 518 THR B CA 1
ATOM 8511 C C . THR B 1 518 ? -1.219 -29.125 -13.891 1 84.69 518 THR B C 1
ATOM 8513 O O . THR B 1 518 ? -1.895 -28.609 -14.781 1 84.69 518 THR B O 1
ATOM 8516 N N . SER B 1 519 ? -1.556 -29.266 -12.562 1 78.75 519 SER B N 1
ATOM 8517 C CA . SER B 1 519 ? -2.879 -28.828 -12.125 1 78.75 519 SER B CA 1
ATOM 8518 C C . SER B 1 519 ? -3.016 -27.312 -12.188 1 78.75 519 SER B C 1
ATOM 8520 O O . SER B 1 519 ? -4.129 -26.781 -12.148 1 78.75 519 SER B O 1
ATOM 8522 N N . THR B 1 520 ? -1.978 -26.641 -12.297 1 76 520 THR B N 1
ATOM 8523 C CA . THR B 1 520 ? -2.008 -25.188 -12.375 1 76 520 THR B CA 1
ATOM 8524 C C . THR B 1 520 ? -1.67 -24.703 -13.781 1 76 520 THR B C 1
ATOM 8526 O O . THR B 1 520 ? -1.256 -23.562 -13.977 1 76 520 THR B O 1
ATOM 8529 N N . ASN B 1 521 ? -1.776 -25.609 -14.766 1 77.19 521 ASN B N 1
ATOM 8530 C CA . ASN B 1 521 ? -1.611 -25.328 -16.188 1 77.19 521 ASN B CA 1
ATOM 8531 C C . ASN B 1 521 ? -0.157 -25.031 -16.531 1 77.19 521 ASN B C 1
ATOM 8533 O O . ASN B 1 521 ? 0.122 -24.375 -17.547 1 77.19 521 ASN B O 1
ATOM 8537 N N . LYS B 1 522 ? 0.745 -25.422 -15.633 1 86.75 522 LYS B N 1
ATOM 8538 C CA . LYS B 1 522 ? 2.166 -25.328 -15.953 1 86.75 522 LYS B CA 1
ATOM 8539 C C . LYS B 1 522 ? 2.654 -26.562 -16.688 1 86.75 522 LYS B C 1
ATOM 8541 O O . LYS B 1 522 ? 2.047 -27.641 -16.578 1 86.75 522 LYS B O 1
ATOM 8546 N N . ILE B 1 523 ? 3.686 -26.438 -17.516 1 88.38 523 ILE B N 1
ATOM 8547 C CA . ILE B 1 523 ? 4.281 -27.609 -18.141 1 88.38 523 ILE B CA 1
ATOM 8548 C C . ILE B 1 523 ? 4.766 -28.594 -17.078 1 88.38 523 ILE B C 1
ATOM 8550 O O . ILE B 1 523 ? 5.441 -28.188 -16.125 1 88.38 523 ILE B O 1
ATOM 8554 N N . ASP B 1 524 ? 4.363 -29.859 -17.094 1 89.56 524 ASP B N 1
ATOM 8555 C CA . ASP B 1 524 ? 4.727 -30.891 -16.141 1 89.56 524 ASP B CA 1
ATOM 8556 C C . ASP B 1 524 ? 6.055 -31.547 -16.516 1 89.56 524 ASP B C 1
ATOM 8558 O O . ASP B 1 524 ? 6.074 -32.562 -17.234 1 89.56 524 ASP B O 1
ATOM 8562 N N . LYS B 1 525 ? 7.137 -31.141 -16 1 88.25 525 LYS B N 1
ATOM 8563 C CA . LYS B 1 525 ? 8.469 -31.641 -16.375 1 88.25 525 LYS B CA 1
ATOM 8564 C C . LYS B 1 525 ? 8.711 -33.031 -15.805 1 88.25 525 LYS B C 1
ATOM 8566 O O . LYS B 1 525 ? 9.586 -33.75 -16.281 1 88.25 525 LYS B O 1
ATOM 8571 N N . LYS B 1 526 ? 7.969 -33.344 -14.773 1 85.25 526 LYS B N 1
ATOM 8572 C CA . LYS B 1 526 ? 8.102 -34.719 -14.242 1 85.25 526 LYS B CA 1
ATOM 8573 C C . LYS B 1 526 ? 7.691 -35.75 -15.281 1 85.25 526 LYS B C 1
ATOM 8575 O O . LYS B 1 526 ? 8.406 -36.719 -15.5 1 85.25 526 LYS B O 1
ATOM 8580 N N . ILE B 1 527 ? 6.547 -35.469 -15.914 1 89.25 527 ILE B N 1
ATOM 8581 C CA . ILE B 1 527 ? 6.055 -36.344 -16.953 1 89.25 527 ILE B CA 1
ATOM 8582 C C . ILE B 1 527 ? 7.047 -36.406 -18.109 1 89.25 527 ILE B C 1
ATOM 8584 O O . ILE B 1 527 ? 7.328 -37.469 -18.656 1 89.25 527 ILE B O 1
ATOM 8588 N N . LEU B 1 528 ? 7.605 -35.312 -18.438 1 91.12 528 LEU B N 1
ATOM 8589 C CA . LEU B 1 528 ? 8.547 -35.219 -19.547 1 91.12 528 LEU B CA 1
ATOM 8590 C C . LEU B 1 528 ? 9.836 -35.969 -19.234 1 91.12 528 LEU B C 1
ATOM 8592 O O . LEU B 1 528 ? 10.43 -36.625 -20.109 1 91.12 528 LEU B O 1
ATOM 8596 N N . ARG B 1 529 ? 10.227 -35.906 -17.984 1 88.94 529 ARG B N 1
ATOM 8597 C CA . ARG B 1 529 ? 11.414 -36.625 -17.547 1 88.94 529 ARG B CA 1
ATOM 8598 C C . ARG B 1 529 ? 11.195 -38.125 -17.656 1 88.94 529 ARG B C 1
ATOM 8600 O O . ARG B 1 529 ? 12.094 -38.875 -18.094 1 88.94 529 ARG B O 1
ATOM 8607 N N . ASP B 1 530 ? 9.984 -38.531 -17.266 1 90.25 530 ASP B N 1
ATOM 8608 C CA . ASP B 1 530 ? 9.641 -39.938 -17.391 1 90.25 530 ASP B CA 1
ATOM 8609 C C . ASP B 1 530 ? 9.648 -40.406 -18.844 1 90.25 530 ASP B C 1
ATOM 8611 O O . ASP B 1 530 ? 10.117 -41.5 -19.172 1 90.25 530 ASP B O 1
ATOM 8615 N N . LEU B 1 531 ? 9.172 -39.562 -19.688 1 88.31 531 LEU B N 1
ATOM 8616 C CA . LEU B 1 531 ? 9.148 -39.844 -21.109 1 88.31 531 LEU B CA 1
ATOM 8617 C C . LEU B 1 531 ? 10.57 -39.906 -21.672 1 88.31 531 LEU B C 1
ATOM 8619 O O . LEU B 1 531 ? 10.875 -40.75 -22.531 1 88.31 531 LEU B O 1
ATOM 8623 N N . ALA B 1 532 ? 11.336 -38.969 -21.188 1 87.69 532 ALA B N 1
ATOM 8624 C CA . ALA B 1 532 ? 12.719 -38.906 -21.641 1 87.69 532 ALA B CA 1
ATOM 8625 C C . ALA B 1 532 ? 13.477 -40.156 -21.281 1 87.69 532 ALA B C 1
ATOM 8627 O O . ALA B 1 532 ? 14.32 -40.656 -22.047 1 87.69 532 ALA B O 1
ATOM 8628 N N . ASN B 1 533 ? 13.172 -40.688 -20.141 1 85 533 ASN B N 1
ATOM 8629 C CA . ASN B 1 533 ? 13.859 -41.875 -19.656 1 85 533 ASN B CA 1
ATOM 8630 C C . ASN B 1 533 ? 13.32 -43.156 -20.328 1 85 533 ASN B C 1
ATOM 8632 O O . ASN B 1 533 ? 14.008 -44.156 -20.375 1 85 533 ASN B O 1
ATOM 8636 N N . LYS B 1 534 ? 12.055 -43.156 -20.75 1 76.94 534 LYS B N 1
ATOM 8637 C CA . LYS B 1 534 ? 11.461 -44.312 -21.438 1 76.94 534 LYS B CA 1
ATOM 8638 C C . LYS B 1 534 ? 11.867 -44.344 -22.922 1 76.94 534 LYS B C 1
ATOM 8640 O O . LYS B 1 534 ? 11.914 -45.406 -23.531 1 76.94 534 LYS B O 1
ATOM 8645 N N . SER B 1 535 ? 11.766 -43.062 -23.469 1 60.97 535 SER B N 1
ATOM 8646 C CA . SER B 1 535 ? 12.086 -43 -24.891 1 60.97 535 SER B CA 1
ATOM 8647 C C . SER B 1 535 ? 13.492 -43.5 -25.172 1 60.97 535 SER B C 1
ATOM 8649 O O . SER B 1 535 ? 14 -43.344 -26.281 1 60.97 535 SER B O 1
ATOM 8651 N N . MET B 1 536 ? 14.094 -44.25 -24.25 1 49 536 MET B N 1
ATOM 8652 C CA . MET B 1 536 ? 15.242 -45.094 -24.547 1 49 536 MET B CA 1
ATOM 8653 C C . MET B 1 536 ? 14.789 -46.438 -25.125 1 49 536 MET B C 1
ATOM 8655 O O . MET B 1 536 ? 13.789 -47 -24.672 1 49 536 MET B O 1
#

Solvent-accessible surface area (backbone atoms only — not comparable to full-atom values): 54608 Å² total; per-residue (Å²): 129,70,35,63,59,84,61,55,50,32,63,58,46,38,54,49,35,14,31,65,44,17,34,73,36,42,37,32,31,60,96,78,50,76,34,29,36,39,59,42,51,48,47,25,26,4,35,35,34,24,41,43,73,76,60,62,48,66,70,43,24,37,29,37,41,62,59,33,37,62,67,52,53,39,42,70,46,24,36,32,43,60,34,11,20,29,29,32,38,54,72,64,47,56,70,70,55,42,51,48,51,44,59,72,63,51,44,46,31,36,42,33,35,56,91,53,44,64,64,50,62,74,40,50,89,74,50,65,88,85,50,41,31,29,28,35,37,97,86,67,50,84,69,88,55,96,70,54,69,43,47,52,64,55,29,28,75,74,33,62,67,45,82,76,62,93,53,62,22,81,39,58,25,36,35,36,67,42,85,37,94,88,66,60,63,44,34,38,42,41,27,22,36,23,53,47,54,47,24,53,36,53,52,50,54,41,29,29,45,84,66,54,48,44,49,85,41,20,40,40,63,61,41,59,52,39,48,51,51,29,66,30,44,84,49,28,32,36,60,58,45,27,31,38,40,30,68,35,66,92,41,65,70,57,48,54,50,47,36,56,78,66,54,37,27,34,35,36,30,33,50,55,55,53,51,53,46,70,65,34,90,64,32,76,83,43,49,76,45,30,54,57,24,34,36,40,33,23,95,51,84,55,38,53,32,59,50,51,54,40,42,73,52,41,30,47,66,30,16,30,33,60,43,73,57,35,55,17,74,41,21,35,23,51,57,35,58,71,43,64,81,50,57,68,68,61,39,50,61,46,12,55,28,28,9,28,63,38,64,56,40,45,76,47,34,20,32,84,83,81,58,46,73,50,55,75,66,32,76,18,30,36,30,37,46,43,72,33,50,42,80,43,37,61,95,32,67,70,64,25,42,68,33,23,55,93,48,26,38,50,69,57,32,28,20,26,33,40,95,71,48,34,32,40,72,34,36,39,64,89,57,44,22,48,33,72,92,38,77,39,50,32,51,56,51,27,26,58,55,25,57,40,87,46,40,66,45,59,48,48,36,43,26,84,32,94,87,34,53,19,42,41,34,32,40,33,24,60,72,45,96,77,51,63,64,58,52,50,52,49,50,48,51,38,22,72,72,64,77,43,59,70,89,56,57,53,83,43,71,44,78,46,90,69,80,56,59,42,78,80,51,39,76,33,58,67,60,50,30,53,47,54,62,52,76,102,128,71,35,62,60,85,62,55,49,31,65,57,46,38,54,50,34,16,31,65,45,17,33,73,36,42,36,32,31,61,94,77,49,75,34,27,36,42,59,43,51,47,48,27,26,5,33,35,34,24,42,44,74,76,60,60,48,66,70,43,22,36,28,38,42,62,59,34,38,63,68,52,52,38,43,71,46,24,36,31,44,59,34,10,21,29,28,32,38,54,76,64,48,58,68,71,56,42,51,49,51,43,58,71,64,51,45,46,30,35,42,33,35,56,90,55,44,62,64,50,63,74,40,50,89,74,51,65,88,83,49,42,31,28,29,34,38,95,86,69,50,84,70,91,54,94,70,53,70,44,47,51,64,55,30,27,75,74,33,60,66,45,82,76,60,92,52,63,21,80,39,58,27,35,36,34,68,42,85,38,96,87,66,59,65,45,34,38,40,42,26,21,36,22,53,48,53,47,25,54,34,53,52,50,55,42,30,28,44,86,66,54,49,44,50,84,40,20,40,39,63,60,42,58,51,40,49,53,51,29,65,31,46,84,49,27,32,37,59,58,44,28,31,37,41,30,66,34,66,92,42,65,71,58,47,54,52,47,35,56,77,67,54,35,27,33,32,36,30,33,51,55,54,52,51,52,47,72,64,32,90,64,32,77,82,43,48,77,45,30,54,58,24,34,37,41,33,22,94,51,83,53,38,52,30,59,51,52,55,41,42,73,52,40,30,46,65,29,15,29,34,59,43,75,58,35,54,16,74,42,21,35,22,51,58,34,57,72,42,64,82,50,57,69,67,62,39,50,59,45,12,56,28,29,10,28,63,39,65,59,40,47,75,47,35,20,34,84,82,82,58,47,72,52,57,76,66,33,76,19,30,37,32,38,46,41,70,33,48,42,81,45,38,62,96,31,67,68,67,26,43,68,33,23,55,93,47,26,39,50,69,58,32,28,19,26,34,39,97,72,47,35,32,38,73,34,36,39,62,88,56,46,23,49,34,71,91,38,79,39,48,33,50,56,50,27,27,60,54,25,58,40,88,46,40,65,44,58,48,48,35,44,25,84,32,93,87,36,53,20,42,40,33,33,40,32,24,60,71,44,96,76,52,64,64,57,51,51,52,50,50,49,50,39,21,73,71,64,77,43,58,72,89,56,58,52,81,42,70,45,79,45,89,68,79,56,58,42,80,79,51,41,77,33,59,66,61,50,28,53,46,53,60,54,77,102

Secondary structure (DSSP, 8-state):
----------HHHHHHHHHHH-TT-EEEETTTEEEEHHHHHHHHHHHHHHHHHHT--TT-EEEEE-SB-HHHHHHHHHHHHTT-EEEE--TTS-HHHHHHHHHHHTEEEEEEEGGGHHHHHHTGGGSPTT-EEEEE-TT-PPP--TT--EEHHHHHHT-PPPPPP---TTSEEEEEEE--TTSSPEEEEEEHHHHHHHHHHHHHHHTSTTT---TT-EEE--S-TTSGGGGGHHHHHHHHT-EEEE-BS--HHHHHHHHHHTT--EEEE-HHHHHHHHTSTTGGGGHHHHTT-EEEE-SS---HHHHHHHHHTT-EEEEEEE-GGGSSEEEE----TTTTTS-HHHHHHHHTS-BEEPTT-EEEEE-TTT-PBPPTT--EEEEEE-TT----BTT-HHHHHHHEETTEEEEEEEEEE-TTS-EEEEEETTT-EEETTEEE-HHHHHHHHTTSTTEEEEEEEEEEETTTEEEEEEEEEESS---HHHHHHHHHHHHHTTSS-GGGS-SEEEE-SS--B-TTS-B-HHHHHHHHHH--/----------HHHHHHHHHHH-TT-EEEETTTEEEEHHHHHHHHHHHHHHHHHHT--TT-EEEEE-SB-HHHHHHHHHHHHTT-EEEE--TTS-HHHHHHHHHHHTEEEEEEEGGGHHHHHHTGGGSPTT-EEEEE-TT-PPP--TT--EEHHHHHHT-PPPPPP---TTSEEEEEEE--TTSSPEEEEEEHHHHHHHHHHHHHHHTSTTT---TT-EEE--S-TTSGGGGGHHHHHHHHT-EEEE-BS--HHHHHHHHHHTT--EEEE-HHHHHHHHTSTTGGGGHHHHTT-EEEE-SS---HHHHHHHHHTT-EEEEEEE-GGGSSEEEE----TTTTTS-HHHHHHHHTS-BEEPTT-EEEEE-TTT-PBPPTT--EEEEEE-TT----BTT-HHHHHHHEETTEEEEEEEEEE-TTS-EEEEEETTT-EEETTEEE-HHHHHHHHTTSTTEEEEEEEEEEETTTEEEEEEEEEESS---HHHHHHHHHHHHHTTSS-GGGS-SEEEE-SS--B-TTS-B-HHHHHHHHHH--

pLDDT: mean 93.89, std 6.72, range [48.72, 98.94]

Radius of gyration: 31.1 Å; Cα contacts (8 Å, |Δi|>4): 2401; chains: 2; bounding box: 66×92×73 Å

Organism: Sulfurisphaera tokodaii (strain DSM 16993 / JCM 10545 / NBRC 100140 / 7) (NCBI:txid273063)

Foldseek 3Di:
DDPDDDDALFLVVLLVLLCVPQVQFWEAEQPQDIDGSVRLLFLLQLLLQLVVVVPDAAAAEEEEQFWQGSLLLSCLRSQVLRNYEYELFQNLDDLVLSLVFCVLSRHQEYEYELVCVVSCVVCVVSDDPNRAYEYAYPVRDDRDDPRHDYYSVCSRVVGGGDDGDDYHQQRWHYWYWDQDPVGHTWIFTWGRVLLSVQLVLVLVCCCFPPNNDAQAAAEDEQFTCSALNSSSVSSNCSNRNHRYYGHTPDDLVSVLVCCVVVVHQEYEAAQLSLLCNCPPPCNVVRLVSLLRHEYEHEPDAHAVLSLVVSVVSNHHYAYAYFDSQPSTTFFIAGDDPLLPPPDPVSSSVSRRFNHAGTPQKDKFFAAPPPRHTDDAPDKHWIWIDGPNGTQATRPCVPVRVVQDDPRIGTPQWIWGAHPSRTIHTQGGVVFWAQWQNDTQRQSLVQNQLSNPPFFSGKGWGWEQDPHTRTFIEMETATNDDDDPVRSLVSVVVCCVVVSHPNRNDGPYYHYDNDADADSRRHRDVVVVRVVRHVVD/DDPDDDDALFLVVLLVLLCVPQVQFWEAEQPQDIDGSVRLLFLLLLLLQLCVVVPDAAAAEEEEAFWQGSLLLSCLRSQVLRNYEYEQFQNQDDLVLSLVQCVLSRHQEYEYELVCVVSCVVCVVSDDPNRAYEYAYPVRDDRDDPRHDYYSVCSRVVGGGDDGDDYHQQRWHYWYWDQDPVGHTWIFTWGRVLLSVQLVLVLVCCCFPPNNDAQAAAEDEQFTCSALNSLSVSSNCSNRNHRYYGHTPDDLVSVLVCCVVVVHQEYEAAQLSLLCNCPPPCNVVRLVSLLRHEYEHEPDAHAVLSLVVSVVSNHHYAYAYFDSQPSTTFFIAGDDPLQPPPDPVSSSVSRRFNHAGTPQKDKFFAAPPPRHTDDAPDKHWIWIDGPNGTQATRPCVPVRVVQDDPRIGTPQWIWGAHPSRTIHTQGGVVFWAQFQNDTQRQSLVQNQLSNPPFFSGKGWGWEQDPHTRTFIEMETATNDDDDPVRSLVSVVVCCVVVSHPNRNDGPYYHYDNDADADSRRHRDVVVVRVVRHVVD